Protein AF-0000000084941443 (afdb_homodimer)

Foldseek 3Di:
DDQPFDQDPVRDTFTKDKDADDCVLCVLPQVLLQQCLLVQDPQWPDWDQDPVGIMTMGTPVCVVVSVVSSVVLSCLSRPPPPPDDSPDKDFPDFLQVQAFQFQAACLVVCCVVVQWADPDFQDIDGDDPLVLLLQLVVVVLVVLCCVLPVQAAEDEDAQWDFPVLCVLLCVCQWAVQWKDFDKAFPPDPVLVVCCVVCPCPVNCSCVRIDDTGTIRAADFCSVVLLVCFPHAAEAVAKHKYKTKDKHATDSRNVRDRLLGGGIFIKIKIKIKYAPVNLVVVLVSSCVVVVVCCVLQVFRKTKIQDDDSTRSNCCVVRVVVCVVVSFKIFIWGDQNNVRDIGGFKMKGWCQQSSQVSRQYHHPVSHGITMIMIMGGSSVSSSRSCSRQPDPLVSGDPSVNVSSVVRGPD/DDQPFDQDPVRDTFTKDKDADDCVLCVLPQVLLQQQLLVQDPQWPDWDQDPVHIMTMGTPVCVVVSVVSSVVLSCLSRPPPPPDDSPDKDFPDFLQVQAFQFQAACLVVCCVVVQWADPDFQDIDGDDPLVLLLQLVVVVLVVLCCVLPVQAAEDEDAQWDFPVLCVLLCVCQWAVQWKDFDKAFPPDPVLVVCCVVCPCPVNCSCVRIDDTGTIRAADFCSVVLLVCFPHAAEAVAKHKYKTKDKHATDSRNVRDRLLGGGIFIKIKIKIKYAPVNLVVVLVSSCVVVVVCCVLQVFRKTKIQDDDSTRSNCCVVRVVVCVVVSFKIFIWGDQNNVRDIGGFKMKGWCQQSSCVSRQYAHPVSHGITMIMIMGGSSVSSSRSCSRQPDPLVSGDPSVNVSSVVRGPD

Structure (mmCIF, N/CA/C/O backbone):
data_AF-0000000084941443-model_v1
#
loop_
_entity.id
_entity.type
_entity.pdbx_description
1 polymer 'Aminoacyl-transfer RNA synthetases class-II family profile domain-containing protein'
#
loop_
_atom_site.group_PDB
_atom_site.id
_atom_site.type_symbol
_atom_site.label_atom_id
_atom_site.label_alt_id
_atom_site.label_comp_id
_atom_site.label_asym_id
_atom_site.label_entity_id
_atom_site.label_seq_id
_atom_site.pdbx_PDB_ins_code
_atom_site.Cartn_x
_atom_site.Cartn_y
_atom_site.Cartn_z
_atom_site.occupancy
_atom_site.B_iso_or_equiv
_atom_site.auth_seq_id
_atom_site.auth_comp_id
_atom_site.auth_asym_id
_atom_site.auth_atom_id
_atom_site.pdbx_PDB_model_num
ATOM 1 N N . MET A 1 1 ? -27.5 -18.141 -28.203 1 31.58 1 MET A N 1
ATOM 2 C CA . MET A 1 1 ? -26.688 -17.344 -27.266 1 31.58 1 MET A CA 1
ATOM 3 C C . MET A 1 1 ? -27.188 -15.898 -27.219 1 31.58 1 MET A C 1
ATOM 5 O O . MET A 1 1 ? -27.125 -15.188 -28.234 1 31.58 1 MET A O 1
ATOM 9 N N . MET A 1 2 ? -28.094 -15.609 -26.562 1 40.03 2 MET A N 1
ATOM 10 C CA . MET A 1 2 ? -28.953 -14.438 -26.609 1 40.03 2 MET A CA 1
ATOM 11 C C . MET A 1 2 ? -28.141 -13.156 -26.422 1 40.03 2 MET A C 1
ATOM 13 O O . MET A 1 2 ? -27.406 -13.031 -25.438 1 40.03 2 MET A O 1
ATOM 17 N N . GLU A 1 3 ? -27.75 -12.539 -27.469 1 46.91 3 GLU A N 1
ATOM 18 C CA . GLU A 1 3 ? -27.094 -11.266 -27.766 1 46.91 3 GLU A CA 1
ATOM 19 C C . GLU A 1 3 ? -27.672 -10.133 -26.938 1 46.91 3 GLU A C 1
ATOM 21 O O . GLU A 1 3 ? -28.844 -9.773 -27.109 1 46.91 3 GLU A O 1
ATOM 26 N N . LYS A 1 4 ? -27.5 -10.102 -25.641 1 53.34 4 LYS A N 1
ATOM 27 C CA . LYS A 1 4 ? -28.281 -9.031 -25.031 1 53.34 4 LYS A CA 1
ATOM 28 C C . LYS A 1 4 ? -27.734 -7.66 -25.406 1 53.34 4 LYS A C 1
ATOM 30 O O . LYS A 1 4 ? -26.562 -7.359 -25.125 1 53.34 4 LYS A O 1
ATOM 35 N N . ASP A 1 5 ? -28.188 -7.066 -26.438 1 63.81 5 ASP A N 1
ATOM 36 C CA . ASP A 1 5 ? -28 -5.66 -26.781 1 63.81 5 ASP A CA 1
ATOM 37 C C . ASP A 1 5 ? -28.188 -4.77 -25.547 1 63.81 5 ASP A C 1
ATOM 39 O O . ASP A 1 5 ? -28.938 -5.109 -24.641 1 63.81 5 ASP A O 1
ATOM 43 N N . TYR A 1 6 ? -27.062 -4.145 -25.234 1 63.69 6 TYR A N 1
ATOM 44 C CA . TYR A 1 6 ? -27.344 -3.199 -24.172 1 63.69 6 TYR A CA 1
ATOM 45 C C . TYR A 1 6 ? -27.281 -1.764 -24.672 1 63.69 6 TYR A C 1
ATOM 47 O O . TYR A 1 6 ? -26.688 -1.496 -25.719 1 63.69 6 TYR A O 1
ATOM 55 N N . THR A 1 7 ? -28.141 -0.872 -24.172 1 65 7 THR A N 1
ATOM 56 C CA . THR A 1 7 ? -28.109 0.561 -24.438 1 65 7 THR A CA 1
ATOM 57 C C . THR A 1 7 ? -27.109 1.261 -23.516 1 65 7 THR A C 1
ATOM 59 O O . THR A 1 7 ? -27.203 1.129 -22.297 1 65 7 THR A O 1
ATOM 62 N N . ASN A 1 8 ? -26.094 1.814 -24.188 1 62.81 8 ASN A N 1
ATOM 63 C CA . ASN A 1 8 ? -25.094 2.477 -23.375 1 62.81 8 ASN A CA 1
ATOM 64 C C . ASN A 1 8 ? -25.594 3.807 -22.828 1 62.81 8 ASN A C 1
ATOM 66 O O . ASN A 1 8 ? -26.734 4.195 -23.078 1 62.81 8 ASN A O 1
ATOM 70 N N . ASP A 1 9 ? -24.812 4.371 -21.969 1 63.03 9 ASP A N 1
ATOM 71 C CA . ASP A 1 9 ? -25.188 5.578 -21.25 1 63.03 9 ASP A CA 1
ATOM 72 C C . ASP A 1 9 ? -25.609 6.691 -22.203 1 63.03 9 ASP A C 1
ATOM 74 O O . ASP A 1 9 ? -26.328 7.609 -21.828 1 63.03 9 ASP A O 1
ATOM 78 N N . GLN A 1 10 ? -25.297 6.582 -23.453 1 67.44 10 GLN A N 1
ATOM 79 C CA . GLN A 1 10 ? -25.641 7.605 -24.438 1 67.44 10 GLN A CA 1
ATOM 80 C C . GLN A 1 10 ? -26.875 7.215 -25.234 1 67.44 10 GLN A C 1
ATOM 82 O O . GLN A 1 10 ? -27.203 7.859 -26.234 1 67.44 10 GLN A O 1
ATOM 87 N N . GLY A 1 11 ? -27.516 6.141 -24.859 1 69 11 GLY A N 1
ATOM 88 C CA . GLY A 1 11 ? -28.75 5.734 -25.5 1 69 11 GLY A CA 1
ATOM 89 C C . GLY A 1 11 ? -28.531 4.945 -26.781 1 69 11 GLY A C 1
ATOM 90 O O . GLY A 1 11 ? -29.484 4.688 -27.516 1 69 11 GLY A O 1
ATOM 91 N N . VAL A 1 12 ? -27.359 4.672 -27.078 1 72.12 12 VAL A N 1
ATOM 92 C CA . VAL A 1 12 ? -27.062 3.939 -28.297 1 72.12 12 VAL A CA 1
ATOM 93 C C . VAL A 1 12 ? -27.109 2.438 -28.031 1 72.12 12 VAL A C 1
ATOM 95 O O . VAL A 1 12 ? -26.531 1.955 -27.047 1 72.12 12 VAL A O 1
ATOM 98 N N . VAL A 1 13 ? -27.828 1.746 -28.828 1 76.81 13 VAL A N 1
ATOM 99 C CA . VAL A 1 13 ? -27.906 0.295 -28.703 1 76.81 13 VAL A CA 1
ATOM 100 C C . VAL A 1 13 ? -26.578 -0.338 -29.125 1 76.81 13 VAL A C 1
ATOM 102 O O . VAL A 1 13 ? -26.109 -0.101 -30.234 1 76.81 13 VAL A O 1
ATOM 105 N N . VAL A 1 14 ? -25.891 -0.917 -28.266 1 80.94 14 VAL A N 1
ATOM 106 C CA . VAL A 1 14 ? -24.641 -1.598 -28.531 1 80.94 14 VAL A CA 1
ATOM 107 C C . VAL A 1 14 ? -24.891 -3.086 -28.75 1 80.94 14 VAL A C 1
ATOM 109 O O . VAL A 1 14 ? -25.438 -3.77 -27.891 1 80.94 14 VAL A O 1
ATOM 112 N N . GLN A 1 15 ? -24.688 -3.574 -30.047 1 90.38 15 GLN A N 1
ATOM 113 C CA . GLN A 1 15 ? -24.828 -4.988 -30.375 1 90.38 15 GLN A CA 1
ATOM 114 C C . GLN A 1 15 ? -23.625 -5.789 -29.906 1 90.38 15 GLN A C 1
ATOM 116 O O . GLN A 1 15 ? -22.484 -5.441 -30.203 1 90.38 15 GLN A O 1
ATOM 121 N N . MET A 1 16 ? -23.844 -6.824 -29.094 1 93.19 16 MET A N 1
ATOM 122 C CA . MET A 1 16 ? -22.797 -7.699 -28.562 1 93.19 16 MET A CA 1
ATOM 123 C C . MET A 1 16 ? -22.719 -8.992 -29.375 1 93.19 16 MET A C 1
ATOM 125 O O . MET A 1 16 ? -23.703 -9.43 -29.953 1 93.19 16 MET A O 1
ATOM 129 N N . VAL A 1 17 ? -21.547 -9.508 -29.531 1 95 17 VAL A N 1
ATOM 130 C CA . VAL A 1 17 ? -21.328 -10.82 -30.141 1 95 17 VAL A CA 1
ATOM 131 C C . VAL A 1 17 ? -20.5 -11.695 -29.203 1 95 17 VAL A C 1
ATOM 133 O O . VAL A 1 17 ? -19.656 -11.195 -28.469 1 95 17 VAL A O 1
ATOM 136 N N . THR A 1 18 ? -20.844 -12.945 -29.156 1 95.31 18 THR A N 1
ATOM 137 C CA . THR A 1 18 ? -20.078 -13.953 -28.438 1 95.31 18 THR A CA 1
ATOM 138 C C . THR A 1 18 ? -19.609 -15.047 -29.391 1 95.31 18 THR A C 1
ATOM 140 O O . THR A 1 18 ? -20.375 -15.531 -30.219 1 95.31 18 THR A O 1
ATOM 143 N N . PHE A 1 19 ? -18.359 -15.445 -29.359 1 95.38 19 PHE A N 1
ATOM 144 C CA . PHE A 1 19 ? -17.828 -16.5 -30.203 1 95.38 19 PHE A CA 1
ATOM 145 C C . PHE A 1 19 ? -16.938 -17.438 -29.406 1 95.38 19 PHE A C 1
ATOM 147 O O . PHE A 1 19 ? -16.406 -17.062 -28.359 1 95.38 19 PHE A O 1
ATOM 154 N N . LEU A 1 20 ? -16.797 -18.641 -29.906 1 95.56 20 LEU A N 1
ATOM 155 C CA . LEU A 1 20 ? -15.969 -19.656 -29.266 1 95.56 20 LEU A CA 1
ATOM 156 C C . LEU A 1 20 ? -14.547 -19.625 -29.797 1 95.56 20 LEU A C 1
ATOM 158 O O . LEU A 1 20 ? -14.336 -19.438 -31 1 95.56 20 LEU A O 1
ATOM 162 N N . CYS A 1 21 ? -13.617 -19.75 -28.922 1 95.38 21 CYS A N 1
ATOM 163 C CA . CYS A 1 21 ? -12.227 -19.906 -29.328 1 95.38 21 CYS A CA 1
ATOM 164 C C . CYS A 1 21 ? -11.977 -21.297 -29.891 1 95.38 21 CYS A C 1
ATOM 166 O O . CYS A 1 21 ? -12.781 -22.203 -29.688 1 95.38 21 CYS A O 1
ATOM 168 N N . ASP A 1 22 ? -10.906 -21.438 -30.594 1 93.75 22 ASP A N 1
ATOM 169 C CA . ASP A 1 22 ? -10.539 -22.703 -31.219 1 93.75 22 ASP A CA 1
ATOM 170 C C . ASP A 1 22 ? -9.883 -23.641 -30.203 1 93.75 22 ASP A C 1
ATOM 172 O O . ASP A 1 22 ? -8.68 -23.547 -29.938 1 93.75 22 ASP A O 1
ATOM 176 N N . GLU A 1 23 ? -10.547 -24.625 -29.781 1 89.94 23 GLU A N 1
ATOM 177 C CA . GLU A 1 23 ? -10.094 -25.531 -28.719 1 89.94 23 GLU A CA 1
ATOM 178 C C . GLU A 1 23 ? -8.953 -26.422 -29.219 1 89.94 23 GLU A C 1
ATOM 180 O O . GLU A 1 23 ? -8.094 -26.828 -28.422 1 89.94 23 GLU A O 1
ATOM 185 N N . GLU A 1 24 ? -8.914 -26.781 -30.406 1 88.38 24 GLU A N 1
ATOM 186 C CA . GLU A 1 24 ? -7.879 -27.641 -30.969 1 88.38 24 GLU A CA 1
ATOM 187 C C . GLU A 1 24 ? -6.512 -26.969 -30.922 1 88.38 24 GLU A C 1
ATOM 189 O O . GLU A 1 24 ? -5.488 -27.641 -30.75 1 88.38 24 GLU A O 1
ATOM 194 N N . ARG A 1 25 ? -6.504 -25.719 -30.984 1 88.75 25 ARG A N 1
ATOM 195 C CA . ARG A 1 25 ? -5.258 -24.969 -31.047 1 88.75 25 ARG A CA 1
ATOM 196 C C . ARG A 1 25 ? -4.695 -24.719 -29.641 1 88.75 25 ARG A C 1
ATOM 198 O O . ARG A 1 25 ? -3.541 -24.312 -29.5 1 88.75 25 ARG A O 1
ATOM 205 N N . ILE A 1 26 ? -5.523 -24.938 -28.641 1 84.88 26 ILE A N 1
ATOM 206 C CA . ILE A 1 26 ? -5.07 -24.562 -27.297 1 84.88 26 ILE A CA 1
ATOM 207 C C . ILE A 1 26 ? -5.113 -25.781 -26.375 1 84.88 26 ILE A C 1
ATOM 209 O O . ILE A 1 26 ? -5.059 -25.641 -25.156 1 84.88 26 ILE A O 1
ATOM 213 N N . SER A 1 27 ? -5.258 -26.969 -26.797 1 76.81 27 SER A N 1
ATOM 214 C CA . SER A 1 27 ? -5.535 -28.172 -26.016 1 76.81 27 SER A CA 1
ATOM 215 C C . SER A 1 27 ? -4.492 -28.375 -24.922 1 76.81 27 SER A C 1
ATOM 217 O O . SER A 1 27 ? -4.836 -28.688 -23.781 1 76.81 27 SER A O 1
ATOM 219 N N . SER A 1 28 ? -3.234 -28.141 -25.188 1 74.31 28 SER A N 1
ATOM 220 C CA . SER A 1 28 ? -2.184 -28.391 -24.203 1 74.31 28 SER A CA 1
ATOM 221 C C . SER A 1 28 ? -2.053 -27.219 -23.234 1 74.31 28 SER A C 1
ATOM 223 O O . SER A 1 28 ? -1.558 -27.391 -22.109 1 74.31 28 SER A O 1
ATOM 225 N N . ASP A 1 29 ? -2.611 -26.016 -23.547 1 81.81 29 ASP A N 1
ATOM 226 C CA . ASP A 1 29 ? -2.416 -24.812 -22.75 1 81.81 29 ASP A CA 1
ATOM 227 C C . ASP A 1 29 ? -3.736 -24.078 -22.547 1 81.81 29 ASP A C 1
ATOM 229 O O . ASP A 1 29 ? -3.771 -22.844 -22.562 1 81.81 29 ASP A O 1
ATOM 233 N N . ARG A 1 30 ? -4.723 -24.844 -22.406 1 85.94 30 ARG A N 1
ATOM 234 C CA . ARG A 1 30 ? -6.074 -24.297 -22.359 1 85.94 30 ARG A CA 1
ATOM 235 C C . ARG A 1 30 ? -6.234 -23.328 -21.203 1 85.94 30 ARG A C 1
ATOM 237 O O . ARG A 1 30 ? -6.777 -22.234 -21.375 1 85.94 30 ARG A O 1
ATOM 244 N N . GLN A 1 31 ? -5.789 -23.75 -19.984 1 84.44 31 GLN A N 1
ATOM 245 C CA . GLN A 1 31 ? -5.941 -22.906 -18.812 1 84.44 31 GLN A CA 1
ATOM 246 C C . GLN A 1 31 ? -5.148 -21.609 -18.953 1 84.44 31 GLN A C 1
ATOM 248 O O . GLN A 1 31 ? -5.641 -20.531 -18.609 1 84.44 31 GLN A O 1
ATOM 253 N N . PHE A 1 32 ? -3.986 -21.766 -19.469 1 87.94 32 PHE A N 1
ATOM 254 C CA . PHE A 1 32 ? -3.15 -20.609 -19.719 1 87.94 32 PHE A CA 1
ATOM 255 C C . PHE A 1 32 ? -3.822 -19.656 -20.703 1 87.94 32 PHE A C 1
ATOM 257 O O . PHE A 1 32 ? -3.859 -18.438 -20.484 1 87.94 32 PHE A O 1
ATOM 264 N N . PHE A 1 33 ? -4.297 -20.219 -21.766 1 90.69 33 PHE A N 1
ATOM 265 C CA . PHE A 1 33 ? -4.961 -19.438 -22.797 1 90.69 33 PHE A CA 1
ATOM 266 C C . PHE A 1 33 ? -6.129 -18.656 -22.219 1 90.69 33 PHE A C 1
ATOM 268 O O . PHE A 1 33 ? -6.266 -17.453 -22.453 1 90.69 33 PHE A O 1
ATOM 275 N N . TYR A 1 34 ? -6.902 -19.328 -21.469 1 92.38 34 TYR A N 1
ATOM 276 C CA . TYR A 1 34 ? -8.062 -18.719 -20.828 1 92.38 34 TYR A CA 1
ATOM 277 C C . TYR A 1 34 ? -7.641 -17.547 -19.938 1 92.38 34 TYR A C 1
ATOM 279 O O . TYR A 1 34 ? -8.242 -16.469 -20 1 92.38 34 TYR A O 1
ATOM 287 N N . GLU A 1 35 ? -6.605 -17.703 -19.156 1 91.38 35 GLU A N 1
ATOM 288 C CA . GLU A 1 35 ? -6.152 -16.703 -18.188 1 91.38 35 GLU A CA 1
ATOM 289 C C . GLU A 1 35 ? -5.504 -15.508 -18.891 1 91.38 35 GLU A C 1
ATOM 291 O O . GLU A 1 35 ? -5.41 -14.43 -18.312 1 91.38 35 GLU A O 1
ATOM 296 N N . MET A 1 36 ? -5.07 -15.719 -20.109 1 93.88 36 MET A N 1
ATOM 297 C CA . MET A 1 36 ? -4.387 -14.656 -20.828 1 93.88 36 MET A CA 1
ATOM 298 C C . MET A 1 36 ? -5.383 -13.781 -21.594 1 93.88 36 MET A C 1
ATOM 300 O O . MET A 1 36 ? -5.059 -12.664 -21.984 1 93.88 36 MET A O 1
ATOM 304 N N . LEU A 1 37 ? -6.586 -14.25 -21.812 1 95.19 37 LEU A N 1
ATOM 305 C CA . LEU A 1 37 ? -7.551 -13.609 -22.703 1 95.19 37 LEU A CA 1
ATOM 306 C C . LEU A 1 37 ? -7.891 -12.203 -22.203 1 95.19 37 LEU A C 1
ATOM 308 O O . LEU A 1 37 ? -7.973 -11.266 -23 1 95.19 37 LEU A O 1
ATOM 312 N N . PRO A 1 38 ? -7.953 -12.016 -20.922 1 94.94 38 PRO A N 1
ATOM 313 C CA . PRO A 1 38 ? -8.297 -10.672 -20.453 1 94.94 38 PRO A CA 1
ATOM 314 C C . PRO A 1 38 ? -7.23 -9.633 -20.812 1 94.94 38 PRO A C 1
ATOM 316 O O . PRO A 1 38 ? -7.484 -8.43 -20.734 1 94.94 38 PRO A O 1
ATOM 319 N N . TYR A 1 39 ? -6.094 -10.078 -21.172 1 96.38 39 TYR A N 1
ATOM 320 C CA . TYR A 1 39 ? -4.992 -9.164 -21.453 1 96.38 39 TYR A CA 1
ATOM 321 C C . TYR A 1 39 ? -4.812 -8.969 -22.953 1 96.38 39 TYR A C 1
ATOM 323 O O . TYR A 1 39 ? -3.922 -8.234 -23.375 1 96.38 39 TYR A O 1
ATOM 331 N N . VAL A 1 40 ? -5.645 -9.578 -23.688 1 96.94 40 VAL A N 1
ATOM 332 C CA . VAL A 1 40 ? -5.438 -9.641 -25.141 1 96.94 40 VAL A CA 1
ATOM 333 C C . VAL A 1 40 ? -5.984 -8.367 -25.781 1 96.94 40 VAL A C 1
ATOM 335 O O . VAL A 1 40 ? -5.375 -7.824 -26.703 1 96.94 40 VAL A O 1
ATOM 338 N N . SER A 1 41 ? -7.18 -7.938 -25.297 1 96.94 41 SER A N 1
ATOM 339 C CA . SER A 1 41 ? -7.816 -6.762 -25.875 1 96.94 41 SER A CA 1
ATOM 340 C C . SER A 1 41 ? -8.688 -6.039 -24.859 1 96.94 41 SER A C 1
ATOM 342 O O . SER A 1 41 ? -9.477 -6.672 -24.156 1 96.94 41 SER A O 1
ATOM 344 N N . PRO A 1 42 ? -8.547 -4.711 -24.875 1 94.56 42 PRO A N 1
ATOM 345 C CA . PRO A 1 42 ? -9.453 -3.965 -23.984 1 94.56 42 PRO A CA 1
ATOM 346 C C . PRO A 1 42 ? -10.906 -4.031 -24.453 1 94.56 42 PRO A C 1
ATOM 348 O O . PRO A 1 42 ? -11.805 -3.605 -23.719 1 94.56 42 PRO A O 1
ATOM 351 N N . LYS A 1 43 ? -11.141 -4.609 -25.641 1 95.12 43 LYS A N 1
ATOM 352 C CA . LYS A 1 43 ? -12.477 -4.656 -26.219 1 95.12 43 LYS A CA 1
ATOM 353 C C . LYS A 1 43 ? -13.188 -5.957 -25.844 1 95.12 43 LYS A C 1
ATOM 355 O O . LYS A 1 43 ? -14.359 -6.145 -26.188 1 95.12 43 LYS A O 1
ATOM 360 N N . ILE A 1 44 ? -12.492 -6.805 -25.188 1 95.25 44 ILE A N 1
ATOM 361 C CA . ILE A 1 44 ? -13.141 -7.996 -24.656 1 95.25 44 ILE A CA 1
ATOM 362 C C . ILE A 1 44 ? -13.984 -7.629 -23.438 1 95.25 44 ILE A C 1
ATOM 364 O O . ILE A 1 44 ? -13.469 -7.055 -22.469 1 95.25 44 ILE A O 1
ATOM 368 N N . VAL A 1 45 ? -15.188 -7.969 -23.516 1 91.56 45 VAL A N 1
ATOM 369 C CA . VAL A 1 45 ? -16.109 -7.602 -22.453 1 91.56 45 VAL A CA 1
ATOM 370 C C . VAL A 1 45 ? -16.156 -8.703 -21.406 1 91.56 45 VAL A C 1
ATOM 372 O O . VAL A 1 45 ? -16.203 -8.422 -20.203 1 91.56 45 VAL A O 1
ATOM 375 N N . SER A 1 46 ? -16.156 -9.891 -21.906 1 92.25 46 SER A N 1
ATOM 376 C CA . SER A 1 46 ? -16.172 -11.016 -20.969 1 92.25 46 SER A CA 1
ATOM 377 C C . SER A 1 46 ? -15.586 -12.266 -21.625 1 92.25 46 SER A C 1
ATOM 379 O O . SER A 1 46 ? -15.523 -12.367 -22.844 1 92.25 46 SER A O 1
ATOM 381 N N . VAL A 1 47 ? -15.07 -13.094 -20.766 1 94.12 47 VAL A N 1
ATOM 382 C CA . VAL A 1 47 ? -14.586 -14.414 -21.141 1 94.12 47 VAL A CA 1
ATOM 383 C C . VAL A 1 47 ? -15.242 -15.477 -20.25 1 94.12 47 VAL A C 1
ATOM 385 O O . VAL A 1 47 ? -15.219 -15.367 -19.031 1 94.12 47 VAL A O 1
ATOM 388 N N . ASP A 1 48 ? -15.812 -16.422 -20.906 1 91.38 48 ASP A N 1
ATOM 389 C CA . ASP A 1 48 ? -16.469 -17.484 -20.156 1 91.38 48 ASP A CA 1
ATOM 390 C C . ASP A 1 48 ? -15.984 -18.859 -20.594 1 91.38 48 ASP A C 1
ATOM 392 O O . ASP A 1 48 ? -15.648 -19.062 -21.766 1 91.38 48 ASP A O 1
ATOM 396 N N . LYS A 1 49 ? -15.891 -19.703 -19.641 1 89.75 49 LYS A N 1
ATOM 397 C CA . LYS A 1 49 ? -15.477 -21.078 -19.891 1 89.75 49 LYS A CA 1
ATOM 398 C C . LYS A 1 49 ? -16.562 -22.062 -19.469 1 89.75 49 LYS A C 1
ATOM 400 O O . LYS A 1 49 ? -17.078 -21.984 -18.359 1 89.75 49 LYS A O 1
ATOM 405 N N . ASP A 1 50 ? -17.078 -22.906 -20.438 1 84.25 50 ASP A N 1
ATOM 406 C CA . ASP A 1 50 ? -18.016 -23.969 -20.141 1 84.25 50 ASP A CA 1
ATOM 407 C C . ASP A 1 50 ? -17.719 -25.219 -20.953 1 84.25 50 ASP A C 1
ATOM 409 O O . ASP A 1 50 ? -16.609 -25.375 -21.469 1 84.25 50 ASP A O 1
ATOM 413 N N . ASP A 1 51 ? -18.594 -26.188 -20.922 1 84.38 51 ASP A N 1
ATOM 414 C CA . ASP A 1 51 ? -18.391 -27.484 -21.578 1 84.38 51 ASP A CA 1
ATOM 415 C C . ASP A 1 51 ? -18.203 -27.312 -23.094 1 84.38 51 ASP A C 1
ATOM 417 O O . ASP A 1 51 ? -17.641 -28.188 -23.75 1 84.38 51 ASP A O 1
ATOM 421 N N . ARG A 1 52 ? -18.781 -26.25 -23.641 1 85.75 52 ARG A N 1
ATOM 422 C CA . ARG A 1 52 ? -18.656 -26 -25.062 1 85.75 52 ARG A CA 1
ATOM 423 C C . ARG A 1 52 ? -17.281 -25.453 -25.422 1 85.75 52 ARG A C 1
ATOM 425 O O . ARG A 1 52 ? -16.844 -25.547 -26.578 1 85.75 52 ARG A O 1
ATOM 432 N N . GLY A 1 53 ? -16.656 -24.875 -24.375 1 91.25 53 GLY A N 1
ATOM 433 C CA . GLY A 1 53 ? -15.352 -24.281 -24.594 1 91.25 53 GLY A CA 1
ATOM 434 C C . GLY A 1 53 ? -15.211 -22.906 -24 1 91.25 53 GLY A C 1
ATOM 435 O O . GLY A 1 53 ? -15.961 -22.531 -23.094 1 91.25 53 GLY A O 1
ATOM 436 N N . ILE A 1 54 ? -14.141 -22.188 -24.484 1 95.19 54 ILE A N 1
ATOM 437 C CA . ILE A 1 54 ? -13.891 -20.828 -24.031 1 95.19 54 ILE A CA 1
ATOM 438 C C . ILE A 1 54 ? -14.578 -19.844 -24.969 1 95.19 54 ILE A C 1
ATOM 440 O O . ILE A 1 54 ? -14.32 -19.828 -26.172 1 95.19 54 ILE A O 1
ATOM 444 N N . ALA A 1 55 ? -15.469 -19.047 -24.453 1 95.69 55 ALA A N 1
ATOM 445 C CA . ALA A 1 55 ? -16.219 -18.062 -25.219 1 95.69 55 ALA A CA 1
ATOM 446 C C . ALA A 1 55 ? -15.781 -16.641 -24.891 1 95.69 55 ALA A C 1
ATOM 448 O O . ALA A 1 55 ? -15.531 -16.328 -23.719 1 95.69 55 ALA A O 1
ATOM 449 N N . VAL A 1 56 ? -15.672 -15.836 -25.891 1 96.25 56 VAL A N 1
ATOM 450 C CA . VAL A 1 56 ? -15.289 -14.43 -25.734 1 96.25 56 VAL A CA 1
ATOM 451 C C . VAL A 1 56 ? -16.422 -13.531 -26.234 1 96.25 56 VAL A C 1
ATOM 453 O O . VAL A 1 56 ? -16.984 -13.773 -27.297 1 96.25 56 VAL A O 1
ATOM 456 N N . ALA A 1 57 ? -16.766 -12.547 -25.469 1 95.56 57 ALA A N 1
ATOM 457 C CA . ALA A 1 57 ? -17.797 -11.586 -25.844 1 95.56 57 ALA A CA 1
ATOM 458 C C . ALA A 1 57 ? -17.203 -10.203 -26.094 1 95.56 57 ALA A C 1
ATOM 460 O O . ALA A 1 57 ? -16.312 -9.766 -25.359 1 95.56 57 ALA A O 1
ATOM 461 N N . CYS A 1 58 ? -17.578 -9.57 -27.094 1 95.62 58 CYS A N 1
ATOM 462 C CA . CYS A 1 58 ? -17.203 -8.203 -27.406 1 95.62 58 CYS A CA 1
ATOM 463 C C . CYS A 1 58 ? -18.281 -7.52 -28.234 1 95.62 58 CYS A C 1
ATOM 465 O O . CYS A 1 58 ? -19.297 -8.141 -28.562 1 95.62 58 CYS A O 1
ATOM 467 N N . ARG A 1 59 ? -18.219 -6.27 -28.531 1 93.38 59 ARG A N 1
ATOM 468 C CA . ARG A 1 59 ? -19.141 -5.586 -29.422 1 93.38 59 ARG A CA 1
ATOM 469 C C . ARG A 1 59 ? -19 -6.102 -30.859 1 93.38 59 ARG A C 1
ATOM 471 O O . ARG A 1 59 ? -17.891 -6.383 -31.312 1 93.38 59 ARG A O 1
ATOM 478 N N . ALA A 1 60 ? -20.062 -6.109 -31.453 1 94.31 60 ALA A N 1
ATOM 479 C CA . ALA A 1 60 ? -20.078 -6.664 -32.812 1 94.31 60 ALA A CA 1
ATOM 480 C C . ALA A 1 60 ? -19.109 -5.91 -33.719 1 94.31 60 ALA A C 1
ATOM 482 O O . ALA A 1 60 ? -18.422 -6.516 -34.531 1 94.31 60 ALA A O 1
ATOM 483 N N . CYS A 1 61 ? -19.078 -4.625 -33.531 1 94.31 61 CYS A N 1
ATOM 484 C CA . CYS A 1 61 ? -18.25 -3.799 -34.375 1 94.31 61 CYS A CA 1
ATOM 485 C C . CYS A 1 61 ? -16.781 -4.008 -34.094 1 94.31 61 CYS A C 1
ATOM 487 O O . CYS A 1 61 ? -15.914 -3.619 -34.875 1 94.31 61 CYS A O 1
ATOM 489 N N . ASP A 1 62 ? -16.453 -4.637 -32.938 1 96.06 62 ASP A N 1
ATOM 490 C CA . ASP A 1 62 ? -15.07 -4.824 -32.531 1 96.06 62 ASP A CA 1
ATOM 491 C C . ASP A 1 62 ? -14.609 -6.262 -32.781 1 96.06 62 ASP A C 1
ATOM 493 O O . ASP A 1 62 ? -13.469 -6.617 -32.5 1 96.06 62 ASP A O 1
ATOM 497 N N . GLU A 1 63 ? -15.477 -7.098 -33.281 1 96.25 63 GLU A N 1
ATOM 498 C CA . GLU A 1 63 ? -15.211 -8.531 -33.375 1 96.25 63 GLU A CA 1
ATOM 499 C C . GLU A 1 63 ? -13.953 -8.805 -34.219 1 96.25 63 GLU A C 1
ATOM 501 O O . GLU A 1 63 ? -13.102 -9.594 -33.812 1 96.25 63 GLU A O 1
ATOM 506 N N . GLY A 1 64 ? -13.898 -8.219 -35.375 1 96.69 64 GLY A N 1
ATOM 507 C CA . GLY A 1 64 ? -12.75 -8.43 -36.219 1 96.69 64 GLY A CA 1
ATOM 508 C C . GLY A 1 64 ? -11.43 -8.141 -35.531 1 96.69 64 GLY A C 1
ATOM 509 O O . GLY A 1 64 ? -10.484 -8.938 -35.625 1 96.69 64 GLY A O 1
ATOM 510 N N . GLU A 1 65 ? -11.367 -7.055 -34.906 1 96.69 65 GLU A N 1
ATOM 511 C CA . GLU A 1 65 ? -10.148 -6.648 -34.188 1 96.69 65 GLU A CA 1
ATOM 512 C C . GLU A 1 65 ? -9.828 -7.609 -33.062 1 96.69 65 GLU A C 1
ATOM 514 O O . GLU A 1 65 ? -8.664 -7.992 -32.875 1 96.69 65 GLU A O 1
ATOM 519 N N . VAL A 1 66 ? -10.812 -7.988 -32.312 1 97.38 66 VAL A N 1
ATOM 520 C CA . VAL A 1 66 ? -10.625 -8.891 -31.172 1 97.38 66 VAL A CA 1
ATOM 521 C C . VAL A 1 66 ? -10.125 -10.242 -31.672 1 97.38 66 VAL A C 1
ATOM 523 O O . VAL A 1 66 ? -9.172 -10.805 -31.109 1 97.38 66 VAL A O 1
ATOM 526 N N . ARG A 1 67 ? -10.695 -10.742 -32.688 1 97.31 67 ARG A N 1
ATOM 527 C CA . ARG A 1 67 ? -10.273 -12.023 -33.25 1 97.31 67 ARG A CA 1
ATOM 528 C C . ARG A 1 67 ? -8.836 -11.961 -33.75 1 97.31 67 ARG A C 1
ATOM 530 O O . ARG A 1 67 ? -8.078 -12.922 -33.594 1 97.31 67 ARG A O 1
ATOM 537 N N . ALA A 1 68 ? -8.547 -10.875 -34.375 1 97.31 68 ALA A N 1
ATOM 538 C CA . ALA A 1 68 ? -7.18 -10.703 -34.844 1 97.31 68 ALA A CA 1
ATOM 539 C C . ALA A 1 68 ? -6.18 -10.75 -33.688 1 97.31 68 ALA A C 1
ATOM 541 O O . ALA A 1 68 ? -5.094 -11.312 -33.844 1 97.31 68 ALA A O 1
ATOM 542 N N . GLN A 1 69 ? -6.465 -10.172 -32.625 1 97 69 GLN A N 1
ATOM 543 C CA . GLN A 1 69 ? -5.582 -10.164 -31.453 1 97 69 GLN A CA 1
ATOM 544 C C . GLN A 1 69 ? -5.527 -11.539 -30.797 1 97 69 GLN A C 1
ATOM 546 O O . GLN A 1 69 ? -4.477 -11.953 -30.312 1 97 69 GLN A O 1
ATOM 551 N N . ILE A 1 70 ? -6.656 -12.172 -30.781 1 97.12 70 ILE A N 1
ATOM 552 C CA . ILE A 1 70 ? -6.676 -13.531 -30.25 1 97.12 70 ILE A CA 1
ATOM 553 C C . ILE A 1 70 ? -5.805 -14.43 -31.125 1 97.12 70 ILE A C 1
ATOM 555 O O . ILE A 1 70 ? -5.145 -15.344 -30.609 1 97.12 70 ILE A O 1
ATOM 559 N N . GLU A 1 71 ? -5.785 -14.125 -32.406 1 96.12 71 GLU A N 1
ATOM 560 C CA . GLU A 1 71 ? -4.914 -14.875 -33.312 1 96.12 71 GLU A CA 1
ATOM 561 C C . GLU A 1 71 ? -3.449 -14.75 -32.906 1 96.12 71 GLU A C 1
ATOM 563 O O . GLU A 1 71 ? -2.678 -15.703 -33.031 1 96.12 71 GLU A O 1
ATOM 568 N N . ILE A 1 72 ? -3.094 -13.625 -32.469 1 94.69 72 ILE A N 1
ATOM 569 C CA . ILE A 1 72 ? -1.734 -13.414 -31.984 1 94.69 72 ILE A CA 1
ATOM 570 C C . ILE A 1 72 ? -1.474 -14.32 -30.797 1 94.69 72 ILE A C 1
ATOM 572 O O . ILE A 1 72 ? -0.421 -14.961 -30.703 1 94.69 72 ILE A O 1
ATOM 576 N N . LEU A 1 73 ? -2.387 -14.375 -29.891 1 94.38 73 LEU A N 1
ATOM 577 C CA . LEU A 1 73 ? -2.248 -15.234 -28.734 1 94.38 73 LEU A CA 1
ATOM 578 C C . LEU A 1 73 ? -2.119 -16.703 -29.141 1 94.38 73 LEU A C 1
ATOM 580 O O . LEU A 1 73 ? -1.29 -17.438 -28.609 1 94.38 73 LEU A O 1
ATOM 584 N N . TYR A 1 74 ? -2.936 -17.094 -30.141 1 93.12 74 TYR A N 1
ATOM 585 C CA . TYR A 1 74 ? -2.793 -18.438 -30.688 1 93.12 74 TYR A CA 1
ATOM 586 C C . TYR A 1 74 ? -1.362 -18.703 -31.141 1 93.12 74 TYR A C 1
ATOM 588 O O . TYR A 1 74 ? -0.785 -19.75 -30.844 1 93.12 74 TYR A O 1
ATOM 596 N N . GLY A 1 75 ? -0.863 -17.781 -31.844 1 89.44 75 GLY A N 1
ATOM 597 C CA . GLY A 1 75 ? 0.498 -17.906 -32.344 1 89.44 75 GLY A CA 1
ATOM 598 C C . GLY A 1 75 ? 1.523 -18.062 -31.234 1 89.44 75 GLY A C 1
ATOM 599 O O . GLY A 1 75 ? 2.453 -18.859 -31.344 1 89.44 75 GLY A O 1
ATOM 600 N N . MET A 1 76 ? 1.326 -17.328 -30.203 1 86.94 76 MET A N 1
ATOM 601 C CA . MET A 1 76 ? 2.252 -17.391 -29.062 1 86.94 76 MET A CA 1
ATOM 602 C C . MET A 1 76 ? 2.162 -18.734 -28.359 1 86.94 76 MET A C 1
ATOM 604 O O . MET A 1 76 ? 3.176 -19.281 -27.922 1 86.94 76 MET A O 1
ATOM 608 N N . VAL A 1 77 ? 0.999 -19.188 -28.281 1 84.06 77 VAL A N 1
ATOM 609 C CA . VAL A 1 77 ? 0.766 -20.469 -27.609 1 84.06 77 VAL A CA 1
ATOM 610 C C . VAL A 1 77 ? 1.283 -21.609 -28.469 1 84.06 77 VAL A C 1
ATOM 612 O O . VAL A 1 77 ? 1.862 -22.578 -27.953 1 84.06 77 VAL A O 1
ATOM 615 N N . GLU A 1 78 ? 1.126 -21.422 -29.812 1 81.62 78 GLU A N 1
ATOM 616 C CA . GLU A 1 78 ? 1.546 -22.453 -30.75 1 81.62 78 GLU A CA 1
ATOM 617 C C . GLU A 1 78 ? 3.057 -22.438 -30.969 1 81.62 78 GLU A C 1
ATOM 619 O O . GLU A 1 78 ? 3.672 -23.469 -31.219 1 81.62 78 GLU A O 1
ATOM 624 N N . GLY A 1 79 ? 3.637 -21.281 -31.359 1 68.38 79 GLY A N 1
ATOM 625 C CA . GLY A 1 79 ? 5.016 -21.078 -31.781 1 68.38 79 GLY A CA 1
ATOM 626 C C . GLY A 1 79 ? 6.023 -21.562 -30.75 1 68.38 79 GLY A C 1
ATOM 627 O O . GLY A 1 79 ? 7.207 -21.719 -31.062 1 68.38 79 GLY A O 1
ATOM 628 N N . GLY A 1 80 ? 5.781 -21.391 -29.734 1 56.5 80 GLY A N 1
ATOM 629 C CA . GLY A 1 80 ? 6.918 -21.719 -28.891 1 56.5 80 GLY A CA 1
ATOM 630 C C . GLY A 1 80 ? 7.395 -23.156 -29.047 1 56.5 80 GLY A C 1
ATOM 631 O O . GLY A 1 80 ? 6.695 -24.094 -28.672 1 56.5 80 GLY A O 1
ATOM 632 N N . GLY A 1 81 ? 7.91 -23.391 -30.391 1 48.69 81 GLY A N 1
ATOM 633 C CA . GLY A 1 81 ? 8.531 -24.562 -30.969 1 48.69 81 GLY A CA 1
ATOM 634 C C . GLY A 1 81 ? 8.977 -25.578 -29.938 1 48.69 81 GLY A C 1
ATOM 635 O O . GLY A 1 81 ? 9.594 -26.594 -30.297 1 48.69 81 GLY A O 1
ATOM 636 N N . 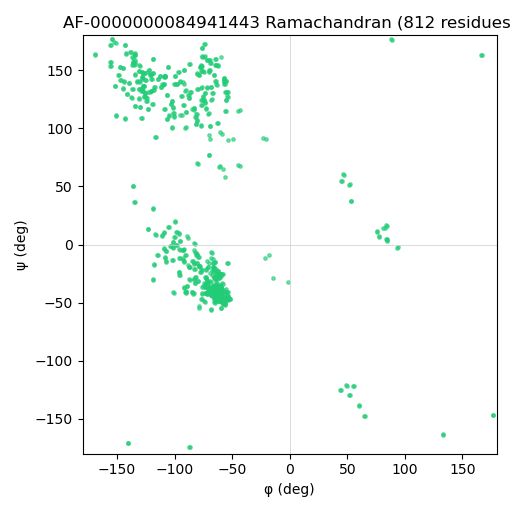LEU A 1 82 ? 9.289 -25.156 -28.797 1 49.06 82 LEU A N 1
ATOM 637 C CA . LEU A 1 82 ? 9.805 -26.312 -28.062 1 49.06 82 LEU A CA 1
ATOM 638 C C . LEU A 1 82 ? 8.734 -27.391 -27.953 1 49.06 82 LEU A C 1
ATOM 640 O O . LEU A 1 82 ? 7.746 -27.219 -27.234 1 49.06 82 LEU A O 1
ATOM 644 N N . LYS A 1 83 ? 8.398 -27.969 -29.109 1 47.28 83 LYS A N 1
ATOM 645 C CA . LYS A 1 83 ? 7.652 -29.219 -29.172 1 47.28 83 LYS A CA 1
ATOM 646 C C . LYS A 1 83 ? 7.715 -29.969 -27.844 1 47.28 83 LYS A C 1
ATOM 648 O O . LYS A 1 83 ? 7.445 -31.172 -27.781 1 47.28 83 LYS A O 1
ATOM 653 N N . GLY A 1 84 ? 8.5 -29.531 -27 1 46.31 84 GLY A N 1
ATOM 654 C CA . GLY A 1 84 ? 8.68 -30.391 -25.844 1 46.31 84 GLY A CA 1
ATOM 655 C C . GLY A 1 84 ? 7.398 -30.594 -25.047 1 46.31 84 GLY A C 1
ATOM 656 O O . GLY A 1 84 ? 6.453 -29.812 -25.172 1 46.31 84 GLY A O 1
ATOM 657 N N . ARG A 1 85 ? 7.395 -31.672 -24.406 1 47.88 85 ARG A N 1
ATOM 658 C CA . ARG A 1 85 ? 6.457 -32.406 -23.562 1 47.88 85 ARG A CA 1
ATOM 659 C C . ARG A 1 85 ? 5.852 -31.5 -22.5 1 47.88 85 ARG A C 1
ATOM 661 O O . ARG A 1 85 ? 6.574 -30.828 -21.766 1 47.88 85 ARG A O 1
ATOM 668 N N . GLU A 1 86 ? 4.773 -30.906 -22.797 1 54.72 86 GLU A N 1
ATOM 669 C CA . GLU A 1 86 ? 4.027 -30.375 -21.656 1 54.72 86 GLU A CA 1
ATOM 670 C C . GLU A 1 86 ? 4.422 -31.078 -20.359 1 54.72 86 GLU A C 1
ATOM 672 O O . GLU A 1 86 ? 4.383 -32.312 -20.281 1 54.72 86 GLU A O 1
ATOM 677 N N . VAL A 1 87 ? 5.391 -30.516 -19.703 1 61.88 87 VAL A N 1
ATOM 678 C CA . VAL A 1 87 ? 5.641 -31.156 -18.422 1 61.88 87 VAL A CA 1
ATOM 679 C C . VAL A 1 87 ? 4.398 -31.031 -17.531 1 61.88 87 VAL A C 1
ATOM 681 O O . VAL A 1 87 ? 3.977 -29.922 -17.203 1 61.88 87 VAL A O 1
ATOM 684 N N . PRO A 1 88 ? 3.727 -32.031 -17.406 1 71.44 88 PRO A N 1
ATOM 685 C CA . PRO A 1 88 ? 2.512 -32 -16.594 1 71.44 88 PRO A CA 1
ATOM 686 C C . PRO A 1 88 ? 2.768 -31.562 -15.164 1 71.44 88 PRO A C 1
ATOM 688 O O . PRO A 1 88 ? 3.867 -31.75 -14.633 1 71.44 88 PRO A O 1
ATOM 691 N N . VAL A 1 89 ? 1.871 -30.828 -14.641 1 79.25 89 VAL A N 1
ATOM 692 C CA . VAL A 1 89 ? 1.866 -30.531 -13.219 1 79.25 89 VAL A CA 1
ATOM 693 C C . VAL A 1 89 ? 1.898 -31.828 -12.422 1 79.25 89 VAL A C 1
ATOM 695 O O . VAL A 1 89 ? 1.154 -32.781 -12.719 1 79.25 89 VAL A O 1
ATOM 698 N N . LYS A 1 90 ? 2.846 -31.891 -11.516 1 88.25 90 LYS A N 1
ATOM 699 C CA . LYS A 1 90 ? 2.953 -33.062 -10.648 1 88.25 90 LYS A CA 1
ATOM 700 C C . LYS A 1 90 ? 2.498 -32.75 -9.227 1 88.25 90 LYS A C 1
ATOM 702 O O . LYS A 1 90 ? 2.902 -31.719 -8.656 1 88.25 90 LYS A O 1
ATOM 707 N N . THR A 1 91 ? 1.62 -33.562 -8.727 1 94.81 91 THR A N 1
ATOM 708 C CA . THR A 1 91 ? 1.245 -33.469 -7.316 1 94.81 91 THR A CA 1
ATOM 709 C C . THR A 1 91 ? 2.248 -34.219 -6.438 1 94.81 91 THR A C 1
ATOM 711 O O . THR A 1 91 ? 2.396 -35.438 -6.547 1 94.81 91 THR A O 1
ATOM 714 N N . LEU A 1 92 ? 2.869 -33.5 -5.609 1 95.56 92 LEU A N 1
ATOM 715 C CA . LEU A 1 92 ? 3.928 -34.062 -4.77 1 95.56 92 LEU A CA 1
ATOM 716 C C . LEU A 1 92 ? 3.359 -34.594 -3.459 1 95.56 92 LEU A C 1
ATOM 718 O O . LEU A 1 92 ? 3.873 -35.562 -2.906 1 95.56 92 LEU A O 1
ATOM 722 N N . GLU A 1 93 ? 2.471 -33.906 -2.902 1 97.56 93 GLU A N 1
ATOM 723 C CA . GLU A 1 93 ? 1.698 -34.312 -1.724 1 97.56 93 GLU A CA 1
ATOM 724 C C . GLU A 1 93 ? 0.202 -34.125 -1.962 1 97.56 93 GLU A C 1
ATOM 726 O O . GLU A 1 93 ? -0.223 -33.125 -2.531 1 97.56 93 GLU A O 1
ATOM 731 N N . ASP A 1 94 ? -0.556 -35.156 -1.583 1 98.19 94 ASP A N 1
ATOM 732 C CA . ASP A 1 94 ? -1.991 -35.156 -1.85 1 98.19 94 ASP A CA 1
ATOM 733 C C . ASP A 1 94 ? -2.787 -35.469 -0.585 1 98.19 94 ASP A C 1
ATOM 735 O O . ASP A 1 94 ? -2.803 -36.594 -0.125 1 98.19 94 ASP A O 1
ATOM 739 N N . TYR A 1 95 ? -3.422 -34.5 -0.094 1 98.44 95 TYR A N 1
ATOM 740 C CA . TYR A 1 95 ? -4.285 -34.688 1.071 1 98.44 95 TYR A CA 1
ATOM 741 C C . TYR A 1 95 ? -5.73 -34.344 0.733 1 98.44 95 TYR A C 1
ATOM 743 O O . TYR A 1 95 ? -6.453 -33.781 1.562 1 98.44 95 TYR A O 1
ATOM 751 N N . SER A 1 96 ? -6.109 -34.562 -0.476 1 97.44 96 SER A N 1
ATOM 752 C CA . SER A 1 96 ? -7.457 -34.25 -0.961 1 97.44 96 SER A CA 1
ATOM 753 C C . SER A 1 96 ? -8.484 -35.188 -0.31 1 97.44 96 SER A C 1
ATOM 755 O O . SER A 1 96 ? -9.695 -34.938 -0.403 1 97.44 96 SER A O 1
ATOM 757 N N . GLY A 1 97 ? -8.102 -36.188 0.338 1 97.19 97 GLY A N 1
ATOM 758 C CA . GLY A 1 97 ? -9 -37.094 1.013 1 97.19 97 GLY A CA 1
ATOM 759 C C . GLY A 1 97 ? -9.477 -36.594 2.361 1 97.19 97 GLY A C 1
ATOM 760 O O . GLY A 1 97 ? -10.43 -37.125 2.934 1 97.19 97 GLY A O 1
ATOM 761 N N . VAL A 1 98 ? -8.859 -35.625 2.934 1 97.62 98 VAL A N 1
ATOM 762 C CA . VAL A 1 98 ? -9.242 -35.062 4.223 1 97.62 98 VAL A CA 1
ATOM 763 C C . VAL A 1 98 ? -10.578 -34.344 4.09 1 97.62 98 VAL A C 1
ATOM 765 O O . VAL A 1 98 ? -10.727 -33.438 3.246 1 97.62 98 VAL A O 1
ATOM 768 N N . PRO A 1 99 ? -11.531 -34.688 4.887 1 97.12 99 PRO A N 1
ATOM 769 C CA . PRO A 1 99 ? -12.828 -34.031 4.789 1 97.12 99 PRO A CA 1
ATOM 770 C C . PRO A 1 99 ? -12.781 -32.594 5.266 1 97.12 99 PRO A C 1
ATOM 772 O O . PRO A 1 99 ? -11.992 -32.25 6.148 1 97.12 99 PRO A O 1
ATOM 775 N N . VAL A 1 100 ? -13.641 -31.781 4.684 1 97.69 100 VAL A N 1
ATOM 776 C CA . VAL A 1 100 ? -13.758 -30.391 5.09 1 97.69 100 VAL A CA 1
ATOM 777 C C . VAL A 1 100 ? -15.039 -30.188 5.898 1 97.69 100 VAL A C 1
ATOM 779 O O . VAL A 1 100 ? -16.016 -30.906 5.703 1 97.69 100 VAL A O 1
ATOM 782 N N . ALA A 1 101 ? -15.062 -29.266 6.73 1 97.69 101 ALA A N 1
ATOM 783 C CA . ALA A 1 101 ? -16.203 -29.016 7.613 1 97.69 101 ALA A CA 1
ATOM 784 C C . ALA A 1 101 ? -17.297 -28.234 6.891 1 97.69 101 ALA A C 1
ATOM 786 O O . ALA A 1 101 ? -18.469 -28.312 7.25 1 97.69 101 ALA A O 1
ATOM 787 N N . ASN A 1 102 ? -16.922 -27.453 5.934 1 98.25 102 ASN A N 1
ATOM 788 C CA . ASN A 1 102 ? -17.859 -26.609 5.203 1 98.25 102 ASN A CA 1
ATOM 789 C C . ASN A 1 102 ? -17.719 -26.797 3.695 1 98.25 102 ASN A C 1
ATOM 791 O O . ASN A 1 102 ? -16.609 -26.75 3.162 1 98.25 102 ASN A O 1
ATOM 795 N N . GLU A 1 103 ? -18.859 -26.938 3.025 1 96.88 103 GLU A N 1
ATOM 796 C CA . GLU A 1 103 ? -18.859 -27.125 1.577 1 96.88 103 GLU A CA 1
ATOM 797 C C . GLU A 1 103 ? -19.5 -25.938 0.866 1 96.88 103 GLU A C 1
ATOM 799 O O . GLU A 1 103 ? -19.359 -25.781 -0.349 1 96.88 103 GLU A O 1
ATOM 804 N N . GLU A 1 104 ? -20.109 -25.047 1.586 1 96.19 104 GLU A N 1
ATOM 805 C CA . GLU A 1 104 ? -20.844 -23.938 1.014 1 96.19 104 GLU A CA 1
ATOM 806 C C . GLU A 1 104 ? -19.938 -22.75 0.753 1 96.19 104 GLU A C 1
ATOM 808 O O . GLU A 1 104 ? -18.875 -22.625 1.378 1 96.19 104 GLU A O 1
ATOM 813 N N . SER A 1 105 ? -20.422 -21.953 -0.205 1 96.56 105 SER A N 1
ATOM 814 C CA . SER A 1 105 ? -19.672 -20.734 -0.458 1 96.56 105 SER A CA 1
ATOM 815 C C . SER A 1 105 ? -19.766 -19.766 0.72 1 96.56 105 SER A C 1
ATOM 817 O O . SER A 1 105 ? -20.844 -19.578 1.276 1 96.56 105 SER A O 1
ATOM 819 N N . ILE A 1 106 ? -18.656 -19.219 1.063 1 98.06 106 ILE A N 1
ATOM 820 C CA . ILE A 1 106 ? -18.688 -18.312 2.203 1 98.06 106 ILE A CA 1
ATOM 821 C C . ILE A 1 106 ? -18.516 -16.875 1.72 1 98.06 106 ILE A C 1
ATOM 823 O O . ILE A 1 106 ? -18.719 -15.93 2.488 1 98.06 106 ILE A O 1
ATOM 827 N N . PHE A 1 107 ? -18.141 -16.625 0.439 1 98.31 107 PHE A N 1
ATOM 828 C CA . PHE A 1 107 ? -17.781 -15.281 -0.035 1 98.31 107 PHE A CA 1
ATOM 829 C C . PHE A 1 107 ? -18.969 -14.336 0.104 1 98.31 107 PHE A C 1
ATOM 831 O O . PHE A 1 107 ? -18.844 -13.242 0.667 1 98.31 107 PHE A O 1
ATOM 838 N N . GLU A 1 108 ? -20.125 -14.758 -0.35 1 97.19 108 GLU A N 1
ATOM 839 C CA . GLU A 1 108 ? -21.312 -13.922 -0.249 1 97.19 108 GLU A CA 1
ATOM 840 C C . GLU A 1 108 ? -21.672 -13.648 1.209 1 97.19 108 GLU A C 1
ATOM 842 O O . GLU A 1 108 ? -22.156 -12.57 1.541 1 97.19 108 GLU A O 1
ATOM 847 N N . GLN A 1 109 ? -21.484 -14.641 2.021 1 97.75 109 GLN A N 1
ATOM 848 C CA . GLN A 1 109 ? -21.75 -14.469 3.445 1 97.75 109 GLN A CA 1
ATOM 849 C C . GLN A 1 109 ? -20.797 -13.445 4.059 1 97.75 109 GLN A C 1
ATOM 851 O O . GLN A 1 109 ? -21.203 -12.641 4.902 1 97.75 109 GLN A O 1
ATOM 856 N N . LEU A 1 110 ? -19.531 -13.516 3.68 1 98.56 110 LEU A N 1
ATOM 857 C CA . LEU A 1 110 ? -18.547 -12.555 4.156 1 98.56 110 LEU A CA 1
ATOM 858 C C . LEU A 1 110 ? -18.938 -11.133 3.752 1 98.56 110 LEU A C 1
ATOM 860 O O . LEU A 1 110 ? -18.781 -10.195 4.535 1 98.56 110 LEU A O 1
ATOM 864 N N . LEU A 1 111 ? -19.422 -10.992 2.521 1 97.62 111 LEU A N 1
ATOM 865 C CA . LEU A 1 111 ? -19.891 -9.695 2.049 1 97.62 111 LEU A CA 1
ATOM 866 C C . LEU A 1 111 ? -21.078 -9.219 2.873 1 97.62 111 LEU A C 1
ATOM 868 O O . LEU A 1 111 ? -21.109 -8.07 3.318 1 97.62 111 LEU A O 1
ATOM 872 N N . ALA A 1 112 ? -22.016 -10.102 3.104 1 96.81 112 ALA A N 1
ATOM 873 C CA . ALA A 1 112 ? -23.234 -9.766 3.818 1 96.81 112 ALA A CA 1
ATOM 874 C C . ALA A 1 112 ? -22.938 -9.352 5.258 1 96.81 112 ALA A C 1
ATOM 876 O O . ALA A 1 112 ? -23.594 -8.453 5.801 1 96.81 112 ALA A O 1
ATOM 877 N N . ARG A 1 113 ? -21.938 -9.992 5.855 1 95.81 113 ARG A N 1
ATOM 878 C CA . ARG A 1 113 ? -21.562 -9.734 7.238 1 95.81 113 ARG A CA 1
ATOM 879 C C . ARG A 1 113 ? -20.734 -8.453 7.355 1 95.81 113 ARG A C 1
ATOM 881 O O . ARG A 1 113 ? -20.562 -7.922 8.453 1 95.81 113 ARG A O 1
ATOM 888 N N . GLY A 1 114 ? -20.188 -8.008 6.258 1 96.12 114 GLY A N 1
ATOM 889 C CA . GLY A 1 114 ? -19.312 -6.848 6.285 1 96.12 114 GLY A CA 1
ATOM 890 C C . GLY A 1 114 ? -17.875 -7.191 6.641 1 96.12 114 GLY A C 1
ATOM 891 O O . GLY A 1 114 ? -17.031 -6.301 6.801 1 96.12 114 GLY A O 1
ATOM 892 N N . ASP A 1 115 ? -17.562 -8.484 6.797 1 98.31 115 ASP A N 1
ATOM 893 C CA . ASP A 1 115 ? -16.203 -8.922 7.074 1 98.31 115 ASP A CA 1
ATOM 894 C C . ASP A 1 115 ? -15.273 -8.633 5.891 1 98.31 115 ASP A C 1
ATOM 896 O O . ASP A 1 115 ? -14.062 -8.5 6.062 1 98.31 115 ASP A O 1
ATOM 900 N N . VAL A 1 116 ? -15.898 -8.625 4.691 1 98.44 116 VAL A N 1
ATOM 901 C CA . VAL A 1 116 ? -15.227 -8.273 3.443 1 98.44 116 VAL A CA 1
ATOM 902 C C . VAL A 1 116 ? -16.062 -7.254 2.674 1 98.44 116 VAL A C 1
ATOM 904 O O . VAL A 1 116 ? -17.281 -7.383 2.586 1 98.44 116 VAL A O 1
ATOM 907 N N . ARG A 1 117 ? -15.414 -6.25 2.205 1 97.31 117 ARG A N 1
ATOM 908 C CA . ARG A 1 117 ? -16.094 -5.238 1.399 1 97.31 117 ARG A CA 1
ATOM 909 C C . ARG A 1 117 ? -15.25 -4.84 0.195 1 97.31 117 ARG A C 1
ATOM 911 O O . ARG A 1 117 ? -14.078 -4.48 0.344 1 97.31 117 ARG A O 1
ATOM 918 N N . GLU A 1 118 ? -15.812 -4.918 -0.95 1 96.81 118 GLU A N 1
ATOM 919 C CA . GLU A 1 118 ? -15.094 -4.457 -2.133 1 96.81 118 GLU A CA 1
ATOM 920 C C . GLU A 1 118 ? -15.023 -2.936 -2.18 1 96.81 118 GLU A C 1
ATOM 922 O O . GLU A 1 118 ? -16.062 -2.262 -2.176 1 96.81 118 GLU A O 1
ATOM 927 N N . MET A 1 119 ? -13.875 -2.408 -2.219 1 96.06 119 MET A N 1
ATOM 928 C CA . MET A 1 119 ? -13.68 -0.961 -2.258 1 96.06 119 MET A CA 1
ATOM 929 C C . MET A 1 119 ? -13.375 -0.491 -3.676 1 96.06 119 MET A C 1
ATOM 931 O O . MET A 1 119 ? -13.828 0.578 -4.09 1 96.06 119 MET A O 1
ATOM 935 N N . ALA A 1 120 ? -12.578 -1.194 -4.379 1 96.31 120 ALA A N 1
ATOM 936 C CA . ALA A 1 120 ? -12.25 -1.068 -5.797 1 96.31 120 ALA A CA 1
ATOM 937 C C . ALA A 1 120 ? -12.18 -2.438 -6.469 1 96.31 120 ALA A C 1
ATOM 939 O O . ALA A 1 120 ? -12.188 -3.469 -5.793 1 96.31 120 ALA A O 1
ATOM 940 N N . HIS A 1 121 ? -12.188 -2.453 -7.762 1 94.94 121 HIS A N 1
ATOM 941 C CA . HIS A 1 121 ? -12.148 -3.732 -8.461 1 94.94 121 HIS A CA 1
ATOM 942 C C . HIS A 1 121 ? -10.953 -4.566 -8.031 1 94.94 121 HIS A C 1
ATOM 944 O O . HIS A 1 121 ? -9.805 -4.148 -8.203 1 94.94 121 HIS A O 1
ATOM 950 N N . GLY A 1 122 ? -11.242 -5.672 -7.418 1 97.56 122 GLY A N 1
ATOM 951 C CA . GLY A 1 122 ? -10.203 -6.586 -6.984 1 97.56 122 GLY A CA 1
ATOM 952 C C . GLY A 1 122 ? -9.469 -6.109 -5.742 1 97.56 122 GLY A C 1
ATOM 953 O O . GLY A 1 122 ? -8.383 -6.602 -5.43 1 97.56 122 GLY A O 1
ATOM 954 N N . SER A 1 123 ? -9.93 -5.094 -5.055 1 97.88 123 SER A N 1
ATOM 955 C CA . SER A 1 123 ? -9.375 -4.566 -3.811 1 97.88 123 SER A CA 1
ATOM 956 C C . SER A 1 123 ? -10.438 -4.504 -2.717 1 97.88 123 SER A C 1
ATOM 958 O O . SER A 1 123 ? -11.5 -3.92 -2.912 1 97.88 123 SER A O 1
ATOM 960 N N . TYR A 1 124 ? -10.086 -5.047 -1.525 1 98.19 124 TYR A N 1
ATOM 961 C CA . TYR A 1 124 ? -11.117 -5.27 -0.518 1 98.19 124 TYR A CA 1
ATOM 962 C C . TYR A 1 124 ? -10.688 -4.719 0.836 1 98.19 124 TYR A C 1
ATOM 964 O O . TYR A 1 124 ? -9.492 -4.648 1.133 1 98.19 124 TYR A O 1
ATOM 972 N N . ALA A 1 125 ? -11.656 -4.289 1.596 1 97.88 125 ALA A N 1
ATOM 973 C CA . ALA A 1 125 ? -11.492 -4.012 3.02 1 97.88 125 ALA A CA 1
ATOM 974 C C . ALA A 1 125 ? -11.844 -5.238 3.859 1 97.88 125 ALA A C 1
ATOM 976 O O . ALA A 1 125 ? -12.727 -6.016 3.492 1 97.88 125 ALA A O 1
ATOM 977 N N . TYR A 1 126 ? -11.203 -5.34 4.984 1 98.5 126 TYR A N 1
ATOM 978 C CA . TYR A 1 126 ? -11.422 -6.508 5.832 1 98.5 126 TYR A CA 1
ATOM 979 C C . TYR A 1 126 ? -11.758 -6.094 7.258 1 98.5 126 TYR A C 1
ATOM 981 O O . TYR A 1 126 ? -11.203 -5.125 7.777 1 98.5 126 TYR A O 1
ATOM 989 N N . SER A 1 127 ? -12.609 -6.812 7.883 1 98 127 SER A N 1
ATOM 990 C CA . SER A 1 127 ? -13.016 -6.656 9.273 1 98 127 SER A CA 1
ATOM 991 C C . SER A 1 127 ? -13.516 -7.973 9.859 1 98 127 SER A C 1
ATOM 993 O O . SER A 1 127 ? -13.461 -9.008 9.195 1 98 127 SER A O 1
ATOM 995 N N . GLY A 1 128 ? -13.852 -7.969 11.133 1 97.56 128 GLY A N 1
ATOM 996 C CA . GLY A 1 128 ? -14.477 -9.125 11.758 1 97.56 128 GLY A CA 1
ATOM 997 C C . GLY A 1 128 ? -13.617 -10.375 11.695 1 97.56 128 GLY A C 1
ATOM 998 O O . GLY A 1 128 ? -12.406 -10.312 11.914 1 97.56 128 GLY A O 1
ATOM 999 N N . LEU A 1 129 ? -14.289 -11.445 11.414 1 98.38 129 LEU A N 1
ATOM 1000 C CA . LEU A 1 129 ? -13.648 -12.758 11.477 1 98.38 129 LEU A CA 1
ATOM 1001 C C . LEU A 1 129 ? -12.57 -12.883 10.414 1 98.38 129 LEU A C 1
ATOM 1003 O O . LEU A 1 129 ? -11.523 -13.484 10.648 1 98.38 129 LEU A O 1
ATOM 1007 N N . PHE A 1 130 ? -12.836 -12.359 9.219 1 98.75 130 PHE A N 1
ATOM 1008 C CA . PHE A 1 130 ? -11.844 -12.477 8.156 1 98.75 130 PHE A CA 1
ATOM 1009 C C . PHE A 1 130 ? -10.555 -11.75 8.539 1 98.75 130 PHE A C 1
ATOM 1011 O O . PHE A 1 130 ? -9.461 -12.273 8.336 1 98.75 130 PHE A O 1
ATOM 1018 N N . LEU A 1 131 ? -10.711 -10.555 9.039 1 98.44 131 LEU A N 1
ATOM 1019 C CA . LEU A 1 131 ? -9.531 -9.812 9.477 1 98.44 131 LEU A CA 1
ATOM 1020 C C . LEU A 1 131 ? -8.789 -10.57 10.578 1 98.44 131 LEU A C 1
ATOM 1022 O O . LEU A 1 131 ? -7.559 -10.602 10.586 1 98.44 131 LEU A O 1
ATOM 1026 N N . LYS A 1 132 ? -9.484 -11.156 11.469 1 98.25 132 LYS A N 1
ATOM 1027 C CA . LYS A 1 132 ? -8.859 -11.945 12.523 1 98.25 132 LYS A CA 1
ATOM 1028 C C . LYS A 1 132 ? -8.07 -13.117 11.945 1 98.25 132 LYS A C 1
ATOM 1030 O O . LYS A 1 132 ? -6.969 -13.414 12.406 1 98.25 132 LYS A O 1
ATOM 1035 N N . ALA A 1 133 ? -8.672 -13.773 10.992 1 98.75 133 ALA A N 1
ATOM 1036 C CA . ALA A 1 133 ? -7.957 -14.859 10.32 1 98.75 133 ALA A CA 1
ATOM 1037 C C . ALA A 1 133 ? -6.688 -14.352 9.641 1 98.75 133 ALA A C 1
ATOM 1039 O O . ALA A 1 133 ? -5.637 -14.984 9.719 1 98.75 133 ALA A O 1
ATOM 1040 N N . LEU A 1 134 ? -6.801 -13.203 8.977 1 98.38 134 LEU A N 1
ATOM 1041 C CA . LEU A 1 134 ? -5.637 -12.578 8.352 1 98.38 134 LEU A CA 1
ATOM 1042 C C . LEU A 1 134 ? -4.551 -12.297 9.391 1 98.38 134 LEU A C 1
ATOM 1044 O O . LEU A 1 134 ? -3.379 -12.602 9.156 1 98.38 134 LEU A O 1
ATOM 1048 N N . GLN A 1 135 ? -4.965 -11.727 10.438 1 97.5 135 GLN A N 1
ATOM 1049 C CA . GLN A 1 135 ? -4.043 -11.359 11.5 1 97.5 135 GLN A CA 1
ATOM 1050 C C . GLN A 1 135 ? -3.359 -12.586 12.086 1 97.5 135 GLN A C 1
ATOM 1052 O O . GLN A 1 135 ? -2.18 -12.539 12.445 1 97.5 135 GLN A O 1
ATOM 1057 N N . TYR A 1 136 ? -4.07 -13.672 12.195 1 98.56 136 TYR A N 1
ATOM 1058 C CA . TYR A 1 136 ? -3.475 -14.922 12.664 1 98.56 136 TYR A CA 1
ATOM 1059 C C . TYR A 1 136 ? -2.342 -15.359 11.75 1 98.56 136 TYR A C 1
ATOM 1061 O O . TYR A 1 136 ? -1.228 -15.625 12.211 1 98.56 136 TYR A O 1
ATOM 1069 N N . PHE A 1 137 ? -2.662 -15.469 10.492 1 98.81 137 PHE A N 1
ATOM 1070 C CA . PHE A 1 137 ? -1.65 -15.969 9.57 1 98.81 137 PHE A CA 1
ATOM 1071 C C . PHE A 1 137 ? -0.439 -15.047 9.547 1 98.81 137 PHE A C 1
ATOM 1073 O O . PHE A 1 137 ? 0.702 -15.508 9.516 1 98.81 137 PHE A O 1
ATOM 1080 N N . ASP A 1 138 ? -0.721 -13.805 9.539 1 97.75 138 ASP A N 1
ATOM 1081 C CA . ASP A 1 138 ? 0.358 -12.82 9.555 1 97.75 138 ASP A CA 1
ATOM 1082 C C . ASP A 1 138 ? 1.283 -13.031 10.75 1 97.75 138 ASP A C 1
ATOM 1084 O O . ASP A 1 138 ? 2.498 -13.164 10.586 1 97.75 138 ASP A O 1
ATOM 1088 N N . ALA A 1 139 ? 0.744 -13.133 11.891 1 97.25 139 ALA A N 1
ATOM 1089 C CA . ALA A 1 139 ? 1.5 -13.273 13.133 1 97.25 139 ALA A CA 1
ATOM 1090 C C . ALA A 1 139 ? 2.211 -14.625 13.188 1 97.25 139 ALA A C 1
ATOM 1092 O O . ALA A 1 139 ? 3.361 -14.703 13.625 1 97.25 139 ALA A O 1
ATOM 1093 N N . LYS A 1 140 ? 1.521 -15.641 12.789 1 98.75 140 LYS A N 1
ATOM 1094 C CA . LYS A 1 140 ? 2.092 -16.984 12.836 1 98.75 140 LYS A CA 1
ATOM 1095 C C . LYS A 1 140 ? 3.312 -17.094 11.93 1 98.75 140 LYS A C 1
ATOM 1097 O O . LYS A 1 140 ? 4.305 -17.734 12.289 1 98.75 140 LYS A O 1
ATOM 1102 N N . ILE A 1 141 ? 3.242 -16.484 10.758 1 98.81 141 ILE A N 1
ATOM 1103 C CA . ILE A 1 141 ? 4.359 -16.5 9.82 1 98.81 141 ILE A CA 1
ATOM 1104 C C . ILE A 1 141 ? 5.574 -15.82 10.453 1 98.81 141 ILE A C 1
ATOM 1106 O O . ILE A 1 141 ? 6.695 -16.328 10.352 1 98.81 141 ILE A O 1
ATOM 1110 N N . GLU A 1 142 ? 5.359 -14.742 11.062 1 97.56 142 GLU A N 1
ATOM 1111 C CA . GLU A 1 142 ? 6.445 -14 11.703 1 97.56 142 GLU A CA 1
ATOM 1112 C C . GLU A 1 142 ? 7.051 -14.797 12.859 1 97.56 142 GLU A C 1
ATOM 1114 O O . GLU A 1 142 ? 8.273 -14.938 12.945 1 97.56 142 GLU A O 1
ATOM 1119 N N . ASP A 1 143 ? 6.18 -15.32 13.695 1 97.62 143 ASP A N 1
ATOM 1120 C CA . ASP A 1 143 ? 6.641 -16.094 14.844 1 97.62 143 ASP A CA 1
ATOM 1121 C C . ASP A 1 143 ? 7.457 -17.297 14.406 1 97.62 143 ASP A C 1
ATOM 1123 O O . ASP A 1 143 ? 8.523 -17.578 14.969 1 97.62 143 ASP A O 1
ATOM 1127 N N . TYR A 1 144 ? 6.934 -17.969 13.453 1 98.69 144 TYR A N 1
ATOM 1128 C CA . TYR A 1 144 ? 7.625 -19.156 12.961 1 98.69 144 TYR A CA 1
ATOM 1129 C C . TYR A 1 144 ? 8.984 -18.797 12.383 1 98.69 144 TYR A C 1
ATOM 1131 O O . TYR A 1 144 ? 9.984 -19.469 12.648 1 98.69 144 TYR A O 1
ATOM 1139 N N . GLY A 1 145 ? 9.023 -17.75 11.523 1 98.5 145 GLY A N 1
ATOM 1140 C CA . GLY A 1 145 ? 10.281 -17.312 10.945 1 98.5 145 GLY A CA 1
ATOM 1141 C C . GLY A 1 145 ? 11.328 -16.984 11.984 1 98.5 145 GLY A C 1
ATOM 1142 O O . GLY A 1 145 ? 12.469 -17.438 11.898 1 98.5 145 GLY A O 1
ATOM 1143 N N . ARG A 1 146 ? 10.945 -16.25 13.008 1 96.75 146 ARG A N 1
ATOM 1144 C CA . ARG A 1 146 ? 11.867 -15.844 14.062 1 96.75 146 ARG A CA 1
ATOM 1145 C C . ARG A 1 146 ? 12.383 -17.047 14.844 1 96.75 146 ARG A C 1
ATOM 1147 O O . ARG A 1 146 ? 13.555 -17.094 15.219 1 96.75 146 ARG A O 1
ATOM 1154 N N . ALA A 1 147 ? 11.531 -17.969 15.055 1 97.81 147 ALA A N 1
ATOM 1155 C CA . ALA A 1 147 ? 11.898 -19.156 15.836 1 97.81 147 ALA A CA 1
ATOM 1156 C C . ALA A 1 147 ? 12.781 -20.094 15.016 1 97.81 147 ALA A C 1
ATOM 1158 O O . ALA A 1 147 ? 13.68 -20.734 15.562 1 97.81 147 ALA A O 1
ATOM 1159 N N . THR A 1 148 ? 12.586 -20.172 13.758 1 98.38 148 THR A N 1
ATOM 1160 C CA . THR A 1 148 ? 13.203 -21.188 12.906 1 98.38 148 THR A CA 1
ATOM 1161 C C . THR A 1 148 ? 14.516 -20.672 12.328 1 98.38 148 THR A C 1
ATOM 1163 O O . THR A 1 148 ? 15.453 -21.453 12.125 1 98.38 148 THR A O 1
ATOM 1166 N N . PHE A 1 149 ? 14.523 -19.406 12.016 1 98.06 149 PHE A N 1
ATOM 1167 C CA . PHE A 1 149 ? 15.695 -18.797 11.414 1 98.06 149 PHE A CA 1
ATOM 1168 C C . PHE A 1 149 ? 16.281 -17.719 12.328 1 98.06 149 PHE A C 1
ATOM 1170 O O . PHE A 1 149 ? 15.961 -16.531 12.195 1 98.06 149 PHE A O 1
ATOM 1177 N N . PRO A 1 150 ? 17.203 -18.047 13.141 1 93.62 150 PRO A N 1
ATOM 1178 C CA . PRO A 1 150 ? 17.688 -17.141 14.188 1 93.62 150 PRO A CA 1
ATOM 1179 C C . PRO A 1 150 ? 18.328 -15.867 13.617 1 93.62 150 PRO A C 1
ATOM 1181 O O . PRO A 1 150 ? 18.344 -14.828 14.273 1 93.62 150 PRO A O 1
ATOM 1184 N N . SER A 1 151 ? 18.844 -15.969 12.414 1 95.44 151 SER A N 1
ATOM 1185 C CA . SER A 1 151 ? 19.531 -14.812 11.828 1 95.44 151 SER A CA 1
ATOM 1186 C C . SER A 1 151 ? 18.594 -14.016 10.922 1 95.44 151 SER A C 1
ATOM 1188 O O . SER A 1 151 ? 19.031 -13.102 10.227 1 95.44 151 SER A O 1
ATOM 1190 N N . ILE A 1 152 ? 17.359 -14.336 10.945 1 97.56 152 ILE A N 1
ATOM 1191 C CA . ILE A 1 152 ? 16.438 -13.719 9.977 1 97.56 152 ILE A CA 1
ATOM 1192 C C . ILE A 1 152 ? 16.312 -12.227 10.273 1 97.56 152 ILE A C 1
ATOM 1194 O O . ILE A 1 152 ? 16.172 -11.828 11.43 1 97.56 152 ILE A O 1
ATOM 1198 N N . CYS A 1 153 ? 16.469 -11.422 9.258 1 97 153 CYS A N 1
ATOM 1199 C CA . CYS A 1 153 ? 16.281 -9.977 9.359 1 97 153 CYS A CA 1
ATOM 1200 C C . CYS A 1 153 ? 14.938 -9.555 8.773 1 97 153 CYS A C 1
ATOM 1202 O O . CYS A 1 153 ? 14.656 -9.812 7.598 1 97 153 CYS A O 1
ATOM 1204 N N . GLU A 1 154 ? 14.164 -8.906 9.57 1 97.81 154 GLU A N 1
ATOM 1205 C CA . GLU A 1 154 ? 12.844 -8.469 9.133 1 97.81 154 GLU A CA 1
ATOM 1206 C C . GLU A 1 154 ? 12.914 -7.121 8.422 1 97.81 154 GLU A C 1
ATOM 1208 O O . GLU A 1 154 ? 13.609 -6.215 8.875 1 97.81 154 GLU A O 1
ATOM 1213 N N . HIS A 1 155 ? 12.289 -7.078 7.289 1 97.75 155 HIS A N 1
ATOM 1214 C CA . HIS A 1 155 ? 12.148 -5.836 6.535 1 97.75 155 HIS A CA 1
ATOM 1215 C C . HIS A 1 155 ? 10.688 -5.566 6.184 1 97.75 155 HIS A C 1
ATOM 1217 O O . HIS A 1 155 ? 9.945 -6.492 5.852 1 97.75 155 HIS A O 1
ATOM 1223 N N . ASP A 1 156 ? 10.234 -4.395 6.414 1 97.19 156 ASP A N 1
ATOM 1224 C CA . ASP A 1 156 ? 8.992 -3.877 5.855 1 97.19 156 ASP A CA 1
ATOM 1225 C C . ASP A 1 156 ? 9.266 -2.971 4.656 1 97.19 156 ASP A C 1
ATOM 1227 O O . ASP A 1 156 ? 9.789 -1.867 4.812 1 97.19 156 ASP A O 1
ATOM 1231 N N . PHE A 1 157 ? 8.914 -3.418 3.498 1 97.06 157 PHE A N 1
ATOM 1232 C CA . PHE A 1 157 ? 9.227 -2.699 2.27 1 97.06 157 PHE A CA 1
ATOM 1233 C C . PHE A 1 157 ? 8.047 -1.848 1.821 1 97.06 157 PHE A C 1
ATOM 1235 O O . PHE A 1 157 ? 6.891 -2.219 2.037 1 97.06 157 PHE A O 1
ATOM 1242 N N . PRO A 1 158 ? 8.297 -0.726 1.185 1 97.12 158 PRO A N 1
ATOM 1243 C CA . PRO A 1 158 ? 7.219 0.135 0.694 1 97.12 158 PRO A CA 1
ATOM 1244 C C . PRO A 1 158 ? 6.562 -0.405 -0.575 1 97.12 158 PRO A C 1
ATOM 1246 O O . PRO A 1 158 ? 7.059 -1.365 -1.17 1 97.12 158 PRO A O 1
ATOM 1249 N N . VAL A 1 159 ? 5.457 0.209 -0.931 1 98 159 VAL A N 1
ATOM 1250 C CA . VAL A 1 159 ? 4.695 -0.144 -2.125 1 98 159 VAL A CA 1
ATOM 1251 C C . VAL A 1 159 ? 5.395 0.409 -3.365 1 98 159 VAL A C 1
ATOM 1253 O O . VAL A 1 159 ? 5.594 -0.311 -4.344 1 98 159 VAL A O 1
ATOM 1256 N N . LEU A 1 160 ? 5.801 1.662 -3.311 1 98.31 160 LEU A N 1
ATOM 1257 C CA . LEU A 1 160 ? 6.363 2.34 -4.473 1 98.31 160 LEU A CA 1
ATOM 1258 C C . LEU A 1 160 ? 7.789 1.872 -4.738 1 98.31 160 LEU A C 1
ATOM 1260 O O . LEU A 1 160 ? 8.633 1.891 -3.836 1 98.31 160 LEU A O 1
ATOM 1264 N N . HIS A 1 161 ? 8.016 1.473 -5.926 1 97.06 161 HIS A N 1
ATOM 1265 C CA . HIS A 1 161 ? 9.336 1.054 -6.383 1 97.06 161 HIS A CA 1
ATOM 1266 C C . HIS A 1 161 ? 9.688 1.688 -7.723 1 97.06 161 HIS A C 1
ATOM 1268 O O . HIS A 1 161 ? 8.836 1.769 -8.617 1 97.06 161 HIS A O 1
ATOM 1274 N N . PRO A 1 162 ? 10.93 2.078 -7.863 1 96.38 162 PRO A N 1
ATOM 1275 C CA . PRO A 1 162 ? 11.289 2.756 -9.109 1 96.38 162 PRO A CA 1
ATOM 1276 C C . PRO A 1 162 ? 11.172 1.847 -10.336 1 96.38 162 PRO A C 1
ATOM 1278 O O . PRO A 1 162 ? 11.594 0.688 -10.289 1 96.38 162 PRO A O 1
ATOM 1281 N N . ILE A 1 163 ? 10.695 2.381 -11.398 1 96.94 163 ILE A N 1
ATOM 1282 C CA . ILE A 1 163 ? 10.523 1.67 -12.664 1 96.94 163 ILE A CA 1
ATOM 1283 C C . ILE A 1 163 ? 11.875 1.159 -13.148 1 96.94 163 ILE A C 1
ATOM 1285 O O . ILE A 1 163 ? 11.977 0.036 -13.648 1 96.94 163 ILE A O 1
ATOM 1289 N N . SER A 1 164 ? 12.922 1.957 -12.992 1 95.31 164 SER A N 1
ATOM 1290 C CA . SER A 1 164 ? 14.25 1.586 -13.469 1 95.31 164 SER A CA 1
ATOM 1291 C C . SER A 1 164 ? 14.742 0.308 -12.797 1 95.31 164 SER A C 1
ATOM 1293 O O . SER A 1 164 ? 15.391 -0.525 -13.438 1 95.31 164 SER A O 1
ATOM 1295 N N . ARG A 1 165 ? 14.422 0.136 -11.562 1 95.25 165 ARG A N 1
ATOM 1296 C CA . ARG A 1 165 ? 14.859 -1.051 -10.836 1 95.25 165 ARG A CA 1
ATOM 1297 C C . ARG A 1 165 ? 14.086 -2.285 -11.289 1 95.25 165 ARG A C 1
ATOM 1299 O O . ARG A 1 165 ? 14.641 -3.385 -11.344 1 95.25 165 ARG A O 1
ATOM 1306 N N . TYR A 1 166 ? 12.844 -2.119 -11.594 1 95.81 166 TYR A N 1
ATOM 1307 C CA . TYR A 1 166 ? 12.039 -3.213 -12.117 1 95.81 166 TYR A CA 1
ATOM 1308 C C . TYR A 1 166 ? 12.555 -3.668 -13.477 1 95.81 166 TYR A C 1
ATOM 1310 O O . TYR A 1 166 ? 12.562 -4.863 -13.781 1 95.81 166 TYR A O 1
ATOM 1318 N N . GLU A 1 167 ? 12.914 -2.684 -14.203 1 94.69 167 GLU A N 1
ATOM 1319 C CA . GLU A 1 167 ? 13.492 -3.012 -15.5 1 94.69 167 GLU A CA 1
ATOM 1320 C C . GLU A 1 167 ? 14.805 -3.781 -15.344 1 94.69 167 GLU A C 1
ATOM 1322 O O . GLU A 1 167 ? 15.031 -4.773 -16.031 1 94.69 167 GLU A O 1
ATOM 1327 N N . GLN A 1 168 ? 15.609 -3.34 -14.469 1 95.12 168 GLN A N 1
ATOM 1328 C CA . GLN A 1 168 ? 16.875 -4.008 -14.203 1 95.12 168 GLN A CA 1
ATOM 1329 C C . GLN A 1 168 ? 16.656 -5.449 -13.75 1 95.12 168 GLN A C 1
ATOM 1331 O O . GLN A 1 168 ? 17.406 -6.348 -14.133 1 95.12 168 GLN A O 1
ATOM 1336 N N . GLY A 1 169 ? 15.617 -5.656 -12.992 1 94.81 169 GLY A N 1
ATOM 1337 C CA . GLY A 1 169 ? 15.344 -6.98 -12.453 1 94.81 169 GLY A CA 1
ATOM 1338 C C . GLY A 1 169 ? 14.688 -7.906 -13.461 1 94.81 169 GLY A C 1
ATOM 1339 O O . GLY A 1 169 ? 14.492 -9.094 -13.188 1 94.81 169 GLY A O 1
ATOM 1340 N N . GLY A 1 170 ? 14.242 -7.387 -14.602 1 93.44 170 GLY A N 1
ATOM 1341 C CA . GLY A 1 170 ? 13.672 -8.211 -15.656 1 93.44 170 GLY A CA 1
ATOM 1342 C C . GLY A 1 170 ? 12.203 -8.516 -15.445 1 93.44 170 GLY A C 1
ATOM 1343 O O . GLY A 1 170 ? 11.656 -9.43 -16.062 1 93.44 170 GLY A O 1
ATOM 1344 N N . TYR A 1 171 ? 11.555 -7.812 -14.617 1 94.75 171 TYR A N 1
ATOM 1345 C CA . TYR A 1 171 ? 10.18 -8.117 -14.25 1 94.75 171 TYR A CA 1
ATOM 1346 C C . TYR A 1 171 ? 9.219 -7.781 -15.391 1 94.75 171 TYR A C 1
ATOM 1348 O O . TYR A 1 171 ? 8.18 -8.422 -15.547 1 94.75 171 TYR A O 1
ATOM 1356 N N . PHE A 1 172 ? 9.578 -6.781 -16.219 1 95.38 172 PHE A N 1
ATOM 1357 C CA . PHE A 1 172 ? 8.695 -6.375 -17.297 1 95.38 172 PHE A CA 1
ATOM 1358 C C . PHE A 1 172 ? 8.664 -7.434 -18.406 1 95.38 172 PHE A C 1
ATOM 1360 O O . PHE A 1 172 ? 7.641 -7.617 -19.062 1 95.38 172 PHE A O 1
ATOM 1367 N N . GLU A 1 173 ? 9.742 -8.109 -18.562 1 92.88 173 GLU A N 1
ATOM 1368 C CA . GLU A 1 173 ? 9.82 -9.172 -19.56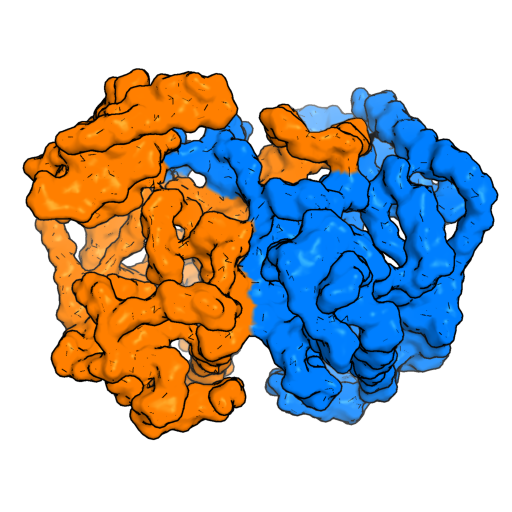2 1 92.88 173 GLU A CA 1
ATOM 1369 C C . GLU A 1 173 ? 8.891 -10.336 -19.203 1 92.88 173 GLU A C 1
ATOM 1371 O O . GLU A 1 173 ? 8.227 -10.898 -20.062 1 92.88 173 GLU A O 1
ATOM 1376 N N . ASN A 1 174 ? 8.859 -10.609 -17.953 1 91.06 174 ASN A N 1
ATOM 1377 C CA . ASN A 1 174 ? 8.148 -11.805 -17.5 1 91.06 174 ASN A CA 1
ATOM 1378 C C . ASN A 1 174 ? 6.68 -11.508 -17.219 1 91.06 174 ASN A C 1
ATOM 1380 O O . ASN A 1 174 ? 5.816 -12.367 -17.422 1 91.06 174 ASN A O 1
ATOM 1384 N N . PHE A 1 175 ? 6.41 -10.32 -16.703 1 95.25 175 PHE A N 1
ATOM 1385 C CA . PHE A 1 175 ? 5.078 -10.055 -16.172 1 95.25 175 PHE A CA 1
ATOM 1386 C C . PHE A 1 175 ? 4.59 -8.68 -16.625 1 95.25 175 PHE A C 1
ATOM 1388 O O . PHE A 1 175 ? 4.109 -7.891 -15.805 1 95.25 175 PHE A O 1
ATOM 1395 N N . PRO A 1 176 ? 4.648 -8.375 -17.891 1 96.19 176 PRO A N 1
ATOM 1396 C CA . PRO A 1 176 ? 4.199 -7.051 -18.344 1 96.19 176 PRO A CA 1
ATOM 1397 C C . PRO A 1 176 ? 2.721 -6.801 -18.047 1 96.19 176 PRO A C 1
ATOM 1399 O O . PRO A 1 176 ? 2.318 -5.664 -17.812 1 96.19 176 PRO A O 1
ATOM 1402 N N . HIS A 1 177 ? 1.922 -7.832 -18 1 96.06 177 HIS A N 1
ATOM 1403 C CA . HIS A 1 177 ? 0.472 -7.727 -17.891 1 96.06 177 HIS A CA 1
ATOM 1404 C C . HIS A 1 177 ? 0.058 -7.426 -16.453 1 96.06 177 HIS A C 1
ATOM 1406 O O . HIS A 1 177 ? -1.052 -6.945 -16.203 1 96.06 177 HIS A O 1
ATOM 1412 N N . TYR A 1 178 ? 0.936 -7.676 -15.484 1 97.12 178 TYR A N 1
ATOM 1413 C CA . TYR A 1 178 ? 0.594 -7.523 -14.078 1 97.12 178 TYR A CA 1
ATOM 1414 C C . TYR A 1 178 ? 0.941 -6.129 -13.578 1 97.12 178 TYR A C 1
ATOM 1416 O O . TYR A 1 178 ? 0.458 -5.699 -12.523 1 97.12 178 TYR A O 1
ATOM 1424 N N . MET A 1 179 ? 1.697 -5.398 -14.281 1 97.94 179 MET A N 1
ATOM 1425 C CA . MET A 1 179 ? 2.322 -4.188 -13.758 1 97.94 179 MET A CA 1
ATOM 1426 C C . MET A 1 179 ? 1.299 -3.07 -13.602 1 97.94 179 MET A C 1
ATOM 1428 O O . MET A 1 179 ? 0.503 -2.818 -14.508 1 97.94 179 MET A O 1
ATOM 1432 N N . MET A 1 180 ? 1.298 -2.48 -12.453 1 98.31 180 MET A N 1
ATOM 1433 C CA . MET A 1 180 ? 0.6 -1.228 -12.18 1 98.31 180 MET A CA 1
ATOM 1434 C C . MET A 1 180 ? 1.59 -0.102 -11.898 1 98.31 180 MET A C 1
ATOM 1436 O O . MET A 1 180 ? 2.643 -0.329 -11.297 1 98.31 180 MET A O 1
ATOM 1440 N N . PHE A 1 181 ? 1.254 1.071 -12.312 1 98.25 181 PHE A N 1
ATOM 1441 C CA . PHE A 1 181 ? 2.15 2.215 -12.18 1 98.25 181 PHE A CA 1
ATOM 1442 C C . PHE A 1 181 ? 1.493 3.33 -11.375 1 98.25 181 PHE A C 1
ATOM 1444 O O . PHE A 1 181 ? 0.266 3.436 -11.344 1 98.25 181 PHE A O 1
ATOM 1451 N N . GLN A 1 182 ? 2.312 4.082 -10.703 1 97.94 182 GLN A N 1
ATOM 1452 C CA . GLN A 1 182 ? 1.892 5.281 -9.984 1 97.94 182 GLN A CA 1
ATOM 1453 C C . GLN A 1 182 ? 2.217 6.543 -10.781 1 97.94 182 GLN A C 1
ATOM 1455 O O . GLN A 1 182 ? 3.297 6.656 -11.367 1 97.94 182 GLN A O 1
ATOM 1460 N N . THR A 1 183 ? 1.326 7.469 -10.812 1 96.81 183 THR A N 1
ATOM 1461 C CA . THR A 1 183 ? 1.552 8.789 -11.391 1 96.81 183 THR A CA 1
ATOM 1462 C C . THR A 1 183 ? 0.837 9.867 -10.578 1 96.81 183 THR A C 1
ATOM 1464 O O . THR A 1 183 ? 0.23 9.57 -9.547 1 96.81 183 THR A O 1
ATOM 1467 N N . SER A 1 184 ? 1.069 11.109 -10.867 1 96.69 184 SER A N 1
ATOM 1468 C CA . SER A 1 184 ? 0.386 12.281 -10.336 1 96.69 184 SER A CA 1
ATOM 1469 C C . SER A 1 184 ? 0.211 13.352 -11.414 1 96.69 184 SER A C 1
ATOM 1471 O O . SER A 1 184 ? 0.782 13.242 -12.5 1 96.69 184 SER A O 1
ATOM 1473 N N . LEU A 1 185 ? -0.654 14.312 -11.125 1 96.62 185 LEU A N 1
ATOM 1474 C CA . LEU A 1 185 ? -0.663 15.477 -12 1 96.62 185 LEU A CA 1
ATOM 1475 C C . LEU A 1 185 ? 0.655 16.234 -11.898 1 96.62 185 LEU A C 1
ATOM 1477 O O . LEU A 1 185 ? 1.367 16.125 -10.898 1 96.62 185 LEU A O 1
ATOM 1481 N N . LYS A 1 186 ? 0.958 16.938 -12.977 1 96.31 186 LYS A N 1
ATOM 1482 C CA . LYS A 1 186 ? 2.127 17.812 -12.938 1 96.31 186 LYS A CA 1
ATOM 1483 C C . LYS A 1 186 ? 2.021 18.828 -11.797 1 96.31 186 LYS A C 1
ATOM 1485 O O . LYS A 1 186 ? 0.946 19.359 -11.531 1 96.31 186 LYS A O 1
ATOM 1490 N N . ASN A 1 187 ? 3.164 19 -11.133 1 95.75 187 ASN A N 1
ATOM 1491 C CA . ASN A 1 187 ? 3.229 20.078 -10.156 1 95.75 187 ASN A CA 1
ATOM 1492 C C . ASN A 1 187 ? 3.227 21.453 -10.828 1 95.75 187 ASN A C 1
ATOM 1494 O O . ASN A 1 187 ? 4.27 22.109 -10.93 1 95.75 187 ASN A O 1
ATOM 1498 N N . ASP A 1 188 ? 2.154 21.812 -11.219 1 96.88 188 ASP A N 1
ATOM 1499 C CA . ASP A 1 188 ? 1.863 23.047 -11.922 1 96.88 188 ASP A CA 1
ATOM 1500 C C . ASP A 1 188 ? 0.622 23.734 -11.352 1 96.88 188 ASP A C 1
ATOM 1502 O O . ASP A 1 188 ? -0.469 23.156 -11.367 1 96.88 188 ASP A O 1
ATOM 1506 N N . ILE A 1 189 ? 0.857 24.906 -10.883 1 96.31 189 ILE A N 1
ATOM 1507 C CA . ILE A 1 189 ? -0.159 25.578 -10.086 1 96.31 189 ILE A CA 1
ATOM 1508 C C . ILE A 1 189 ? -1.437 25.734 -10.906 1 96.31 189 ILE A C 1
ATOM 1510 O O . ILE A 1 189 ? -2.543 25.672 -10.367 1 96.31 189 ILE A O 1
ATOM 1514 N N . GLN A 1 190 ? -1.329 25.922 -12.211 1 95.25 190 GLN A N 1
ATOM 1515 C CA . GLN A 1 190 ? -2.508 26.078 -13.062 1 95.25 190 GLN A CA 1
ATOM 1516 C C . GLN A 1 190 ? -3.234 24.75 -13.242 1 95.25 190 GLN A C 1
ATOM 1518 O O . GLN A 1 190 ? -4.469 24.703 -13.219 1 95.25 190 GLN A O 1
ATOM 1523 N N . VAL A 1 191 ? -2.479 23.734 -13.422 1 96.19 191 VAL A N 1
ATOM 1524 C CA . VAL A 1 191 ? -3.041 22.406 -13.562 1 96.19 191 VAL A CA 1
ATOM 1525 C C . VAL A 1 191 ? -3.766 22 -12.281 1 96.19 191 VAL A C 1
ATOM 1527 O O . VAL A 1 191 ? -4.906 21.547 -12.32 1 96.19 191 VAL A O 1
ATOM 1530 N N . LEU A 1 192 ? -3.137 22.234 -11.195 1 96.31 192 LEU A N 1
ATOM 1531 C CA . LEU A 1 192 ? -3.674 21.828 -9.898 1 96.31 192 LEU A CA 1
ATOM 1532 C C . LEU A 1 192 ? -4.895 22.672 -9.531 1 96.31 192 LEU A C 1
ATOM 1534 O O . LEU A 1 192 ? -5.863 22.156 -8.969 1 96.31 192 LEU A O 1
ATOM 1538 N N . ASP A 1 193 ? -4.801 23.906 -9.82 1 94.81 193 ASP A N 1
ATOM 1539 C CA . ASP A 1 193 ? -5.934 24.781 -9.555 1 94.81 193 ASP A CA 1
ATOM 1540 C C . ASP A 1 193 ? -7.16 24.359 -10.359 1 94.81 193 ASP A C 1
ATOM 1542 O O . ASP A 1 193 ? -8.273 24.344 -9.836 1 94.81 193 ASP A O 1
ATOM 1546 N N . ARG A 1 194 ? -6.949 24.109 -11.602 1 94.38 194 ARG A N 1
ATOM 1547 C CA . ARG A 1 194 ? -8.039 23.641 -12.445 1 94.38 194 ARG A CA 1
ATOM 1548 C C . ARG A 1 194 ? -8.609 22.328 -11.922 1 94.38 194 ARG A C 1
ATOM 1550 O O . ARG A 1 194 ? -9.828 22.125 -11.898 1 94.38 194 ARG A O 1
ATOM 1557 N N . PHE A 1 195 ? -7.773 21.422 -11.539 1 96.19 195 PHE A N 1
ATOM 1558 C CA . PHE A 1 195 ? -8.188 20.141 -10.992 1 96.19 195 PHE A CA 1
ATOM 1559 C C . PHE A 1 195 ? -9 20.328 -9.711 1 96.19 195 PHE A C 1
ATOM 1561 O O . PHE A 1 195 ? -10.008 19.656 -9.508 1 96.19 195 PHE A O 1
ATOM 1568 N N . ALA A 1 196 ? -8.562 21.219 -8.914 1 93.88 196 ALA A N 1
ATOM 1569 C CA . ALA A 1 196 ? -9.289 21.516 -7.68 1 93.88 196 ALA A CA 1
ATOM 1570 C C . ALA A 1 196 ? -10.695 22.016 -7.98 1 93.88 196 ALA A C 1
ATOM 1572 O O . ALA A 1 196 ? -11.656 21.656 -7.293 1 93.88 196 ALA A O 1
ATOM 1573 N N . ARG A 1 197 ? -10.82 22.75 -8.992 1 92.06 197 ARG A N 1
ATOM 1574 C CA . ARG A 1 197 ? -12.086 23.406 -9.32 1 92.06 197 ARG A CA 1
ATOM 1575 C C . ARG A 1 197 ? -13 22.469 -10.102 1 92.06 197 ARG A C 1
ATOM 1577 O O . ARG A 1 197 ? -14.203 22.438 -9.867 1 92.06 197 ARG A O 1
ATOM 1584 N N . GLU A 1 198 ? -12.391 21.734 -11.023 1 93.81 198 GLU A N 1
ATOM 1585 C CA . GLU A 1 198 ? -13.219 21.047 -12.016 1 93.81 198 GLU A CA 1
ATOM 1586 C C . GLU A 1 198 ? -13.25 19.531 -11.758 1 93.81 198 GLU A C 1
ATOM 1588 O O . GLU A 1 198 ? -14.109 18.828 -12.289 1 93.81 198 GLU A O 1
ATOM 1593 N N . GLY A 1 199 ? -12.367 19.109 -10.953 1 93.69 199 GLY A N 1
ATOM 1594 C CA . GLY A 1 199 ? -12.273 17.672 -10.75 1 93.69 199 GLY A CA 1
ATOM 1595 C C . GLY A 1 199 ? -11.852 16.922 -12 1 93.69 199 GLY A C 1
ATOM 1596 O O . GLY A 1 199 ? -11.023 17.406 -12.773 1 93.69 199 GLY A O 1
ATOM 1597 N N . VAL A 1 200 ? -12.312 15.758 -12.164 1 92.88 200 VAL A N 1
ATOM 1598 C CA . VAL A 1 200 ? -11.883 14.883 -13.258 1 92.88 200 VAL A CA 1
ATOM 1599 C C . VAL A 1 200 ? -12.602 15.273 -14.547 1 92.88 200 VAL A C 1
ATOM 1601 O O . VAL A 1 200 ? -12.031 15.164 -15.633 1 92.88 200 VAL A O 1
ATOM 1604 N N . GLY A 1 201 ? -13.797 15.758 -14.391 1 89.88 201 GLY A N 1
ATOM 1605 C CA . GLY A 1 201 ? -14.578 16.109 -15.562 1 89.88 201 GLY A CA 1
ATOM 1606 C C . GLY A 1 201 ? -14.609 15.023 -16.609 1 89.88 201 GLY A C 1
ATOM 1607 O O . GLY A 1 201 ? -14.945 13.875 -16.312 1 89.88 201 GLY A O 1
ATOM 1608 N N . ASP A 1 202 ? -14.141 15.328 -17.859 1 87.31 202 ASP A N 1
ATOM 1609 C CA . ASP A 1 202 ? -14.156 14.367 -18.953 1 87.31 202 ASP A CA 1
ATOM 1610 C C . ASP A 1 202 ? -12.875 13.547 -18.984 1 87.31 202 ASP A C 1
ATOM 1612 O O . ASP A 1 202 ? -12.617 12.82 -19.953 1 87.31 202 ASP A O 1
ATOM 1616 N N . GLY A 1 203 ? -12.133 13.734 -18.031 1 89.25 203 GLY A N 1
ATOM 1617 C CA . GLY A 1 203 ? -10.914 12.953 -17.938 1 89.25 203 GLY A CA 1
ATOM 1618 C C . GLY A 1 203 ? -9.711 13.633 -18.562 1 89.25 203 GLY A C 1
ATOM 1619 O O . GLY A 1 203 ? -8.586 13.141 -18.469 1 89.25 203 GLY A O 1
ATOM 1620 N N . SER A 1 204 ? -9.867 14.766 -19.156 1 90.56 204 SER A N 1
ATOM 1621 C CA . SER A 1 204 ? -8.805 15.461 -19.875 1 90.56 204 SER A CA 1
ATOM 1622 C C . SER A 1 204 ? -7.695 15.906 -18.922 1 90.56 204 SER A C 1
ATOM 1624 O O . SER A 1 204 ? -6.562 16.141 -19.344 1 90.56 204 SER A O 1
ATOM 1626 N N . VAL A 1 205 ? -8.086 16 -17.688 1 93.44 205 VAL A N 1
ATOM 1627 C CA . VAL A 1 205 ? -7.105 16.422 -16.688 1 93.44 205 VAL A CA 1
ATOM 1628 C C . VAL A 1 205 ? -5.945 15.43 -16.656 1 93.44 205 VAL A C 1
ATOM 1630 O O . VAL A 1 205 ? -4.805 15.812 -16.375 1 93.44 205 VAL A O 1
ATOM 1633 N N . PHE A 1 206 ? -6.156 14.219 -17.047 1 93.31 206 PHE A N 1
ATOM 1634 C CA . PHE A 1 206 ? -5.141 13.188 -16.938 1 93.31 206 PHE A CA 1
ATOM 1635 C C . PHE A 1 206 ? -4.152 13.273 -18.094 1 93.31 206 PHE A C 1
ATOM 1637 O O . PHE A 1 206 ? -3.129 12.586 -18.094 1 93.31 206 PHE A O 1
ATOM 1644 N N . GLU A 1 207 ? -4.422 14.109 -19.047 1 92.62 207 GLU A N 1
ATOM 1645 C CA . GLU A 1 207 ? -3.408 14.461 -20.031 1 92.62 207 GLU A CA 1
ATOM 1646 C C . GLU A 1 207 ? -2.266 15.25 -19.406 1 92.62 207 GLU A C 1
ATOM 1648 O O . GLU A 1 207 ? -1.196 15.391 -20 1 92.62 207 GLU A O 1
ATOM 1653 N N . GLN A 1 208 ? -2.508 15.766 -18.219 1 94.62 208 GLN A N 1
ATOM 1654 C CA . GLN A 1 208 ? -1.515 16.562 -17.516 1 94.62 208 GLN A CA 1
ATOM 1655 C C . GLN A 1 208 ? -0.794 15.742 -16.453 1 94.62 208 GLN A C 1
ATOM 1657 O O . GLN A 1 208 ? -0.229 16.297 -15.508 1 94.62 208 GLN A O 1
ATOM 1662 N N . THR A 1 209 ? -0.847 14.445 -16.578 1 94.31 209 THR A N 1
ATOM 1663 C CA . THR A 1 209 ? -0.145 13.594 -15.625 1 94.31 209 THR A CA 1
ATOM 1664 C C . THR A 1 209 ? 1.351 13.562 -15.922 1 94.31 209 THR A C 1
ATOM 1666 O O . THR A 1 209 ? 1.764 13.758 -17.078 1 94.31 209 THR A O 1
ATOM 1669 N N . ARG A 1 210 ? 2.094 13.328 -14.898 1 93.69 210 ARG A N 1
ATOM 1670 C CA . ARG A 1 210 ? 3.518 13.047 -15.039 1 93.69 210 ARG A CA 1
ATOM 1671 C C . ARG A 1 210 ? 3.746 11.633 -15.578 1 93.69 210 ARG A C 1
ATOM 1673 O O . ARG A 1 210 ? 2.932 10.742 -15.352 1 93.69 210 ARG A O 1
ATOM 1680 N N . THR A 1 211 ? 4.828 11.484 -16.328 1 92.81 211 THR A N 1
ATOM 1681 C CA . THR A 1 211 ? 5.273 10.133 -16.641 1 92.81 211 THR A CA 1
ATOM 1682 C C . THR A 1 211 ? 5.484 9.312 -15.375 1 92.81 211 THR A C 1
ATOM 1684 O O . THR A 1 211 ? 6.094 9.789 -14.422 1 92.81 211 THR A O 1
ATOM 1687 N N . PRO A 1 212 ? 4.898 8.094 -15.414 1 95.06 212 PRO A N 1
ATOM 1688 C CA . PRO A 1 212 ? 5.094 7.266 -14.227 1 95.06 212 PRO A CA 1
ATOM 1689 C C . PRO A 1 212 ? 6.566 7.066 -13.875 1 95.06 212 PRO A C 1
ATOM 1691 O O . PRO A 1 212 ? 7.398 6.906 -14.773 1 95.06 212 PRO A O 1
ATOM 1694 N N . GLU A 1 213 ? 6.82 7.098 -12.562 1 91.31 213 GLU A N 1
ATOM 1695 C CA . GLU A 1 213 ? 8.188 6.887 -12.117 1 91.31 213 GLU A CA 1
ATOM 1696 C C . GLU A 1 213 ? 8.297 5.641 -11.234 1 91.31 213 GLU A C 1
ATOM 1698 O O . GLU A 1 213 ? 9.398 5.133 -11 1 91.31 213 GLU A O 1
ATOM 1703 N N . ASN A 1 214 ? 7.168 5.203 -10.758 1 97.88 214 ASN A N 1
ATOM 1704 C CA . ASN A 1 214 ? 7.18 4.07 -9.836 1 97.88 214 ASN A CA 1
ATOM 1705 C C . ASN A 1 214 ? 6.211 2.979 -10.281 1 97.88 214 ASN A C 1
ATOM 1707 O O . ASN A 1 214 ? 5.223 3.26 -10.961 1 97.88 214 ASN A O 1
ATOM 1711 N N . VAL A 1 215 ? 6.598 1.796 -9.961 1 98.06 215 VAL A N 1
ATOM 1712 C CA . VAL A 1 215 ? 5.723 0.63 -10.039 1 98.06 215 VAL A CA 1
ATOM 1713 C C . VAL A 1 215 ? 5.137 0.328 -8.664 1 98.06 215 VAL A C 1
ATOM 1715 O O . VAL A 1 215 ? 5.809 0.497 -7.641 1 98.06 215 VAL A O 1
ATOM 1718 N N . LEU A 1 216 ? 3.824 -0.005 -8.617 1 98.5 216 LEU A N 1
ATOM 1719 C CA . LEU A 1 216 ? 3.316 -0.679 -7.426 1 98.5 216 LEU A CA 1
ATOM 1720 C C . LEU A 1 216 ? 3.803 -2.123 -7.371 1 98.5 216 LEU A C 1
ATOM 1722 O O . LEU A 1 216 ? 3.467 -2.93 -8.242 1 98.5 216 LEU A O 1
ATOM 1726 N N . ARG A 1 217 ? 4.531 -2.422 -6.418 1 97.44 217 ARG A N 1
ATOM 1727 C CA . ARG A 1 217 ? 5.266 -3.684 -6.379 1 97.44 217 ARG A CA 1
ATOM 1728 C C . ARG A 1 217 ? 4.316 -4.871 -6.516 1 97.44 217 ARG A C 1
ATOM 1730 O O . ARG A 1 217 ? 3.229 -4.875 -5.934 1 97.44 217 ARG A O 1
ATOM 1737 N N . HIS A 1 218 ? 4.703 -5.914 -7.266 1 97.38 218 HIS A N 1
ATOM 1738 C CA . HIS A 1 218 ? 3.822 -7.047 -7.527 1 97.38 218 HIS A CA 1
ATOM 1739 C C . HIS A 1 218 ? 4.191 -8.242 -6.652 1 97.38 218 HIS A C 1
ATOM 1741 O O . HIS A 1 218 ? 3.438 -9.219 -6.578 1 97.38 218 HIS A O 1
ATOM 1747 N N . ALA A 1 219 ? 5.379 -8.164 -6.023 1 96.94 219 ALA A N 1
ATOM 1748 C CA . ALA A 1 219 ? 5.832 -9.203 -5.102 1 96.94 219 ALA A CA 1
ATOM 1749 C C . ALA A 1 219 ? 6.625 -8.602 -3.943 1 96.94 219 ALA A C 1
ATOM 1751 O O . ALA A 1 219 ? 7.301 -7.59 -4.109 1 96.94 219 ALA A O 1
ATOM 1752 N N . ALA A 1 220 ? 6.582 -9.258 -2.844 1 97.12 220 ALA A N 1
ATOM 1753 C CA . ALA A 1 220 ? 7.145 -8.688 -1.623 1 97.12 220 ALA A CA 1
ATOM 1754 C C . ALA A 1 220 ? 8.664 -8.797 -1.618 1 97.12 220 ALA A C 1
ATOM 1756 O O . ALA A 1 220 ? 9.352 -7.988 -0.982 1 97.12 220 ALA A O 1
ATOM 1757 N N . CYS A 1 221 ? 9.266 -9.672 -2.318 1 97.12 221 CYS A N 1
ATOM 1758 C CA . CYS A 1 221 ? 10.695 -9.945 -2.207 1 97.12 221 CYS A CA 1
ATOM 1759 C C . CYS A 1 221 ? 11.492 -9.078 -3.174 1 97.12 221 CYS A C 1
ATOM 1761 O O . CYS A 1 221 ? 12.719 -8.992 -3.072 1 97.12 221 CYS A O 1
ATOM 1763 N N . VAL A 1 222 ? 10.867 -8.367 -4.082 1 95.31 222 VAL A N 1
ATOM 1764 C CA . VAL A 1 222 ? 11.516 -7.629 -5.164 1 95.31 222 VAL A CA 1
ATOM 1765 C C . VAL A 1 222 ? 12.578 -6.691 -4.59 1 95.31 222 VAL A C 1
ATOM 1767 O O . VAL A 1 222 ? 13.719 -6.684 -5.043 1 95.31 222 VAL A O 1
ATOM 1770 N N . PRO A 1 223 ? 12.289 -5.992 -3.531 1 96.06 223 PRO A N 1
ATOM 1771 C CA . PRO A 1 223 ? 13.258 -5.008 -3.051 1 96.06 223 PRO A CA 1
ATOM 1772 C C . PRO A 1 223 ? 14.492 -5.652 -2.426 1 96.06 223 PRO A C 1
ATOM 1774 O O . PRO A 1 223 ? 15.531 -4.996 -2.275 1 96.06 223 PRO A O 1
ATOM 1777 N N . VAL A 1 224 ? 14.406 -6.922 -2.016 1 97.69 224 VAL A N 1
ATOM 1778 C CA . VAL A 1 224 ? 15.523 -7.59 -1.351 1 97.69 224 VAL A CA 1
ATOM 1779 C C . VAL A 1 224 ? 16.734 -7.625 -2.277 1 97.69 224 VAL A C 1
ATOM 1781 O O . VAL A 1 224 ? 17.859 -7.312 -1.858 1 97.69 224 VAL A O 1
ATOM 1784 N N . TYR A 1 225 ? 16.5 -7.934 -3.492 1 97.75 225 TYR A N 1
ATOM 1785 C CA . TYR A 1 225 ? 17.609 -8.164 -4.418 1 97.75 225 TYR A CA 1
ATOM 1786 C C . TYR A 1 225 ? 18.281 -6.852 -4.793 1 97.75 225 TYR A C 1
ATOM 1788 O O . TYR A 1 225 ? 19.516 -6.781 -4.879 1 97.75 225 TYR A O 1
ATOM 1796 N N . GLU A 1 226 ? 17.516 -5.844 -5.027 1 95.38 226 GLU A N 1
ATOM 1797 C CA . GLU A 1 226 ? 18.109 -4.531 -5.293 1 95.38 226 GLU A CA 1
ATOM 1798 C C . GLU A 1 226 ? 18.906 -4.035 -4.094 1 95.38 226 GLU A C 1
ATOM 1800 O O . GLU A 1 226 ? 19.953 -3.408 -4.258 1 95.38 226 GLU A O 1
ATOM 1805 N N . MET A 1 227 ? 18.406 -4.277 -2.93 1 95.31 227 MET A N 1
ATOM 1806 C CA . MET A 1 227 ? 19.078 -3.865 -1.704 1 95.31 227 MET A CA 1
ATOM 1807 C C . MET A 1 227 ? 20.453 -4.527 -1.594 1 95.31 227 MET A C 1
ATOM 1809 O O . MET A 1 227 ? 21.375 -3.965 -0.991 1 95.31 227 MET A O 1
ATOM 1813 N N . LEU A 1 228 ? 20.641 -5.68 -2.223 1 97 228 LEU A N 1
ATOM 1814 C CA . LEU A 1 228 ? 21.875 -6.457 -2.117 1 97 228 LEU A CA 1
ATOM 1815 C C . LEU A 1 228 ? 22.781 -6.199 -3.316 1 97 228 LEU A C 1
ATOM 1817 O O . LEU A 1 228 ? 23.734 -6.938 -3.539 1 97 228 LEU A O 1
ATOM 1821 N N . GLU A 1 229 ? 22.438 -5.184 -4.109 1 97.19 229 GLU A N 1
ATOM 1822 C CA . GLU A 1 229 ? 23.234 -4.91 -5.301 1 97.19 229 GLU A CA 1
ATOM 1823 C C . GLU A 1 229 ? 24.703 -4.719 -4.945 1 97.19 229 GLU A C 1
ATOM 1825 O O . GLU A 1 229 ? 25.047 -3.877 -4.109 1 97.19 229 GLU A O 1
ATOM 1830 N N . GLY A 1 230 ? 25.516 -5.473 -5.555 1 97.31 230 GLY A N 1
ATOM 1831 C CA . GLY A 1 230 ? 26.953 -5.371 -5.395 1 97.31 230 GLY A CA 1
ATOM 1832 C C . GLY A 1 230 ? 27.453 -5.988 -4.102 1 97.31 230 GLY A C 1
ATOM 1833 O O . GLY A 1 230 ? 28.641 -5.918 -3.797 1 97.31 230 GLY A O 1
ATOM 1834 N N . ALA A 1 231 ? 26.578 -6.629 -3.387 1 96 231 ALA A N 1
ATOM 1835 C CA . ALA A 1 231 ? 26.953 -7.176 -2.084 1 96 231 ALA A CA 1
ATOM 1836 C C . ALA A 1 231 ? 27.781 -8.453 -2.24 1 96 231 ALA A C 1
ATOM 1838 O O . ALA A 1 231 ? 27.625 -9.18 -3.225 1 96 231 ALA A O 1
ATOM 1839 N N . THR A 1 232 ? 28.641 -8.641 -1.287 1 97.56 232 THR A N 1
ATOM 1840 C CA . THR A 1 232 ? 29.328 -9.922 -1.102 1 97.56 232 THR A CA 1
ATOM 1841 C C . THR A 1 232 ? 28.688 -10.711 0.04 1 97.56 232 THR A C 1
ATOM 1843 O O . THR A 1 232 ? 28.719 -10.273 1.191 1 97.56 232 THR A O 1
ATOM 1846 N N . VAL A 1 233 ? 28.156 -11.852 -0.252 1 97.56 233 VAL A N 1
ATOM 1847 C CA . VAL A 1 233 ? 27.469 -12.695 0.712 1 97.56 233 VAL A CA 1
ATOM 1848 C C . VAL A 1 233 ? 28.438 -13.727 1.289 1 97.56 233 VAL A C 1
ATOM 1850 O O . VAL A 1 233 ? 29.125 -14.414 0.542 1 97.56 233 VAL A O 1
ATOM 1853 N N . PRO A 1 234 ? 28.484 -13.773 2.574 1 95.44 234 PRO A N 1
ATOM 1854 C CA . PRO A 1 234 ? 29.359 -14.789 3.178 1 95.44 234 PRO A CA 1
ATOM 1855 C C . PRO A 1 234 ? 29.016 -16.203 2.723 1 95.44 234 PRO A C 1
ATOM 1857 O O . PRO A 1 234 ? 27.844 -16.547 2.586 1 95.44 234 PRO A O 1
ATOM 1860 N N . SER A 1 235 ? 30.031 -16.984 2.566 1 94.25 235 SER A N 1
ATOM 1861 C CA . SER A 1 235 ? 29.812 -18.344 2.047 1 94.25 235 SER A CA 1
ATOM 1862 C C . SER A 1 235 ? 29.391 -19.297 3.156 1 94.25 235 SER A C 1
ATOM 1864 O O . SER A 1 235 ? 28.812 -20.359 2.885 1 94.25 235 SER A O 1
ATOM 1866 N N . ASP A 1 236 ? 29.672 -18.953 4.332 1 92.81 236 ASP A N 1
ATOM 1867 C CA . ASP A 1 236 ? 29.453 -19.891 5.426 1 92.81 236 ASP A CA 1
ATOM 1868 C C . ASP A 1 236 ? 28.031 -19.812 5.953 1 92.81 236 ASP A C 1
ATOM 1870 O O . ASP A 1 236 ? 27.562 -20.719 6.641 1 92.81 236 ASP A O 1
ATOM 1874 N N . ALA A 1 237 ? 27.359 -18.766 5.691 1 93.38 237 ALA A N 1
ATOM 1875 C CA . ALA A 1 237 ? 25.953 -18.656 6.121 1 93.38 237 ALA A CA 1
ATOM 1876 C C . ALA A 1 237 ? 25.141 -17.844 5.121 1 93.38 237 ALA A C 1
ATOM 1878 O O . ALA A 1 237 ? 25.625 -16.844 4.582 1 93.38 237 ALA A O 1
ATOM 1879 N N . PRO A 1 238 ? 23.875 -18.266 4.879 1 97 238 PRO A N 1
ATOM 1880 C CA . PRO A 1 238 ? 23.031 -17.484 3.971 1 97 238 PRO A CA 1
ATOM 1881 C C . PRO A 1 238 ? 22.469 -16.219 4.617 1 97 238 PRO A C 1
ATOM 1883 O O . PRO A 1 238 ? 22.422 -16.125 5.848 1 97 238 PRO A O 1
ATOM 1886 N N . LEU A 1 239 ? 22.172 -15.281 3.805 1 98.31 239 LEU A N 1
ATOM 1887 C CA . LEU A 1 239 ? 21.328 -14.195 4.277 1 98.31 239 LEU A CA 1
ATOM 1888 C C . LEU A 1 239 ? 19.859 -14.625 4.34 1 98.31 239 LEU A C 1
ATOM 1890 O O . LEU A 1 239 ? 19.391 -15.352 3.457 1 98.31 239 LEU A O 1
ATOM 1894 N N . GLU A 1 240 ? 19.188 -14.305 5.402 1 98.62 240 GLU A N 1
ATOM 1895 C CA . GLU A 1 240 ? 17.797 -14.664 5.637 1 98.62 240 GLU A CA 1
ATOM 1896 C C . GLU A 1 240 ? 16.938 -13.43 5.918 1 98.62 240 GLU A C 1
ATOM 1898 O O . GLU A 1 240 ? 17.266 -12.633 6.801 1 98.62 240 GLU A O 1
ATOM 1903 N N . PHE A 1 241 ? 15.867 -13.289 5.156 1 98.69 241 PHE A N 1
ATOM 1904 C CA . PHE A 1 241 ? 15 -12.125 5.305 1 98.69 241 PHE A CA 1
ATOM 1905 C C . PHE A 1 241 ? 13.555 -12.555 5.516 1 98.69 241 PHE A C 1
ATOM 1907 O O . PHE A 1 241 ? 13.086 -13.516 4.898 1 98.69 241 PHE A O 1
ATOM 1914 N N . LEU A 1 242 ? 12.875 -11.945 6.426 1 98.69 242 LEU A N 1
ATOM 1915 C CA . LEU A 1 242 ? 11.414 -11.922 6.512 1 98.69 242 LEU A CA 1
ATOM 1916 C C . LEU A 1 242 ? 10.859 -10.609 5.973 1 98.69 242 LEU A C 1
ATOM 1918 O O . LEU A 1 242 ? 11.109 -9.547 6.547 1 98.69 242 LEU A O 1
ATOM 1922 N N . VAL A 1 243 ? 10.141 -10.703 4.859 1 98 243 VAL A N 1
ATOM 1923 C CA . VAL A 1 243 ? 9.688 -9.469 4.227 1 98 243 VAL A CA 1
ATOM 1924 C C . VAL A 1 243 ? 8.164 -9.453 4.16 1 98 243 VAL A C 1
ATOM 1926 O O . VAL A 1 243 ? 7.531 -10.5 3.998 1 98 243 VAL A O 1
ATOM 1929 N N . SER A 1 244 ? 7.625 -8.297 4.355 1 95.44 244 SER A N 1
ATOM 1930 C CA . SER A 1 244 ? 6.184 -8.055 4.297 1 95.44 244 SER A CA 1
ATOM 1931 C C . SER A 1 244 ? 5.855 -6.859 3.414 1 95.44 244 SER A C 1
ATOM 1933 O O . SER A 1 244 ? 6.695 -5.977 3.223 1 95.44 244 SER A O 1
ATOM 1935 N N . GLY A 1 245 ? 4.621 -6.914 2.891 1 93.25 245 GLY A N 1
ATOM 1936 C CA . GLY A 1 245 ? 4.137 -5.734 2.195 1 93.25 245 GLY A CA 1
ATOM 1937 C C . GLY A 1 245 ? 2.896 -6 1.364 1 93.25 245 GLY A C 1
ATOM 1938 O O . GLY A 1 245 ? 2.564 -7.152 1.083 1 93.25 245 GLY A O 1
ATOM 1939 N N . THR A 1 246 ? 2.244 -4.969 1.017 1 97 246 THR A N 1
ATOM 1940 C CA . THR A 1 246 ? 1.113 -5.023 0.097 1 97 246 THR A CA 1
ATOM 1941 C C . THR A 1 246 ? 1.596 -5.105 -1.349 1 97 246 THR A C 1
ATOM 1943 O O . THR A 1 246 ? 2.525 -4.398 -1.739 1 97 246 THR A O 1
ATOM 1946 N N . CYS A 1 247 ? 1.029 -5.98 -2.104 1 98.31 247 CYS A N 1
ATOM 1947 C CA . CYS A 1 247 ? 1.396 -6.195 -3.498 1 98.31 247 CYS A CA 1
ATOM 1948 C C . CYS A 1 247 ? 0.213 -5.926 -4.422 1 98.31 247 CYS A C 1
ATOM 1950 O O . CYS A 1 247 ? -0.939 -5.961 -3.986 1 98.31 247 CYS A O 1
ATOM 1952 N N . PHE A 1 248 ? 0.57 -5.684 -5.695 1 98.62 248 PHE A N 1
ATOM 1953 C CA . PHE A 1 248 ? -0.429 -5.297 -6.684 1 98.62 248 PHE A CA 1
ATOM 1954 C C . PHE A 1 248 ? -0.211 -6.043 -7.996 1 98.62 248 PHE A C 1
ATOM 1956 O O . PHE A 1 248 ? 0.921 -6.156 -8.469 1 98.62 248 PHE A O 1
ATOM 1963 N N . ARG A 1 249 ? -1.263 -6.547 -8.531 1 98.12 249 ARG A N 1
ATOM 1964 C CA . ARG A 1 249 ? -1.257 -7.16 -9.852 1 98.12 249 ARG A CA 1
ATOM 1965 C C . ARG A 1 249 ? -2.531 -6.82 -10.617 1 98.12 249 ARG A C 1
ATOM 1967 O O . ARG A 1 249 ? -3.635 -6.926 -10.078 1 98.12 249 ARG A O 1
ATOM 1974 N N . ASN A 1 250 ? -2.365 -6.352 -11.828 1 97.75 250 ASN A N 1
ATOM 1975 C CA . ASN A 1 250 ? -3.512 -6.219 -12.719 1 97.75 250 ASN A CA 1
ATOM 1976 C C . ASN A 1 250 ? -4.047 -7.582 -13.156 1 97.75 250 ASN A C 1
ATOM 1978 O O . ASN A 1 250 ? -3.543 -8.172 -14.117 1 97.75 250 ASN A O 1
ATOM 1982 N N . GLU A 1 251 ? -5.121 -7.98 -12.547 1 96.31 251 GLU A N 1
ATOM 1983 C CA . GLU A 1 251 ? -5.68 -9.297 -12.852 1 96.31 251 GLU A CA 1
ATOM 1984 C C . GLU A 1 251 ? -6.789 -9.195 -13.891 1 96.31 251 GLU A C 1
ATOM 1986 O O . GLU A 1 251 ? -7.309 -10.211 -14.352 1 96.31 251 GLU A O 1
ATOM 1991 N N . GLY A 1 252 ? -7.117 -8.047 -14.266 1 92.5 252 GLY A N 1
ATOM 1992 C CA . GLY A 1 252 ? -8.164 -7.855 -15.258 1 92.5 252 GLY A CA 1
ATOM 1993 C C . GLY A 1 252 ? -9.445 -8.586 -14.93 1 92.5 252 GLY A C 1
ATOM 1994 O O . GLY A 1 252 ? -9.961 -8.469 -13.812 1 92.5 252 GLY A O 1
ATOM 1995 N N . ALA A 1 253 ? -9.938 -9.32 -15.859 1 92.31 253 ALA A N 1
ATOM 1996 C CA . ALA A 1 253 ? -11.203 -10.023 -15.688 1 92.31 253 ALA A CA 1
ATOM 1997 C C . ALA A 1 253 ? -11.008 -11.344 -14.945 1 92.31 253 ALA A C 1
ATOM 1999 O O . ALA A 1 253 ? -11.969 -12.055 -14.664 1 92.31 253 ALA A O 1
ATOM 2000 N N . ASN A 1 254 ? -9.75 -11.602 -14.57 1 93.69 254 ASN A N 1
ATOM 2001 C CA . ASN A 1 254 ? -9.469 -12.844 -13.859 1 93.69 254 ASN A CA 1
ATOM 2002 C C . ASN A 1 254 ? -9.789 -12.719 -12.375 1 93.69 254 ASN A C 1
ATOM 2004 O O . ASN A 1 254 ? -9.766 -13.711 -11.641 1 93.69 254 ASN A O 1
ATOM 2008 N N . VAL A 1 255 ? -10.086 -11.5 -11.898 1 96 255 VAL A N 1
ATOM 2009 C CA . VAL A 1 255 ? -10.445 -11.32 -10.492 1 96 255 VAL A CA 1
ATOM 2010 C C . VAL A 1 255 ? -11.602 -12.242 -10.125 1 96 255 VAL A C 1
ATOM 2012 O O . VAL A 1 255 ? -12.586 -12.328 -10.859 1 96 255 VAL A O 1
ATOM 2015 N N . PHE A 1 256 ? -11.461 -12.969 -9.016 1 95.94 256 PHE A N 1
ATOM 2016 C CA . PHE A 1 256 ? -12.477 -13.93 -8.602 1 95.94 256 PHE A CA 1
ATOM 2017 C C . PHE A 1 256 ? -12.492 -14.086 -7.086 1 95.94 256 PHE A C 1
ATOM 2019 O O . PHE A 1 256 ? -11.617 -14.734 -6.516 1 95.94 256 PHE A O 1
ATOM 2026 N N . GLU A 1 257 ? -13.625 -13.578 -6.457 1 97.38 257 GLU A N 1
ATOM 2027 C CA . GLU A 1 257 ? -13.766 -13.586 -5.004 1 97.38 257 GLU A CA 1
ATOM 2028 C C . GLU A 1 257 ? -12.477 -13.141 -4.316 1 97.38 257 GLU A C 1
ATOM 2030 O O . GLU A 1 257 ? -11.953 -12.062 -4.602 1 97.38 257 GLU A O 1
ATOM 2035 N N . LEU A 1 258 ? -11.945 -13.93 -3.412 1 98.31 258 LEU A N 1
ATOM 2036 C CA . LEU A 1 258 ? -10.695 -13.609 -2.734 1 98.31 258 LEU A CA 1
ATOM 2037 C C . LEU A 1 258 ? -9.578 -14.531 -3.193 1 98.31 258 LEU A C 1
ATOM 2039 O O . LEU A 1 258 ? -8.469 -14.492 -2.648 1 98.31 258 LEU A O 1
ATOM 2043 N N . ALA A 1 259 ? -9.844 -15.312 -4.254 1 97.56 259 ALA A N 1
ATOM 2044 C CA . ALA A 1 259 ? -8.859 -16.25 -4.797 1 97.56 259 ALA A CA 1
ATOM 2045 C C . ALA A 1 259 ? -7.883 -15.531 -5.727 1 97.56 259 ALA A C 1
ATOM 2047 O O . ALA A 1 259 ? -6.734 -15.953 -5.867 1 97.56 259 ALA A O 1
ATOM 2048 N N . ARG A 1 260 ? -8.328 -14.539 -6.414 1 97 260 ARG A N 1
ATOM 2049 C CA . ARG A 1 260 ? -7.523 -13.734 -7.328 1 97 260 ARG A CA 1
ATOM 2050 C C . ARG A 1 260 ? -7.934 -12.266 -7.27 1 97 260 ARG A C 1
ATOM 2052 O O . ARG A 1 260 ? -9.039 -11.906 -7.688 1 97 260 ARG A O 1
ATOM 2059 N N . ILE A 1 261 ? -7.09 -11.461 -6.695 1 98.44 261 ILE A N 1
ATOM 2060 C CA . ILE A 1 261 ? -7.438 -10.062 -6.43 1 98.44 261 ILE A CA 1
ATOM 2061 C C . ILE A 1 261 ? -6.281 -9.156 -6.852 1 98.44 261 ILE A C 1
ATOM 2063 O O . ILE A 1 261 ? -5.16 -9.625 -7.055 1 98.44 261 ILE A O 1
ATOM 2067 N N . ASN A 1 262 ? -6.484 -7.883 -7.012 1 98.5 262 ASN A N 1
ATOM 2068 C CA . ASN A 1 262 ? -5.523 -6.926 -7.543 1 98.5 262 ASN A CA 1
ATOM 2069 C C . ASN A 1 262 ? -4.566 -6.434 -6.461 1 98.5 262 ASN A C 1
ATOM 2071 O O . ASN A 1 262 ? -3.453 -5.996 -6.762 1 98.5 262 ASN A O 1
ATOM 2075 N N . GLU A 1 263 ? -5.039 -6.41 -5.266 1 98.62 263 GLU A N 1
ATOM 2076 C CA . GLU A 1 263 ? -4.293 -5.906 -4.117 1 98.62 263 GLU A CA 1
ATOM 2077 C C . GLU A 1 263 ? -4.34 -6.891 -2.953 1 98.62 263 GLU A C 1
ATOM 2079 O O . GLU A 1 263 ? -5.422 -7.281 -2.506 1 98.62 263 GLU A O 1
ATOM 2084 N N . PHE A 1 264 ? -3.133 -7.27 -2.447 1 98.5 264 PHE A N 1
ATOM 2085 C CA . PHE A 1 264 ? -3.105 -8.289 -1.403 1 98.5 264 PHE A CA 1
ATOM 2086 C C . PHE A 1 264 ? -1.836 -8.172 -0.567 1 98.5 264 PHE A C 1
ATOM 2088 O O . PHE A 1 264 ? -0.834 -7.613 -1.024 1 98.5 264 PHE A O 1
ATOM 2095 N N . HIS A 1 265 ? -1.927 -8.68 0.613 1 97.19 265 HIS A N 1
ATOM 2096 C CA . HIS A 1 265 ? -0.786 -8.719 1.521 1 97.19 265 HIS A CA 1
ATOM 2097 C C . HIS A 1 265 ? 0.004 -10.016 1.356 1 97.19 265 HIS A C 1
ATOM 2099 O O . HIS A 1 265 ? -0.579 -11.102 1.294 1 97.19 265 HIS A O 1
ATOM 2105 N N . MET A 1 266 ? 1.297 -9.828 1.257 1 97.88 266 MET A N 1
ATOM 2106 C CA . MET A 1 266 ? 2.178 -10.984 1.1 1 97.88 266 MET A CA 1
ATOM 2107 C C . MET A 1 266 ? 3.322 -10.93 2.107 1 97.88 266 MET A C 1
ATOM 2109 O O . MET A 1 266 ? 3.85 -9.859 2.402 1 97.88 266 MET A O 1
ATOM 2113 N N . LYS A 1 267 ? 3.652 -12.078 2.65 1 98.44 267 LYS A N 1
ATOM 2114 C CA . LYS A 1 267 ? 4.883 -12.273 3.416 1 98.44 267 LYS A CA 1
ATOM 2115 C C . LYS A 1 267 ? 5.754 -13.352 2.793 1 98.44 267 LYS A C 1
ATOM 2117 O O . LYS A 1 267 ? 5.242 -14.312 2.211 1 98.44 267 LYS A O 1
ATOM 2122 N N . GLU A 1 268 ? 7.051 -13.133 2.939 1 98.81 268 GLU A N 1
ATOM 2123 C CA . GLU A 1 268 ? 7.977 -14.102 2.355 1 98.81 268 GLU A CA 1
ATOM 2124 C C . GLU A 1 268 ? 9.203 -14.289 3.242 1 98.81 268 GLU A C 1
ATOM 2126 O O . GLU A 1 268 ? 9.68 -13.344 3.869 1 98.81 268 GLU A O 1
ATOM 2131 N N . TYR A 1 269 ? 9.625 -15.508 3.322 1 98.88 269 TYR A N 1
ATOM 2132 C CA . TYR A 1 269 ? 11.016 -15.773 3.693 1 98.88 269 TYR A CA 1
ATOM 2133 C C . TYR A 1 269 ? 11.914 -15.781 2.463 1 98.88 269 TYR A C 1
ATOM 2135 O O . TYR A 1 269 ? 11.641 -16.484 1.49 1 98.88 269 TYR A O 1
ATOM 2143 N N . VAL A 1 270 ? 12.914 -15.023 2.49 1 98.88 270 VAL A N 1
ATOM 2144 C CA . VAL A 1 270 ? 13.844 -14.945 1.372 1 98.88 270 VAL A CA 1
ATOM 2145 C C . VAL A 1 270 ? 15.234 -15.398 1.825 1 98.88 270 VAL A C 1
ATOM 2147 O O . VAL A 1 270 ? 15.703 -15 2.893 1 98.88 270 VAL A O 1
ATOM 2150 N N . PHE A 1 271 ? 15.867 -16.203 1.001 1 98.75 271 PHE A N 1
ATOM 2151 C CA . PHE A 1 271 ? 17.188 -16.734 1.313 1 98.75 271 PHE A CA 1
ATOM 2152 C C . PHE A 1 271 ? 18.156 -16.469 0.168 1 98.75 271 PHE A C 1
ATOM 2154 O O . PHE A 1 271 ? 17.797 -16.609 -1.002 1 98.75 271 PHE A O 1
ATOM 2161 N N . VAL A 1 272 ? 19.359 -16.047 0.465 1 98.69 272 VAL A N 1
ATOM 2162 C CA . VAL A 1 272 ? 20.422 -15.797 -0.494 1 98.69 272 VAL A CA 1
ATOM 2163 C C . VAL A 1 272 ? 21.703 -16.484 -0.041 1 98.69 272 VAL A C 1
ATOM 2165 O O . VAL A 1 272 ? 22.203 -16.234 1.058 1 98.69 272 VAL A O 1
ATOM 2168 N N . GLY A 1 273 ? 22.172 -17.375 -0.802 1 98.38 273 GLY A N 1
ATOM 2169 C CA . GLY A 1 273 ? 23.375 -18.125 -0.469 1 98.38 273 GLY A CA 1
ATOM 2170 C C . GLY A 1 273 ? 23.703 -19.203 -1.494 1 98.38 273 GLY A C 1
ATOM 2171 O O . GLY A 1 273 ? 23.547 -18.984 -2.697 1 98.38 273 GLY A O 1
ATOM 2172 N N . SER A 1 274 ? 24.266 -20.312 -1.072 1 97.62 274 SER A N 1
ATOM 2173 C CA . SER A 1 274 ? 24.547 -21.438 -1.958 1 97.62 274 SER A CA 1
ATOM 2174 C C . SER A 1 274 ? 23.266 -22.219 -2.275 1 97.62 274 SER A C 1
ATOM 2176 O O . SER A 1 274 ? 22.266 -22.078 -1.585 1 97.62 274 SER A O 1
ATOM 2178 N N . PRO A 1 275 ? 23.328 -23.016 -3.35 1 96.06 275 PRO A N 1
ATOM 2179 C CA . PRO A 1 275 ? 22.172 -23.859 -3.65 1 96.06 275 PRO A CA 1
ATOM 2180 C C . PRO A 1 275 ? 21.75 -24.734 -2.467 1 96.06 275 PRO A C 1
ATOM 2182 O O . PRO A 1 275 ? 20.562 -24.875 -2.188 1 96.06 275 PRO A O 1
ATOM 2185 N N . GLU A 1 276 ? 22.703 -25.297 -1.749 1 97.31 276 GLU A N 1
ATOM 2186 C CA . GLU A 1 276 ? 22.422 -26.172 -0.615 1 97.31 276 GLU A CA 1
ATOM 2187 C C . GLU A 1 276 ? 21.812 -25.391 0.544 1 97.31 276 GLU A C 1
ATOM 2189 O O . GLU A 1 276 ? 20.859 -25.875 1.178 1 97.31 276 GLU A O 1
ATOM 2194 N N . GLN A 1 277 ? 22.359 -24.25 0.811 1 97.56 277 GLN A N 1
ATOM 2195 C CA . GLN A 1 277 ? 21.844 -23.406 1.884 1 97.56 277 GLN A CA 1
ATOM 2196 C C . GLN A 1 277 ? 20.391 -23.016 1.621 1 97.56 277 GLN A C 1
ATOM 2198 O O . GLN A 1 277 ? 19.547 -23.094 2.518 1 97.56 277 GLN A O 1
ATOM 2203 N N . CYS A 1 278 ? 20.094 -22.609 0.421 1 97.5 278 CYS A N 1
ATOM 2204 C CA . CYS A 1 278 ? 18.734 -22.234 0.04 1 97.5 278 CYS A CA 1
ATOM 2205 C C . CYS A 1 278 ? 17.781 -23.406 0.17 1 97.5 278 CYS A C 1
ATOM 2207 O O . CYS A 1 278 ? 16.703 -23.281 0.73 1 97.5 278 CYS A O 1
ATOM 2209 N N . SER A 1 279 ? 18.188 -24.531 -0.32 1 96.94 279 SER A N 1
ATOM 2210 C CA . SER A 1 279 ? 17.359 -25.734 -0.274 1 96.94 279 SER A CA 1
ATOM 2211 C C . SER A 1 279 ? 17.047 -26.141 1.163 1 96.94 279 SER A C 1
ATOM 2213 O O . SER A 1 279 ? 15.906 -26.469 1.483 1 96.94 279 SER A O 1
ATOM 2215 N N . GLU A 1 280 ? 18.031 -26.109 1.983 1 97.81 280 GLU A N 1
ATOM 2216 C CA . GLU A 1 280 ? 17.859 -26.469 3.387 1 97.81 280 GLU A CA 1
ATOM 2217 C C . GLU A 1 280 ? 16.859 -25.547 4.074 1 97.81 280 GLU A C 1
ATOM 2219 O O . GLU A 1 280 ? 16.016 -26 4.852 1 97.81 280 GLU A O 1
ATOM 2224 N N . ARG A 1 281 ? 16.984 -24.266 3.844 1 98.12 281 ARG A N 1
ATOM 2225 C CA . ARG A 1 281 ? 16.062 -23.297 4.457 1 98.12 281 ARG A CA 1
ATOM 2226 C C . ARG A 1 281 ? 14.648 -23.484 3.936 1 98.12 281 ARG A C 1
ATOM 2228 O O . ARG A 1 281 ? 13.68 -23.266 4.668 1 98.12 281 ARG A O 1
ATOM 2235 N N . MET A 1 282 ? 14.531 -23.844 2.688 1 97.75 282 MET A N 1
ATOM 2236 C CA . MET A 1 282 ? 13.219 -24.062 2.096 1 97.75 282 MET A CA 1
ATOM 2237 C C . MET A 1 282 ? 12.523 -25.25 2.752 1 97.75 282 MET A C 1
ATOM 2239 O O . MET A 1 282 ? 11.305 -25.219 2.977 1 97.75 282 MET A O 1
ATOM 2243 N N . VAL A 1 283 ? 13.266 -26.234 3.025 1 98 283 VAL A N 1
ATOM 2244 C CA . VAL A 1 283 ? 12.719 -27.422 3.691 1 98 283 VAL A CA 1
ATOM 2245 C C . VAL A 1 283 ? 12.195 -27.031 5.074 1 98 283 VAL A C 1
ATOM 2247 O O . VAL A 1 283 ? 11.109 -27.453 5.473 1 98 283 VAL A O 1
ATOM 2250 N N . LYS A 1 284 ? 12.969 -26.234 5.754 1 98.69 284 LYS A N 1
ATOM 2251 C CA . LYS A 1 284 ? 12.547 -25.766 7.074 1 98.69 284 LYS A CA 1
ATOM 2252 C C . LYS A 1 284 ? 11.305 -24.891 6.988 1 98.69 284 LYS A C 1
ATOM 2254 O O . LYS A 1 284 ? 10.406 -24.984 7.824 1 98.69 284 LYS A O 1
ATOM 2259 N N . ALA A 1 285 ? 11.266 -24.016 6.02 1 98.81 285 ALA A N 1
ATOM 2260 C CA . ALA A 1 285 ? 10.109 -23.141 5.836 1 98.81 285 ALA A CA 1
ATOM 2261 C C . ALA A 1 285 ? 8.844 -23.953 5.562 1 98.81 285 ALA A C 1
ATOM 2263 O O . ALA A 1 285 ? 7.77 -23.625 6.066 1 98.81 285 ALA A O 1
ATOM 2264 N N . LYS A 1 286 ? 8.977 -25.016 4.785 1 98.62 286 LYS A N 1
ATOM 2265 C CA . LYS A 1 286 ? 7.852 -25.844 4.367 1 98.62 286 LYS A CA 1
ATOM 2266 C C . LYS A 1 286 ? 7.172 -26.5 5.57 1 98.62 286 LYS A C 1
ATOM 2268 O O . LYS A 1 286 ? 5.984 -26.812 5.52 1 98.62 286 LYS A O 1
ATOM 2273 N N . LEU A 1 287 ? 7.879 -26.625 6.637 1 98.81 287 LEU A N 1
ATOM 2274 C CA . LEU A 1 287 ? 7.324 -27.25 7.828 1 98.81 287 LEU A CA 1
ATOM 2275 C C . LEU A 1 287 ? 6.156 -26.438 8.383 1 98.81 287 LEU A C 1
ATOM 2277 O O . LEU A 1 287 ? 5.27 -26.984 9.039 1 98.81 287 LEU A O 1
ATOM 2281 N N . LEU A 1 288 ? 6.09 -25.172 8.133 1 98.88 288 LEU A N 1
ATOM 2282 C CA . LEU A 1 288 ? 4.941 -24.375 8.547 1 98.88 288 LEU A CA 1
ATOM 2283 C C . LEU A 1 288 ? 3.689 -24.781 7.777 1 98.88 288 LEU A C 1
ATOM 2285 O O . LEU A 1 288 ? 2.594 -24.812 8.344 1 98.88 288 LEU A O 1
ATOM 2289 N N . TRP A 1 289 ? 3.85 -25.094 6.449 1 98.81 289 TRP A N 1
ATOM 2290 C CA . TRP A 1 289 ? 2.732 -25.609 5.672 1 98.81 289 TRP A CA 1
ATOM 2291 C C . TRP A 1 289 ? 2.221 -26.922 6.258 1 98.81 289 TRP A C 1
ATOM 2293 O O . TRP A 1 289 ? 1.011 -27.125 6.383 1 98.81 289 TRP A O 1
ATOM 2303 N N . ASP A 1 290 ? 3.184 -27.766 6.621 1 98.75 290 ASP A N 1
ATOM 2304 C CA . ASP A 1 290 ? 2.816 -29.031 7.234 1 98.75 290 ASP A CA 1
ATOM 2305 C C . ASP A 1 290 ? 2.08 -28.812 8.555 1 98.75 290 ASP A C 1
ATOM 2307 O O . ASP A 1 290 ? 1.103 -29.5 8.852 1 98.75 290 ASP A O 1
ATOM 2311 N N . PHE A 1 291 ? 2.58 -27.891 9.289 1 98.88 291 PHE A N 1
ATOM 2312 C CA . PHE A 1 291 ? 1.949 -27.562 10.562 1 98.88 291 PHE A CA 1
ATOM 2313 C C . PHE A 1 291 ? 0.494 -27.156 10.352 1 98.88 291 PHE A C 1
ATOM 2315 O O . PHE A 1 291 ? -0.397 -27.656 11.047 1 98.88 291 PHE A O 1
ATOM 2322 N N . TRP A 1 292 ? 0.224 -26.266 9.453 1 98.88 292 TRP A N 1
ATOM 2323 C CA . TRP A 1 292 ? -1.136 -25.797 9.203 1 98.88 292 TRP A CA 1
ATOM 2324 C C . TRP A 1 292 ? -2.018 -26.922 8.695 1 98.88 292 TRP A C 1
ATOM 2326 O O . TRP A 1 292 ? -3.162 -27.078 9.125 1 98.88 292 TRP A O 1
ATOM 2336 N N . ARG A 1 293 ? -1.478 -27.688 7.711 1 98.69 293 ARG A N 1
ATOM 2337 C CA . ARG A 1 293 ? -2.229 -28.812 7.18 1 98.69 293 ARG A CA 1
ATOM 2338 C C . ARG A 1 293 ? -2.697 -29.734 8.297 1 98.69 293 ARG A C 1
ATOM 2340 O O . ARG A 1 293 ? -3.869 -30.109 8.352 1 98.69 293 ARG A O 1
ATOM 2347 N N . GLU A 1 294 ? -1.808 -30.047 9.203 1 98.56 294 GLU A N 1
ATOM 2348 C CA . GLU A 1 294 ? -2.096 -30.984 10.281 1 98.56 294 GLU A CA 1
ATOM 2349 C C . GLU A 1 294 ? -3 -30.344 11.336 1 98.56 294 GLU A C 1
ATOM 2351 O O . GLU A 1 294 ? -4.004 -30.938 11.742 1 98.56 294 GLU A O 1
ATOM 2356 N N . THR A 1 295 ? -2.662 -29.156 11.773 1 98.75 295 THR A N 1
ATOM 2357 C CA . THR A 1 295 ? -3.375 -28.484 12.852 1 98.75 295 THR A CA 1
ATOM 2358 C C . THR A 1 295 ? -4.82 -28.203 12.461 1 98.75 295 THR A C 1
ATOM 2360 O O . THR A 1 295 ? -5.734 -28.359 13.273 1 98.75 295 THR A O 1
ATOM 2363 N N . PHE A 1 296 ? -5.027 -27.844 11.203 1 98.81 296 PHE A N 1
ATOM 2364 C CA . PHE A 1 296 ? -6.359 -27.453 10.766 1 98.81 296 PHE A CA 1
ATOM 2365 C C . PHE A 1 296 ? -7.062 -28.609 10.07 1 98.81 296 PHE A C 1
ATOM 2367 O O . PHE A 1 296 ? -8.203 -28.469 9.617 1 98.81 296 PHE A O 1
ATOM 2374 N N . SER A 1 297 ? -6.387 -29.734 9.969 1 98.38 297 SER A N 1
ATOM 2375 C CA . SER A 1 297 ? -6.934 -30.828 9.156 1 98.38 297 SER A CA 1
ATOM 2376 C C . SER A 1 297 ? -7.426 -30.312 7.809 1 98.38 297 SER A C 1
ATOM 2378 O O . SER A 1 297 ? -8.578 -30.531 7.438 1 98.38 297 SER A O 1
ATOM 2380 N N . ALA A 1 298 ? -6.527 -29.781 7.109 1 98.69 298 ALA A N 1
ATOM 2381 C CA . ALA A 1 298 ? -6.895 -29.047 5.895 1 98.69 298 ALA A CA 1
ATOM 2382 C C . ALA A 1 298 ? -6.781 -29.953 4.668 1 98.69 298 ALA A C 1
ATOM 2384 O O . ALA A 1 298 ? -5.867 -30.766 4.57 1 98.69 298 ALA A O 1
ATOM 2385 N N . ASN A 1 299 ? -7.715 -29.781 3.807 1 98.81 299 ASN A N 1
ATOM 2386 C CA . ASN A 1 299 ? -7.648 -30.359 2.473 1 98.81 299 ASN A CA 1
ATOM 2387 C C . ASN A 1 299 ? -6.715 -29.578 1.559 1 98.81 299 ASN A C 1
ATOM 2389 O O . ASN A 1 299 ? -7.074 -28.5 1.079 1 98.81 299 ASN A O 1
ATOM 2393 N N . THR A 1 300 ? -5.488 -30.156 1.364 1 98.75 300 THR A N 1
ATOM 2394 C CA . THR A 1 300 ? -4.441 -29.406 0.663 1 98.75 300 THR A CA 1
ATOM 2395 C C . THR A 1 300 ? -3.719 -30.312 -0.333 1 98.75 300 THR A C 1
ATOM 2397 O O . THR A 1 300 ? -3.861 -31.547 -0.286 1 98.75 300 THR A O 1
ATOM 2400 N N . LYS A 1 301 ? -3.053 -29.672 -1.266 1 98.44 301 LYS A N 1
ATOM 2401 C CA . LYS A 1 301 ? -2.109 -30.312 -2.184 1 98.44 301 LYS A CA 1
ATOM 2402 C C . LYS A 1 301 ? -0.824 -29.5 -2.299 1 98.44 301 LYS A C 1
ATOM 2404 O O . LYS A 1 301 ? -0.829 -28.281 -2.07 1 98.44 301 LYS A O 1
ATOM 2409 N N . LEU A 1 302 ? 0.231 -30.203 -2.484 1 97.81 302 LEU A N 1
ATOM 2410 C CA . LEU A 1 302 ? 1.476 -29.578 -2.924 1 97.81 302 LEU A CA 1
ATOM 2411 C C . LEU A 1 302 ? 1.791 -29.953 -4.367 1 97.81 302 LEU A C 1
ATOM 2413 O O . LEU A 1 302 ? 2.006 -31.141 -4.676 1 97.81 302 LEU A O 1
ATOM 2417 N N . ASP A 1 303 ? 1.807 -28.969 -5.23 1 95.31 303 ASP A N 1
ATOM 2418 C CA . ASP A 1 303 ? 1.994 -29.219 -6.656 1 95.31 303 ASP A CA 1
ATOM 2419 C C . ASP A 1 303 ? 3.227 -28.484 -7.188 1 95.31 303 ASP A C 1
ATOM 2421 O O . ASP A 1 303 ? 3.584 -27.422 -6.691 1 95.31 303 ASP A O 1
ATOM 2425 N N . THR A 1 304 ? 3.865 -29.156 -8.164 1 91.62 304 THR A N 1
ATOM 2426 C CA . THR A 1 304 ? 4.762 -28.344 -8.984 1 91.62 304 THR A CA 1
ATOM 2427 C C . THR A 1 304 ? 3.98 -27.281 -9.758 1 91.62 304 THR A C 1
ATOM 2429 O O . THR A 1 304 ? 2.77 -27.406 -9.945 1 91.62 304 THR A O 1
ATOM 2432 N N . ALA A 1 305 ? 4.66 -26.234 -10.07 1 87.19 305 ALA A N 1
ATOM 2433 C CA . ALA A 1 305 ? 3.934 -25.141 -10.703 1 87.19 305 ALA A CA 1
ATOM 2434 C C . ALA A 1 305 ? 4.871 -24.266 -11.539 1 87.19 305 ALA A C 1
ATOM 2436 O O . ALA A 1 305 ? 6.07 -24.547 -11.633 1 87.19 305 ALA A O 1
ATOM 2437 N N . ASN A 1 306 ? 4.234 -23.391 -12.25 1 78.31 306 ASN A N 1
ATOM 2438 C CA . ASN A 1 306 ? 4.93 -22.344 -12.984 1 78.31 306 ASN A CA 1
ATOM 2439 C C . ASN A 1 306 ? 4.254 -20.984 -12.781 1 78.31 306 ASN A C 1
ATOM 2441 O O . ASN A 1 306 ? 3.061 -20.922 -12.492 1 78.31 306 ASN A O 1
ATOM 2445 N N . ASP A 1 307 ? 5.027 -19.938 -12.953 1 77.56 307 ASP A N 1
ATOM 2446 C CA . ASP A 1 307 ? 4.488 -18.594 -12.836 1 77.56 307 ASP A CA 1
ATOM 2447 C C . ASP A 1 307 ? 3.59 -18.25 -14.023 1 77.56 307 ASP A C 1
ATOM 2449 O O . ASP A 1 307 ? 3.65 -18.906 -15.062 1 77.56 307 ASP A O 1
ATOM 2453 N N . SER A 1 308 ? 2.768 -17.266 -13.742 1 77.12 308 SER A N 1
ATOM 2454 C CA . SER A 1 308 ? 1.898 -16.766 -14.805 1 77.12 308 SER A CA 1
ATOM 2455 C C . SER A 1 308 ? 2.645 -15.805 -15.719 1 77.12 308 SER A C 1
ATOM 2457 O O . SER A 1 308 ? 2.295 -14.625 -15.805 1 77.12 308 SER A O 1
ATOM 2459 N N . PHE A 1 309 ? 3.568 -16.375 -16.484 1 82.44 309 PHE A N 1
ATOM 2460 C CA . PHE A 1 309 ? 4.359 -15.57 -17.406 1 82.44 309 PHE A CA 1
ATOM 2461 C C . PHE A 1 309 ? 3.494 -15.047 -18.547 1 82.44 309 PHE A C 1
ATOM 2463 O O . PHE A 1 309 ? 2.475 -15.656 -18.891 1 82.44 309 PHE A O 1
ATOM 2470 N N . PHE A 1 310 ? 3.965 -13.977 -19.094 1 85.5 310 PHE A N 1
ATOM 2471 C CA . PHE A 1 310 ? 3.293 -13.445 -20.281 1 85.5 310 PHE A CA 1
ATOM 2472 C C . PHE A 1 310 ? 3.5 -14.359 -21.469 1 85.5 310 PHE A C 1
ATOM 2474 O O . PHE A 1 310 ? 4.48 -15.109 -21.531 1 85.5 310 PHE A O 1
ATOM 2481 N N . ALA A 1 311 ? 2.658 -14.234 -22.391 1 78.69 311 ALA A N 1
ATOM 2482 C CA . ALA A 1 311 ? 2.469 -15.203 -23.469 1 78.69 311 ALA A CA 1
ATOM 2483 C C . ALA A 1 311 ? 3.73 -15.336 -24.312 1 78.69 311 ALA A C 1
ATOM 2485 O O . ALA A 1 311 ? 4.129 -16.438 -24.688 1 78.69 311 ALA A O 1
ATOM 2486 N N . SER A 1 312 ? 4.379 -14.273 -24.562 1 75.5 312 SER A N 1
ATOM 2487 C CA . SER A 1 312 ? 5.48 -14.32 -25.531 1 75.5 312 SER A CA 1
ATOM 2488 C C . SER A 1 312 ? 6.656 -15.125 -24.984 1 75.5 312 SER A C 1
ATOM 2490 O O . SER A 1 312 ? 7.406 -15.734 -25.75 1 75.5 312 SER A O 1
ATOM 2492 N N . ASN A 1 313 ? 6.73 -15.188 -23.7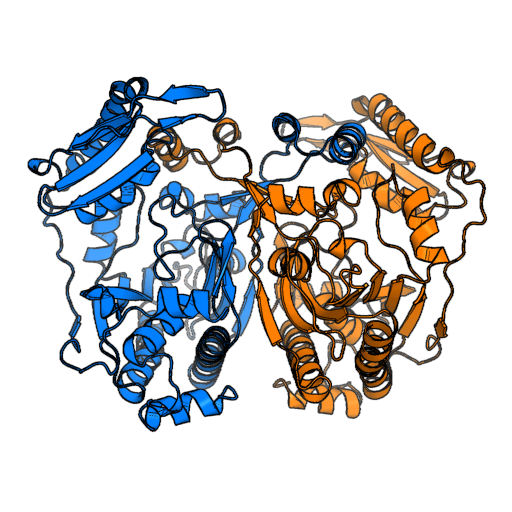03 1 77.94 313 ASN A N 1
ATOM 2493 C CA . ASN A 1 313 ? 7.855 -15.883 -23.094 1 77.94 313 ASN A CA 1
ATOM 2494 C C . ASN A 1 313 ? 7.391 -17.109 -22.297 1 77.94 313 ASN A C 1
ATOM 2496 O O . ASN A 1 313 ? 8.203 -17.797 -21.672 1 77.94 313 ASN A O 1
ATOM 2500 N N . TYR A 1 314 ? 6.227 -17.359 -22.438 1 74.69 314 TYR A N 1
ATOM 2501 C CA . TYR A 1 314 ? 5.598 -18.344 -21.562 1 74.69 314 TYR A CA 1
ATOM 2502 C C . TYR A 1 314 ? 6.219 -19.719 -21.766 1 74.69 314 TYR A C 1
ATOM 2504 O O . TYR A 1 314 ? 6.656 -20.344 -20.797 1 74.69 314 TYR A O 1
ATOM 2512 N N . LYS A 1 315 ? 6.355 -20.156 -22.891 1 70.62 315 LYS A N 1
ATOM 2513 C CA . LYS A 1 315 ? 6.801 -21.516 -23.141 1 70.62 315 LYS A CA 1
ATOM 2514 C C . LYS A 1 315 ? 8.258 -21.703 -22.734 1 70.62 315 LYS A C 1
ATOM 2516 O O . LYS A 1 315 ? 8.602 -22.688 -22.062 1 70.62 315 LYS A O 1
ATOM 2521 N N . LYS A 1 316 ? 9.031 -20.766 -23.078 1 71.56 316 LYS A N 1
ATOM 2522 C CA . LYS A 1 316 ? 10.445 -20.844 -22.719 1 71.56 316 LYS A CA 1
ATOM 2523 C C . LYS A 1 316 ? 10.633 -20.812 -21.203 1 71.56 316 LYS A C 1
ATOM 2525 O O . LYS A 1 316 ? 11.336 -21.656 -20.641 1 71.56 316 LYS A O 1
ATOM 2530 N N . LEU A 1 317 ? 9.992 -20.016 -20.641 1 72.69 317 LEU A N 1
ATOM 2531 C CA . LEU A 1 317 ? 10.188 -19.812 -19.203 1 72.69 317 LEU A CA 1
ATOM 2532 C C . LEU A 1 317 ? 9.539 -20.953 -18.406 1 72.69 317 LEU A C 1
ATOM 2534 O O . LEU A 1 317 ? 10.086 -21.391 -17.406 1 72.69 317 LEU A O 1
ATOM 2538 N N . LYS A 1 318 ? 8.469 -21.359 -18.922 1 70 318 LYS A N 1
ATOM 2539 C CA . LYS A 1 318 ? 7.82 -22.516 -18.297 1 70 318 LYS A CA 1
ATOM 2540 C C . LYS A 1 318 ? 8.703 -23.75 -18.375 1 70 318 LYS A C 1
ATOM 2542 O O . LYS A 1 318 ? 8.844 -24.484 -17.406 1 70 318 LYS A O 1
ATOM 2547 N N . PHE A 1 319 ? 9.297 -23.859 -19.422 1 67.44 319 PHE A N 1
ATOM 2548 C CA . PHE A 1 319 ? 10.172 -25.016 -19.641 1 67.44 319 PHE A CA 1
ATOM 2549 C C . PHE A 1 319 ? 11.328 -25 -18.641 1 67.44 319 PHE A C 1
ATOM 2551 O O . PHE A 1 319 ? 11.578 -26 -17.969 1 67.44 319 PHE A O 1
ATOM 2558 N N . PHE A 1 320 ? 11.867 -23.891 -18.469 1 69.12 320 PHE A N 1
ATOM 2559 C CA . PHE A 1 320 ? 13.016 -23.797 -17.562 1 69.12 320 PHE A CA 1
ATOM 2560 C C . PHE A 1 320 ? 12.578 -23.938 -16.109 1 69.12 320 PHE A C 1
ATOM 2562 O O . PHE A 1 320 ? 13.289 -24.547 -15.312 1 69.12 320 PHE A O 1
ATOM 2569 N N . GLN A 1 321 ? 11.453 -23.453 -15.875 1 72.06 321 GLN A N 1
ATOM 2570 C CA . GLN A 1 321 ? 10.984 -23.516 -14.492 1 72.06 321 GLN A CA 1
ATOM 2571 C C . GLN A 1 321 ? 10.57 -24.938 -14.117 1 72.06 321 GLN A C 1
ATOM 2573 O O . GLN A 1 321 ? 10.828 -25.391 -12.992 1 72.06 321 GLN A O 1
ATOM 2578 N N . VAL A 1 322 ? 10.023 -25.641 -14.961 1 66.19 322 VAL A N 1
ATOM 2579 C CA . VAL A 1 322 ? 9.562 -27 -14.688 1 66.19 322 VAL A CA 1
ATOM 2580 C C . VAL A 1 322 ? 10.758 -27.953 -14.664 1 66.19 322 VAL A C 1
ATOM 2582 O O . VAL A 1 322 ? 10.875 -28.766 -13.75 1 66.19 322 VAL A O 1
ATOM 2585 N N . LEU A 1 323 ? 11.633 -27.781 -15.57 1 65.69 323 LEU A N 1
ATOM 2586 C CA . LEU A 1 323 ? 12.82 -28.625 -15.609 1 65.69 323 LEU A CA 1
ATOM 2587 C C . LEU A 1 323 ? 13.68 -28.422 -14.367 1 65.69 323 LEU A C 1
ATOM 2589 O O . LEU A 1 323 ? 14.281 -29.375 -13.867 1 65.69 323 LEU A O 1
ATOM 2593 N N . GLY A 1 324 ? 13.562 -27.344 -13.938 1 71.75 324 GLY A N 1
ATOM 2594 C CA . GLY A 1 324 ? 14.414 -27.016 -12.797 1 71.75 324 GLY A CA 1
ATOM 2595 C C . GLY A 1 324 ? 13.719 -27.219 -11.469 1 71.75 324 GLY A C 1
ATOM 2596 O O . GLY A 1 324 ? 14.32 -27 -10.414 1 71.75 324 GLY A O 1
ATOM 2597 N N . ASP A 1 325 ? 12.492 -27.719 -11.523 1 75.44 325 ASP A N 1
ATOM 2598 C CA . ASP A 1 325 ? 11.719 -27.844 -10.297 1 75.44 325 ASP A CA 1
ATOM 2599 C C . ASP A 1 325 ? 11.828 -26.578 -9.445 1 75.44 325 ASP A C 1
ATOM 2601 O O . ASP A 1 325 ? 12.164 -26.641 -8.266 1 75.44 325 ASP A O 1
ATOM 2605 N N . SER A 1 326 ? 11.492 -25.516 -10.109 1 87.56 326 SER A N 1
ATOM 2606 C CA . SER A 1 326 ? 11.859 -24.234 -9.531 1 87.56 326 SER A CA 1
ATOM 2607 C C . SER A 1 326 ? 10.703 -23.641 -8.734 1 87.56 326 SER A C 1
ATOM 2609 O O . SER A 1 326 ? 10.891 -22.688 -7.977 1 87.56 326 SER A O 1
ATOM 2611 N N . LYS A 1 327 ? 9.531 -24.25 -8.906 1 92.19 327 LYS A N 1
ATOM 2612 C CA . LYS A 1 327 ? 8.398 -23.688 -8.18 1 92.19 327 LYS A CA 1
ATOM 2613 C C . LYS A 1 327 ? 7.438 -24.781 -7.727 1 92.19 327 LYS A C 1
ATOM 2615 O O . LYS A 1 327 ? 7.125 -25.703 -8.492 1 92.19 327 LYS A O 1
ATOM 2620 N N . ARG A 1 328 ? 7.039 -24.688 -6.512 1 95.75 328 ARG A N 1
ATOM 2621 C CA . ARG A 1 328 ? 5.965 -25.484 -5.938 1 95.75 328 ARG A CA 1
ATOM 2622 C C . ARG A 1 328 ? 4.906 -24.609 -5.285 1 95.75 328 ARG A C 1
ATOM 2624 O O . ARG A 1 328 ? 5.215 -23.516 -4.801 1 95.75 328 ARG A O 1
ATOM 2631 N N . GLU A 1 329 ? 3.723 -25.062 -5.344 1 97.12 329 GLU A N 1
ATOM 2632 C CA . GLU A 1 329 ? 2.629 -24.281 -4.758 1 97.12 329 GLU A CA 1
ATOM 2633 C C . GLU A 1 329 ? 1.883 -25.109 -3.707 1 97.12 329 GLU A C 1
ATOM 2635 O O . GLU A 1 329 ? 1.625 -26.297 -3.906 1 97.12 329 GLU A O 1
ATOM 2640 N N . PHE A 1 330 ? 1.682 -24.516 -2.566 1 98.62 330 PHE A N 1
ATOM 2641 C CA . PHE A 1 330 ? 0.798 -25.031 -1.528 1 98.62 330 PHE A CA 1
ATOM 2642 C C . PHE A 1 330 ? -0.653 -24.672 -1.822 1 98.62 330 PHE A C 1
ATOM 2644 O O . PHE A 1 330 ? -1.052 -23.516 -1.668 1 98.62 330 PHE A O 1
ATOM 2651 N N . LYS A 1 331 ? -1.462 -25.625 -2.176 1 98.62 331 LYS A N 1
ATOM 2652 C CA . LYS A 1 331 ? -2.824 -25.359 -2.637 1 98.62 331 LYS A CA 1
ATOM 2653 C C . LYS A 1 331 ? -3.85 -25.844 -1.611 1 98.62 331 LYS A C 1
ATOM 2655 O O . LYS A 1 331 ? -3.674 -26.891 -0.987 1 98.62 331 LYS A O 1
ATOM 2660 N N . TRP A 1 332 ? -4.84 -25.062 -1.398 1 98.81 332 TRP A N 1
ATOM 2661 C CA . TRP A 1 332 ? -5.965 -25.391 -0.526 1 98.81 332 TRP A CA 1
ATOM 2662 C C . TRP A 1 332 ? -7.258 -25.516 -1.325 1 98.81 332 TRP A C 1
ATOM 2664 O O . TRP A 1 332 ? -7.512 -24.703 -2.229 1 98.81 332 TRP A O 1
ATOM 2674 N N . LYS A 1 333 ? -8.047 -26.422 -0.944 1 98.62 333 LYS A N 1
ATOM 2675 C CA . LYS A 1 333 ? -9.344 -26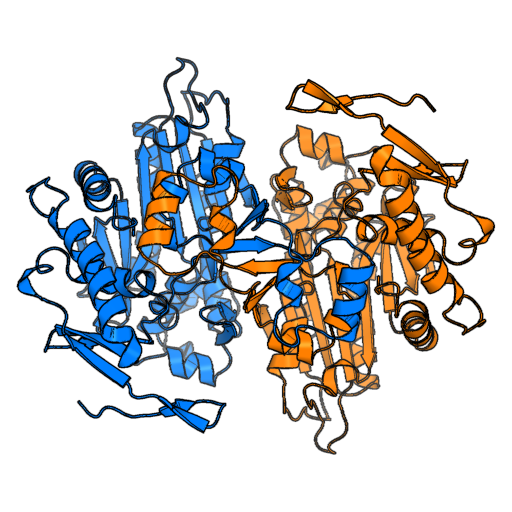.609 -1.598 1 98.62 333 LYS A CA 1
ATOM 2676 C C . LYS A 1 333 ? -10.305 -25.484 -1.229 1 98.62 333 LYS A C 1
ATOM 2678 O O . LYS A 1 333 ? -10.375 -25.078 -0.068 1 98.62 333 LYS A O 1
ATOM 2683 N N . ILE A 1 334 ? -10.969 -24.984 -2.195 1 98.56 334 ILE A N 1
ATOM 2684 C CA . ILE A 1 334 ? -12.188 -24.203 -2.014 1 98.56 334 ILE A CA 1
ATOM 2685 C C . ILE A 1 334 ? -13.406 -25.062 -2.332 1 98.56 334 ILE A C 1
ATOM 2687 O O . ILE A 1 334 ? -13.797 -25.188 -3.496 1 98.56 334 ILE A O 1
ATOM 2691 N N . PRO A 1 335 ? -14.031 -25.531 -1.389 1 98.06 335 PRO A N 1
ATOM 2692 C CA . PRO A 1 335 ? -15.039 -26.578 -1.582 1 98.06 335 PRO A CA 1
ATOM 2693 C C . PRO A 1 335 ? -16.188 -26.141 -2.475 1 98.06 335 PRO A C 1
ATOM 2695 O O . PRO A 1 335 ? -16.625 -26.891 -3.35 1 98.06 335 PRO A O 1
ATOM 2698 N N . ALA A 1 336 ? -16.641 -24.969 -2.258 1 96.62 336 ALA A N 1
ATOM 2699 C CA . ALA A 1 336 ? -17.812 -24.484 -2.99 1 96.62 336 ALA A CA 1
ATOM 2700 C C . ALA A 1 336 ? -17.562 -24.516 -4.496 1 96.62 336 ALA A C 1
ATOM 2702 O O . ALA A 1 336 ? -18.516 -24.641 -5.281 1 96.62 336 ALA A O 1
ATOM 2703 N N . HIS A 1 337 ? -16.344 -24.453 -4.918 1 94.81 337 HIS A N 1
ATOM 2704 C CA . HIS A 1 337 ? -16 -24.391 -6.336 1 94.81 337 HIS A CA 1
ATOM 2705 C C . HIS A 1 337 ? -15.359 -25.703 -6.797 1 94.81 337 HIS A C 1
ATOM 2707 O O . HIS A 1 337 ? -14.977 -25.828 -7.961 1 94.81 337 HIS A O 1
ATOM 2713 N N . SER A 1 338 ? -15.156 -26.578 -5.934 1 94.62 338 SER A N 1
ATOM 2714 C CA . SER A 1 338 ? -14.477 -27.844 -6.219 1 94.62 338 SER A CA 1
ATOM 2715 C C . SER A 1 338 ? -13.133 -27.609 -6.895 1 94.62 338 SER A C 1
ATOM 2717 O O . SER A 1 338 ? -12.797 -28.281 -7.871 1 94.62 338 SER A O 1
ATOM 2719 N N . SER A 1 339 ? -12.492 -26.609 -6.473 1 95.12 339 SER A N 1
ATOM 2720 C CA . SER A 1 339 ? -11.195 -26.234 -7.031 1 95.12 339 SER A CA 1
ATOM 2721 C C . SER A 1 339 ? -10.195 -25.891 -5.93 1 95.12 339 SER A C 1
ATOM 2723 O O . SER A 1 339 ? -10.562 -25.812 -4.754 1 95.12 339 SER A O 1
ATOM 2725 N N . TYR A 1 340 ? -8.914 -25.859 -6.316 1 97.31 340 TYR A N 1
ATOM 2726 C CA . TYR A 1 340 ? -7.848 -25.484 -5.398 1 97.31 340 TYR A CA 1
ATOM 2727 C C . TYR A 1 340 ? -7.281 -24.109 -5.75 1 97.31 340 TYR A C 1
ATOM 2729 O O . TYR A 1 340 ? -7.258 -23.719 -6.922 1 97.31 340 TYR A O 1
ATOM 2737 N N . ILE A 1 341 ? -6.902 -23.359 -4.766 1 97.81 341 ILE A N 1
ATOM 2738 C CA . ILE A 1 341 ? -6.195 -22.109 -5 1 97.81 341 ILE A CA 1
ATOM 2739 C C . ILE A 1 341 ? -4.816 -22.156 -4.352 1 97.81 341 ILE A C 1
ATOM 2741 O O . ILE A 1 341 ? -4.625 -22.844 -3.34 1 97.81 341 ILE A O 1
ATOM 2745 N N . SER A 1 342 ? -3.834 -21.484 -4.957 1 97.94 342 SER A N 1
ATOM 2746 C CA . SER A 1 342 ? -2.486 -21.406 -4.398 1 97.94 342 SER A CA 1
ATOM 2747 C C . SER A 1 342 ? -2.424 -20.422 -3.236 1 97.94 342 SER A C 1
ATOM 2749 O O . SER A 1 342 ? -2.689 -19.234 -3.408 1 97.94 342 SER A O 1
ATOM 2751 N N . CYS A 1 343 ? -2.061 -20.875 -2.07 1 98.62 343 CYS A N 1
ATOM 2752 C CA . CYS A 1 343 ? -1.995 -20.047 -0.875 1 98.62 343 CYS A CA 1
ATOM 2753 C C . CYS A 1 343 ? -0.549 -19.766 -0.486 1 98.62 343 CYS A C 1
ATOM 2755 O O . CYS A 1 343 ? -0.29 -19 0.446 1 98.62 343 CYS A O 1
ATOM 2757 N N . GLY A 1 344 ? 0.337 -20.344 -1.151 1 98.31 344 GLY A N 1
ATOM 2758 C CA . GLY A 1 344 ? 1.768 -20.188 -0.941 1 98.31 344 GLY A CA 1
ATOM 2759 C C . GLY A 1 344 ? 2.605 -20.797 -2.051 1 98.31 344 GLY A C 1
ATOM 2760 O O . GLY A 1 344 ? 2.105 -21.594 -2.846 1 98.31 344 GLY A O 1
ATOM 2761 N N . SER A 1 345 ? 3.85 -20.375 -2.076 1 97.69 345 SER A N 1
ATOM 2762 C CA . SER A 1 345 ? 4.723 -20.938 -3.1 1 97.69 345 SER A CA 1
ATOM 2763 C C . SER A 1 345 ? 6.168 -21.016 -2.613 1 97.69 345 SER A C 1
ATOM 2765 O O . SER A 1 345 ? 6.582 -20.219 -1.759 1 97.69 345 SER A O 1
ATOM 2767 N N . MET A 1 346 ? 6.848 -22.031 -3.053 1 96.94 346 MET A N 1
ATOM 2768 C CA . MET A 1 346 ? 8.297 -22.203 -2.943 1 96.94 346 MET A CA 1
ATOM 2769 C C . MET A 1 346 ? 8.977 -21.906 -4.273 1 96.94 346 MET A C 1
ATOM 2771 O O . MET A 1 346 ? 8.688 -22.547 -5.281 1 96.94 346 MET A O 1
ATOM 2775 N N . ASN A 1 347 ? 9.859 -20.953 -4.266 1 96.44 347 ASN A N 1
ATOM 2776 C CA . ASN A 1 347 ? 10.5 -20.547 -5.508 1 96.44 347 ASN A CA 1
ATOM 2777 C C . ASN A 1 347 ? 12.023 -20.625 -5.41 1 96.44 347 ASN A C 1
ATOM 2779 O O . ASN A 1 347 ? 12.625 -20.047 -4.512 1 96.44 347 ASN A O 1
ATOM 2783 N N . PHE A 1 348 ? 12.578 -21.359 -6.289 1 95.25 348 PHE A N 1
ATOM 2784 C CA . PHE A 1 348 ? 14.023 -21.391 -6.469 1 95.25 348 PHE A CA 1
ATOM 2785 C C . PHE A 1 348 ? 14.438 -20.625 -7.711 1 95.25 348 PHE A C 1
ATOM 2787 O O . PHE A 1 348 ? 14.219 -21.078 -8.836 1 95.25 348 PHE A O 1
ATOM 2794 N N . HIS A 1 349 ? 15.117 -19.5 -7.473 1 94.25 349 HIS A N 1
ATOM 2795 C CA . HIS A 1 349 ? 15.398 -18.578 -8.57 1 94.25 349 HIS A CA 1
ATOM 2796 C C . HIS A 1 349 ? 16.75 -18.875 -9.203 1 94.25 349 HIS A C 1
ATOM 2798 O O . HIS A 1 349 ? 17.094 -18.297 -10.234 1 94.25 349 HIS A O 1
ATOM 2804 N N . ARG A 1 350 ? 17.547 -19.688 -8.508 1 94.94 350 ARG A N 1
ATOM 2805 C CA . ARG A 1 350 ? 18.938 -19.875 -8.898 1 94.94 350 ARG A CA 1
ATOM 2806 C C . ARG A 1 350 ? 19.672 -18.547 -8.961 1 94.94 350 ARG A C 1
ATOM 2808 O O . ARG A 1 350 ? 19.688 -17.797 -7.977 1 94.94 350 ARG A O 1
ATOM 2815 N N . THR A 1 351 ? 20.219 -18.25 -10.125 1 95.88 351 THR A N 1
ATOM 2816 C CA . THR A 1 351 ? 21.016 -17.016 -10.188 1 95.88 351 THR A CA 1
ATOM 2817 C C . THR A 1 351 ? 20.25 -15.922 -10.922 1 95.88 351 THR A C 1
ATOM 2819 O O . THR A 1 351 ? 20.828 -14.906 -11.305 1 95.88 351 THR A O 1
ATOM 2822 N N . HIS A 1 352 ? 18.969 -16.062 -11.125 1 93.5 352 HIS A N 1
ATOM 2823 C CA . HIS A 1 352 ? 18.156 -15.141 -11.922 1 93.5 352 HIS A CA 1
ATOM 2824 C C . HIS A 1 352 ? 18.234 -13.727 -11.359 1 93.5 352 HIS A C 1
ATOM 2826 O O . HIS A 1 352 ? 18.328 -12.758 -12.117 1 93.5 352 HIS A O 1
ATOM 2832 N N . PHE A 1 353 ? 18.172 -13.57 -10.062 1 96.25 353 PHE A N 1
ATOM 2833 C CA . PHE A 1 353 ? 18.141 -12.242 -9.469 1 96.25 353 PHE A CA 1
ATOM 2834 C C . PHE A 1 353 ? 19.531 -11.797 -9.039 1 96.25 353 PHE A C 1
ATOM 2836 O O . PHE A 1 353 ? 19.797 -10.602 -8.891 1 96.25 353 PHE A O 1
ATOM 2843 N N . SER A 1 354 ? 20.391 -12.703 -8.812 1 97.81 354 SER A N 1
ATOM 2844 C CA . SER A 1 354 ? 21.734 -12.32 -8.391 1 97.81 354 SER A CA 1
ATOM 2845 C C . SER A 1 354 ? 22.547 -11.742 -9.555 1 97.81 354 SER A C 1
ATOM 2847 O O . SER A 1 354 ? 23.375 -10.852 -9.359 1 97.81 354 SER A O 1
ATOM 2849 N N . LYS A 1 355 ? 22.266 -12.117 -10.695 1 97.38 355 LYS A N 1
ATOM 2850 C CA . LYS A 1 355 ? 23.016 -11.68 -11.867 1 97.38 355 LYS A CA 1
ATOM 2851 C C . LYS A 1 355 ? 22.797 -10.195 -12.141 1 97.38 355 LYS A C 1
ATOM 2853 O O . LYS A 1 355 ? 23.75 -9.406 -12.133 1 97.38 355 LYS A O 1
ATOM 2858 N N . PRO A 1 356 ? 21.547 -9.82 -12.297 1 97 356 PRO A N 1
ATOM 2859 C CA . PRO A 1 356 ? 21.359 -8.406 -12.625 1 97 356 PRO A CA 1
ATOM 2860 C C . PRO A 1 356 ? 21.812 -7.473 -11.508 1 97 356 PRO A C 1
ATOM 2862 O O . PRO A 1 356 ? 22.141 -6.312 -11.766 1 97 356 PRO A O 1
ATOM 2865 N N . PHE A 1 357 ? 21.906 -7.938 -10.305 1 97.62 357 PHE A N 1
ATOM 2866 C CA . PHE A 1 357 ? 22.25 -7.07 -9.188 1 97.62 357 PHE A CA 1
ATOM 2867 C C . PHE A 1 357 ? 23.641 -7.402 -8.648 1 97.62 357 PHE A C 1
ATOM 2869 O O . PHE A 1 357 ? 24.047 -6.871 -7.613 1 97.62 357 PHE A O 1
ATOM 2876 N N . SER A 1 358 ? 24.328 -8.242 -9.297 1 98.12 358 SER A N 1
ATOM 2877 C CA . SER A 1 358 ? 25.703 -8.602 -8.969 1 98.12 358 SER A CA 1
ATOM 2878 C C . SER A 1 358 ? 25.828 -9.016 -7.508 1 98.12 358 SER A C 1
ATOM 2880 O O . SER A 1 358 ? 26.672 -8.492 -6.781 1 98.12 358 SER A O 1
ATOM 2882 N N . ILE A 1 359 ? 25 -9.922 -7.102 1 98.5 359 ILE A N 1
ATOM 2883 C CA . ILE A 1 359 ? 25.078 -10.508 -5.766 1 98.5 359 ILE A CA 1
ATOM 2884 C C . ILE A 1 359 ? 25.969 -11.742 -5.793 1 98.5 359 ILE A C 1
ATOM 2886 O O . ILE A 1 359 ? 25.625 -12.758 -6.395 1 98.5 359 ILE A O 1
ATOM 2890 N N . ARG A 1 360 ? 27.094 -11.648 -5.105 1 98.44 360 ARG A N 1
ATOM 2891 C CA . ARG A 1 360 ? 28.109 -12.68 -5.242 1 98.44 360 ARG A CA 1
ATOM 2892 C C . ARG A 1 360 ? 28.641 -13.102 -3.877 1 98.44 360 ARG A C 1
ATOM 2894 O O . ARG A 1 360 ? 28.469 -12.391 -2.889 1 98.44 360 ARG A O 1
ATOM 2901 N N . ASN A 1 361 ? 29.203 -14.305 -3.885 1 97.88 361 ASN A N 1
ATOM 2902 C CA . ASN A 1 361 ? 29.922 -14.727 -2.688 1 97.88 361 ASN A CA 1
ATOM 2903 C C . ASN A 1 361 ? 31.375 -14.281 -2.715 1 97.88 361 ASN A C 1
ATOM 2905 O O . ASN A 1 361 ? 31.766 -13.508 -3.59 1 97.88 361 ASN A O 1
ATOM 2909 N N . GLU A 1 362 ? 32.125 -14.727 -1.71 1 97.06 362 GLU A N 1
ATOM 2910 C CA . GLU A 1 362 ? 33.531 -14.297 -1.574 1 97.06 362 GLU A CA 1
ATOM 2911 C C . GLU A 1 362 ? 34.375 -14.797 -2.74 1 97.06 362 GLU A C 1
ATOM 2913 O O . GLU A 1 362 ? 35.344 -14.164 -3.111 1 97.06 362 GLU A O 1
ATOM 2918 N N . ALA A 1 363 ? 34.031 -15.859 -3.311 1 97.06 363 ALA A N 1
ATOM 2919 C CA . ALA A 1 363 ? 34.719 -16.422 -4.457 1 97.06 363 ALA A CA 1
ATOM 2920 C C . ALA A 1 363 ? 34.281 -15.766 -5.758 1 97.06 363 ALA A C 1
ATOM 2922 O O . ALA A 1 363 ? 34.719 -16.172 -6.844 1 97.06 363 ALA A O 1
ATOM 2923 N N . ARG A 1 364 ? 33.281 -14.914 -5.68 1 96.69 364 ARG A N 1
ATOM 2924 C CA . ARG A 1 364 ? 32.781 -14.102 -6.781 1 96.69 364 ARG A CA 1
ATOM 2925 C C . ARG A 1 364 ? 31.812 -14.883 -7.652 1 96.69 364 ARG A C 1
ATOM 2927 O O . ARG A 1 364 ? 31.531 -14.484 -8.781 1 96.69 364 ARG A O 1
ATOM 2934 N N . ASP A 1 365 ? 31.406 -15.969 -7.109 1 97.56 365 ASP A N 1
ATOM 2935 C CA . ASP A 1 365 ? 30.312 -16.656 -7.777 1 97.56 365 ASP A CA 1
ATOM 2936 C C . ASP A 1 365 ? 28.969 -15.992 -7.457 1 97.56 365 ASP A C 1
ATOM 2938 O O . ASP A 1 365 ? 28.781 -15.469 -6.359 1 97.56 365 ASP A O 1
ATOM 2942 N N . TYR A 1 366 ? 28.109 -16.031 -8.445 1 98.19 366 TYR A N 1
ATOM 2943 C CA . TYR A 1 366 ? 26.766 -15.523 -8.172 1 98.19 366 TYR A CA 1
ATOM 2944 C C . TYR A 1 366 ? 26.062 -16.375 -7.121 1 98.19 366 TYR A C 1
ATOM 2946 O O . TYR A 1 366 ? 26.141 -17.609 -7.16 1 98.19 366 TYR A O 1
ATOM 2954 N N . CYS A 1 367 ? 25.391 -15.742 -6.223 1 98.38 367 CYS A N 1
ATOM 2955 C CA . CYS A 1 367 ? 24.641 -16.453 -5.195 1 98.38 367 CYS A CA 1
ATOM 2956 C C . CYS A 1 367 ? 23.328 -16.984 -5.758 1 98.38 367 CYS A C 1
ATOM 2958 O O . CYS A 1 367 ? 22.797 -16.453 -6.734 1 98.38 367 CYS A O 1
ATOM 2960 N N . TYR A 1 368 ? 22.844 -18.062 -5.156 1 97.69 368 TYR A N 1
ATOM 2961 C CA . TYR A 1 368 ? 21.469 -18.484 -5.375 1 97.69 368 TYR A CA 1
ATOM 2962 C C . TYR A 1 368 ? 20.5 -17.672 -4.512 1 97.69 368 TYR A C 1
ATOM 2964 O O . TYR A 1 368 ? 20.875 -17.203 -3.436 1 97.69 368 TYR A O 1
ATOM 2972 N N . THR A 1 369 ? 19.328 -17.469 -5.039 1 98 369 THR A N 1
ATOM 2973 C CA . THR A 1 369 ? 18.25 -16.859 -4.258 1 98 369 THR A CA 1
ATOM 2974 C C . THR A 1 369 ? 17.016 -17.75 -4.277 1 98 369 THR A C 1
ATOM 2976 O O . THR A 1 369 ? 16.812 -18.516 -5.219 1 98 369 THR A O 1
ATOM 2979 N N . SER A 1 370 ? 16.266 -17.75 -3.25 1 98 370 SER A N 1
ATOM 2980 C CA . SER A 1 370 ? 14.977 -18.438 -3.127 1 98 370 SER A CA 1
ATOM 2981 C C . SER A 1 370 ? 14.016 -17.672 -2.232 1 98 370 SER A C 1
ATOM 2983 O O . SER A 1 370 ? 14.445 -16.828 -1.433 1 98 370 SER A O 1
ATOM 2985 N N . CYS A 1 371 ? 12.766 -17.844 -2.455 1 98.25 371 CYS A N 1
ATOM 2986 C CA . CYS A 1 371 ? 11.781 -17.203 -1.58 1 98.25 371 CYS A CA 1
ATOM 2987 C C . CYS A 1 371 ? 10.617 -18.156 -1.304 1 98.25 371 CYS A C 1
ATOM 2989 O O . CYS A 1 371 ? 10.25 -18.969 -2.16 1 98.25 371 CYS A O 1
ATOM 2991 N N . PHE A 1 372 ? 10.164 -18.188 -0.107 1 98.69 372 PHE A N 1
ATOM 2992 C CA . PHE A 1 372 ? 8.992 -18.891 0.396 1 98.69 372 PHE A CA 1
ATOM 2993 C C . PHE A 1 372 ? 7.863 -17.922 0.695 1 98.69 372 PHE A C 1
ATOM 2995 O O . PHE A 1 372 ? 7.902 -17.188 1.693 1 98.69 372 PHE A O 1
ATOM 3002 N N . ALA A 1 373 ? 6.812 -17.938 -0.157 1 98.56 373 ALA A N 1
ATOM 3003 C CA . ALA A 1 373 ? 5.828 -16.859 -0.149 1 98.56 373 ALA A CA 1
ATOM 3004 C C . ALA A 1 373 ? 4.504 -17.328 0.445 1 98.56 373 ALA A C 1
ATOM 3006 O O . ALA A 1 373 ? 4.094 -18.484 0.241 1 98.56 373 ALA A O 1
ATOM 3007 N N . PHE A 1 374 ? 3.869 -16.438 1.128 1 98.81 374 PHE A N 1
ATOM 3008 C CA . PHE A 1 374 ? 2.557 -16.656 1.725 1 98.81 374 PHE A CA 1
ATOM 3009 C C . PHE A 1 374 ? 1.561 -15.609 1.234 1 98.81 374 PHE A C 1
ATOM 3011 O O . PHE A 1 374 ? 1.75 -14.406 1.451 1 98.81 374 PHE A O 1
ATOM 3018 N N . GLY A 1 375 ? 0.533 -16.062 0.53 1 98.5 375 GLY A N 1
ATOM 3019 C CA . GLY A 1 375 ? -0.604 -15.195 0.275 1 98.5 375 GLY A CA 1
ATOM 3020 C C . GLY A 1 375 ? -1.581 -15.133 1.434 1 98.5 375 GLY A C 1
ATOM 3021 O O . GLY A 1 375 ? -2.457 -15.992 1.56 1 98.5 375 GLY A O 1
ATOM 3022 N N . VAL A 1 376 ? -1.579 -14.141 2.145 1 98.75 376 VAL A N 1
ATOM 3023 C CA . VAL A 1 376 ? -2.234 -14.117 3.447 1 98.75 376 VAL A CA 1
ATOM 3024 C C . VAL A 1 376 ? -3.75 -14.109 3.266 1 98.75 376 VAL A C 1
ATOM 3026 O O . VAL A 1 376 ? -4.469 -14.828 3.969 1 98.75 376 VAL A O 1
ATOM 3029 N N . GLU A 1 377 ? -4.301 -13.352 2.346 1 98.69 377 GLU A N 1
ATOM 3030 C CA . GLU A 1 377 ? -5.738 -13.344 2.092 1 98.69 377 GLU A CA 1
ATOM 3031 C C . GLU A 1 377 ? -6.234 -14.719 1.648 1 98.69 377 GLU A C 1
ATOM 3033 O O . GLU A 1 377 ? -7.289 -15.172 2.09 1 98.69 377 GLU A O 1
ATOM 3038 N N . ARG A 1 378 ? -5.43 -15.336 0.789 1 98.81 378 ARG A N 1
ATOM 3039 C CA . ARG A 1 378 ? -5.855 -16.641 0.286 1 98.81 378 ARG A CA 1
ATOM 3040 C C . ARG A 1 378 ? -5.816 -17.688 1.391 1 98.81 378 ARG A C 1
ATOM 3042 O O . ARG A 1 378 ? -6.664 -18.594 1.432 1 98.81 378 ARG A O 1
ATOM 3049 N N . LEU A 1 379 ? -4.809 -17.594 2.266 1 98.88 379 LEU A N 1
ATOM 3050 C CA . LEU A 1 379 ? -4.77 -18.5 3.41 1 98.88 379 LEU A CA 1
ATOM 3051 C C . LEU A 1 379 ? -6.012 -18.328 4.277 1 98.88 379 LEU A C 1
ATOM 3053 O O . LEU A 1 379 ? -6.652 -19.312 4.641 1 98.88 379 LEU A O 1
ATOM 3057 N N . ALA A 1 380 ? -6.391 -17.125 4.574 1 98.94 380 ALA A N 1
ATOM 3058 C CA . ALA A 1 380 ? -7.57 -16.844 5.391 1 98.94 380 ALA A CA 1
ATOM 3059 C C . ALA A 1 380 ? -8.844 -17.328 4.699 1 98.94 380 ALA A C 1
ATOM 3061 O O . ALA A 1 380 ? -9.688 -17.984 5.32 1 98.94 380 ALA A O 1
ATOM 3062 N N . PHE A 1 381 ? -8.969 -17.047 3.414 1 98.88 381 PHE A N 1
ATOM 3063 C CA . PHE A 1 381 ? -10.141 -17.422 2.635 1 98.88 381 PHE A CA 1
ATOM 3064 C C . PHE A 1 381 ? -10.281 -18.938 2.58 1 98.88 381 PHE A C 1
ATOM 3066 O O . PHE A 1 381 ? -11.375 -19.469 2.775 1 98.88 381 PHE A O 1
ATOM 3073 N N . ALA A 1 382 ? -9.133 -19.562 2.322 1 98.88 382 ALA A N 1
ATOM 3074 C CA . ALA A 1 382 ? -9.148 -21.016 2.205 1 98.88 382 ALA A CA 1
ATOM 3075 C C . ALA A 1 382 ? -9.508 -21.672 3.535 1 98.88 382 ALA A C 1
ATOM 3077 O O . ALA A 1 382 ? -10.336 -22.594 3.578 1 98.88 382 ALA A O 1
ATOM 3078 N N . LEU A 1 383 ? -8.906 -21.234 4.613 1 98.94 383 LEU A N 1
ATOM 3079 C CA . LEU A 1 383 ? -9.219 -21.781 5.926 1 98.94 383 LEU A CA 1
ATOM 3080 C C . LEU A 1 383 ? -10.711 -21.656 6.234 1 98.94 383 LEU A C 1
ATOM 3082 O O . LEU A 1 383 ? -11.367 -22.625 6.59 1 98.94 383 LEU A O 1
ATOM 3086 N N . LEU A 1 384 ? -11.211 -20.453 6.078 1 98.88 384 LEU A N 1
ATOM 3087 C CA . LEU A 1 384 ? -12.609 -20.203 6.426 1 98.88 384 LEU A CA 1
ATOM 3088 C C . LEU A 1 384 ? -13.547 -20.922 5.465 1 98.88 384 LEU A C 1
ATOM 3090 O O . LEU A 1 384 ? -14.641 -21.344 5.855 1 98.88 384 LEU A O 1
ATOM 3094 N N . SER A 1 385 ? -13.117 -21.062 4.188 1 98.88 385 SER A N 1
ATOM 3095 C CA . SER A 1 385 ? -13.922 -21.828 3.236 1 98.88 385 SER A CA 1
ATOM 3096 C C . SER A 1 385 ? -14.094 -23.281 3.684 1 98.88 385 SER A C 1
ATOM 3098 O O . SER A 1 385 ? -15.133 -23.891 3.438 1 98.88 385 SER A O 1
ATOM 3100 N N . GLN A 1 386 ? -13.086 -23.812 4.289 1 98.75 386 GLN A N 1
ATOM 3101 C CA . GLN A 1 386 ? -13.133 -25.219 4.688 1 98.75 386 GLN A CA 1
ATOM 3102 C C . GLN A 1 386 ? -13.766 -25.375 6.066 1 98.75 386 GLN A C 1
ATOM 3104 O O . GLN A 1 386 ? -14.414 -26.375 6.344 1 98.75 386 GLN A O 1
ATOM 3109 N N . LYS A 1 387 ? -13.633 -24.359 6.953 1 98.69 387 LYS A N 1
ATOM 3110 C CA . LYS A 1 387 ? -14.078 -24.469 8.336 1 98.69 387 LYS A CA 1
ATOM 3111 C C . LYS A 1 387 ? -15.477 -23.875 8.516 1 98.69 387 LYS A C 1
ATOM 3113 O O . LYS A 1 387 ? -16.203 -24.266 9.43 1 98.69 387 LYS A O 1
ATOM 3118 N N . GLY A 1 388 ? -15.812 -22.953 7.664 1 98.56 388 GLY A N 1
ATOM 3119 C CA . GLY A 1 388 ? -17.047 -22.188 7.852 1 98.56 388 GLY A CA 1
ATOM 3120 C C . GLY A 1 388 ? -16.844 -20.953 8.719 1 98.56 388 GLY A C 1
ATOM 3121 O O . GLY A 1 388 ? -15.766 -20.734 9.266 1 98.56 388 GLY A O 1
ATOM 3122 N N . LEU A 1 389 ? -17.953 -20.203 8.844 1 98.38 389 LEU A N 1
ATOM 3123 C CA . LEU A 1 389 ? -17.844 -18.906 9.508 1 98.38 389 LEU A CA 1
ATOM 3124 C C . LEU A 1 389 ? -18.359 -18.984 10.945 1 98.38 389 LEU A C 1
ATOM 3126 O O . LEU A 1 389 ? -18.312 -18 11.688 1 98.38 389 LEU A O 1
ATOM 3130 N N . ASP A 1 390 ? -18.859 -20.141 11.367 1 97.94 390 ASP A N 1
ATOM 3131 C CA . ASP A 1 390 ? -19.297 -20.344 12.75 1 97.94 390 ASP A CA 1
ATOM 3132 C C . ASP A 1 390 ? -18.156 -20.875 13.602 1 97.94 390 ASP A C 1
ATOM 3134 O O . ASP A 1 390 ? -17.938 -22.094 13.664 1 97.94 390 ASP A O 1
ATOM 3138 N N . VAL A 1 391 ? -17.578 -20.047 14.312 1 98.06 391 VAL A N 1
ATOM 3139 C CA . VAL A 1 391 ? -16.391 -20.359 15.102 1 98.06 391 VAL A CA 1
ATOM 3140 C C . VAL A 1 391 ? -16.703 -21.453 16.109 1 98.06 391 VAL A C 1
ATOM 3142 O O . VAL A 1 391 ? -15.859 -22.297 16.406 1 98.06 391 VAL A O 1
ATOM 3145 N N . ASP A 1 392 ? -17.844 -21.469 16.656 1 96.94 392 ASP A N 1
ATOM 3146 C CA . ASP A 1 392 ? -18.234 -22.453 17.656 1 96.94 392 ASP A CA 1
ATOM 3147 C C . ASP A 1 392 ? -18.297 -23.844 17.062 1 96.94 392 ASP A C 1
ATOM 3149 O O . ASP A 1 392 ? -18.25 -24.844 17.797 1 96.94 392 ASP A O 1
ATOM 3153 N N . ALA A 1 393 ? -18.391 -23.922 15.781 1 97.62 393 ALA A N 1
ATOM 3154 C CA . ALA A 1 393 ? -18.484 -25.219 15.102 1 97.62 393 ALA A CA 1
ATOM 3155 C C . ALA A 1 393 ? -17.109 -25.719 14.695 1 97.62 393 ALA A C 1
ATOM 3157 O O . ALA A 1 393 ? -16.969 -26.859 14.234 1 97.62 393 ALA A O 1
ATOM 3158 N N . TRP A 1 394 ? -16.078 -24.969 14.891 1 98.31 394 TRP A N 1
ATOM 3159 C CA . TRP A 1 394 ? -14.727 -25.375 14.516 1 98.31 394 TRP A CA 1
ATOM 3160 C C . TRP A 1 394 ? -14.234 -26.5 15.422 1 98.31 394 TRP A C 1
ATOM 3162 O O . TRP A 1 394 ? -14.664 -26.625 16.562 1 98.31 394 TRP A O 1
ATOM 3172 N N . ASP A 1 395 ? -13.398 -27.375 14.867 1 98.12 395 ASP A N 1
ATOM 3173 C CA . ASP A 1 395 ? -12.727 -28.359 15.703 1 98.12 395 ASP A CA 1
ATOM 3174 C C . ASP A 1 395 ? -11.789 -27.703 16.703 1 98.12 395 ASP A C 1
ATOM 3176 O O . ASP A 1 395 ? -11.336 -26.578 16.484 1 98.12 395 ASP A O 1
ATOM 3180 N N . ASP A 1 396 ? -11.406 -28.297 17.75 1 97.94 396 ASP A N 1
ATOM 3181 C CA . ASP A 1 396 ? -10.664 -27.75 18.875 1 97.94 396 ASP A CA 1
ATOM 3182 C C . ASP A 1 396 ? -9.273 -27.281 18.438 1 97.94 396 ASP A C 1
ATOM 3184 O O . ASP A 1 396 ? -8.836 -26.188 18.797 1 97.94 396 ASP A O 1
ATOM 3188 N N . PRO A 1 397 ? -8.547 -28.047 17.688 1 98.44 397 PRO A N 1
ATOM 3189 C CA . PRO A 1 397 ? -7.207 -27.594 17.297 1 98.44 397 PRO A CA 1
ATOM 3190 C C . PRO A 1 397 ? -7.227 -26.281 16.516 1 98.44 397 PRO A C 1
ATOM 3192 O O . PRO A 1 397 ? -6.379 -25.422 16.75 1 98.44 397 PRO A O 1
ATOM 3195 N N . THR A 1 398 ? -8.227 -26.141 15.641 1 98.62 398 THR A N 1
ATOM 3196 C CA . THR A 1 398 ? -8.336 -24.906 14.859 1 98.62 398 THR A CA 1
ATOM 3197 C C . THR A 1 398 ? -8.633 -23.719 15.773 1 98.62 398 THR A C 1
ATOM 3199 O O . THR A 1 398 ? -7.953 -22.688 15.695 1 98.62 398 THR A O 1
ATOM 3202 N N . ARG A 1 399 ? -9.586 -23.891 16.594 1 98.19 399 ARG A N 1
ATOM 3203 C CA . ARG A 1 399 ? -9.992 -22.828 17.5 1 98.19 399 ARG A CA 1
ATOM 3204 C C . ARG A 1 399 ? -8.852 -22.438 18.438 1 98.19 399 ARG A C 1
ATOM 3206 O O . ARG A 1 399 ? -8.594 -21.25 18.656 1 98.19 399 ARG A O 1
ATOM 3213 N N . ALA A 1 400 ? -8.172 -23.406 19 1 98.38 400 ALA A N 1
ATOM 3214 C CA . ALA A 1 400 ? -7.086 -23.172 19.953 1 98.38 400 ALA A CA 1
ATOM 3215 C C . ALA A 1 400 ? -5.922 -22.453 19.281 1 98.38 400 ALA A C 1
ATOM 3217 O O . ALA A 1 400 ? -5.32 -21.547 19.875 1 98.38 400 ALA A O 1
ATOM 3218 N N . GLU A 1 401 ? -5.629 -22.875 18.078 1 98.69 401 GLU A N 1
ATOM 3219 C CA . GLU A 1 401 ? -4.504 -22.281 17.375 1 98.69 401 GLU A CA 1
ATOM 3220 C C . GLU A 1 401 ? -4.758 -20.797 17.078 1 98.69 401 GLU A C 1
ATOM 3222 O O . GLU A 1 401 ? -3.9 -19.953 17.344 1 98.69 401 GLU A O 1
ATOM 3227 N N . LEU A 1 402 ? -5.914 -20.484 16.547 1 98.62 402 LEU A N 1
ATOM 3228 C CA . LEU A 1 402 ? -6.219 -19.094 16.234 1 98.62 402 LEU A CA 1
ATOM 3229 C C . LEU A 1 402 ? -6.34 -18.266 17.5 1 98.62 402 LEU A C 1
ATOM 3231 O O . LEU A 1 402 ? -5.887 -17.125 17.547 1 98.62 402 LEU A O 1
ATOM 3235 N N . ALA A 1 403 ? -6.859 -18.812 18.531 1 97.88 403 ALA A N 1
ATOM 3236 C CA . ALA A 1 403 ? -7.109 -18.109 19.781 1 97.88 403 ALA A CA 1
ATOM 3237 C C . ALA A 1 403 ? -5.805 -17.703 20.469 1 97.88 403 ALA A C 1
ATOM 3239 O O . ALA A 1 403 ? -5.789 -16.828 21.328 1 97.88 403 ALA A O 1
ATOM 3240 N N . ARG A 1 404 ? -4.762 -18.312 20.125 1 97.38 404 ARG A N 1
ATOM 3241 C CA . ARG A 1 404 ? -3.451 -17.953 20.641 1 97.38 404 ARG A CA 1
ATOM 3242 C C . ARG A 1 404 ? -3.031 -16.562 20.156 1 97.38 404 ARG A C 1
ATOM 3244 O O . ARG A 1 404 ? -2.203 -15.906 20.781 1 97.38 404 ARG A O 1
ATOM 3251 N N . TYR A 1 405 ? -3.621 -16.172 19.047 1 96.75 405 TYR A N 1
ATOM 3252 C CA . TYR A 1 405 ? -3.117 -14.977 18.391 1 96.75 405 TYR A CA 1
ATOM 3253 C C . TYR A 1 405 ? -4.188 -13.891 18.328 1 96.75 405 TYR A C 1
ATOM 3255 O O . TYR A 1 405 ? -3.875 -12.703 18.281 1 96.75 405 TYR A O 1
ATOM 3263 N N . VAL A 1 406 ? -5.449 -14.305 18.266 1 96.12 406 VAL A N 1
ATOM 3264 C CA . VAL A 1 406 ? -6.523 -13.328 18.094 1 96.12 406 VAL A CA 1
ATOM 3265 C C . VAL A 1 406 ? -7.684 -13.664 19.016 1 96.12 406 VAL A C 1
ATOM 3267 O O . VAL A 1 406 ? -7.867 -14.828 19.406 1 96.12 406 VAL A O 1
ATOM 3270 N N . GLU A 1 407 ? -8.453 -12.641 19.359 1 92.25 407 GLU A N 1
ATOM 3271 C CA . GLU A 1 407 ? -9.656 -12.852 20.141 1 92.25 407 GLU A CA 1
ATOM 3272 C C . GLU A 1 407 ? -10.82 -13.312 19.266 1 92.25 407 GLU A C 1
ATOM 3274 O O . GLU A 1 407 ? -11.344 -12.531 18.469 1 92.25 407 GLU A O 1
ATOM 3279 N N . LEU A 1 408 ? -11.211 -14.531 19.484 1 93.69 408 LEU A N 1
ATOM 3280 C CA . LEU A 1 408 ? -12.281 -15.102 18.672 1 93.69 408 LEU A CA 1
ATOM 3281 C C . LEU A 1 408 ? -13.641 -14.859 19.312 1 93.69 408 LEU A C 1
ATOM 3283 O O . LEU A 1 408 ? -13.766 -14.867 20.547 1 93.69 408 LEU A O 1
ATOM 3287 N N . MET B 1 1 ? 25.766 34.594 -5.902 1 31.72 1 MET B N 1
ATOM 3288 C CA . MET B 1 1 ? 25.109 33.281 -5.828 1 31.72 1 MET B CA 1
ATOM 3289 C C . MET B 1 1 ? 25.578 32.375 -6.969 1 31.72 1 MET B C 1
ATOM 3291 O O . MET B 1 1 ? 25.406 32.719 -8.141 1 31.72 1 MET B O 1
ATOM 3295 N N . MET B 1 2 ? 26.516 31.734 -6.852 1 40.41 2 MET B N 1
ATOM 3296 C CA . MET B 1 2 ? 27.328 31.078 -7.867 1 40.41 2 MET B CA 1
ATOM 3297 C C . MET B 1 2 ? 26.5 30.062 -8.656 1 40.41 2 MET B C 1
ATOM 3299 O O . MET B 1 2 ? 25.859 29.188 -8.078 1 40.41 2 MET B O 1
ATOM 3303 N N . GLU B 1 3 ? 26.016 30.453 -9.789 1 46.91 3 GLU B N 1
ATOM 3304 C CA . GLU B 1 3 ? 25.297 29.828 -10.898 1 46.91 3 GLU B CA 1
ATOM 3305 C C . GLU B 1 3 ? 25.922 28.5 -11.289 1 46.91 3 GLU B C 1
ATOM 3307 O O . GLU B 1 3 ? 27.062 28.453 -11.773 1 46.91 3 GLU B O 1
ATOM 3312 N N . LYS B 1 4 ? 25.859 27.469 -10.477 1 52.06 4 LYS B N 1
ATOM 3313 C CA . LYS B 1 4 ? 26.656 26.359 -10.992 1 52.06 4 LYS B CA 1
ATOM 3314 C C . LYS B 1 4 ? 26 25.75 -12.227 1 52.06 4 LYS B C 1
ATOM 3316 O O . LYS B 1 4 ? 24.859 25.297 -12.172 1 52.06 4 LYS B O 1
ATOM 3321 N N . ASP B 1 5 ? 26.359 26.156 -13.344 1 63.03 5 ASP B N 1
ATOM 3322 C CA . ASP B 1 5 ? 26.078 25.516 -14.633 1 63.03 5 ASP B CA 1
ATOM 3323 C C . ASP B 1 5 ? 26.312 24.016 -14.562 1 63.03 5 ASP B C 1
ATOM 3325 O O . ASP B 1 5 ? 27.172 23.547 -13.805 1 63.03 5 ASP B O 1
ATOM 3329 N N . TYR B 1 6 ? 25.188 23.328 -14.734 1 63.28 6 TYR B N 1
ATOM 3330 C CA . TYR B 1 6 ? 25.516 21.906 -14.82 1 63.28 6 TYR B CA 1
ATOM 3331 C C . TYR B 1 6 ? 25.344 21.391 -16.25 1 63.28 6 TYR B C 1
ATOM 3333 O O . TYR B 1 6 ? 24.641 22 -17.062 1 63.28 6 TYR B O 1
ATOM 3341 N N . THR B 1 7 ? 26.203 20.469 -16.688 1 64.5 7 THR B N 1
ATOM 3342 C CA . THR B 1 7 ? 26.094 19.781 -17.969 1 64.5 7 THR B CA 1
ATOM 3343 C C . THR B 1 7 ? 25.156 18.578 -17.844 1 64.5 7 THR B C 1
ATOM 3345 O O . THR B 1 7 ? 25.359 17.719 -17 1 64.5 7 THR B O 1
ATOM 3348 N N . ASN B 1 8 ? 24.047 18.719 -18.625 1 62.56 8 ASN B N 1
ATOM 3349 C CA . ASN B 1 8 ? 23.094 17.625 -18.531 1 62.56 8 ASN B CA 1
ATOM 3350 C C . ASN B 1 8 ? 23.594 16.391 -19.266 1 62.56 8 ASN B C 1
ATOM 3352 O O . ASN B 1 8 ? 24.688 16.391 -19.828 1 62.56 8 ASN B O 1
ATOM 3356 N N . ASP B 1 9 ? 22.859 15.336 -19.094 1 62.97 9 ASP B N 1
ATOM 3357 C CA . ASP B 1 9 ? 23.25 14.031 -19.609 1 62.97 9 ASP B CA 1
ATOM 3358 C C . ASP B 1 9 ? 23.531 14.102 -21.109 1 62.97 9 ASP B C 1
ATOM 3360 O O . ASP B 1 9 ? 24.25 13.25 -21.656 1 62.97 9 ASP B O 1
ATOM 3364 N N . GLN B 1 10 ? 23.125 15.117 -21.781 1 67.19 10 GLN B N 1
ATOM 3365 C CA . GLN B 1 10 ? 23.328 15.25 -23.219 1 67.19 10 GLN B CA 1
ATOM 3366 C C . GLN B 1 10 ? 24.5 16.172 -23.531 1 67.19 10 GLN B C 1
ATOM 3368 O O . GLN B 1 10 ? 24.703 16.562 -24.688 1 67.19 10 GLN B O 1
ATOM 3373 N N . GLY B 1 11 ? 25.219 16.594 -22.516 1 68.62 11 GLY B N 1
ATOM 3374 C CA . GLY B 1 11 ? 26.406 17.391 -22.719 1 68.62 11 GLY B CA 1
ATOM 3375 C C . GLY B 1 11 ? 26.109 18.875 -22.875 1 68.62 11 GLY B C 1
ATOM 3376 O O . GLY B 1 11 ? 27 19.656 -23.219 1 68.62 11 GLY B O 1
ATOM 3377 N N . VAL B 1 12 ? 24.922 19.234 -22.75 1 71.94 12 VAL B N 1
ATOM 3378 C CA . VAL B 1 12 ? 24.547 20.641 -22.906 1 71.94 12 VAL B CA 1
ATOM 3379 C C . VAL B 1 12 ? 24.688 21.375 -21.578 1 71.94 12 VAL B C 1
ATOM 3381 O O . VAL B 1 12 ? 24.219 20.891 -20.547 1 71.94 12 VAL B O 1
ATOM 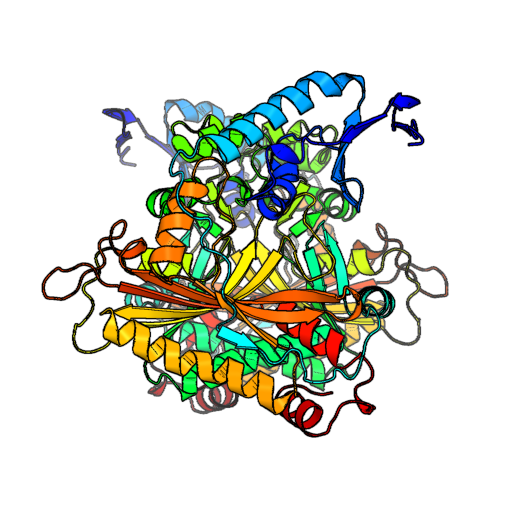3384 N N . VAL B 1 13 ? 25.359 22.453 -21.594 1 76.62 13 VAL B N 1
ATOM 3385 C CA . VAL B 1 13 ? 25.516 23.266 -20.391 1 76.62 13 VAL B CA 1
ATOM 3386 C C . VAL B 1 13 ? 24.188 23.938 -20.047 1 76.62 13 VAL B C 1
ATOM 3388 O O . VAL B 1 13 ? 23.594 24.641 -20.891 1 76.62 13 VAL B O 1
ATOM 3391 N N . VAL B 1 14 ? 23.594 23.594 -19.016 1 80.94 14 VAL B N 1
ATOM 3392 C CA . VAL B 1 14 ? 22.344 24.172 -18.531 1 80.94 14 VAL B CA 1
ATOM 3393 C C . VAL B 1 14 ? 22.641 25.297 -17.547 1 80.94 14 VAL B C 1
ATOM 3395 O O . VAL B 1 14 ? 23.281 25.062 -16.516 1 80.94 14 VAL B O 1
ATOM 3398 N N . GLN B 1 15 ? 22.344 26.594 -17.922 1 90.38 15 GLN B N 1
ATOM 3399 C CA . GLN B 1 15 ? 22.516 27.734 -17.031 1 90.38 15 GLN B CA 1
ATOM 3400 C C . GLN B 1 15 ? 21.391 27.812 -16 1 90.38 15 GLN B C 1
ATOM 3402 O O . GLN B 1 15 ? 20.203 27.781 -16.359 1 90.38 15 GLN B O 1
ATOM 3407 N N . MET B 1 16 ? 21.734 27.828 -14.703 1 93.19 16 MET B N 1
ATOM 3408 C CA . MET B 1 16 ? 20.781 27.906 -13.602 1 93.19 16 MET B CA 1
ATOM 3409 C C . MET B 1 16 ? 20.688 29.328 -13.078 1 93.19 16 MET B C 1
ATOM 3411 O O . MET B 1 16 ? 21.641 30.109 -13.172 1 93.19 16 MET B O 1
ATOM 3415 N N . VAL B 1 17 ? 19.531 29.719 -12.672 1 95.06 17 VAL B N 1
ATOM 3416 C CA . VAL B 1 17 ? 19.312 31 -12 1 95.06 17 VAL B CA 1
ATOM 3417 C C . VAL B 1 17 ? 18.625 30.781 -10.656 1 95.06 17 VAL B C 1
ATOM 3419 O O . VAL B 1 17 ? 17.812 29.859 -10.523 1 95.06 17 VAL B O 1
ATOM 3422 N N . THR B 1 18 ? 19 31.516 -9.68 1 95.38 18 THR B N 1
ATOM 3423 C CA . THR B 1 18 ? 18.344 31.547 -8.383 1 95.38 18 THR B CA 1
ATOM 3424 C C . THR B 1 18 ? 17.844 32.938 -8.062 1 95.38 18 THR B C 1
ATOM 3426 O O . THR B 1 18 ? 18.562 33.938 -8.258 1 95.38 18 THR B O 1
ATOM 3429 N N . PHE B 1 19 ? 16.625 33.125 -7.621 1 95.44 19 PHE B N 1
ATOM 3430 C CA . PHE B 1 19 ? 16.062 34.406 -7.266 1 95.44 19 PHE B CA 1
ATOM 3431 C C . PHE B 1 19 ? 15.281 34.312 -5.961 1 95.44 19 PHE B C 1
ATOM 3433 O O . PHE B 1 19 ? 14.836 33.25 -5.57 1 95.44 19 PHE B O 1
ATOM 3440 N N . LEU B 1 20 ? 15.148 35.469 -5.312 1 95.56 20 LEU B N 1
ATOM 3441 C CA . LEU B 1 20 ? 14.43 35.531 -4.047 1 95.56 20 LEU B CA 1
ATOM 3442 C C . LEU B 1 20 ? 12.961 35.875 -4.281 1 95.56 20 LEU B C 1
ATOM 3444 O O . LEU B 1 20 ? 12.641 36.688 -5.141 1 95.56 20 LEU B O 1
ATOM 3448 N N . CYS B 1 21 ? 12.125 35.25 -3.557 1 95.38 21 CYS B N 1
ATOM 3449 C CA . CYS B 1 21 ? 10.711 35.594 -3.555 1 95.38 21 CYS B CA 1
ATOM 3450 C C . CYS B 1 21 ? 10.469 36.875 -2.785 1 95.38 21 CYS B C 1
ATOM 3452 O O . CYS B 1 21 ? 11.328 37.312 -2.018 1 95.38 21 CYS B O 1
ATOM 3454 N N . ASP B 1 22 ? 9.352 37.469 -3.012 1 93.75 22 ASP B N 1
ATOM 3455 C CA . ASP B 1 22 ? 8.992 38.719 -2.359 1 93.75 22 ASP B CA 1
ATOM 3456 C C . ASP B 1 22 ? 8.469 38.469 -0.944 1 93.75 22 ASP B C 1
ATOM 3458 O O . ASP B 1 22 ? 7.293 38.156 -0.756 1 93.75 22 ASP B O 1
ATOM 3462 N N . GLU B 1 23 ? 9.219 38.781 0.029 1 89.88 23 GLU B N 1
ATOM 3463 C CA . GLU B 1 23 ? 8.898 38.5 1.425 1 89.88 23 GLU B CA 1
ATOM 3464 C C . GLU B 1 23 ? 7.754 39.375 1.923 1 89.88 23 GLU B C 1
ATOM 3466 O O . GLU B 1 23 ? 6.992 38.969 2.801 1 89.88 23 GLU B O 1
ATOM 3471 N N . GLU B 1 24 ? 7.629 40.531 1.463 1 88.44 24 GLU B N 1
ATOM 3472 C CA . GLU B 1 24 ? 6.586 41.469 1.895 1 88.44 24 GLU B CA 1
ATOM 3473 C C . GLU B 1 24 ? 5.199 40.938 1.517 1 88.44 24 GLU B C 1
ATOM 3475 O O . GLU B 1 24 ? 4.23 41.188 2.242 1 88.44 24 GLU B O 1
ATOM 3480 N N . ARG B 1 25 ? 5.125 40.219 0.495 1 88.81 25 ARG B N 1
ATOM 3481 C CA . ARG B 1 25 ? 3.846 39.75 -0.026 1 88.81 25 ARG B CA 1
ATOM 3482 C C . ARG B 1 25 ? 3.398 38.5 0.687 1 88.81 25 ARG B C 1
ATOM 3484 O O . ARG B 1 25 ? 2.244 38.062 0.563 1 88.81 25 ARG B O 1
ATOM 3491 N N . ILE B 1 26 ? 4.332 37.875 1.42 1 84.88 26 ILE B N 1
ATOM 3492 C CA . ILE B 1 26 ? 3.984 36.562 1.982 1 84.88 26 ILE B CA 1
ATOM 3493 C C . ILE B 1 26 ? 4.164 36.594 3.498 1 84.88 26 ILE B C 1
ATOM 3495 O O . ILE B 1 26 ? 4.227 35.562 4.141 1 84.88 26 ILE B O 1
ATOM 3499 N N . SER B 1 27 ? 4.32 37.688 4.16 1 77.06 27 SER B N 1
ATOM 3500 C CA . SER B 1 27 ? 4.711 37.844 5.559 1 77.06 27 SER B CA 1
ATOM 3501 C C . SER B 1 27 ? 3.775 37.062 6.48 1 77.06 27 SER B C 1
ATOM 3503 O O . SER B 1 27 ? 4.227 36.375 7.402 1 77.06 27 SER B O 1
ATOM 3505 N N . SER B 1 28 ? 2.488 37.062 6.234 1 74.31 28 SER B N 1
ATOM 3506 C CA . SER B 1 28 ? 1.535 36.406 7.121 1 74.31 28 SER B CA 1
ATOM 3507 C C . SER B 1 28 ? 1.437 34.906 6.812 1 74.31 28 SER B C 1
ATOM 3509 O O . SER B 1 28 ? 1.039 34.125 7.672 1 74.31 28 SER B O 1
ATOM 3511 N N . ASP B 1 29 ? 1.912 34.438 5.621 1 81.88 29 ASP B N 1
ATOM 3512 C CA . ASP B 1 29 ? 1.736 33.031 5.184 1 81.88 29 ASP B CA 1
ATOM 3513 C C . ASP B 1 29 ? 3.037 32.469 4.617 1 81.88 29 ASP B C 1
ATOM 3515 O O . ASP B 1 29 ? 3.02 31.734 3.637 1 81.88 29 ASP B O 1
ATOM 3519 N N . ARG B 1 30 ? 4.066 32.875 5.223 1 86 30 ARG B N 1
ATOM 3520 C CA . ARG B 1 30 ? 5.391 32.562 4.699 1 86 30 ARG B CA 1
ATOM 3521 C C . ARG B 1 30 ? 5.609 31.062 4.633 1 86 30 ARG B C 1
ATOM 3523 O O . ARG B 1 30 ? 6.086 30.547 3.623 1 86 30 ARG B O 1
ATOM 3530 N N . GLN B 1 31 ? 5.293 30.359 5.746 1 84.5 31 GLN B N 1
ATOM 3531 C CA . GLN B 1 31 ? 5.512 28.906 5.793 1 84.5 31 GLN B CA 1
ATOM 3532 C C . GLN B 1 31 ? 4.656 28.188 4.758 1 84.5 31 GLN B C 1
ATOM 3534 O O . GLN B 1 31 ? 5.125 27.281 4.078 1 84.5 31 GLN B O 1
ATOM 3539 N N . PHE B 1 32 ? 3.461 28.656 4.68 1 88 32 PHE B N 1
ATOM 3540 C CA . PHE B 1 32 ? 2.557 28.078 3.686 1 88 32 PHE B CA 1
ATOM 3541 C C . PHE B 1 32 ? 3.094 28.297 2.275 1 88 32 PHE B C 1
ATOM 3543 O O . PHE B 1 32 ? 3.102 27.375 1.458 1 88 32 PHE B O 1
ATOM 3550 N N . PHE B 1 33 ? 3.49 29.516 2.027 1 90.69 33 PHE B N 1
ATOM 3551 C CA . PHE B 1 33 ? 4.023 29.859 0.716 1 90.69 33 PHE B CA 1
ATOM 3552 C C . PHE B 1 33 ? 5.207 28.969 0.357 1 90.69 33 PHE B C 1
ATOM 3554 O O . PHE B 1 33 ? 5.27 28.438 -0.748 1 90.69 33 PHE B O 1
ATOM 3561 N N . TYR B 1 34 ? 6.074 28.828 1.274 1 92.44 34 TYR B N 1
ATOM 3562 C CA . TYR B 1 34 ? 7.258 28 1.08 1 92.44 34 TYR B CA 1
ATOM 3563 C C . TYR B 1 34 ? 6.871 26.562 0.744 1 92.44 34 TYR B C 1
ATOM 3565 O O . TYR B 1 34 ? 7.418 25.969 -0.186 1 92.44 34 TYR B O 1
ATOM 3573 N N . GLU B 1 35 ? 5.918 26 1.431 1 91.44 35 GLU B N 1
ATOM 3574 C CA . GLU B 1 35 ? 5.508 24.609 1.285 1 91.44 35 GLU B CA 1
ATOM 3575 C C . GLU B 1 35 ? 4.75 24.391 -0.022 1 91.44 35 GLU B C 1
ATOM 3577 O O . GLU B 1 35 ? 4.656 23.266 -0.509 1 91.44 35 GLU B O 1
ATOM 3582 N N . MET B 1 36 ? 4.211 25.453 -0.564 1 93.94 36 MET B N 1
ATOM 3583 C CA . MET B 1 36 ? 3.42 25.344 -1.785 1 93.94 36 MET B CA 1
ATOM 3584 C C . MET B 1 36 ? 4.305 25.438 -3.021 1 93.94 36 MET B C 1
ATOM 3586 O O . MET B 1 36 ? 3.9 25.047 -4.113 1 93.94 36 MET B O 1
ATOM 3590 N N . LEU B 1 37 ? 5.508 25.969 -2.906 1 95.25 37 LEU B N 1
ATOM 3591 C CA . LEU B 1 37 ? 6.367 26.297 -4.035 1 95.25 37 LEU B CA 1
ATOM 3592 C C . LEU B 1 37 ? 6.684 25.062 -4.863 1 95.25 37 LEU B C 1
ATOM 3594 O O . LEU B 1 37 ? 6.66 25.109 -6.094 1 95.25 37 LEU B O 1
ATOM 3598 N N . PRO B 1 38 ? 6.859 23.938 -4.23 1 95 38 PRO B N 1
ATOM 3599 C CA . PRO B 1 38 ? 7.18 22.75 -5.031 1 95 38 PRO B CA 1
ATOM 3600 C C . PRO B 1 38 ? 6.047 22.344 -5.965 1 95 38 PRO B C 1
ATOM 3602 O O . PRO B 1 38 ? 6.254 21.547 -6.887 1 95 38 PRO B O 1
ATOM 3605 N N . TYR B 1 39 ? 4.898 22.859 -5.742 1 96.38 39 TYR B N 1
ATOM 3606 C CA . TYR B 1 39 ? 3.742 22.453 -6.539 1 96.38 39 TYR B CA 1
ATOM 3607 C C . TYR B 1 39 ? 3.426 23.5 -7.598 1 96.38 39 TYR B C 1
ATOM 3609 O O . TYR B 1 39 ? 2.471 23.359 -8.359 1 96.38 39 TYR B O 1
ATOM 3617 N N . VAL B 1 40 ? 4.211 24.5 -7.641 1 96.94 40 VAL B N 1
ATOM 3618 C CA . VAL B 1 40 ? 3.883 25.656 -8.461 1 96.94 40 VAL B CA 1
ATOM 3619 C C . VAL B 1 40 ? 4.312 25.406 -9.906 1 96.94 40 VAL B C 1
ATOM 3621 O O . VAL B 1 40 ? 3.602 25.766 -10.844 1 96.94 40 VAL B O 1
ATOM 3624 N N . SER B 1 41 ? 5.52 24.812 -10.055 1 96.94 41 SER B N 1
ATOM 3625 C CA . SER B 1 41 ? 6.047 24.562 -11.391 1 96.94 41 SER B CA 1
ATOM 3626 C C . SER B 1 41 ? 6.977 23.359 -11.406 1 96.94 41 SER B C 1
ATOM 3628 O O . SER B 1 41 ? 7.848 23.219 -10.547 1 96.94 41 SER B O 1
ATOM 3630 N N . PRO B 1 42 ? 6.781 22.531 -12.445 1 94.62 42 PRO B N 1
ATOM 3631 C CA . PRO B 1 42 ? 7.73 21.422 -12.578 1 94.62 42 PRO B CA 1
ATOM 3632 C C . PRO B 1 42 ? 9.141 21.891 -12.938 1 94.62 42 PRO B C 1
ATOM 3634 O O . PRO B 1 42 ? 10.078 21.094 -12.898 1 94.62 42 PRO B O 1
ATOM 3637 N N . LYS B 1 43 ? 9.297 23.203 -13.234 1 95.25 43 LYS B N 1
ATOM 3638 C CA . LYS B 1 43 ? 10.578 23.734 -13.664 1 95.25 43 LYS B CA 1
ATOM 3639 C C . LYS B 1 43 ? 11.375 24.266 -12.477 1 95.25 43 LYS B C 1
ATOM 3641 O O . LYS B 1 43 ? 12.523 24.703 -12.633 1 95.25 43 LYS B O 1
ATOM 3646 N N . ILE B 1 44 ? 10.781 24.25 -11.344 1 95.31 44 ILE B N 1
ATOM 3647 C CA . ILE B 1 44 ? 11.516 24.594 -10.133 1 95.31 44 ILE B CA 1
ATOM 3648 C C . ILE B 1 44 ? 12.445 23.453 -9.75 1 95.31 44 ILE B C 1
ATOM 3650 O O . ILE B 1 44 ? 12 22.312 -9.562 1 95.31 44 ILE B O 1
ATOM 3654 N N . VAL B 1 45 ? 13.648 23.781 -9.641 1 91.69 45 VAL B N 1
ATOM 3655 C CA . VAL B 1 45 ? 14.656 22.75 -9.352 1 91.69 45 VAL B CA 1
ATOM 3656 C C . VAL B 1 45 ? 14.836 22.609 -7.844 1 91.69 45 VAL B C 1
ATOM 3658 O O . VAL B 1 45 ? 14.969 21.5 -7.336 1 91.69 45 VAL B O 1
ATOM 3661 N N . SER B 1 46 ? 14.852 23.734 -7.227 1 92.38 46 SER B N 1
ATOM 3662 C CA . SER B 1 46 ? 14.984 23.703 -5.777 1 92.38 46 SER B CA 1
ATOM 3663 C C . SER B 1 46 ? 14.406 24.969 -5.141 1 92.38 46 SER B C 1
ATOM 3665 O O . SER B 1 46 ? 14.242 25.984 -5.809 1 92.38 46 SER B O 1
ATOM 3667 N N . VAL B 1 47 ? 14 24.781 -3.92 1 94.31 47 VAL B N 1
ATOM 3668 C CA . VAL B 1 47 ? 13.547 25.875 -3.066 1 94.31 47 VAL B CA 1
ATOM 3669 C C . VAL B 1 47 ? 14.32 25.859 -1.751 1 94.31 47 VAL B C 1
ATOM 3671 O O . VAL B 1 47 ? 14.398 24.828 -1.081 1 94.31 47 VAL B O 1
ATOM 3674 N N . ASP B 1 48 ? 14.867 26.984 -1.451 1 91.44 48 ASP B N 1
ATOM 3675 C CA . ASP B 1 48 ? 15.648 27.078 -0.219 1 91.44 48 ASP B CA 1
ATOM 3676 C C . ASP B 1 48 ? 15.18 28.266 0.634 1 91.44 48 ASP B C 1
ATOM 3678 O O . ASP B 1 48 ? 14.75 29.281 0.104 1 91.44 48 ASP B O 1
ATOM 3682 N N . LYS B 1 49 ? 15.195 28.016 1.884 1 89.81 49 LYS B N 1
ATOM 3683 C CA . LYS B 1 49 ? 14.828 29.047 2.846 1 89.81 49 LYS B CA 1
ATOM 3684 C C . LYS B 1 49 ? 15.984 29.375 3.781 1 89.81 49 LYS B C 1
ATOM 3686 O O . LYS B 1 49 ? 16.609 28.469 4.34 1 89.81 49 LYS B O 1
ATOM 3691 N N . ASP B 1 50 ? 16.453 30.672 3.803 1 84.25 50 ASP B N 1
ATOM 3692 C CA . ASP B 1 50 ? 17.469 31.125 4.738 1 84.25 50 ASP B CA 1
ATOM 3693 C C . ASP B 1 50 ? 17.156 32.531 5.25 1 84.25 50 ASP B C 1
ATOM 3695 O O . ASP B 1 50 ? 16.016 33 5.16 1 84.25 50 ASP B O 1
ATOM 3699 N N . ASP B 1 51 ? 18.062 33.156 5.953 1 84.31 51 ASP B N 1
ATOM 3700 C CA . ASP B 1 51 ? 17.875 34.469 6.582 1 84.31 51 ASP B CA 1
ATOM 3701 C C . ASP B 1 51 ? 17.547 35.531 5.539 1 84.31 51 ASP B C 1
ATOM 3703 O O . ASP B 1 51 ? 16.969 36.562 5.863 1 84.31 51 ASP B O 1
ATOM 3707 N N . ARG B 1 52 ? 18.016 35.312 4.305 1 85.62 52 ARG B N 1
ATOM 3708 C CA . ARG B 1 52 ? 17.766 36.281 3.242 1 85.62 52 ARG B CA 1
ATOM 3709 C C . ARG B 1 52 ? 16.344 36.156 2.715 1 85.62 52 ARG B C 1
ATOM 3711 O O . ARG B 1 52 ? 15.805 37.094 2.135 1 85.62 52 ARG B O 1
ATOM 3718 N N . GLY B 1 53 ? 15.781 34.938 2.98 1 91.25 53 GLY B N 1
ATOM 3719 C CA . GLY B 1 53 ? 14.43 34.719 2.506 1 91.25 53 GLY B CA 1
ATOM 3720 C C . GLY B 1 53 ? 14.281 33.375 1.789 1 91.25 53 GLY B C 1
ATOM 3721 O O . GLY B 1 53 ? 15.094 32.469 1.983 1 91.25 53 GLY B O 1
ATOM 3722 N N . ILE B 1 54 ? 13.148 33.281 1.022 1 95.12 54 ILE B N 1
ATOM 3723 C CA . ILE B 1 54 ? 12.875 32.062 0.249 1 95.12 54 ILE B CA 1
ATOM 3724 C C . ILE B 1 54 ? 13.43 32.219 -1.163 1 95.12 54 ILE B C 1
ATOM 3726 O O . ILE B 1 54 ? 13.07 33.156 -1.885 1 95.12 54 ILE B O 1
ATOM 3730 N N . ALA B 1 55 ? 14.336 31.359 -1.544 1 95.69 55 ALA B N 1
ATOM 3731 C CA . ALA B 1 55 ? 14.977 31.391 -2.857 1 95.69 55 ALA B CA 1
ATOM 3732 C C . ALA B 1 55 ? 14.5 30.219 -3.727 1 95.69 55 ALA B C 1
ATOM 3734 O O . ALA B 1 55 ? 14.336 29.109 -3.24 1 95.69 55 ALA B O 1
ATOM 3735 N N . VAL B 1 56 ? 14.266 30.516 -4.961 1 96.31 56 VAL B N 1
ATOM 3736 C CA . VAL B 1 56 ? 13.844 29.5 -5.934 1 96.31 56 VAL B CA 1
ATOM 3737 C C . VAL B 1 56 ? 14.883 29.391 -7.043 1 96.31 56 VAL B C 1
ATOM 3739 O O . VAL B 1 56 ? 15.367 30.406 -7.559 1 96.31 56 VAL B O 1
ATOM 3742 N N . ALA B 1 57 ? 15.266 28.203 -7.383 1 95.62 57 ALA B N 1
ATOM 3743 C CA . ALA B 1 57 ? 16.219 27.953 -8.461 1 95.62 57 ALA B CA 1
ATOM 3744 C C . ALA B 1 57 ? 15.539 27.266 -9.641 1 95.62 57 ALA B C 1
ATOM 3746 O O . ALA B 1 57 ? 14.688 26.391 -9.453 1 95.62 57 ALA B O 1
ATOM 3747 N N . CYS B 1 58 ? 15.781 27.672 -10.773 1 95.75 58 CYS B N 1
ATOM 3748 C CA . CYS B 1 58 ? 15.328 27.062 -12.023 1 95.75 58 CYS B CA 1
ATOM 3749 C C . CYS B 1 58 ? 16.297 27.328 -13.156 1 95.75 58 CYS B C 1
ATOM 3751 O O . CYS B 1 58 ? 17.312 28.016 -12.961 1 95.75 58 CYS B O 1
ATOM 3753 N N . ARG B 1 59 ? 16.156 26.781 -14.305 1 93.5 59 ARG B N 1
ATOM 3754 C CA . ARG B 1 59 ? 16.969 27.109 -15.477 1 93.5 59 ARG B CA 1
ATOM 3755 C C . ARG B 1 59 ? 16.719 28.547 -15.93 1 93.5 59 ARG B C 1
ATOM 3757 O O . ARG B 1 59 ? 15.586 29.031 -15.891 1 93.5 59 ARG B O 1
ATOM 3764 N N . ALA B 1 60 ? 17.719 29.047 -16.375 1 94.31 60 ALA B N 1
ATOM 3765 C CA . ALA B 1 60 ? 17.641 30.453 -16.766 1 94.31 60 ALA B CA 1
ATOM 3766 C C . ALA B 1 60 ? 16.578 30.672 -17.844 1 94.31 60 ALA B C 1
ATOM 3768 O O . ALA B 1 60 ? 15.844 31.656 -17.812 1 94.31 60 ALA B O 1
ATOM 3769 N N . CYS B 1 61 ? 16.516 29.719 -18.734 1 94.31 61 CYS B N 1
ATOM 3770 C CA . CYS B 1 61 ? 15.57 29.859 -19.844 1 94.31 61 CYS B CA 1
ATOM 3771 C C . CYS B 1 61 ? 14.133 29.688 -19.359 1 94.31 61 CYS B C 1
ATOM 3773 O O . CYS B 1 61 ? 13.195 30.031 -20.078 1 94.31 61 CYS B O 1
ATOM 3775 N N . ASP B 1 62 ? 13.953 29.172 -18.141 1 96.06 62 ASP B N 1
ATOM 3776 C CA . ASP B 1 62 ? 12.617 28.906 -17.625 1 96.06 62 ASP B CA 1
ATOM 3777 C C . ASP B 1 62 ? 12.195 29.969 -16.609 1 96.06 62 ASP B C 1
ATOM 3779 O O . ASP B 1 62 ? 11.102 29.906 -16.047 1 96.06 62 ASP B O 1
ATOM 3783 N N . GLU B 1 63 ? 13.047 30.906 -16.344 1 96.25 63 GLU B N 1
ATOM 3784 C CA . GLU B 1 63 ? 12.836 31.859 -15.25 1 96.25 63 GLU B CA 1
ATOM 3785 C C . GLU B 1 63 ? 11.523 32.625 -15.43 1 96.25 63 GLU B C 1
ATOM 3787 O O . GLU B 1 63 ? 10.75 32.75 -14.484 1 96.25 63 GLU B O 1
ATOM 3792 N N . GLY B 1 64 ? 11.344 33.188 -16.594 1 96.69 64 GLY B N 1
ATOM 3793 C CA . GLY B 1 64 ? 10.133 33.938 -16.859 1 96.69 64 GLY B CA 1
ATOM 3794 C C . GLY B 1 64 ? 8.867 33.156 -16.547 1 96.69 64 GLY B C 1
ATOM 3795 O O . GLY B 1 64 ? 7.957 33.688 -15.891 1 96.69 64 GLY B O 1
ATOM 3796 N N . GLU B 1 65 ? 8.82 31.984 -16.984 1 96.75 65 GLU B N 1
ATOM 3797 C CA . GLU B 1 65 ? 7.656 31.125 -16.781 1 96.75 65 GLU B CA 1
ATOM 3798 C C . GLU B 1 65 ? 7.469 30.812 -15.297 1 96.75 65 GLU B C 1
ATOM 3800 O O . GLU B 1 65 ? 6.348 30.844 -14.781 1 96.75 65 GLU B O 1
ATOM 3805 N N . VAL B 1 66 ? 8.531 30.484 -14.625 1 97.38 66 VAL B N 1
ATOM 3806 C CA . VAL B 1 66 ? 8.484 30.141 -13.203 1 97.38 66 VAL B CA 1
ATOM 3807 C C . VAL B 1 66 ? 8 31.344 -12.398 1 97.38 66 VAL B C 1
ATOM 3809 O O . VAL B 1 66 ? 7.133 31.219 -11.539 1 97.38 66 VAL B O 1
ATOM 3812 N N . ARG B 1 67 ? 8.508 32.5 -12.695 1 97.31 67 ARG B N 1
ATOM 3813 C CA . ARG B 1 67 ? 8.094 33.719 -12 1 97.31 67 ARG B CA 1
ATOM 3814 C C . ARG B 1 67 ? 6.617 34 -12.227 1 97.31 67 ARG B C 1
ATOM 3816 O O . ARG B 1 67 ? 5.918 34.469 -11.312 1 97.31 67 ARG B O 1
ATOM 3823 N N . ALA B 1 68 ? 6.227 33.812 -13.422 1 97.31 68 ALA B N 1
ATOM 3824 C CA . ALA B 1 68 ? 4.816 34.031 -13.734 1 97.31 68 ALA B CA 1
ATOM 3825 C C . ALA B 1 68 ? 3.922 33.094 -12.906 1 97.31 68 ALA B C 1
ATOM 3827 O O . ALA B 1 68 ? 2.85 33.5 -12.453 1 97.31 68 ALA B O 1
ATOM 3828 N N . GLN B 1 69 ? 4.281 31.906 -12.727 1 97.06 69 GLN B N 1
ATOM 3829 C CA . GLN 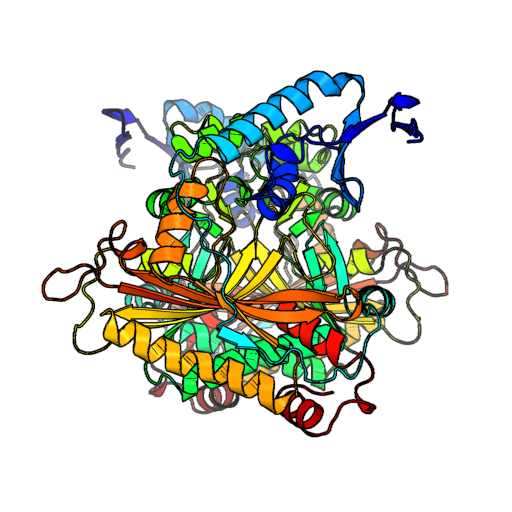B 1 69 ? 3.502 30.953 -11.938 1 97.06 69 GLN B CA 1
ATOM 3830 C C . GLN B 1 69 ? 3.564 31.297 -10.453 1 97.06 69 GLN B C 1
ATOM 3832 O O . GLN B 1 69 ? 2.58 31.125 -9.727 1 97.06 69 GLN B O 1
ATOM 3837 N N . ILE B 1 70 ? 4.715 31.719 -10.039 1 97.12 70 ILE B N 1
ATOM 3838 C CA . ILE B 1 70 ? 4.84 32.125 -8.648 1 97.12 70 ILE B CA 1
ATOM 3839 C C . ILE B 1 70 ? 3.938 33.344 -8.398 1 97.12 70 ILE B C 1
ATOM 3841 O O . ILE B 1 70 ? 3.363 33.469 -7.312 1 97.12 70 ILE B O 1
ATOM 3845 N N . GLU B 1 71 ? 3.793 34.156 -9.43 1 96.19 71 GLU B N 1
ATOM 3846 C CA . GLU B 1 71 ? 2.877 35.312 -9.32 1 96.19 71 GLU B CA 1
ATOM 3847 C C . GLU B 1 71 ? 1.453 34.844 -9.031 1 96.19 71 GLU B C 1
ATOM 3849 O O . GLU B 1 71 ? 0.714 35.5 -8.297 1 96.19 71 GLU B O 1
ATOM 3854 N N . ILE B 1 72 ? 1.08 33.781 -9.633 1 94.75 72 ILE B N 1
ATOM 3855 C CA . ILE B 1 72 ? -0.238 33.219 -9.375 1 94.75 72 ILE B CA 1
ATOM 3856 C C . ILE B 1 72 ? -0.357 32.844 -7.906 1 94.75 72 ILE B C 1
ATOM 3858 O O . ILE B 1 72 ? -1.37 33.125 -7.262 1 94.75 72 ILE B O 1
ATOM 3862 N N . LEU B 1 73 ? 0.638 32.188 -7.395 1 94.38 73 LEU B N 1
ATOM 3863 C CA . LEU B 1 73 ? 0.637 31.797 -5.988 1 94.38 73 LEU B CA 1
ATOM 3864 C C . LEU B 1 73 ? 0.534 33.031 -5.09 1 94.38 73 LEU B C 1
ATOM 3866 O O . LEU B 1 73 ? -0.213 33.031 -4.105 1 94.38 73 LEU B O 1
ATOM 3870 N N . TYR B 1 74 ? 1.278 34.094 -5.461 1 93.12 74 TYR B N 1
ATOM 3871 C CA . TYR B 1 74 ? 1.148 35.344 -4.719 1 93.12 74 TYR B CA 1
ATOM 3872 C C . TYR B 1 74 ? -0.303 35.812 -4.676 1 93.12 74 TYR B C 1
ATOM 3874 O O . TYR B 1 74 ? -0.808 36.188 -3.617 1 93.12 74 TYR B O 1
ATOM 3882 N N . GLY B 1 75 ? -0.901 35.75 -5.777 1 89.5 75 GLY B N 1
ATOM 3883 C CA . GLY B 1 75 ? -2.293 36.156 -5.863 1 89.5 75 GLY B CA 1
ATOM 3884 C C . GLY B 1 75 ? -3.213 35.344 -4.977 1 89.5 75 GLY B C 1
ATOM 3885 O O . GLY B 1 75 ? -4.113 35.906 -4.34 1 89.5 75 GLY B O 1
ATOM 3886 N N . MET B 1 76 ? -2.957 34.094 -4.938 1 87 76 MET B N 1
ATOM 3887 C CA . MET B 1 76 ? -3.777 33.219 -4.121 1 87 76 MET B CA 1
ATOM 3888 C C . MET B 1 76 ? -3.57 33.5 -2.635 1 87 76 MET B C 1
ATOM 3890 O O . MET B 1 76 ? -4.52 33.438 -1.85 1 87 76 MET B O 1
ATOM 3894 N N . VAL B 1 77 ? -2.383 33.75 -2.326 1 84.06 77 VAL B N 1
ATOM 3895 C CA . VAL B 1 77 ? -2.037 34 -0.932 1 84.06 77 VAL B CA 1
ATOM 3896 C C . VAL B 1 77 ? -2.576 35.375 -0.511 1 84.06 77 VAL B C 1
ATOM 3898 O O . VAL B 1 77 ? -3.061 35.531 0.611 1 84.06 77 VAL B O 1
ATOM 3901 N N . GLU B 1 78 ? -2.551 36.312 -1.495 1 81.69 78 GLU B N 1
ATOM 3902 C CA . GLU B 1 78 ? -3.004 37.688 -1.224 1 81.69 78 GLU B CA 1
ATOM 3903 C C . GLU B 1 78 ? -4.527 37.781 -1.241 1 81.69 78 GLU B C 1
ATOM 3905 O O . GLU B 1 78 ? -5.113 38.594 -0.533 1 81.69 78 GLU B O 1
ATOM 3910 N N . GLY B 1 79 ? -5.195 37.312 -2.326 1 68.44 79 GLY B N 1
ATOM 3911 C CA . GLY B 1 79 ? -6.613 37.469 -2.629 1 68.44 79 GLY B CA 1
ATOM 3912 C C . GLY B 1 79 ? -7.516 36.938 -1.54 1 68.44 79 GLY B C 1
ATOM 3913 O O . GLY B 1 79 ? -8.711 37.219 -1.519 1 68.44 79 GLY B O 1
ATOM 3914 N N . GLY B 1 80 ? -7.188 36.031 -1.074 1 56.62 80 GLY B N 1
ATOM 3915 C CA . GLY B 1 80 ? -8.25 35.5 -0.246 1 56.62 80 GLY B CA 1
ATOM 3916 C C . GLY B 1 80 ? -8.758 36.469 0.8 1 56.62 80 GLY B C 1
ATOM 3917 O O . GLY B 1 80 ? -8.047 36.781 1.755 1 56.62 80 GLY B O 1
ATOM 3918 N N . GLY B 1 81 ? -9.266 37.719 0.232 1 49.16 81 GLY B N 1
ATOM 3919 C CA . GLY B 1 81 ? -9.938 38.875 0.824 1 49.16 81 GLY B CA 1
ATOM 3920 C C . GLY B 1 81 ? -10.18 38.719 2.314 1 49.16 81 GLY B C 1
ATOM 3921 O O . GLY B 1 81 ? -10.781 39.594 2.945 1 49.16 81 GLY B O 1
ATOM 3922 N N . LEU B 1 82 ? -10.398 37.531 2.764 1 49.06 82 LEU B N 1
ATOM 3923 C CA . LEU B 1 82 ? -10.766 37.656 4.172 1 49.06 82 LEU B CA 1
ATOM 3924 C C . LEU B 1 82 ? -9.641 38.281 4.977 1 49.06 82 LEU B C 1
ATOM 3926 O O . LEU B 1 82 ? -8.594 37.656 5.188 1 49.06 82 LEU B O 1
ATOM 3930 N N . LYS B 1 83 ? -9.391 39.562 4.66 1 47.12 83 LYS B N 1
ATOM 3931 C CA . LYS B 1 83 ? -8.562 40.406 5.508 1 47.12 83 LYS B CA 1
ATOM 3932 C C . LYS B 1 83 ? -8.484 39.875 6.926 1 47.12 83 LYS B C 1
ATOM 3934 O O . LYS B 1 83 ? -8.109 40.594 7.855 1 47.12 83 LYS B O 1
ATOM 3939 N N . GLY B 1 84 ? -9.281 38.969 7.234 1 46.22 84 GLY B N 1
ATOM 3940 C CA . GLY B 1 84 ? -9.336 38.625 8.648 1 46.22 84 GLY B CA 1
ATOM 3941 C C . GLY B 1 84 ? -8.008 38.156 9.203 1 46.22 84 GLY B C 1
ATOM 3942 O O . GLY B 1 84 ? -7.109 37.781 8.453 1 46.22 84 GLY B O 1
ATOM 3943 N N . ARG B 1 85 ? -7.957 38.219 10.484 1 47.81 85 ARG B N 1
ATOM 3944 C CA . ARG B 1 85 ? -6.953 38.031 11.523 1 47.81 85 ARG B CA 1
ATOM 3945 C C . ARG B 1 85 ? -6.273 36.656 11.391 1 47.81 85 ARG B C 1
ATOM 3947 O O . ARG B 1 85 ? -6.949 35.625 11.359 1 47.81 85 ARG B O 1
ATOM 3954 N N . GLU B 1 86 ? -5.238 36.625 10.664 1 54.59 86 GLU B N 1
ATOM 3955 C CA . GLU B 1 86 ? -4.398 35.438 10.859 1 54.59 86 GLU B CA 1
ATOM 3956 C C . GLU B 1 86 ? -4.637 34.812 12.234 1 54.59 86 GLU B C 1
ATOM 3958 O O . GLU B 1 86 ? -4.551 35.5 13.258 1 54.59 86 GLU B O 1
ATOM 3963 N N . VAL B 1 87 ? -5.535 33.906 12.258 1 61.88 87 VAL B N 1
ATOM 3964 C CA . VAL B 1 87 ? -5.633 33.25 13.562 1 61.88 87 VAL B CA 1
ATOM 3965 C C . VAL B 1 87 ? -4.328 32.531 13.875 1 61.88 87 VAL B C 1
ATOM 3967 O O . VAL B 1 87 ? -3.934 31.609 13.148 1 61.88 87 VAL B O 1
ATOM 3970 N N . PRO B 1 88 ? -3.594 33.062 14.688 1 71.31 88 PRO B N 1
ATOM 3971 C CA . PRO B 1 88 ? -2.312 32.469 15.055 1 71.31 88 PRO B CA 1
ATOM 3972 C C . PRO B 1 88 ? -2.463 31.031 15.602 1 71.31 88 PRO B C 1
ATOM 3974 O O . PRO B 1 88 ? -3.506 30.688 16.156 1 71.31 88 PRO B O 1
ATOM 3977 N N . VAL B 1 89 ? -1.554 30.203 15.25 1 79.25 89 VAL B N 1
ATOM 3978 C CA . VAL B 1 89 ? -1.437 28.906 15.891 1 79.25 89 VAL B CA 1
ATOM 3979 C C . VAL B 1 89 ? -1.344 29.078 17.406 1 79.25 89 VAL B C 1
ATOM 3981 O O . VAL B 1 89 ? -0.589 29.922 17.891 1 79.25 89 VAL B O 1
ATOM 3984 N N . LYS B 1 90 ? -2.201 28.375 18.094 1 88.25 90 LYS B N 1
ATOM 3985 C CA . LYS B 1 90 ? -2.184 28.406 19.547 1 88.25 90 LYS B CA 1
ATOM 3986 C C . LYS B 1 90 ? -1.623 27.109 20.125 1 88.25 90 LYS B C 1
ATOM 3988 O O . LYS B 1 90 ? -2.02 26.031 19.719 1 88.25 90 LYS B O 1
ATOM 3993 N N . THR B 1 91 ? -0.665 27.266 21 1 94.81 91 THR B N 1
ATOM 3994 C CA . THR B 1 91 ? -0.174 26.109 21.75 1 94.81 91 THR B CA 1
ATOM 3995 C C . THR B 1 91 ? -1.066 25.828 22.969 1 94.81 91 THR B C 1
ATOM 3997 O O . THR B 1 91 ? -1.174 26.672 23.859 1 94.81 91 THR B O 1
ATOM 4000 N N . LEU B 1 92 ? -1.638 24.734 22.969 1 95.5 92 LEU B N 1
ATOM 4001 C CA . LEU B 1 92 ? -2.596 24.375 24.016 1 95.5 92 LEU B CA 1
ATOM 4002 C C . LEU B 1 92 ? -1.895 23.688 25.188 1 95.5 92 LEU B C 1
ATOM 4004 O O . LEU B 1 92 ? -2.318 23.844 26.328 1 95.5 92 LEU B O 1
ATOM 4008 N N . GLU B 1 93 ? -0.993 22.875 24.922 1 97.56 93 GLU B N 1
ATOM 4009 C CA . GLU B 1 93 ? -0.104 22.219 25.875 1 97.56 93 GLU B CA 1
ATOM 4010 C C . GLU B 1 93 ? 1.356 22.359 25.469 1 97.56 93 GLU B C 1
ATOM 4012 O O . GLU B 1 93 ? 1.687 22.203 24.281 1 97.56 93 GLU B O 1
ATOM 4017 N N . ASP B 1 94 ? 2.184 22.75 26.438 1 98.19 94 ASP B N 1
ATOM 4018 C CA . ASP B 1 94 ? 3.586 23.016 26.141 1 98.19 94 ASP B CA 1
ATOM 4019 C C . ASP B 1 94 ? 4.508 22.25 27.094 1 98.19 94 ASP B C 1
ATOM 4021 O O . ASP B 1 94 ? 4.609 22.594 28.266 1 98.19 94 ASP B O 1
ATOM 4025 N N . TYR B 1 95 ? 5.145 21.297 26.594 1 98.5 95 TYR B N 1
ATOM 4026 C CA . TYR B 1 95 ? 6.113 20.516 27.359 1 98.5 95 TYR B CA 1
ATOM 4027 C C . TYR B 1 95 ? 7.508 20.625 26.75 1 98.5 95 TYR B C 1
ATOM 4029 O O . TYR B 1 95 ? 8.273 19.672 26.766 1 98.5 95 TYR B O 1
ATOM 4037 N N . SER B 1 96 ? 7.781 21.734 26.141 1 97.44 96 SER B N 1
ATOM 4038 C CA . SER B 1 96 ? 9.062 22 25.5 1 97.44 96 SER B CA 1
ATOM 4039 C C . SER B 1 96 ? 10.188 22.094 26.531 1 97.44 96 SER B C 1
ATOM 4041 O O . SER B 1 96 ? 11.367 22.062 26.172 1 97.44 96 SER B O 1
ATOM 4043 N N . GLY B 1 97 ? 9.898 22.188 27.75 1 97.25 97 GLY B N 1
ATOM 4044 C CA . GLY B 1 97 ? 10.891 22.266 28.812 1 97.25 97 GLY B CA 1
ATOM 4045 C C . GLY B 1 97 ? 11.461 20.906 29.203 1 97.25 97 GLY B C 1
ATOM 4046 O O . GLY B 1 97 ? 12.484 20.828 29.891 1 97.25 97 GLY B O 1
ATOM 4047 N N . VAL B 1 98 ? 10.859 19.828 28.844 1 97.75 98 VAL B N 1
ATOM 4048 C CA . VAL B 1 98 ? 11.336 18.484 29.156 1 97.75 98 VAL B CA 1
ATOM 4049 C C . VAL B 1 98 ? 12.625 18.188 28.375 1 97.75 98 VAL B C 1
ATOM 4051 O O . VAL B 1 98 ? 12.656 18.312 27.156 1 97.75 98 VAL B O 1
ATOM 4054 N N . PRO B 1 99 ? 13.656 17.828 29.078 1 97.19 99 PRO B N 1
ATOM 4055 C CA . PRO B 1 99 ? 14.906 17.547 28.391 1 97.19 99 PRO B CA 1
ATOM 4056 C C . PRO B 1 99 ? 14.844 16.281 27.547 1 97.19 99 PRO B C 1
ATOM 4058 O O . PRO B 1 99 ? 14.125 15.344 27.891 1 97.19 99 PRO B O 1
ATOM 4061 N N . VAL B 1 100 ? 15.609 16.281 26.484 1 97.62 100 VAL B N 1
ATOM 4062 C CA . VAL B 1 100 ? 15.703 15.109 25.625 1 97.62 100 VAL B CA 1
ATOM 4063 C C . VAL B 1 100 ? 17.047 14.414 25.844 1 97.62 100 VAL B C 1
ATOM 4065 O O . VAL B 1 100 ? 18.031 15.055 26.219 1 97.62 100 VAL B O 1
ATOM 4068 N N . ALA B 1 101 ? 17.125 13.195 25.625 1 97.81 101 ALA B N 1
ATOM 4069 C CA . ALA B 1 101 ? 18.328 12.406 25.875 1 97.81 101 ALA B CA 1
ATOM 4070 C C . ALA B 1 101 ? 19.312 12.531 24.703 1 97.81 101 ALA B C 1
ATOM 4072 O O . ALA B 1 101 ? 20.516 12.344 24.891 1 97.81 101 ALA B O 1
ATOM 4073 N N . ASN B 1 102 ? 18.812 12.773 23.547 1 98.25 102 ASN B N 1
ATOM 4074 C CA . ASN B 1 102 ? 19.641 12.875 22.359 1 98.25 102 ASN B CA 1
ATOM 4075 C C . ASN B 1 102 ? 19.375 14.164 21.578 1 98.25 102 ASN B C 1
ATOM 4077 O O . ASN B 1 102 ? 18.219 14.516 21.328 1 98.25 102 ASN B O 1
ATOM 4081 N N . GLU B 1 103 ? 20.469 14.82 21.172 1 96.94 103 GLU B N 1
ATOM 4082 C CA . GLU B 1 103 ? 20.344 16.078 20.438 1 96.94 103 GLU B CA 1
ATOM 4083 C C . GLU B 1 103 ? 20.875 15.922 19.016 1 96.94 103 GLU B C 1
ATOM 4085 O O . GLU B 1 103 ? 20.609 16.781 18.156 1 96.94 103 GLU B O 1
ATOM 4090 N N . GLU B 1 104 ? 21.5 14.844 18.703 1 96.12 104 GLU B N 1
ATOM 4091 C CA . GLU B 1 104 ? 22.125 14.633 17.406 1 96.12 104 GLU B CA 1
ATOM 4092 C C . GLU B 1 104 ? 21.141 14.062 16.391 1 96.12 104 GLU B C 1
ATOM 4094 O O . GLU B 1 104 ? 20.141 13.445 16.766 1 96.12 104 GLU B O 1
ATOM 4099 N N . SER B 1 105 ? 21.5 14.352 15.148 1 96.5 105 SER B N 1
ATOM 4100 C CA . SER B 1 105 ? 20.672 13.766 14.102 1 96.5 105 SER B CA 1
ATOM 4101 C C . SER B 1 105 ? 20.844 12.25 14.055 1 96.5 105 SER B C 1
ATOM 4103 O O . SER B 1 105 ? 21.953 11.742 14.133 1 96.5 105 SER B O 1
ATOM 4105 N N . ILE B 1 106 ? 19.734 11.602 13.938 1 98.06 106 ILE B N 1
ATOM 4106 C CA . ILE B 1 106 ? 19.828 10.141 13.922 1 98.06 106 ILE B CA 1
ATOM 4107 C C . ILE B 1 106 ? 19.547 9.625 12.508 1 98.06 106 ILE B C 1
ATOM 4109 O O . ILE B 1 106 ? 19.766 8.445 12.227 1 98.06 106 ILE B O 1
ATOM 4113 N N . PHE B 1 107 ? 19.047 10.445 11.57 1 98.25 107 PHE B N 1
ATOM 4114 C CA . PHE B 1 107 ? 18.609 9.977 10.266 1 98.25 107 PHE B CA 1
ATOM 4115 C C . PHE B 1 107 ? 19.75 9.328 9.5 1 98.25 107 PHE B C 1
ATOM 4117 O O . PHE B 1 107 ? 19.625 8.203 9 1 98.25 107 PHE B O 1
ATOM 4124 N N . GLU B 1 108 ? 20.875 10 9.453 1 97.12 108 GLU B N 1
ATOM 4125 C CA . GLU B 1 108 ? 22.031 9.453 8.75 1 97.12 108 GLU B CA 1
ATOM 4126 C C . GLU B 1 108 ? 22.516 8.156 9.406 1 97.12 108 GLU B C 1
ATOM 4128 O O . GLU B 1 108 ? 22.969 7.25 8.719 1 97.12 108 GLU B O 1
ATOM 4133 N N . GLN B 1 109 ? 22.438 8.125 10.695 1 97.75 109 GLN B N 1
ATOM 4134 C CA . GLN B 1 109 ? 22.828 6.914 11.414 1 97.75 109 GLN B CA 1
ATOM 4135 C C . GLN B 1 109 ? 21.891 5.754 11.062 1 97.75 109 GLN B C 1
ATOM 4137 O O . GLN B 1 109 ? 22.328 4.617 10.914 1 97.75 109 GLN B O 1
ATOM 4142 N N . LEU B 1 110 ? 20.594 6.043 10.992 1 98.56 110 LEU B N 1
ATOM 4143 C CA . LEU B 1 110 ? 19.625 5.027 10.617 1 98.56 110 LEU B CA 1
ATOM 4144 C C . LEU B 1 110 ? 19.906 4.488 9.219 1 98.56 110 LEU B C 1
ATOM 4146 O O . LEU B 1 110 ? 19.781 3.285 8.977 1 98.56 110 LEU B O 1
ATOM 4150 N N . LEU B 1 111 ? 20.281 5.391 8.32 1 97.56 111 LEU B N 1
ATOM 4151 C CA . LEU B 1 111 ? 20.656 4.98 6.969 1 97.56 111 LEU B CA 1
ATOM 4152 C C . LEU B 1 111 ? 21.891 4.09 6.992 1 97.56 111 LEU B C 1
ATOM 4154 O O . LEU B 1 111 ? 21.922 3.031 6.359 1 97.56 111 LEU B O 1
ATOM 4158 N N . ALA B 1 112 ? 22.875 4.5 7.746 1 96.81 112 ALA B N 1
ATOM 4159 C CA . ALA B 1 112 ? 24.141 3.783 7.812 1 96.81 112 ALA B CA 1
ATOM 4160 C C . ALA B 1 112 ? 23.953 2.387 8.398 1 96.81 112 ALA B C 1
ATOM 4162 O O . ALA B 1 112 ? 24.609 1.435 7.973 1 96.81 112 ALA B O 1
ATOM 4163 N N . ARG B 1 113 ? 23.031 2.26 9.352 1 95.81 113 ARG B N 1
ATOM 4164 C CA . ARG B 1 113 ? 22.766 0.998 10.031 1 95.81 113 ARG B CA 1
ATOM 4165 C C . ARG B 1 113 ? 21.906 0.083 9.172 1 95.81 113 ARG B C 1
ATOM 4167 O O . ARG B 1 113 ? 21.797 -1.116 9.438 1 95.81 113 ARG B O 1
ATOM 4174 N N . GLY B 1 114 ? 21.234 0.646 8.195 1 96.12 114 GLY B N 1
ATOM 4175 C CA . GLY B 1 114 ? 20.312 -0.126 7.379 1 96.12 114 GLY B CA 1
ATOM 4176 C C . GLY B 1 114 ? 18.938 -0.252 7.992 1 96.12 114 GLY B C 1
ATOM 4177 O O . GLY B 1 114 ? 18.078 -0.969 7.469 1 96.12 114 GLY B O 1
ATOM 4178 N N . ASP B 1 115 ? 18.703 0.417 9.133 1 98.31 115 ASP B N 1
ATOM 4179 C CA . ASP B 1 115 ? 17.391 0.41 9.766 1 98.31 115 ASP B CA 1
ATOM 4180 C C . ASP B 1 115 ? 16.344 1.117 8.891 1 98.31 115 ASP B C 1
ATOM 4182 O O . ASP B 1 115 ? 15.156 0.848 9 1 98.31 115 ASP B O 1
ATOM 4186 N N . VAL B 1 116 ? 16.859 2.078 8.102 1 98.44 116 VAL B N 1
ATOM 4187 C CA . VAL B 1 116 ? 16.078 2.814 7.121 1 98.44 116 VAL B CA 1
ATOM 4188 C C . VAL B 1 116 ? 16.797 2.824 5.773 1 98.44 116 VAL B C 1
ATOM 4190 O O . VAL B 1 116 ? 18 3.029 5.715 1 98.44 116 VAL B O 1
ATOM 4193 N N . ARG B 1 117 ? 16.062 2.545 4.758 1 97.31 117 ARG B N 1
ATOM 4194 C CA . ARG B 1 117 ? 16.625 2.582 3.41 1 97.31 117 ARG B CA 1
ATOM 4195 C C . ARG B 1 117 ? 15.648 3.238 2.432 1 97.31 117 ARG B C 1
ATOM 4197 O O . ARG B 1 117 ? 14.484 2.846 2.344 1 97.31 117 ARG B O 1
ATOM 4204 N N . GLU B 1 118 ? 16.109 4.207 1.734 1 96.81 118 GLU B N 1
ATOM 4205 C CA . GLU B 1 118 ? 15.266 4.816 0.712 1 96.81 118 GLU B CA 1
ATOM 4206 C C . GLU B 1 118 ? 15.125 3.908 -0.505 1 96.81 118 GLU B C 1
ATOM 4208 O O . GLU B 1 118 ? 16.125 3.523 -1.117 1 96.81 118 GLU B O 1
ATOM 4213 N N . MET B 1 119 ? 13.961 3.572 -0.846 1 96.06 119 MET B N 1
ATOM 4214 C CA . MET B 1 119 ? 13.703 2.697 -1.988 1 96.06 119 MET B CA 1
ATOM 4215 C C . MET B 1 119 ? 13.25 3.506 -3.201 1 96.06 119 MET B C 1
ATOM 4217 O O . MET B 1 119 ? 13.609 3.182 -4.336 1 96.06 119 MET B O 1
ATOM 4221 N N . ALA B 1 120 ? 12.438 4.457 -3.004 1 96.38 120 ALA B N 1
ATOM 4222 C CA . ALA B 1 120 ? 11.977 5.477 -3.943 1 96.38 120 ALA B CA 1
ATOM 4223 C C . ALA B 1 120 ? 11.914 6.848 -3.275 1 96.38 120 ALA B C 1
ATOM 4225 O O . ALA B 1 120 ? 12.023 6.957 -2.051 1 96.38 120 ALA B O 1
ATOM 4226 N N . HIS B 1 121 ? 11.797 7.883 -4.055 1 94.94 121 HIS B N 1
ATOM 4227 C CA . HIS B 1 121 ? 11.758 9.219 -3.477 1 94.94 121 HIS B CA 1
ATOM 4228 C C . HIS B 1 121 ? 10.641 9.344 -2.447 1 94.94 121 HIS B C 1
ATOM 4230 O O . HIS B 1 121 ? 9.461 9.18 -2.779 1 94.94 121 HIS B O 1
ATOM 4236 N N . GLY B 1 122 ? 11.023 9.555 -1.231 1 97.56 122 GLY B N 1
ATOM 4237 C CA . GLY B 1 122 ? 10.07 9.734 -0.154 1 97.56 122 GLY B CA 1
ATOM 4238 C C . GLY B 1 122 ? 9.422 8.438 0.297 1 97.56 122 GLY B C 1
ATOM 4239 O O . GLY B 1 122 ? 8.391 8.445 0.971 1 97.56 122 GLY B O 1
ATOM 4240 N N . SER B 1 123 ? 9.906 7.281 -0.12 1 97.88 123 SER B N 1
ATOM 4241 C CA . SER B 1 123 ? 9.445 5.957 0.277 1 97.88 123 SER B CA 1
ATOM 4242 C C . SER B 1 123 ? 10.594 5.102 0.805 1 97.88 123 SER B C 1
ATOM 4244 O O . SER B 1 123 ? 11.609 4.945 0.133 1 97.88 123 SER B O 1
ATOM 4246 N N . TYR B 1 124 ? 10.375 4.484 1.989 1 98.19 124 TYR B N 1
ATOM 4247 C CA . TYR B 1 124 ? 11.508 3.875 2.689 1 98.19 124 TYR B CA 1
ATOM 4248 C C . TYR B 1 124 ? 11.172 2.453 3.125 1 98.19 124 TYR B C 1
ATOM 4250 O O . TYR B 1 124 ? 10.008 2.127 3.361 1 98.19 124 TYR B O 1
ATOM 4258 N N . ALA B 1 125 ? 12.188 1.629 3.17 1 9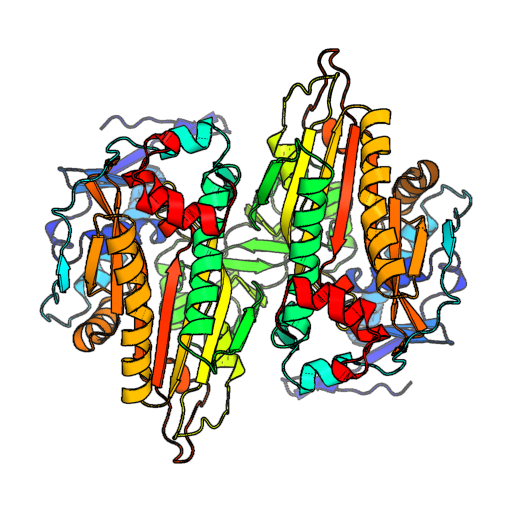7.88 125 ALA B N 1
ATOM 4259 C CA . ALA B 1 125 ? 12.141 0.334 3.844 1 97.88 125 ALA B CA 1
ATOM 4260 C C . ALA B 1 125 ? 12.617 0.45 5.289 1 97.88 125 ALA B C 1
ATOM 4262 O O . ALA B 1 125 ? 13.5 1.256 5.594 1 97.88 125 ALA B O 1
ATOM 4263 N N . TYR B 1 126 ? 12.086 -0.39 6.113 1 98.5 126 TYR B N 1
ATOM 4264 C CA . TYR B 1 126 ? 12.422 -0.322 7.531 1 98.5 126 TYR B CA 1
ATOM 4265 C C . TYR B 1 126 ? 12.867 -1.683 8.055 1 98.5 126 TYR B C 1
ATOM 4267 O O . TYR B 1 126 ? 12.32 -2.715 7.656 1 98.5 126 TYR B O 1
ATOM 4275 N N . SER B 1 127 ? 13.797 -1.688 8.93 1 98 127 SER B N 1
ATOM 4276 C CA . SER B 1 127 ? 14.32 -2.859 9.625 1 98 127 SER B CA 1
ATOM 4277 C C . SER B 1 127 ? 14.922 -2.48 10.969 1 98 127 SER B C 1
ATOM 4279 O O . SER B 1 127 ? 14.852 -1.32 11.383 1 98 127 SER B O 1
ATOM 4281 N N . GLY B 1 128 ? 15.375 -3.471 11.719 1 97.5 128 GLY B N 1
ATOM 4282 C CA . GLY B 1 128 ? 16.109 -3.221 12.953 1 97.5 128 GLY B CA 1
ATOM 4283 C C . GLY B 1 128 ? 15.305 -2.439 13.977 1 97.5 128 GLY B C 1
ATOM 4284 O O . GLY B 1 128 ? 14.117 -2.707 14.18 1 97.5 128 GLY B O 1
ATOM 4285 N N . LEU B 1 129 ? 15.984 -1.528 14.594 1 98.38 129 LEU B N 1
ATOM 4286 C CA . LEU B 1 129 ? 15.406 -0.796 15.719 1 98.38 129 LEU B CA 1
ATOM 4287 C C . LEU B 1 129 ? 14.242 0.076 15.25 1 98.38 129 LEU B C 1
ATOM 4289 O O . LEU B 1 129 ? 13.25 0.216 15.969 1 98.38 129 LEU B O 1
ATOM 4293 N N . PHE B 1 130 ? 14.383 0.692 14.078 1 98.75 130 PHE B N 1
ATOM 4294 C CA . PHE B 1 130 ? 13.305 1.555 13.602 1 98.75 130 PHE B CA 1
ATOM 4295 C C . PHE B 1 130 ? 12.031 0.753 13.383 1 98.75 130 PHE B C 1
ATOM 4297 O O . PHE B 1 130 ? 10.945 1.189 13.766 1 98.75 130 PHE B O 1
ATOM 4304 N N . LEU B 1 131 ? 12.18 -0.373 12.742 1 98.44 131 LEU B N 1
ATOM 4305 C CA . LEU B 1 131 ? 11.016 -1.228 12.531 1 98.44 131 LEU B CA 1
ATOM 4306 C C . LEU B 1 131 ? 10.406 -1.653 13.867 1 98.44 131 LEU B C 1
ATOM 4308 O O . LEU B 1 131 ? 9.18 -1.696 14.008 1 98.44 131 LEU B O 1
ATOM 4312 N N . LYS B 1 132 ? 11.195 -1.953 14.805 1 98.25 132 LYS B N 1
ATOM 4313 C CA . LYS B 1 132 ? 10.703 -2.326 16.125 1 98.25 132 LYS B CA 1
ATOM 4314 C C . LYS B 1 132 ? 9.914 -1.183 16.766 1 98.25 132 LYS B C 1
ATOM 4316 O O . LYS B 1 132 ? 8.867 -1.406 17.375 1 98.25 132 LYS B O 1
ATOM 4321 N N . ALA B 1 133 ? 10.453 0.003 16.641 1 98.75 133 ALA B N 1
ATOM 4322 C CA . ALA B 1 133 ? 9.734 1.167 17.141 1 98.75 133 ALA B CA 1
ATOM 4323 C C . ALA B 1 133 ? 8.391 1.33 16.438 1 98.75 133 ALA B C 1
ATOM 4325 O O . ALA B 1 133 ? 7.375 1.618 17.078 1 98.75 133 ALA B O 1
ATOM 4326 N N . LEU B 1 134 ? 8.391 1.146 15.117 1 98.38 134 LEU B N 1
ATOM 4327 C CA . LEU B 1 134 ? 7.148 1.198 14.352 1 98.38 134 LEU B CA 1
ATOM 4328 C C . LEU B 1 134 ? 6.148 0.167 14.867 1 98.38 134 LEU B C 1
ATOM 4330 O O . LEU B 1 134 ? 4.977 0.483 15.07 1 98.38 134 LEU B O 1
ATOM 4334 N N . GLN B 1 135 ? 6.637 -0.994 15.023 1 97.5 135 GLN B N 1
ATOM 4335 C CA . GLN B 1 135 ? 5.797 -2.098 15.477 1 97.5 135 GLN B CA 1
ATOM 4336 C C . GLN B 1 135 ? 5.223 -1.823 16.859 1 97.5 135 GLN B C 1
ATOM 4338 O O . GLN B 1 135 ? 4.078 -2.18 17.141 1 97.5 135 GLN B O 1
ATOM 4343 N N . TYR B 1 136 ? 5.984 -1.211 17.719 1 98.56 136 TYR B N 1
ATOM 4344 C CA . TYR B 1 136 ? 5.488 -0.832 19.031 1 98.56 136 TYR B CA 1
ATOM 4345 C C . TYR B 1 136 ? 4.297 0.113 18.922 1 98.56 136 TYR B C 1
ATOM 4347 O O . TYR B 1 136 ? 3.24 -0.134 19.5 1 98.56 136 TYR B O 1
ATOM 4355 N N . PHE B 1 137 ? 4.508 1.175 18.203 1 98.81 137 PHE B N 1
ATOM 4356 C CA . PHE B 1 137 ? 3.441 2.166 18.125 1 98.81 137 PHE B CA 1
ATOM 4357 C C . PHE B 1 137 ? 2.191 1.566 17.484 1 98.81 137 PHE B C 1
ATOM 4359 O O . PHE B 1 137 ? 1.074 1.828 17.938 1 98.81 137 PHE B O 1
ATOM 4366 N N . ASP B 1 138 ? 2.418 0.815 16.484 1 97.75 138 ASP B N 1
ATOM 4367 C CA . ASP B 1 138 ? 1.303 0.151 15.812 1 97.75 138 ASP B CA 1
ATOM 4368 C C . ASP B 1 138 ? 0.496 -0.692 16.797 1 97.75 138 ASP B C 1
ATOM 4370 O O . ASP B 1 138 ? -0.722 -0.535 16.906 1 97.75 138 ASP B O 1
ATOM 4374 N N . ALA B 1 139 ? 1.14 -1.505 17.531 1 97.31 139 ALA B N 1
ATOM 4375 C CA . ALA B 1 139 ? 0.501 -2.424 18.469 1 97.31 139 ALA B CA 1
ATOM 4376 C C . ALA B 1 139 ? -0.141 -1.668 19.625 1 97.31 139 ALA B C 1
ATOM 4378 O O . ALA B 1 139 ? -1.243 -2.008 20.062 1 97.31 139 ALA B O 1
ATOM 4379 N N . LYS B 1 140 ? 0.557 -0.698 20.109 1 98.75 140 LYS B N 1
ATOM 4380 C CA . LYS B 1 140 ? 0.05 0.073 21.25 1 98.75 140 LYS B CA 1
ATOM 4381 C C . LYS B 1 140 ? -1.239 0.804 20.875 1 98.75 140 LYS B C 1
ATOM 4383 O O . LYS B 1 140 ? -2.168 0.875 21.688 1 98.75 140 LYS B O 1
ATOM 4388 N N . ILE B 1 141 ? -1.304 1.35 19.688 1 98.81 141 ILE B N 1
ATOM 4389 C CA . ILE B 1 141 ? -2.496 2.047 19.219 1 98.81 141 ILE B CA 1
ATOM 4390 C C . ILE B 1 141 ? -3.678 1.079 19.188 1 98.81 141 ILE B C 1
ATOM 4392 O O . ILE B 1 141 ? -4.781 1.418 19.625 1 98.81 141 ILE B O 1
ATOM 4396 N N . GLU B 1 142 ? -3.463 -0.065 18.688 1 97.56 142 GLU B N 1
ATOM 4397 C CA . GLU B 1 142 ? -4.516 -1.071 18.594 1 97.56 142 GLU B CA 1
ATOM 4398 C C . GLU B 1 142 ? -4.984 -1.508 19.984 1 97.56 142 GLU B C 1
ATOM 4400 O O . GLU B 1 142 ? -6.188 -1.549 20.25 1 97.56 142 GLU B O 1
ATOM 4405 N N . ASP B 1 143 ? -4.016 -1.805 20.828 1 97.62 143 ASP B N 1
ATOM 4406 C CA . ASP B 1 143 ? -4.336 -2.254 22.188 1 97.62 143 ASP B CA 1
ATOM 4407 C C . ASP B 1 143 ? -5.141 -1.194 22.938 1 97.62 143 ASP B C 1
ATOM 4409 O O . ASP B 1 143 ? -6.133 -1.511 23.594 1 97.62 143 ASP B O 1
ATOM 4413 N N . TYR B 1 144 ? -4.672 -0.012 22.844 1 98.75 144 TYR B N 1
ATOM 4414 C CA . TYR B 1 144 ? -5.352 1.081 23.531 1 98.75 144 TYR B CA 1
ATOM 4415 C C . TYR B 1 144 ? -6.773 1.25 23 1 98.75 144 TYR B C 1
ATOM 4417 O O . TYR B 1 144 ? -7.711 1.421 23.781 1 98.75 144 TYR B O 1
ATOM 4425 N N . GLY B 1 145 ? -6.93 1.285 21.672 1 98.5 145 GLY B N 1
ATOM 4426 C CA . GLY B 1 145 ? -8.25 1.411 21.078 1 98.5 145 GLY B CA 1
ATOM 4427 C C . GLY B 1 145 ? -9.219 0.344 21.547 1 98.5 145 GLY B C 1
ATOM 4428 O O . GLY B 1 145 ? -10.344 0.652 21.953 1 98.5 145 GLY B O 1
ATOM 4429 N N . ARG B 1 146 ? -8.781 -0.89 21.578 1 96.81 146 ARG B N 1
ATOM 4430 C CA . ARG B 1 146 ? -9.617 -2.012 21.984 1 96.81 146 ARG B CA 1
ATOM 4431 C C . ARG B 1 146 ? -10.016 -1.895 23.453 1 96.81 146 ARG B C 1
ATOM 4433 O O . ARG B 1 146 ? -11.148 -2.209 23.812 1 96.81 146 ARG B O 1
ATOM 4440 N N . ALA B 1 147 ? -9.102 -1.463 24.234 1 97.81 147 ALA B N 1
ATOM 4441 C CA . ALA B 1 147 ? -9.344 -1.356 25.672 1 97.81 147 ALA B CA 1
ATOM 4442 C C . ALA B 1 147 ? -10.258 -0.171 25.984 1 97.81 147 ALA B C 1
ATOM 4444 O O . ALA B 1 147 ? -11.078 -0.24 26.891 1 97.81 147 ALA B O 1
ATOM 4445 N N . THR B 1 148 ? -10.172 0.869 25.266 1 98.44 148 THR B N 1
ATOM 4446 C CA . THR B 1 148 ? -10.812 2.137 25.578 1 98.44 148 THR B CA 1
ATOM 4447 C C . THR B 1 148 ? -12.195 2.221 24.938 1 98.44 148 THR B C 1
ATOM 4449 O O . THR B 1 148 ? -13.117 2.814 25.516 1 98.44 148 THR B O 1
ATOM 4452 N N . PHE B 1 149 ? -12.281 1.681 23.766 1 98.06 149 PHE B N 1
ATOM 4453 C CA . PHE B 1 149 ? -13.531 1.725 23 1 98.06 149 PHE B CA 1
ATOM 4454 C C . PHE B 1 149 ? -14.078 0.32 22.781 1 98.06 149 PHE B C 1
ATOM 4456 O O . PHE B 1 149 ? -13.82 -0.29 21.734 1 98.06 149 PHE B O 1
ATOM 4463 N N . PRO B 1 150 ? -14.906 -0.157 23.609 1 93.69 150 PRO B N 1
ATOM 4464 C CA . PRO B 1 150 ? -15.352 -1.555 23.578 1 93.69 150 PRO B CA 1
ATOM 4465 C C . PRO B 1 150 ? -16.094 -1.914 22.281 1 93.69 150 PRO B C 1
ATOM 4467 O O . PRO B 1 150 ? -16.094 -3.078 21.875 1 93.69 150 PRO B O 1
ATOM 4470 N N . SER B 1 151 ? -16.703 -0.938 21.672 1 95.44 151 SER B N 1
ATOM 4471 C CA . SER B 1 151 ? -17.484 -1.218 20.484 1 95.44 151 SER B CA 1
ATOM 4472 C C . SER B 1 151 ? -16.688 -0.958 19.219 1 95.44 151 SER B C 1
ATOM 4474 O O . SER B 1 151 ? -17.219 -0.996 18.109 1 95.44 151 SER B O 1
ATOM 4476 N N . ILE B 1 152 ? -15.43 -0.73 19.359 1 97.56 152 ILE B N 1
ATOM 4477 C CA . ILE B 1 152 ? -14.633 -0.312 18.203 1 97.56 152 ILE B CA 1
ATOM 4478 C C . ILE B 1 152 ? -14.539 -1.458 17.203 1 97.56 152 ILE B C 1
ATOM 4480 O O . ILE B 1 152 ? -14.32 -2.609 17.578 1 97.56 152 ILE B O 1
ATOM 4484 N N . CYS B 1 153 ? -14.812 -1.174 15.961 1 97.06 153 CYS B N 1
ATOM 4485 C CA . CYS B 1 153 ? -14.68 -2.131 14.867 1 97.06 153 CYS B CA 1
ATOM 4486 C C . CYS B 1 153 ? -13.414 -1.872 14.062 1 97.06 153 CYS B C 1
ATOM 4488 O O . CYS B 1 153 ? -13.227 -0.779 13.523 1 97.06 153 CYS B O 1
ATOM 4490 N N . GLU B 1 154 ? -12.609 -2.869 13.969 1 97.81 154 GLU B N 1
ATOM 4491 C CA . GLU B 1 154 ? -11.352 -2.734 13.242 1 97.81 154 GLU B CA 1
ATOM 4492 C C . GLU B 1 154 ? -11.539 -3.012 11.75 1 97.81 154 GLU B C 1
ATOM 4494 O O . GLU B 1 154 ? -12.234 -3.959 11.375 1 97.81 154 GLU B O 1
ATOM 4499 N N . HIS B 1 155 ? -11.023 -2.125 10.969 1 97.75 155 HIS B N 1
ATOM 4500 C CA . HIS B 1 155 ? -11.008 -2.295 9.523 1 97.75 155 HIS B CA 1
ATOM 4501 C C . HIS B 1 155 ? -9.594 -2.121 8.961 1 97.75 155 HIS B C 1
ATOM 4503 O O . HIS B 1 155 ? -8.844 -1.254 9.422 1 97.75 155 HIS B O 1
ATOM 4509 N N . ASP B 1 156 ? -9.18 -3.016 8.148 1 97.25 156 ASP B N 1
ATOM 4510 C CA . ASP B 1 156 ? -8.008 -2.846 7.285 1 97.25 156 ASP B CA 1
ATOM 4511 C C . ASP B 1 156 ? -8.422 -2.479 5.863 1 97.25 156 ASP B C 1
ATOM 4513 O O . ASP B 1 156 ? -8.977 -3.307 5.137 1 97.25 156 ASP B O 1
ATOM 4517 N N . PHE B 1 157 ? -8.164 -1.266 5.477 1 97.06 157 PHE B N 1
ATOM 4518 C CA . PHE B 1 157 ? -8.625 -0.758 4.188 1 97.06 157 PHE B CA 1
ATOM 4519 C C . PHE B 1 157 ? -7.523 -0.878 3.139 1 97.06 157 PHE B C 1
ATOM 4521 O O . PHE B 1 157 ? -6.336 -0.758 3.459 1 97.06 157 PHE B O 1
ATOM 4528 N N . PRO B 1 158 ? -7.871 -1.091 1.891 1 97.12 158 PRO B N 1
ATOM 4529 C CA . PRO B 1 158 ? -6.879 -1.191 0.818 1 97.12 158 PRO B CA 1
ATOM 4530 C C . PRO B 1 158 ? -6.316 0.167 0.406 1 97.12 158 PRO B C 1
ATOM 4532 O O . PRO B 1 158 ? -6.824 1.206 0.836 1 97.12 158 PRO B O 1
ATOM 4535 N N . VAL B 1 159 ? -5.27 0.117 -0.385 1 98.06 159 VAL B N 1
ATOM 4536 C CA . VAL B 1 159 ? -4.605 1.305 -0.907 1 98.06 159 VAL B CA 1
ATOM 4537 C C . VAL B 1 159 ? -5.434 1.907 -2.039 1 98.06 159 VAL B C 1
ATOM 4539 O O . VAL B 1 159 ? -5.691 3.113 -2.055 1 98.06 159 VAL B O 1
ATOM 4542 N N . LEU B 1 160 ? -5.883 1.074 -2.959 1 98.31 160 LEU B N 1
ATOM 4543 C CA . LEU B 1 160 ? -6.574 1.545 -4.152 1 98.31 160 LEU B CA 1
ATOM 4544 C C . LEU B 1 160 ? -8 1.98 -3.82 1 98.31 160 LEU B C 1
ATOM 4546 O O . LEU B 1 160 ? -8.758 1.226 -3.205 1 98.31 160 LEU B O 1
ATOM 4550 N N . HIS B 1 161 ? -8.305 3.141 -4.199 1 97.06 161 HIS B N 1
ATOM 4551 C CA . HIS B 1 161 ? -9.641 3.711 -4.023 1 97.06 161 HIS B CA 1
ATOM 4552 C C . HIS B 1 161 ? -10.141 4.359 -5.309 1 97.06 161 HIS B C 1
ATOM 4554 O O . HIS B 1 161 ? -9.383 5.051 -5.992 1 97.06 161 HIS B O 1
ATOM 4560 N N . PRO B 1 162 ? -11.398 4.164 -5.594 1 96.38 162 PRO B N 1
ATOM 4561 C CA . PRO B 1 162 ? -11.906 4.707 -6.859 1 96.38 162 PRO B CA 1
ATOM 4562 C C . PRO B 1 162 ? -11.859 6.23 -6.91 1 96.38 162 PRO B C 1
ATOM 4564 O O . PRO B 1 162 ? -12.227 6.895 -5.934 1 96.38 162 PRO B O 1
ATOM 4567 N N . ILE B 1 163 ? -11.508 6.754 -8.031 1 96.94 163 ILE B N 1
ATOM 4568 C CA . ILE B 1 163 ? -11.422 8.195 -8.266 1 96.94 163 ILE B CA 1
ATOM 4569 C C . ILE B 1 163 ? -12.789 8.836 -8.047 1 96.94 163 ILE B C 1
ATOM 4571 O O . ILE B 1 163 ? -12.891 9.914 -7.461 1 96.94 163 ILE B O 1
ATOM 4575 N N . SER B 1 164 ? -13.844 8.18 -8.492 1 95.31 164 SER B N 1
ATOM 4576 C CA . SER B 1 164 ? -15.195 8.727 -8.375 1 95.31 164 SER B CA 1
ATOM 4577 C C . SER B 1 164 ? -15.57 8.961 -6.918 1 95.31 164 SER B C 1
ATOM 4579 O O . SER B 1 164 ? -16.234 9.953 -6.598 1 95.31 164 SER B O 1
ATOM 4581 N N . ARG B 1 165 ? -15.133 8.117 -6.051 1 95.31 165 ARG B N 1
ATOM 4582 C CA . ARG B 1 165 ? -15.453 8.258 -4.633 1 95.31 165 ARG B CA 1
ATOM 4583 C C . ARG B 1 165 ? -14.672 9.406 -4.008 1 95.31 165 ARG B C 1
ATOM 4585 O O . ARG B 1 165 ? -15.18 10.109 -3.135 1 95.31 165 ARG B O 1
ATOM 4592 N N . TYR B 1 166 ? -13.469 9.586 -4.434 1 95.81 166 TYR B N 1
ATOM 4593 C CA . TYR B 1 166 ? -12.664 10.711 -3.967 1 95.81 166 TYR B CA 1
ATOM 4594 C C . TYR B 1 166 ? -13.281 12.039 -4.391 1 95.81 166 TYR B C 1
ATOM 4596 O O . TYR B 1 166 ? -13.258 13.008 -3.635 1 95.81 166 TYR B O 1
ATOM 4604 N N . GLU B 1 167 ? -13.742 11.992 -5.57 1 94.69 167 GLU B N 1
ATOM 4605 C CA . GLU B 1 167 ? -14.414 13.188 -6.059 1 94.69 167 GLU B CA 1
ATOM 4606 C C . GLU B 1 167 ? -15.672 13.492 -5.238 1 94.69 167 GLU B C 1
ATOM 4608 O O . GLU B 1 167 ? -15.914 14.641 -4.867 1 94.69 167 GLU B O 1
ATOM 4613 N N . GLN B 1 168 ? -16.406 12.5 -4.984 1 95.06 168 GLN B N 1
ATOM 4614 C CA . GLN B 1 168 ? -17.609 12.656 -4.184 1 95.06 168 GLN B CA 1
ATOM 4615 C C . GLN B 1 168 ? -17.297 13.195 -2.795 1 95.06 168 GLN B C 1
ATOM 4617 O O . GLN B 1 168 ? -18.031 14.016 -2.254 1 95.06 168 GLN B O 1
ATOM 4622 N N . GLY B 1 169 ? -16.188 12.766 -2.258 1 94.69 169 GLY B N 1
ATOM 4623 C CA . GLY B 1 169 ? -15.812 13.172 -0.916 1 94.69 169 GLY B CA 1
ATOM 4624 C C . GLY B 1 169 ? -15.211 14.562 -0.865 1 94.69 169 GLY B C 1
ATOM 4625 O O . GLY B 1 169 ? -14.945 15.094 0.217 1 94.69 169 GLY B O 1
ATOM 4626 N N . GLY B 1 170 ? -14.891 15.164 -2.01 1 93.31 170 GLY B N 1
ATOM 4627 C CA . GLY B 1 170 ? -14.383 16.531 -2.064 1 93.31 170 GLY B CA 1
ATOM 4628 C C . GLY B 1 170 ? -12.891 16.625 -1.833 1 93.31 170 GLY B C 1
ATOM 4629 O O . GLY B 1 170 ? -12.359 17.703 -1.549 1 93.31 170 GLY B O 1
ATOM 4630 N N . TYR B 1 171 ? -12.195 15.562 -1.934 1 94.75 171 TYR B N 1
ATOM 4631 C CA . TYR B 1 171 ? -10.781 15.523 -1.59 1 94.75 171 TYR B CA 1
ATOM 4632 C C . TYR B 1 171 ? -9.945 16.25 -2.641 1 94.75 171 TYR B C 1
ATOM 4634 O O . TYR B 1 171 ? -8.898 16.812 -2.324 1 94.75 171 TYR B O 1
ATOM 4642 N N . PHE B 1 172 ? -10.422 16.266 -3.895 1 95.38 172 PHE B N 1
ATOM 4643 C CA . PHE B 1 172 ? -9.656 16.891 -4.961 1 95.38 172 PHE B CA 1
ATOM 4644 C C . PHE B 1 172 ? -9.672 18.406 -4.812 1 95.38 172 PHE B C 1
ATOM 4646 O O . PHE B 1 172 ? -8.711 19.094 -5.164 1 95.38 172 PHE B O 1
ATOM 4653 N N . GLU B 1 173 ? -10.727 18.922 -4.281 1 92.81 173 GLU B N 1
ATOM 4654 C CA . GLU B 1 173 ? -10.836 20.359 -4.055 1 92.81 173 GLU B CA 1
ATOM 4655 C C . GLU B 1 173 ? -9.836 20.828 -3.004 1 92.81 173 GLU B C 1
ATOM 4657 O O . GLU B 1 173 ? -9.234 21.891 -3.152 1 92.81 173 GLU B O 1
ATOM 4662 N N . ASN B 1 174 ? -9.68 20.016 -2.029 1 91.06 174 ASN B N 1
ATOM 4663 C CA . ASN B 1 174 ? -8.883 20.422 -0.876 1 91.06 174 ASN B CA 1
ATOM 4664 C C . ASN B 1 174 ? -7.406 20.078 -1.063 1 91.06 174 ASN B C 1
ATOM 4666 O O . ASN B 1 174 ? -6.531 20.812 -0.595 1 91.06 174 ASN B O 1
ATOM 4670 N N . PHE B 1 175 ? -7.156 18.969 -1.699 1 95.25 175 PHE B N 1
ATOM 4671 C CA . PHE B 1 175 ? -5.793 18.438 -1.711 1 95.25 175 PHE B CA 1
ATOM 4672 C C . PHE B 1 175 ? -5.41 17.969 -3.104 1 95.25 175 PHE B C 1
ATOM 4674 O O . PHE B 1 175 ? -4.895 16.859 -3.264 1 95.25 175 PHE B O 1
ATOM 4681 N N . PRO B 1 176 ? -5.59 18.766 -4.117 1 96.19 176 PRO B N 1
ATOM 4682 C CA . PRO B 1 176 ? -5.234 18.328 -5.465 1 96.19 176 PRO B CA 1
ATOM 4683 C C . PRO B 1 176 ? -3.748 18 -5.613 1 96.19 176 PRO B C 1
ATOM 4685 O O . PRO B 1 176 ? -3.375 17.125 -6.387 1 96.19 176 PRO B O 1
ATOM 4688 N N . HIS B 1 177 ? -2.906 18.641 -4.848 1 96 177 HIS B N 1
ATOM 4689 C CA . HIS B 1 177 ? -1.456 18.547 -4.984 1 96 177 HIS B CA 1
ATOM 4690 C C . HIS B 1 177 ? -0.932 17.25 -4.375 1 96 177 HIS B C 1
ATOM 4692 O O . HIS B 1 177 ? 0.172 16.797 -4.703 1 96 177 HIS B O 1
ATOM 4698 N N . TYR B 1 178 ? -1.708 16.609 -3.514 1 97.12 178 TYR B N 1
ATOM 4699 C CA . TYR B 1 178 ? -1.252 15.422 -2.799 1 97.12 178 TYR B CA 1
ATOM 4700 C C . TYR B 1 178 ? -1.614 14.156 -3.562 1 97.12 178 TYR B C 1
ATOM 4702 O O . TYR B 1 178 ? -1.062 13.086 -3.299 1 97.12 178 TYR B O 1
ATOM 4710 N N . MET B 1 179 ? -2.463 14.227 -4.504 1 97.94 179 MET B N 1
ATOM 4711 C CA . MET B 1 179 ? -3.092 13.039 -5.074 1 97.94 179 MET B CA 1
ATOM 4712 C C . MET B 1 179 ? -2.107 12.266 -5.945 1 97.94 179 MET B C 1
ATOM 4714 O O . MET B 1 179 ? -1.405 12.852 -6.77 1 97.94 179 MET B O 1
ATOM 4718 N N . MET B 1 180 ? -2.025 11.008 -5.711 1 98.31 180 MET B N 1
ATOM 4719 C CA . MET B 1 180 ? -1.36 10.039 -6.582 1 98.31 180 MET B CA 1
ATOM 4720 C C . MET B 1 180 ? -2.369 9.086 -7.207 1 98.31 180 MET B C 1
ATOM 4722 O O . MET B 1 180 ? -3.354 8.711 -6.566 1 98.31 180 MET B O 1
ATOM 4726 N N . PHE B 1 181 ? -2.123 8.695 -8.414 1 98.19 181 PHE B N 1
ATOM 4727 C CA . PHE B 1 181 ? -3.057 7.852 -9.148 1 98.19 181 PHE B CA 1
ATOM 4728 C C . PHE B 1 181 ? -2.383 6.559 -9.594 1 98.19 181 PHE B C 1
ATOM 4730 O O . PHE B 1 181 ? -1.163 6.516 -9.773 1 98.19 181 PHE B O 1
ATOM 4737 N N . GLN B 1 182 ? -3.174 5.527 -9.695 1 97.94 182 GLN B N 1
ATOM 4738 C CA . GLN B 1 182 ? -2.744 4.242 -10.242 1 97.94 182 GLN B CA 1
ATOM 4739 C C . GLN B 1 182 ? -3.188 4.078 -11.688 1 97.94 182 GLN B C 1
ATOM 4741 O O . GLN B 1 182 ? -4.316 4.426 -12.039 1 97.94 182 GLN B O 1
ATOM 4746 N N . THR B 1 183 ? -2.34 3.564 -12.516 1 96.81 183 THR B N 1
ATOM 4747 C CA . THR B 1 183 ? -2.67 3.193 -13.891 1 96.81 183 THR B CA 1
ATOM 4748 C C . THR B 1 183 ? -1.935 1.921 -14.297 1 96.81 183 THR B C 1
ATOM 4750 O O . THR B 1 183 ? -1.228 1.318 -13.484 1 96.81 183 THR B O 1
ATOM 4753 N N . SER B 1 184 ? -2.246 1.368 -15.43 1 96.75 184 SER B N 1
ATOM 4754 C CA . SER B 1 184 ? -1.571 0.255 -16.094 1 96.75 184 SER B CA 1
ATOM 4755 C C . SER B 1 184 ? -1.542 0.444 -17.609 1 96.75 184 SER B C 1
ATOM 4757 O O . SER B 1 184 ? -2.205 1.337 -18.141 1 96.75 184 SER B O 1
ATOM 4759 N N . LEU B 1 185 ? -0.688 -0.325 -18.25 1 96.75 185 LEU B N 1
ATOM 4760 C CA . LEU B 1 185 ? -0.807 -0.366 -19.703 1 96.75 185 LEU B CA 1
ATOM 4761 C C . LEU B 1 185 ? -2.143 -0.972 -20.125 1 96.75 185 LEU B C 1
ATOM 4763 O O . LEU B 1 185 ? -2.758 -1.719 -19.359 1 96.75 185 LEU B O 1
ATOM 4767 N N . LYS B 1 186 ? -2.57 -0.578 -21.312 1 96.44 186 LYS B N 1
ATOM 4768 C CA . LYS B 1 186 ? -3.766 -1.201 -21.875 1 96.44 186 LYS B CA 1
ATOM 4769 C C . LYS B 1 186 ? -3.604 -2.715 -21.969 1 96.44 186 LYS B C 1
ATOM 4771 O O . LYS B 1 186 ? -2.531 -3.207 -22.328 1 96.44 186 LYS B O 1
ATOM 4776 N N . ASN B 1 187 ? -4.684 -3.4 -21.609 1 95.75 187 ASN B N 1
ATOM 4777 C CA . ASN B 1 187 ? -4.707 -4.836 -21.859 1 95.75 187 ASN B CA 1
ATOM 4778 C C . ASN B 1 187 ? -4.824 -5.152 -23.344 1 95.75 187 ASN B C 1
ATOM 4780 O O . ASN B 1 187 ? -5.902 -5.512 -23.828 1 95.75 187 ASN B O 1
ATOM 4784 N N . ASP B 1 188 ? -3.805 -5.02 -23.953 1 96.94 188 ASP B N 1
ATOM 4785 C CA . ASP B 1 188 ? -3.633 -5.223 -25.391 1 96.94 188 ASP B CA 1
ATOM 4786 C C . ASP B 1 188 ? -2.375 -6.035 -25.672 1 96.94 188 ASP B C 1
ATOM 4788 O O . ASP B 1 188 ? -1.266 -5.621 -25.344 1 96.94 188 ASP B O 1
ATOM 4792 N N . ILE B 1 189 ? -2.623 -7.145 -26.281 1 96.38 189 ILE B N 1
ATOM 4793 C CA . ILE B 1 189 ? -1.568 -8.141 -26.422 1 96.38 189 ILE B CA 1
ATOM 4794 C C . ILE B 1 189 ? -0.379 -7.539 -27.156 1 96.38 189 ILE B C 1
ATOM 4796 O O . ILE B 1 189 ? 0.773 -7.875 -26.875 1 96.38 189 ILE B O 1
ATOM 4800 N N . GLN B 1 190 ? -0.609 -6.637 -28.094 1 95.25 190 GLN B N 1
ATOM 4801 C CA . GLN B 1 190 ? 0.481 -6.016 -28.844 1 95.25 190 GLN B CA 1
ATOM 4802 C C . GLN B 1 190 ? 1.248 -5.023 -27.984 1 95.25 190 GLN B C 1
ATOM 4804 O O . GLN B 1 190 ? 2.477 -4.957 -28.031 1 95.25 190 GLN B O 1
ATOM 4809 N N . VAL B 1 191 ? 0.526 -4.285 -27.234 1 96.25 191 VAL B N 1
ATOM 4810 C CA . VAL B 1 191 ? 1.132 -3.322 -26.312 1 96.25 191 VAL B CA 1
ATOM 4811 C C . VAL B 1 191 ? 1.983 -4.055 -25.281 1 96.25 191 VAL B C 1
ATOM 4813 O O . VAL B 1 191 ? 3.137 -3.691 -25.047 1 96.25 191 VAL B O 1
ATOM 4816 N N . LEU B 1 192 ? 1.442 -5.074 -24.75 1 96.38 192 LEU B N 1
ATOM 4817 C CA . LEU B 1 192 ? 2.107 -5.816 -23.688 1 96.38 192 LEU B CA 1
ATOM 4818 C C . LEU B 1 192 ? 3.322 -6.57 -24.219 1 96.38 192 LEU B C 1
ATOM 4820 O O . LEU B 1 192 ? 4.355 -6.645 -23.547 1 96.38 192 LEU B O 1
ATOM 4824 N N . ASP B 1 193 ? 3.15 -7.109 -25.359 1 94.94 193 ASP B N 1
ATOM 4825 C CA . ASP B 1 193 ? 4.27 -7.816 -25.984 1 94.94 193 ASP B CA 1
ATOM 4826 C C . ASP B 1 193 ? 5.434 -6.867 -26.25 1 94.94 193 ASP B C 1
ATOM 4828 O O . ASP B 1 193 ? 6.59 -7.211 -26.016 1 94.94 193 ASP B O 1
ATOM 4832 N N . ARG B 1 194 ? 5.121 -5.75 -26.797 1 94.44 194 ARG B N 1
ATOM 4833 C CA . ARG B 1 194 ? 6.152 -4.742 -27.047 1 94.44 194 ARG B CA 1
ATOM 4834 C C . ARG B 1 194 ? 6.82 -4.32 -25.734 1 94.44 194 ARG B C 1
ATOM 4836 O O . ARG B 1 194 ? 8.039 -4.168 -25.688 1 94.44 194 ARG B O 1
ATOM 4843 N N . PHE B 1 195 ? 6.059 -4.105 -24.734 1 96.25 195 PHE B N 1
ATOM 4844 C CA . PHE B 1 195 ? 6.574 -3.719 -23.422 1 96.25 195 PHE B CA 1
ATOM 4845 C C . PHE B 1 195 ? 7.484 -4.801 -22.859 1 96.25 195 PHE B C 1
ATOM 4847 O O . PHE B 1 195 ? 8.539 -4.5 -22.297 1 96.25 195 PHE B O 1
ATOM 4854 N N . ALA B 1 196 ? 7.082 -6.004 -23.031 1 94.06 196 ALA B N 1
ATOM 4855 C CA . ALA B 1 196 ? 7.898 -7.125 -22.562 1 94.06 196 ALA B CA 1
ATOM 4856 C C . ALA B 1 196 ? 9.258 -7.137 -23.266 1 94.06 196 ALA B C 1
ATOM 4858 O O . ALA B 1 196 ? 10.281 -7.402 -22.641 1 94.06 196 ALA B O 1
ATOM 4859 N N . ARG B 1 197 ? 9.266 -6.793 -24.469 1 92.19 197 ARG B N 1
ATOM 4860 C CA . ARG B 1 197 ? 10.461 -6.887 -25.297 1 92.19 197 ARG B CA 1
ATOM 4861 C C . ARG B 1 197 ? 11.344 -5.652 -25.125 1 92.19 197 ARG B C 1
ATOM 4863 O O . ARG B 1 197 ? 12.57 -5.762 -25.062 1 92.19 197 ARG B O 1
ATOM 4870 N N . GLU B 1 198 ? 10.695 -4.492 -25.062 1 93.94 198 GLU B N 1
ATOM 4871 C CA . GLU B 1 198 ? 11.453 -3.254 -25.203 1 93.94 198 GLU B CA 1
ATOM 4872 C C . GLU B 1 198 ? 11.578 -2.527 -23.875 1 93.94 198 GLU B C 1
ATOM 4874 O O . GLU B 1 198 ? 12.406 -1.632 -23.719 1 93.94 198 GLU B O 1
ATOM 4879 N N . GLY B 1 199 ? 10.781 -2.93 -22.969 1 93.88 199 GLY B N 1
ATOM 4880 C CA . GLY B 1 199 ? 10.766 -2.199 -21.703 1 93.88 199 GLY B CA 1
ATOM 4881 C C . GLY B 1 199 ? 10.266 -0.776 -21.844 1 93.88 199 GLY B C 1
ATOM 4882 O O . GLY B 1 199 ? 9.344 -0.512 -22.641 1 93.88 199 GLY B O 1
ATOM 4883 N N . VAL B 1 200 ? 10.758 0.096 -21.062 1 93.06 200 VAL B N 1
ATOM 4884 C CA . VAL B 1 200 ? 10.266 1.469 -21.016 1 93.06 200 VAL B CA 1
ATOM 4885 C C . VAL B 1 200 ? 10.844 2.271 -22.172 1 93.06 200 VAL B C 1
ATOM 4887 O O . VAL B 1 200 ? 10.188 3.17 -22.703 1 93.06 200 VAL B O 1
ATOM 4890 N N . GLY B 1 201 ? 12.031 1.902 -22.547 1 90.12 201 GLY B N 1
ATOM 4891 C CA . GLY B 1 201 ? 12.688 2.635 -23.625 1 90.12 201 GLY B CA 1
ATOM 4892 C C . GLY B 1 201 ? 12.664 4.137 -23.422 1 90.12 201 GLY B C 1
ATOM 4893 O O . GLY B 1 201 ? 13.086 4.629 -22.359 1 90.12 201 GLY B O 1
ATOM 4894 N N . ASP B 1 202 ? 12.086 4.902 -24.391 1 87.56 202 ASP B N 1
ATOM 4895 C CA . ASP B 1 202 ? 12.047 6.359 -24.312 1 87.56 202 ASP B CA 1
ATOM 4896 C C . ASP B 1 202 ? 10.805 6.844 -23.562 1 87.56 202 ASP B C 1
ATOM 4898 O O . ASP B 1 202 ? 10.5 8.039 -23.562 1 87.56 202 ASP B O 1
ATOM 4902 N N . GLY B 1 203 ? 10.141 5.938 -23.078 1 89.5 203 GLY B N 1
ATOM 4903 C CA . GLY B 1 203 ? 8.969 6.289 -22.297 1 89.5 203 GLY B CA 1
ATOM 4904 C C . GLY B 1 203 ? 7.691 6.309 -23.094 1 89.5 203 GLY B C 1
ATOM 4905 O O . GLY B 1 203 ? 6.602 6.492 -22.547 1 89.5 203 GLY B O 1
ATOM 4906 N N . SER B 1 204 ? 7.742 6.074 -24.359 1 90.75 204 SER B N 1
ATOM 4907 C CA . SER B 1 204 ? 6.586 6.164 -25.25 1 90.75 204 SER B CA 1
ATOM 4908 C C . SER B 1 204 ? 5.551 5.098 -24.906 1 90.75 204 SER B C 1
ATOM 4910 O O . SER B 1 204 ? 4.375 5.238 -25.25 1 90.75 204 SER B O 1
ATOM 4912 N N . VAL B 1 205 ? 6.035 4.09 -24.266 1 93.5 205 VAL B N 1
ATOM 4913 C CA . VAL B 1 205 ? 5.133 3.008 -23.891 1 93.5 205 VAL B CA 1
ATOM 4914 C C . VAL B 1 205 ? 4.023 3.543 -22.984 1 93.5 205 VAL B C 1
ATOM 4916 O O . VAL B 1 205 ? 2.896 3.043 -23.016 1 93.5 205 VAL B O 1
ATOM 4919 N N . PHE B 1 206 ? 4.262 4.605 -22.297 1 93.38 206 PHE B N 1
ATOM 4920 C CA . PHE B 1 206 ? 3.309 5.125 -21.328 1 93.38 206 PHE B CA 1
ATOM 4921 C C . PHE B 1 206 ? 2.215 5.934 -22.016 1 93.38 206 PHE B C 1
ATOM 4923 O O . PHE B 1 206 ? 1.229 6.32 -21.391 1 93.38 206 PHE B O 1
ATOM 4930 N N . GLU B 1 207 ? 2.371 6.18 -23.297 1 92.75 207 GLU B N 1
ATOM 4931 C CA . GLU B 1 207 ? 1.259 6.695 -24.078 1 92.75 207 GLU B CA 1
ATOM 4932 C C . GLU B 1 207 ? 0.145 5.66 -24.203 1 92.75 207 GLU B C 1
ATOM 4934 O O . GLU B 1 207 ? -0.98 5.996 -24.594 1 92.75 207 GLU B O 1
ATOM 4939 N N . GLN B 1 208 ? 0.466 4.418 -23.906 1 94.75 208 GLN B N 1
ATOM 4940 C CA . GLN B 1 208 ? -0.494 3.324 -24.016 1 94.75 208 GLN B CA 1
ATOM 4941 C C . GLN B 1 208 ? -1.079 2.969 -22.656 1 94.75 208 GLN B C 1
ATOM 4943 O O . GLN B 1 208 ? -1.578 1.859 -22.453 1 94.75 208 GLN B O 1
ATOM 4948 N N . THR B 1 209 ? -0.992 3.865 -21.719 1 94.44 209 THR B N 1
ATOM 4949 C CA . THR B 1 209 ? -1.567 3.615 -20.406 1 94.44 209 THR B CA 1
ATOM 4950 C C . THR B 1 209 ? -3.082 3.803 -20.438 1 94.44 209 THR B C 1
ATOM 4952 O O . THR B 1 209 ? -3.605 4.551 -21.266 1 94.44 209 THR B O 1
ATOM 4955 N N . ARG B 1 210 ? -3.721 3.117 -19.547 1 93.75 210 ARG B N 1
ATOM 4956 C CA . ARG B 1 210 ? -5.141 3.342 -19.281 1 93.75 210 ARG B CA 1
ATOM 4957 C C . ARG B 1 210 ? -5.355 4.621 -18.484 1 93.75 210 ARG B C 1
ATOM 4959 O O . ARG B 1 210 ? -4.488 5.035 -17.719 1 93.75 210 ARG B O 1
ATOM 4966 N N . THR B 1 211 ? -6.496 5.246 -18.719 1 92.75 211 THR B N 1
ATOM 4967 C CA . THR B 1 211 ? -6.91 6.32 -17.828 1 92.75 211 THR B CA 1
ATOM 4968 C C . THR B 1 211 ? -6.977 5.824 -16.375 1 92.75 211 THR B C 1
ATOM 4970 O O . THR B 1 211 ? -7.523 4.75 -16.109 1 92.75 211 THR B O 1
ATOM 4973 N N . PRO B 1 212 ? -6.348 6.625 -15.5 1 95.06 212 PRO B N 1
ATOM 4974 C CA . PRO B 1 212 ? -6.402 6.195 -14.102 1 95.06 212 PRO B CA 1
ATOM 4975 C C . PRO B 1 212 ? -7.828 5.98 -13.602 1 95.06 212 PRO B C 1
ATOM 4977 O O . PRO B 1 212 ? -8.727 6.754 -13.953 1 95.06 212 PRO B O 1
ATOM 4980 N N . GLU B 1 213 ? -7.965 4.926 -12.812 1 91.62 213 GLU B N 1
ATOM 4981 C CA . GLU B 1 213 ? -9.281 4.645 -12.242 1 91.62 213 GLU B CA 1
ATOM 4982 C C . GLU B 1 213 ? -9.25 4.723 -10.719 1 91.62 213 GLU B C 1
ATOM 4984 O O . GLU B 1 213 ? -10.305 4.805 -10.078 1 91.62 213 GLU B O 1
ATOM 4989 N N . ASN B 1 214 ? -8.07 4.664 -10.18 1 97.88 214 ASN B N 1
ATOM 4990 C CA . ASN B 1 214 ? -7.945 4.637 -8.727 1 97.88 214 ASN B CA 1
ATOM 4991 C C . ASN B 1 214 ? -6.969 5.699 -8.227 1 97.88 214 ASN B C 1
ATOM 4993 O O . ASN B 1 214 ? -6.055 6.098 -8.953 1 97.88 214 ASN B O 1
ATOM 4997 N N . VAL B 1 215 ? -7.273 6.168 -7.066 1 98 215 VAL B N 1
ATOM 4998 C CA . VAL B 1 215 ? -6.359 6.988 -6.281 1 98 215 VAL B CA 1
ATOM 4999 C C . VAL B 1 215 ? -5.641 6.121 -5.25 1 98 215 VAL B C 1
ATOM 5001 O O . VAL B 1 215 ? -6.227 5.184 -4.703 1 98 215 VAL B O 1
ATOM 5004 N N . LEU B 1 216 ? -4.32 6.344 -5.078 1 98.44 216 LEU B N 1
ATOM 5005 C CA . LEU B 1 216 ? -3.684 5.852 -3.861 1 98.44 216 LEU B CA 1
ATOM 5006 C C . LEU B 1 216 ? -4.102 6.68 -2.652 1 98.44 216 LEU B C 1
ATOM 5008 O O . LEU B 1 216 ? -3.809 7.879 -2.584 1 98.44 216 LEU B O 1
ATOM 5012 N N . ARG B 1 217 ? -4.719 6.098 -1.768 1 97.44 217 ARG B N 1
ATOM 5013 C CA . ARG B 1 217 ? -5.387 6.816 -0.688 1 97.44 217 ARG B CA 1
ATOM 5014 C C . ARG B 1 217 ? -4.402 7.691 0.079 1 97.44 217 ARG B C 1
ATOM 5016 O O . ARG B 1 217 ? -3.273 7.277 0.345 1 97.44 217 ARG B O 1
ATOM 5023 N N . HIS B 1 218 ? -4.809 8.914 0.473 1 97.44 218 HIS B N 1
ATOM 5024 C CA . HIS B 1 218 ? -3.906 9.852 1.129 1 97.44 218 HIS B CA 1
ATOM 5025 C C . HIS B 1 218 ? -4.141 9.883 2.635 1 97.44 218 HIS B C 1
ATOM 5027 O O . HIS B 1 218 ? -3.342 10.445 3.381 1 97.44 218 HIS B O 1
ATOM 5033 N N . ALA B 1 219 ? -5.266 9.289 3.064 1 96.94 219 ALA B N 1
ATOM 5034 C CA . ALA B 1 219 ? -5.59 9.188 4.484 1 96.94 219 ALA B CA 1
ATOM 5035 C C . ALA B 1 219 ? -6.301 7.871 4.793 1 96.94 219 ALA B C 1
ATOM 5037 O O . ALA B 1 219 ? -7.039 7.348 3.955 1 96.94 219 ALA B O 1
ATOM 5038 N N . ALA B 1 220 ? -6.141 7.414 5.969 1 97.19 220 ALA B N 1
ATOM 5039 C CA . ALA B 1 220 ? -6.617 6.074 6.316 1 97.19 220 ALA B CA 1
ATOM 5040 C C . ALA B 1 220 ? -8.125 6.07 6.539 1 97.19 220 ALA B C 1
ATOM 5042 O O . ALA B 1 220 ? -8.781 5.043 6.352 1 97.19 220 ALA B O 1
ATOM 5043 N N . CYS B 1 221 ? -8.742 7.137 6.859 1 97.12 221 CYS B N 1
ATOM 5044 C CA . CYS B 1 221 ? -10.148 7.152 7.27 1 97.12 221 CYS B CA 1
ATOM 5045 C C . CYS B 1 221 ? -11.062 7.344 6.066 1 97.12 221 CYS B C 1
ATOM 5047 O O . CYS B 1 221 ? -12.273 7.156 6.176 1 97.12 221 CYS B O 1
ATOM 5049 N N . VAL B 1 222 ? -10.555 7.648 4.891 1 95.44 222 VAL B N 1
ATOM 5050 C CA . VAL B 1 222 ? -11.328 8.016 3.711 1 95.44 222 VAL B CA 1
ATOM 5051 C C . VAL B 1 222 ? -12.375 6.945 3.42 1 95.44 222 VAL B C 1
ATOM 5053 O O . VAL B 1 222 ? -13.562 7.25 3.248 1 95.44 222 VAL B O 1
ATOM 5056 N N . PRO B 1 223 ? -12.023 5.695 3.492 1 96.19 223 PRO B N 1
ATOM 5057 C CA . PRO B 1 223 ? -12.992 4.668 3.098 1 96.19 223 PRO B CA 1
ATOM 5058 C C . PRO B 1 223 ? -14.141 4.523 4.098 1 96.19 223 PRO B C 1
ATOM 5060 O O . PRO B 1 223 ? -15.18 3.955 3.77 1 96.19 223 PRO B O 1
ATOM 5063 N N . VAL B 1 224 ? -13.969 4.992 5.34 1 97.69 224 VAL B N 1
ATOM 5064 C CA . VAL B 1 224 ? -14.984 4.832 6.375 1 97.69 224 VAL B CA 1
ATOM 5065 C C . VAL B 1 224 ? -16.281 5.523 5.945 1 97.69 224 VAL B C 1
ATOM 5067 O O . VAL B 1 224 ? -17.359 4.953 6.059 1 97.69 224 VAL B O 1
ATOM 5070 N N . TYR B 1 225 ? -16.156 6.688 5.418 1 97.75 225 TYR B N 1
ATOM 5071 C CA . TYR B 1 225 ? -17.328 7.504 5.133 1 97.75 225 TYR B CA 1
ATOM 5072 C C . TYR B 1 225 ? -18.094 6.957 3.93 1 97.75 225 TYR B C 1
ATOM 5074 O O . TYR B 1 225 ? -19.328 6.934 3.93 1 97.75 225 TYR B O 1
ATOM 5082 N N . GLU B 1 226 ? -17.391 6.551 2.93 1 95.5 226 GLU B N 1
ATOM 5083 C CA . GLU B 1 226 ? -18.047 5.918 1.79 1 95.5 226 GLU B CA 1
ATOM 5084 C C . GLU B 1 226 ? -18.75 4.633 2.207 1 95.5 226 GLU B C 1
ATOM 5086 O O . GLU B 1 226 ? -19.844 4.328 1.709 1 95.5 226 GLU B O 1
ATOM 5091 N N . MET B 1 227 ? -18.141 3.891 3.064 1 95.44 227 MET B N 1
ATOM 5092 C CA . MET B 1 227 ? -18.734 2.645 3.553 1 95.44 227 MET B CA 1
ATOM 5093 C C . MET B 1 227 ? -20.047 2.908 4.262 1 95.44 227 MET B C 1
ATOM 5095 O O . MET B 1 227 ? -20.938 2.049 4.273 1 95.44 227 MET B O 1
ATOM 5099 N N . LEU B 1 228 ? -20.234 4.105 4.805 1 97.06 228 LEU B N 1
ATOM 5100 C CA . LEU B 1 228 ? -21.422 4.449 5.586 1 97.06 228 LEU B CA 1
ATOM 5101 C C . LEU B 1 228 ? -22.438 5.191 4.73 1 97.06 228 LEU B C 1
ATOM 5103 O O . LEU B 1 228 ? -23.391 5.781 5.258 1 97.06 228 LEU B O 1
ATOM 5107 N N . GLU B 1 229 ? -22.219 5.207 3.41 1 97.25 229 GLU B N 1
ATOM 5108 C CA . GLU B 1 229 ? -23.125 5.941 2.537 1 97.25 229 GLU B CA 1
ATOM 5109 C C . GLU B 1 229 ? -24.562 5.477 2.732 1 97.25 229 GLU B C 1
ATOM 5111 O O . GLU B 1 229 ? -24.859 4.289 2.615 1 97.25 229 GLU B O 1
ATOM 5116 N N . GLY B 1 230 ? -25.391 6.383 3.021 1 97.38 230 GLY B N 1
ATOM 5117 C CA . GLY B 1 230 ? -26.812 6.133 3.166 1 97.38 230 GLY B CA 1
ATOM 5118 C C . GLY B 1 230 ? -27.172 5.48 4.488 1 97.38 230 GLY B C 1
ATOM 5119 O O . GLY B 1 230 ? -28.328 5.145 4.727 1 97.38 230 GLY B O 1
ATOM 5120 N N . ALA B 1 231 ? -26.219 5.359 5.359 1 96.06 231 ALA B N 1
ATOM 5121 C CA . ALA B 1 231 ? -26.453 4.656 6.617 1 96.06 231 ALA B CA 1
ATOM 5122 C C . ALA B 1 231 ? -27.234 5.531 7.598 1 96.06 231 ALA B C 1
ATOM 5124 O O . ALA B 1 231 ? -27.141 6.762 7.551 1 96.06 231 ALA B O 1
ATOM 5125 N N . THR B 1 232 ? -28 4.871 8.414 1 97.56 232 THR B N 1
ATOM 5126 C CA . THR B 1 232 ? -28.609 5.484 9.586 1 97.56 232 THR B CA 1
ATOM 5127 C C . THR B 1 232 ? -27.844 5.105 10.852 1 97.56 232 THR B C 1
ATOM 5129 O O . THR B 1 232 ? -27.781 3.93 11.211 1 97.56 232 THR B O 1
ATOM 5132 N N . VAL B 1 233 ? -27.281 6.059 11.523 1 97.62 233 VAL B N 1
ATOM 5133 C CA . VAL B 1 233 ? -26.469 5.855 12.719 1 97.62 233 VAL B CA 1
ATOM 5134 C C . VAL B 1 233 ? -27.328 5.996 13.969 1 97.62 233 VAL B C 1
ATOM 5136 O O . VAL B 1 233 ? -28.062 6.98 14.117 1 97.62 233 VAL B O 1
ATOM 5139 N N . PRO B 1 234 ? -27.266 5.023 14.805 1 95.5 234 PRO B N 1
ATOM 5140 C CA . PRO B 1 234 ? -28.031 5.137 16.047 1 95.5 234 PRO B CA 1
ATOM 5141 C C . PRO B 1 234 ? -27.672 6.383 16.859 1 95.5 234 PRO B C 1
ATOM 5143 O O . PRO B 1 234 ? -26.5 6.754 16.938 1 95.5 234 PRO B O 1
ATOM 5146 N N . SER B 1 235 ? -28.656 6.941 17.469 1 94.19 235 SER B N 1
ATOM 5147 C CA . SER B 1 235 ? -28.438 8.188 18.188 1 94.19 235 SER B CA 1
ATOM 5148 C C . SER B 1 235 ? -27.875 7.93 19.578 1 94.19 235 SER B C 1
ATOM 5150 O O . SER B 1 235 ? -27.281 8.82 20.188 1 94.19 235 SER B O 1
ATOM 5152 N N . ASP B 1 236 ? -28.047 6.789 20.062 1 92.81 236 ASP B N 1
ATOM 5153 C CA . ASP B 1 236 ? -27.703 6.527 21.453 1 92.81 236 ASP B CA 1
ATOM 5154 C C . ASP B 1 236 ? -26.234 6.129 21.594 1 92.81 236 ASP B C 1
ATOM 5156 O O . ASP B 1 236 ? -25.672 6.18 22.688 1 92.81 236 ASP B O 1
ATOM 5160 N N . ALA B 1 237 ? -25.625 5.715 20.547 1 93.5 237 ALA B N 1
ATOM 5161 C CA . ALA B 1 237 ? -24.203 5.379 20.594 1 93.5 237 ALA B CA 1
ATOM 5162 C C . ALA B 1 237 ? -23.516 5.691 19.266 1 93.5 237 ALA B C 1
ATOM 5164 O O . ALA B 1 237 ? -24.094 5.484 18.203 1 93.5 237 ALA B O 1
ATOM 5165 N N . PRO B 1 238 ? -22.266 6.191 19.328 1 97.06 238 PRO B N 1
ATOM 5166 C CA . PRO B 1 238 ? -21.531 6.461 18.094 1 97.06 238 PRO B CA 1
ATOM 5167 C C . PRO B 1 238 ? -20.984 5.195 17.438 1 97.06 238 PRO B C 1
ATOM 5169 O O . PRO B 1 238 ? -20.828 4.172 18.109 1 97.06 238 PRO B O 1
ATOM 5172 N N . LEU B 1 239 ? -20.812 5.258 16.172 1 98.31 239 LEU B N 1
ATOM 5173 C CA . LEU B 1 239 ? -19.969 4.25 15.531 1 98.31 239 LEU B CA 1
ATOM 5174 C C . LEU B 1 239 ? -18.484 4.531 15.781 1 98.31 239 LEU B C 1
ATOM 5176 O O . LEU B 1 239 ? -18.062 5.688 15.766 1 98.31 239 LEU B O 1
ATOM 5180 N N . GLU B 1 240 ? -17.734 3.521 16.109 1 98.62 240 GLU B N 1
ATOM 5181 C CA . GLU B 1 240 ? -16.312 3.617 16.406 1 98.62 240 GLU B CA 1
ATOM 5182 C C . GLU B 1 240 ? -15.5 2.67 15.539 1 98.62 240 GLU B C 1
ATOM 5184 O O . GLU B 1 240 ? -15.781 1.472 15.484 1 98.62 240 GLU B O 1
ATOM 5189 N N . PHE B 1 241 ? -14.5 3.227 14.867 1 98.69 241 PHE B N 1
ATOM 5190 C CA . PHE B 1 241 ? -13.68 2.43 13.969 1 98.69 241 PHE B CA 1
ATOM 5191 C C . PHE B 1 241 ? -12.195 2.59 14.305 1 98.69 241 PHE B C 1
ATOM 5193 O O . PHE B 1 241 ? -11.75 3.689 14.633 1 98.69 241 PHE B O 1
ATOM 5200 N N . LEU B 1 242 ? -11.469 1.525 14.32 1 98.75 242 LEU B N 1
ATOM 5201 C CA . LEU B 1 242 ? -10.008 1.509 14.227 1 98.75 242 LEU B CA 1
ATOM 5202 C C . LEU B 1 242 ? -9.562 1.142 12.812 1 98.75 242 LEU B C 1
ATOM 5204 O O . LEU B 1 242 ? -9.797 0.021 12.352 1 98.75 242 LEU B O 1
ATOM 5208 N N . VAL B 1 243 ? -8.945 2.111 12.148 1 98 243 VAL B N 1
ATOM 5209 C CA . VAL B 1 243 ? -8.609 1.863 10.75 1 98 243 VAL B CA 1
ATOM 5210 C C . VAL B 1 243 ? -7.094 1.965 10.562 1 98 243 VAL B C 1
ATOM 5212 O O . VAL B 1 243 ? -6.43 2.768 11.227 1 98 243 VAL B O 1
ATOM 5215 N N . SER B 1 244 ? -6.59 1.11 9.727 1 95.5 244 SER B N 1
ATOM 5216 C CA . SER B 1 244 ? -5.172 1.073 9.375 1 95.5 244 SER B CA 1
ATOM 5217 C C . SER B 1 244 ? -4.977 1.041 7.867 1 95.5 244 SER B C 1
ATOM 5219 O O . SER B 1 244 ? -5.863 0.604 7.129 1 95.5 244 SER B O 1
ATOM 5221 N N . GLY B 1 245 ? -3.795 1.551 7.477 1 93.38 245 GLY B N 1
ATOM 5222 C CA . GLY B 1 245 ? -3.43 1.395 6.078 1 93.38 245 GLY B CA 1
ATOM 5223 C C . GLY B 1 245 ? -2.25 2.258 5.668 1 93.38 245 GLY B C 1
ATOM 5224 O O . GLY B 1 245 ? -1.887 3.197 6.379 1 93.38 245 GLY B O 1
ATOM 5225 N N . THR B 1 246 ? -1.684 1.921 4.582 1 97 246 THR B N 1
ATOM 5226 C CA . THR B 1 246 ? -0.636 2.725 3.961 1 97 246 THR B CA 1
ATOM 5227 C C . THR B 1 246 ? -1.237 3.891 3.182 1 97 246 THR B C 1
ATOM 5229 O O . THR B 1 246 ? -2.23 3.721 2.471 1 97 246 THR B O 1
ATOM 5232 N N . CYS B 1 247 ? -0.697 5.043 3.365 1 98.31 247 CYS B N 1
ATOM 5233 C CA . CYS B 1 247 ? -1.177 6.258 2.713 1 98.31 247 CYS B CA 1
ATOM 5234 C C . CYS B 1 247 ? -0.093 6.863 1.83 1 98.31 247 CYS B C 1
ATOM 5236 O O . CYS B 1 247 ? 1.094 6.598 2.023 1 98.31 247 CYS B O 1
ATOM 5238 N N . PHE B 1 248 ? -0.571 7.707 0.892 1 98.62 248 PHE B N 1
ATOM 5239 C CA . PHE B 1 248 ? 0.319 8.289 -0.107 1 98.62 248 PHE B CA 1
ATOM 5240 C C . PHE B 1 248 ? 0.02 9.766 -0.304 1 98.62 248 PHE B C 1
ATOM 5242 O O . PHE B 1 248 ? -1.145 10.164 -0.392 1 98.62 248 PHE B O 1
ATOM 5249 N N . ARG B 1 249 ? 1.034 10.547 -0.333 1 98.12 249 ARG B N 1
ATOM 5250 C CA . ARG B 1 249 ? 0.937 11.969 -0.664 1 98.12 249 ARG B CA 1
ATOM 5251 C C . ARG B 1 249 ? 2.121 12.414 -1.515 1 98.12 249 ARG B C 1
ATOM 5253 O O . ARG B 1 249 ? 3.271 12.102 -1.196 1 98.12 249 ARG B O 1
ATOM 5260 N N . ASN B 1 250 ? 1.834 13.062 -2.607 1 97.75 250 ASN B N 1
ATOM 5261 C CA . ASN B 1 250 ? 2.889 13.734 -3.361 1 97.75 250 ASN B CA 1
ATOM 5262 C C . ASN B 1 250 ? 3.438 14.938 -2.605 1 97.75 250 ASN B C 1
ATOM 5264 O O . ASN B 1 250 ? 2.875 16.031 -2.678 1 97.75 250 ASN B O 1
ATOM 5268 N N . GLU B 1 251 ? 4.582 14.742 -2.012 1 96.38 251 GLU B N 1
ATOM 5269 C CA . GLU B 1 251 ? 5.168 15.82 -1.218 1 96.38 251 GLU B CA 1
ATOM 5270 C C . GLU B 1 251 ? 6.176 16.625 -2.033 1 96.38 251 GLU B C 1
ATOM 5272 O O . GLU B 1 251 ? 6.691 17.641 -1.566 1 96.38 251 GLU B O 1
ATOM 5277 N N . GLY B 1 252 ? 6.434 16.219 -3.197 1 92.56 252 GLY B N 1
ATOM 5278 C CA . GLY B 1 252 ? 7.375 16.922 -4.047 1 92.56 252 GLY B CA 1
ATOM 5279 C C . GLY B 1 252 ? 8.719 17.172 -3.379 1 92.56 252 GLY B C 1
ATOM 5280 O O . GLY B 1 252 ? 9.32 16.25 -2.834 1 92.56 252 GLY B O 1
ATOM 5281 N N . ALA B 1 253 ? 9.156 18.375 -3.418 1 92.44 253 ALA B N 1
ATOM 5282 C CA . ALA B 1 253 ? 10.461 18.734 -2.873 1 92.44 253 ALA B CA 1
ATOM 5283 C C . ALA B 1 253 ? 10.383 18.953 -1.364 1 92.44 253 ALA B C 1
ATOM 5285 O O . ALA B 1 253 ? 11.398 19.219 -0.716 1 92.44 253 ALA B O 1
ATOM 5286 N N . ASN B 1 254 ? 9.18 18.781 -0.814 1 93.75 254 ASN B N 1
ATOM 5287 C CA . ASN B 1 254 ? 9.016 18.969 0.623 1 93.75 254 ASN B CA 1
ATOM 5288 C C . ASN B 1 254 ? 9.453 17.75 1.408 1 93.75 254 ASN B C 1
ATOM 5290 O O . ASN B 1 254 ? 9.531 17.781 2.637 1 93.75 254 ASN B O 1
ATOM 5294 N N . VAL B 1 255 ? 9.734 16.625 0.706 1 96.06 255 VAL B N 1
ATOM 5295 C CA . VAL B 1 255 ? 10.211 15.43 1.389 1 96.06 255 VAL B CA 1
ATOM 5296 C C . VAL B 1 255 ? 11.43 15.766 2.238 1 96.06 255 VAL B C 1
ATOM 5298 O O . VAL B 1 255 ? 12.352 16.438 1.769 1 96.06 255 VAL B O 1
ATOM 5301 N N . PHE B 1 256 ? 11.422 15.328 3.508 1 95.94 256 PHE B N 1
ATOM 5302 C CA . PHE B 1 256 ? 12.516 15.648 4.422 1 95.94 256 PHE B CA 1
ATOM 5303 C C . PHE B 1 256 ? 12.672 14.555 5.473 1 95.94 256 PHE B C 1
ATOM 5305 O O . PHE B 1 256 ? 11.875 14.469 6.41 1 95.94 256 PHE B O 1
ATOM 5312 N N . GLU B 1 257 ? 13.828 13.789 5.355 1 97.38 257 GLU B N 1
ATOM 5313 C CA . GLU B 1 257 ? 14.102 12.656 6.238 1 97.38 257 GLU B CA 1
ATOM 5314 C C . GLU B 1 257 ? 12.859 11.789 6.426 1 97.38 257 GLU B C 1
ATOM 5316 O O . GLU B 1 257 ? 12.273 11.32 5.449 1 97.38 257 GLU B O 1
ATOM 5321 N N . LEU B 1 258 ? 12.453 11.547 7.656 1 98.31 258 LEU B N 1
ATOM 5322 C CA . LEU B 1 258 ? 11.25 10.758 7.926 1 98.31 258 LEU B CA 1
ATOM 5323 C C . LEU B 1 258 ? 10.133 11.641 8.469 1 98.31 258 LEU B C 1
ATOM 5325 O O . LEU B 1 258 ? 9.078 11.141 8.875 1 98.31 258 LEU B O 1
ATOM 5329 N N . ALA B 1 259 ? 10.336 12.969 8.406 1 97.5 259 ALA B N 1
ATOM 5330 C CA . ALA B 1 259 ? 9.352 13.93 8.891 1 97.5 259 ALA B CA 1
ATOM 5331 C C . ALA B 1 259 ? 8.266 14.172 7.848 1 97.5 259 ALA B C 1
ATOM 5333 O O . ALA B 1 259 ? 7.121 14.492 8.195 1 97.5 259 ALA B O 1
ATOM 5334 N N . ARG B 1 260 ? 8.602 14.117 6.609 1 97 260 ARG B N 1
ATOM 5335 C CA . ARG B 1 260 ? 7.688 14.305 5.484 1 97 260 ARG B CA 1
ATOM 5336 C C . ARG B 1 260 ? 8.039 13.375 4.332 1 97 260 ARG B C 1
ATOM 5338 O O . ARG B 1 260 ? 9.078 13.539 3.689 1 97 260 ARG B O 1
ATOM 5345 N N . ILE B 1 261 ? 7.215 12.383 4.125 1 98.44 261 ILE B N 1
ATOM 5346 C CA . ILE B 1 261 ? 7.523 11.336 3.164 1 98.44 261 ILE B CA 1
ATOM 5347 C C . ILE B 1 261 ? 6.297 11.055 2.299 1 98.44 261 ILE B C 1
ATOM 5349 O O . ILE B 1 261 ? 5.18 11.453 2.641 1 98.44 261 ILE B O 1
ATOM 5353 N N . ASN B 1 262 ? 6.434 10.406 1.17 1 98.5 262 ASN B N 1
ATOM 5354 C CA . ASN B 1 262 ? 5.387 10.188 0.177 1 98.5 262 ASN B CA 1
ATOM 5355 C C . ASN B 1 262 ? 4.508 8.992 0.54 1 98.5 262 ASN B C 1
ATOM 5357 O O . ASN B 1 262 ? 3.355 8.914 0.111 1 98.5 262 ASN B O 1
ATOM 5361 N N . GLU B 1 263 ? 5.078 8.055 1.218 1 98.62 263 GLU B N 1
ATOM 5362 C CA . GLU B 1 263 ? 4.418 6.812 1.593 1 98.62 263 GLU B CA 1
ATOM 5363 C C . GLU B 1 263 ? 4.613 6.508 3.076 1 98.62 263 GLU B C 1
ATOM 5365 O O . GLU B 1 263 ? 5.746 6.445 3.559 1 98.62 263 GLU B O 1
ATOM 5370 N N . PHE B 1 264 ? 3.477 6.297 3.793 1 98.5 264 PHE B N 1
ATOM 5371 C CA . PHE B 1 264 ? 3.584 6.102 5.234 1 98.5 264 PHE B CA 1
ATOM 5372 C C . PHE B 1 264 ? 2.391 5.316 5.766 1 98.5 264 PHE B C 1
ATOM 5374 O O . PHE B 1 264 ? 1.329 5.289 5.137 1 98.5 264 PHE B O 1
ATOM 5381 N N . HIS B 1 265 ? 2.609 4.707 6.879 1 97.19 265 HIS B N 1
ATOM 5382 C CA . HIS B 1 265 ? 1.553 3.975 7.566 1 97.19 265 HIS B CA 1
ATOM 5383 C C . HIS B 1 265 ? 0.808 4.871 8.547 1 97.19 265 HIS B C 1
ATOM 5385 O O . HIS B 1 265 ? 1.428 5.637 9.289 1 97.19 265 HIS B O 1
ATOM 5391 N N . MET B 1 266 ? -0.495 4.77 8.469 1 97.88 266 MET B N 1
ATOM 5392 C CA . MET B 1 266 ? -1.335 5.566 9.359 1 97.88 266 MET B CA 1
ATOM 5393 C C . MET B 1 266 ? -2.391 4.699 10.039 1 97.88 266 MET B C 1
ATOM 5395 O O . MET B 1 266 ? -2.936 3.781 9.422 1 97.88 266 MET B O 1
ATOM 5399 N N . LYS B 1 267 ? -2.629 4.969 11.297 1 98.5 267 LYS B N 1
ATOM 5400 C CA . LYS B 1 267 ? -3.777 4.434 12.023 1 98.5 267 LYS B CA 1
ATOM 5401 C C . LYS B 1 267 ? -4.652 5.555 12.57 1 98.5 267 LYS B C 1
ATOM 5403 O O . LYS B 1 267 ? -4.148 6.625 12.922 1 98.5 267 LYS B O 1
ATOM 5408 N N . GLU B 1 268 ? -5.941 5.254 12.602 1 98.81 268 GLU B N 1
ATOM 5409 C CA . GLU B 1 268 ? -6.871 6.27 13.086 1 98.81 268 GLU B CA 1
ATOM 5410 C C . GLU B 1 268 ? -8.008 5.641 13.883 1 98.81 268 GLU B C 1
ATOM 5412 O O . GLU B 1 268 ? -8.469 4.547 13.562 1 98.81 268 GLU B O 1
ATOM 5417 N N . TYR B 1 269 ? -8.359 6.305 14.93 1 98.88 269 TYR B N 1
ATOM 5418 C CA . TYR B 1 269 ? -9.695 6.117 15.492 1 98.88 269 TYR B CA 1
ATOM 5419 C C . TYR B 1 269 ? -10.695 7.051 14.82 1 98.88 269 TYR B C 1
ATOM 5421 O O . TYR B 1 269 ? -10.484 8.266 14.766 1 98.88 269 TYR B O 1
ATOM 5429 N N . VAL B 1 270 ? -11.719 6.516 14.32 1 98.88 270 VAL B N 1
ATOM 5430 C CA . VAL B 1 270 ? -12.75 7.305 13.656 1 98.88 270 VAL B CA 1
ATOM 5431 C C . VAL B 1 270 ? -14.07 7.172 14.414 1 98.88 270 VAL B C 1
ATOM 5433 O O . VAL B 1 270 ? -14.469 6.066 14.789 1 98.88 270 VAL B O 1
ATOM 5436 N N . PHE B 1 271 ? -14.742 8.297 14.617 1 98.75 271 PHE B N 1
ATOM 5437 C CA . PHE B 1 271 ? -16.016 8.312 15.344 1 98.75 271 PHE B CA 1
ATOM 5438 C C . PHE B 1 271 ? -17.094 9.016 14.523 1 98.75 271 PHE B C 1
ATOM 5440 O O . PHE B 1 271 ? -16.828 10.031 13.883 1 98.75 271 PHE B O 1
ATOM 5447 N N . VAL B 1 272 ? -18.266 8.469 14.477 1 98.75 272 VAL B N 1
ATOM 5448 C CA . VAL B 1 272 ? -19.422 9.023 13.781 1 98.75 272 VAL B CA 1
ATOM 5449 C C . VAL B 1 272 ? -20.625 9.039 14.719 1 98.75 272 VAL B C 1
ATOM 5451 O O . VAL B 1 272 ? -21.031 8 15.242 1 98.75 272 VAL B O 1
ATOM 5454 N N . GLY B 1 273 ? -21.125 10.164 14.984 1 98.38 273 GLY B N 1
ATOM 5455 C CA . GLY B 1 273 ? -22.25 10.328 15.891 1 98.38 273 GLY B CA 1
ATOM 5456 C C . GLY B 1 273 ? -22.625 11.781 16.125 1 98.38 273 GLY B C 1
ATOM 5457 O O . GLY B 1 273 ? -22.594 12.594 15.203 1 98.38 273 GLY B O 1
ATOM 5458 N N . SER B 1 274 ? -23.094 12.109 17.312 1 97.62 274 SER B N 1
ATOM 5459 C CA . SER B 1 274 ? -23.406 13.484 17.688 1 97.62 274 SER B CA 1
ATOM 5460 C C . SER B 1 274 ? -22.141 14.273 17.984 1 97.62 274 SER B C 1
ATOM 5462 O O . SER B 1 274 ? -21.078 13.688 18.203 1 97.62 274 SER B O 1
ATOM 5464 N N . PRO B 1 275 ? -22.266 15.609 17.953 1 96 275 PRO B N 1
ATOM 5465 C CA . PRO B 1 275 ? -21.094 16.422 18.328 1 96 275 PRO B CA 1
ATOM 5466 C C . PRO B 1 275 ? -20.531 16.047 19.688 1 96 275 PRO B C 1
ATOM 5468 O O . PRO B 1 275 ? -19.312 15.961 19.859 1 96 275 PRO B O 1
ATOM 5471 N N . GLU B 1 276 ? -21.391 15.789 20.672 1 97.25 276 GLU B N 1
ATOM 5472 C CA . GLU B 1 276 ? -20.969 15.453 22.031 1 97.25 276 GLU B CA 1
ATOM 5473 C C . GLU B 1 276 ? -20.281 14.094 22.062 1 97.25 276 GLU B C 1
ATOM 5475 O O . GLU B 1 276 ? -19.266 13.93 22.75 1 97.25 276 GLU B O 1
ATOM 5480 N N . GLN B 1 277 ? -20.875 13.148 21.375 1 97.56 277 GLN B N 1
ATOM 5481 C CA . GLN B 1 277 ? -20.297 11.805 21.328 1 97.56 277 GLN B CA 1
ATOM 5482 C C . GLN B 1 277 ? -18.891 11.828 20.734 1 97.56 277 GLN B C 1
ATOM 5484 O O . GLN B 1 277 ? -17.969 11.211 21.266 1 97.56 277 GLN B O 1
ATOM 5489 N N . CYS B 1 278 ? -18.719 12.531 19.656 1 97.5 278 CYS B N 1
ATOM 5490 C CA . CYS B 1 278 ? -17.422 12.656 19 1 97.5 278 CYS B CA 1
ATOM 5491 C C . CYS B 1 278 ? -16.406 13.32 19.922 1 97.5 278 CYS B C 1
ATOM 5493 O O . CYS B 1 278 ? -15.273 12.844 20.047 1 97.5 278 CYS B O 1
ATOM 5495 N N . SER B 1 279 ? -16.812 14.391 20.531 1 96.94 279 SER B N 1
ATOM 5496 C CA . SER B 1 279 ? -15.922 15.125 21.422 1 96.94 279 SER B CA 1
ATOM 5497 C C . SER B 1 279 ? -15.461 14.258 22.594 1 96.94 279 SER B C 1
ATOM 5499 O O . SER B 1 279 ? -14.281 14.266 22.953 1 96.94 279 SER B O 1
ATOM 5501 N N . GLU B 1 280 ? -16.375 13.555 23.172 1 97.81 280 GLU B N 1
ATOM 5502 C CA . GLU B 1 280 ? -16.062 12.688 24.297 1 97.81 280 GLU B CA 1
ATOM 5503 C C . GLU B 1 280 ? -15.039 11.617 23.906 1 97.81 280 GLU B C 1
ATOM 5505 O O . GLU B 1 280 ? -14.117 11.32 24.672 1 97.81 280 GLU B O 1
ATOM 5510 N N . ARG B 1 281 ? -15.25 11 22.766 1 98.06 281 ARG B N 1
ATOM 5511 C CA . ARG B 1 281 ? -14.336 9.961 22.297 1 98.06 281 ARG B CA 1
ATOM 5512 C C . ARG B 1 281 ? -12.953 10.539 22 1 98.06 281 ARG B C 1
ATOM 5514 O O . ARG B 1 281 ? -11.938 9.867 22.188 1 98.06 281 ARG B O 1
ATOM 5521 N N . MET B 1 282 ? -12.93 11.75 21.5 1 97.75 282 MET B N 1
ATOM 5522 C CA . MET B 1 282 ? -11.664 12.406 21.203 1 97.75 282 MET B CA 1
ATOM 5523 C C . MET B 1 282 ? -10.859 12.656 22.469 1 97.75 282 MET B C 1
ATOM 5525 O O . MET B 1 282 ? -9.633 12.508 22.484 1 97.75 282 MET B O 1
ATOM 5529 N N . VAL B 1 283 ? -11.531 13.023 23.484 1 98 283 VAL B N 1
ATOM 5530 C CA . VAL B 1 283 ? -10.875 13.25 24.766 1 98 283 VAL B CA 1
ATOM 5531 C C . VAL B 1 283 ? -10.25 11.945 25.266 1 98 283 VAL B C 1
ATOM 5533 O O . VAL B 1 283 ? -9.117 11.945 25.75 1 98 283 VAL B O 1
ATOM 5536 N N . LYS B 1 284 ? -11 10.883 25.125 1 98.62 284 LYS B N 1
ATOM 5537 C CA . LYS B 1 284 ? -10.484 9.578 25.531 1 98.62 284 LYS B CA 1
ATOM 5538 C C . LYS B 1 284 ? -9.297 9.156 24.688 1 98.62 284 LYS B C 1
ATOM 5540 O O . LYS B 1 284 ? -8.328 8.594 25.203 1 98.62 284 LYS B O 1
ATOM 5545 N N . ALA B 1 285 ? -9.383 9.367 23.406 1 98.81 285 ALA B N 1
ATOM 5546 C CA . ALA B 1 285 ? -8.281 9.016 22.5 1 98.81 285 ALA B CA 1
ATOM 5547 C C . ALA B 1 285 ? -7.02 9.789 22.859 1 98.81 285 ALA B C 1
ATOM 5549 O O . ALA B 1 285 ? -5.914 9.242 22.828 1 98.81 285 ALA B O 1
ATOM 5550 N N . LYS B 1 286 ? -7.172 11.055 23.234 1 98.62 286 LYS B N 1
ATOM 5551 C CA . LYS B 1 286 ? -6.051 11.945 23.531 1 98.62 286 LYS B CA 1
ATOM 5552 C C . LYS B 1 286 ? -5.242 11.43 24.719 1 98.62 286 LYS B C 1
ATOM 5554 O O . LYS B 1 286 ? -4.051 11.719 24.844 1 98.62 286 LYS B O 1
ATOM 5559 N N . LEU B 1 287 ? -5.848 10.648 25.531 1 98.81 287 LEU B N 1
ATOM 5560 C CA . LEU B 1 287 ? -5.164 10.125 26.703 1 98.81 287 LEU B CA 1
ATOM 5561 C C . LEU B 1 287 ? -3.986 9.242 26.312 1 98.81 287 LEU B C 1
ATOM 5563 O O . LEU B 1 287 ? -3.021 9.102 27.062 1 98.81 287 LEU B O 1
ATOM 5567 N N . LEU B 1 288 ? -3.994 8.648 25.141 1 98.88 288 LEU B N 1
ATOM 5568 C CA . LEU B 1 288 ? -2.848 7.875 24.672 1 98.88 288 LEU B CA 1
ATOM 5569 C C . LEU B 1 288 ? -1.653 8.789 24.406 1 98.88 288 LEU B C 1
ATOM 5571 O O . LEU B 1 288 ? -0.51 8.414 24.688 1 98.88 288 LEU B O 1
ATOM 5575 N N . TRP B 1 289 ? -1.924 10.016 23.859 1 98.81 289 TRP B N 1
ATOM 5576 C CA . TRP B 1 289 ? -0.859 11 23.688 1 98.81 289 TRP B CA 1
ATOM 5577 C C . TRP B 1 289 ? -0.243 11.375 25.031 1 98.81 289 TRP B C 1
ATOM 5579 O O . TRP B 1 289 ? 0.981 11.453 25.156 1 98.81 289 TRP B O 1
ATOM 5589 N N . ASP B 1 290 ? -1.129 11.57 26 1 98.75 290 ASP B N 1
ATOM 5590 C CA . ASP B 1 290 ? -0.657 11.891 27.344 1 98.75 290 ASP B CA 1
ATOM 5591 C C . ASP B 1 290 ? 0.182 10.75 27.906 1 98.75 290 ASP B C 1
ATOM 5593 O O . ASP B 1 290 ? 1.21 10.992 28.547 1 98.75 290 ASP B O 1
ATOM 5597 N N . PHE B 1 291 ? -0.278 9.578 27.688 1 98.88 291 PHE B N 1
ATOM 5598 C CA . PHE B 1 291 ? 0.448 8.398 28.141 1 98.88 291 PHE B CA 1
ATOM 5599 C C . PHE B 1 291 ? 1.86 8.375 27.578 1 98.88 291 PHE B C 1
ATOM 5601 O O . PHE B 1 291 ? 2.83 8.172 28.297 1 98.88 291 PHE B O 1
ATOM 5608 N N . TRP B 1 292 ? 2.002 8.547 26.297 1 98.88 292 TRP B N 1
ATOM 5609 C CA . TRP B 1 292 ? 3.312 8.516 25.656 1 98.88 292 TRP B CA 1
ATOM 5610 C C . TRP B 1 292 ? 4.191 9.656 26.156 1 98.88 292 TRP B C 1
ATOM 5612 O O . TRP B 1 292 ? 5.375 9.453 26.438 1 98.88 292 TRP B O 1
ATOM 5622 N N . ARG B 1 293 ? 3.602 10.867 26.188 1 98.69 293 ARG B N 1
ATOM 5623 C CA . ARG B 1 293 ? 4.352 12.016 26.688 1 98.69 293 ARG B CA 1
ATOM 5624 C C . ARG B 1 293 ? 4.957 11.727 28.047 1 98.69 293 ARG B C 1
ATOM 5626 O O . ARG B 1 293 ? 6.145 11.969 28.281 1 98.69 293 ARG B O 1
ATOM 5633 N N . GLU B 1 294 ? 4.164 11.172 28.922 1 98.56 294 GLU B N 1
ATOM 5634 C CA . GLU B 1 294 ? 4.586 10.914 30.297 1 98.56 294 GLU B CA 1
ATOM 5635 C C . GLU B 1 294 ? 5.555 9.734 30.359 1 98.56 294 GLU B C 1
ATOM 5637 O O . GLU B 1 294 ? 6.613 9.828 30.984 1 98.56 294 GLU B O 1
ATOM 5642 N N . THR B 1 295 ? 5.207 8.641 29.734 1 98.75 295 THR B N 1
ATOM 5643 C CA . THR B 1 295 ? 5.984 7.402 29.797 1 98.75 295 THR B CA 1
ATOM 5644 C C . THR B 1 295 ? 7.375 7.605 29.219 1 98.75 295 THR B C 1
ATOM 5646 O O . THR B 1 295 ? 8.359 7.102 29.75 1 98.75 295 THR B O 1
ATOM 5649 N N . PHE B 1 296 ? 7.457 8.367 28.141 1 98.81 296 PHE B N 1
ATOM 5650 C CA . PHE B 1 296 ? 8.727 8.531 27.453 1 98.81 296 PHE B CA 1
ATOM 5651 C C . PHE B 1 296 ? 9.414 9.82 27.875 1 98.81 296 PHE B C 1
ATOM 5653 O O . PHE B 1 296 ? 10.508 10.133 27.391 1 98.81 296 PHE B O 1
ATOM 5660 N N . SER B 1 297 ? 8.789 10.57 28.75 1 98.38 297 SER B N 1
ATOM 5661 C CA . SER B 1 297 ? 9.312 11.891 29.062 1 98.38 297 SER B CA 1
ATOM 5662 C C . SER B 1 297 ? 9.656 12.656 27.781 1 98.38 297 SER B C 1
ATOM 5664 O O . SER B 1 297 ? 10.781 13.133 27.625 1 98.38 297 SER B O 1
ATOM 5666 N N . ALA B 1 298 ? 8.672 12.836 27.016 1 98.75 298 ALA B N 1
ATOM 5667 C CA . ALA B 1 298 ? 8.891 13.359 25.672 1 98.75 298 ALA B CA 1
ATOM 5668 C C . ALA B 1 298 ? 8.711 14.875 25.625 1 98.75 298 ALA B C 1
ATOM 5670 O O . ALA B 1 298 ? 7.836 15.414 26.297 1 98.75 298 ALA B O 1
ATOM 5671 N N . ASN B 1 299 ? 9.562 15.484 24.891 1 98.81 299 ASN B N 1
ATOM 5672 C CA . ASN B 1 299 ? 9.406 16.891 24.531 1 98.81 299 ASN B CA 1
ATOM 5673 C C . ASN B 1 299 ? 8.367 17.078 23.438 1 98.81 299 ASN B C 1
ATOM 5675 O O . ASN B 1 299 ? 8.633 16.812 22.266 1 98.81 299 ASN B O 1
ATOM 5679 N N . THR B 1 300 ? 7.145 17.531 23.875 1 98.75 300 THR B N 1
ATOM 5680 C CA . THR B 1 300 ? 6.012 17.594 22.969 1 98.75 300 THR B CA 1
ATOM 5681 C C . THR B 1 300 ? 5.242 18.891 23.125 1 98.75 300 THR B C 1
ATOM 5683 O O . THR B 1 300 ? 5.441 19.625 24.109 1 98.75 300 THR B O 1
ATOM 5686 N N . LYS B 1 301 ? 4.469 19.203 22.109 1 98.44 301 LYS B N 1
ATOM 5687 C CA . LYS B 1 301 ? 3.473 20.281 22.125 1 98.44 301 LYS B CA 1
ATOM 5688 C C . LYS B 1 301 ? 2.148 19.812 21.531 1 98.44 301 LYS B C 1
ATOM 5690 O O . LYS B 1 301 ? 2.121 18.875 20.719 1 98.44 301 LYS B O 1
ATOM 5695 N N . LEU B 1 302 ? 1.117 20.344 22.078 1 97.75 302 LEU B N 1
ATOM 5696 C CA . LEU B 1 302 ? -0.188 20.25 21.422 1 97.75 302 LEU B CA 1
ATOM 5697 C C . LEU B 1 302 ? -0.613 21.609 20.859 1 97.75 302 LEU B C 1
ATOM 5699 O O . LEU B 1 302 ? -0.803 22.562 21.625 1 97.75 302 LEU B O 1
ATOM 5703 N N . ASP B 1 303 ? -0.746 21.672 19.547 1 95.31 303 ASP B N 1
ATOM 5704 C CA . ASP B 1 303 ? -1.046 22.938 18.891 1 95.31 303 ASP B CA 1
ATOM 5705 C C . ASP B 1 303 ? -2.352 22.859 18.109 1 95.31 303 ASP B C 1
ATOM 5707 O O . ASP B 1 303 ? -2.713 21.797 17.609 1 95.31 303 ASP B O 1
ATOM 5711 N N . THR B 1 304 ? -3.043 24 18.094 1 91.56 304 THR B N 1
ATOM 5712 C CA . THR B 1 304 ? -4.039 24.125 17.031 1 91.56 304 THR B CA 1
ATOM 5713 C C . THR B 1 304 ? -3.377 24.094 15.656 1 91.56 304 THR B C 1
ATOM 5715 O O . THR B 1 304 ? -2.184 24.375 15.539 1 91.56 304 THR B O 1
ATOM 5718 N N . ALA B 1 305 ? -4.125 23.672 14.703 1 87.06 305 ALA B N 1
ATOM 5719 C CA . ALA B 1 305 ? -3.506 23.516 13.391 1 87.06 305 ALA B CA 1
ATOM 5720 C C . ALA B 1 305 ? -4.547 23.594 12.273 1 87.06 305 ALA B C 1
ATOM 5722 O O . ALA B 1 305 ? -5.734 23.781 12.539 1 87.06 305 ALA B O 1
ATOM 5723 N N . ASN B 1 306 ? -4.012 23.625 11.094 1 78.19 306 ASN B N 1
ATOM 5724 C CA . ASN B 1 306 ? -4.812 23.531 9.875 1 78.19 306 ASN B CA 1
ATOM 5725 C C . ASN B 1 306 ? -4.18 22.562 8.875 1 78.19 306 ASN B C 1
ATOM 5727 O O . ASN B 1 306 ? -2.969 22.344 8.898 1 78.19 306 ASN B O 1
ATOM 5731 N N . ASP B 1 307 ? -5.02 22.016 8.023 1 77.56 307 ASP B N 1
ATOM 5732 C CA . ASP B 1 307 ? -4.527 21.109 6.992 1 77.56 307 ASP B CA 1
ATOM 5733 C C . ASP B 1 307 ? -3.754 21.875 5.918 1 77.56 307 ASP B C 1
ATOM 5735 O O . ASP B 1 307 ? -3.881 23.094 5.801 1 77.56 307 ASP B O 1
ATOM 5739 N N . SER B 1 308 ? -2.945 21.094 5.246 1 77.25 308 SER B N 1
ATOM 5740 C CA . SER B 1 308 ? -2.197 21.656 4.125 1 77.25 308 SER B CA 1
ATOM 5741 C C . SER B 1 308 ? -3.064 21.75 2.873 1 77.25 308 SER B C 1
ATOM 5743 O O . SER B 1 308 ? -2.771 21.094 1.863 1 77.25 308 SER B O 1
ATOM 5745 N N . PHE B 1 309 ? -4.031 22.656 2.938 1 82.56 309 PHE B N 1
ATOM 5746 C CA . PHE B 1 309 ? -4.938 22.844 1.81 1 82.56 309 PHE B CA 1
ATOM 5747 C C . PHE B 1 309 ? -4.199 23.453 0.624 1 82.56 309 PHE B C 1
ATOM 5749 O O . PHE B 1 309 ? -3.191 24.141 0.799 1 82.56 309 PHE B O 1
ATOM 5756 N N . PHE B 1 310 ? -4.773 23.203 -0.505 1 85.81 310 PHE B N 1
ATOM 5757 C CA . PHE B 1 310 ? -4.234 23.828 -1.706 1 85.81 310 PHE B CA 1
ATOM 5758 C C . PHE B 1 310 ? -4.504 25.328 -1.702 1 85.81 310 PHE B C 1
ATOM 5760 O O . PHE B 1 310 ? -5.449 25.797 -1.062 1 85.81 310 PHE B O 1
ATOM 5767 N N . ALA B 1 311 ? -3.756 26.016 -2.449 1 78.75 311 ALA B N 1
ATOM 5768 C CA . ALA B 1 311 ? -3.617 27.469 -2.367 1 78.75 311 ALA B CA 1
ATOM 5769 C C . ALA B 1 311 ? -4.941 28.156 -2.676 1 78.75 311 ALA B C 1
ATOM 5771 O O . ALA B 1 311 ? -5.316 29.125 -2 1 78.75 311 ALA B O 1
ATOM 5772 N N . SER B 1 312 ? -5.648 27.672 -3.605 1 75.56 312 SER B N 1
ATOM 5773 C CA . SER B 1 312 ? -6.828 28.391 -4.062 1 75.56 312 SER B CA 1
ATOM 5774 C C . SER B 1 312 ? -7.91 28.422 -2.99 1 75.56 312 SER B C 1
ATOM 5776 O O . SER B 1 312 ? -8.703 29.375 -2.924 1 75.56 312 SER B O 1
ATOM 5778 N N . ASN B 1 313 ? -7.875 27.453 -2.146 1 78 313 ASN B N 1
ATOM 5779 C CA . ASN B 1 313 ? -8.906 27.375 -1.12 1 78 313 ASN B CA 1
ATOM 5780 C C . ASN B 1 313 ? -8.32 27.516 0.281 1 78 313 ASN B C 1
ATOM 5782 O O . ASN B 1 313 ? -9.047 27.406 1.274 1 78 313 ASN B O 1
ATOM 5786 N N . TYR B 1 314 ? -7.16 27.828 0.29 1 74.88 314 TYR B N 1
ATOM 5787 C CA . TYR B 1 314 ? -6.41 27.766 1.541 1 74.88 314 TYR B CA 1
ATOM 5788 C C . TYR B 1 314 ? -6.98 28.75 2.562 1 74.88 314 TYR B C 1
ATOM 5790 O O . TYR B 1 314 ? -7.309 28.359 3.686 1 74.88 314 TYR B O 1
ATOM 5798 N N . LYS B 1 315 ? -7.195 29.906 2.225 1 70.81 315 LYS B N 1
ATOM 5799 C CA . LYS B 1 315 ? -7.598 30.938 3.18 1 70.81 315 LYS B CA 1
ATOM 5800 C C . LYS B 1 315 ? -9 30.672 3.711 1 70.81 315 LYS B C 1
ATOM 5802 O O . LYS B 1 315 ? -9.242 30.734 4.918 1 70.81 315 LYS B O 1
ATOM 5807 N N . LYS B 1 316 ? -9.844 30.328 2.832 1 71.56 316 LYS B N 1
ATOM 5808 C CA . LYS B 1 316 ? -11.219 30.031 3.227 1 71.56 316 LYS B CA 1
ATOM 5809 C C . LYS B 1 316 ? -11.281 28.812 4.148 1 71.56 316 LYS B C 1
ATOM 5811 O O . LYS B 1 316 ? -11.891 28.859 5.219 1 71.56 316 LYS B O 1
ATOM 5816 N N . LEU B 1 317 ? -10.633 27.891 3.807 1 72.75 317 LEU B N 1
ATOM 5817 C CA . LEU B 1 317 ? -10.711 26.641 4.547 1 72.75 317 LEU B CA 1
ATOM 5818 C C . LEU B 1 317 ? -9.953 26.734 5.867 1 72.75 317 LEU B C 1
ATOM 5820 O O . LEU B 1 317 ? -10.391 26.203 6.883 1 72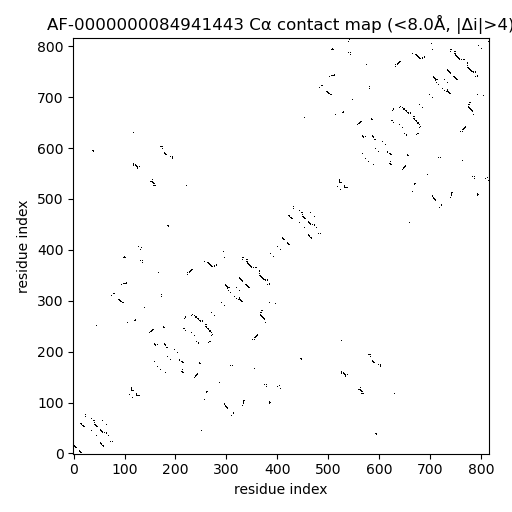.75 317 LEU B O 1
ATOM 5824 N N . LYS B 1 318 ? -8.914 27.438 5.781 1 70.06 318 LYS B N 1
ATOM 5825 C CA . LYS B 1 318 ? -8.156 27.688 7.012 1 70.06 318 LYS B CA 1
ATOM 5826 C C . LYS B 1 318 ? -8.992 28.484 8.016 1 70.06 318 LYS B C 1
ATOM 5828 O O . LYS B 1 318 ? -9.016 28.156 9.203 1 70.06 318 LYS B O 1
ATOM 5833 N N . PHE B 1 319 ? -9.664 29.344 7.52 1 67.56 319 PHE B N 1
ATOM 5834 C CA . PHE B 1 319 ? -10.508 30.188 8.367 1 67.56 319 PHE B CA 1
ATOM 5835 C C . PHE B 1 319 ? -11.57 29.344 9.07 1 67.56 319 PHE B C 1
ATOM 5837 O O . PHE B 1 319 ? -11.719 29.422 10.289 1 67.56 319 PHE B O 1
ATOM 5844 N N . PHE B 1 320 ? -12.141 28.516 8.359 1 69.38 320 PHE B N 1
ATOM 5845 C CA . PHE B 1 320 ? -13.219 27.688 8.922 1 69.38 320 PHE B CA 1
ATOM 5846 C C . PHE B 1 320 ? -12.656 26.656 9.891 1 69.38 320 PHE B C 1
ATOM 5848 O O . PHE B 1 320 ? -13.266 26.359 10.914 1 69.38 320 PHE B O 1
ATOM 5855 N N . GLN B 1 321 ? -11.531 26.219 9.555 1 72.19 321 GLN B N 1
ATOM 5856 C CA . GLN B 1 321 ? -10.938 25.188 10.406 1 72.19 321 GLN B CA 1
ATOM 5857 C C . GLN B 1 321 ? -10.438 25.781 11.719 1 72.19 321 GLN B C 1
ATOM 5859 O O . GLN B 1 321 ? -10.57 25.172 12.781 1 72.19 321 GLN B O 1
ATOM 5864 N N . VAL B 1 322 ? -9.93 26.922 11.703 1 66.19 322 VAL B N 1
ATOM 5865 C CA . VAL B 1 322 ? -9.391 27.562 12.898 1 66.19 322 VAL B CA 1
ATOM 5866 C C . VAL B 1 322 ? -10.531 28.078 13.766 1 66.19 322 VAL B C 1
ATOM 5868 O O . VAL B 1 322 ? -10.547 27.859 14.984 1 66.19 322 VAL B O 1
ATOM 5871 N N . LEU B 1 323 ? -11.492 28.641 13.148 1 65.62 323 LEU B N 1
ATOM 5872 C CA . LEU B 1 323 ? -12.641 29.141 13.898 1 65.62 323 LEU B CA 1
ATOM 5873 C C . LEU B 1 323 ? -13.398 28 14.57 1 65.62 323 LEU B C 1
ATOM 5875 O O . LEU B 1 323 ? -13.914 28.172 15.68 1 65.62 323 LEU B O 1
ATOM 5879 N N . GLY B 1 324 ? -13.297 27 13.992 1 72 324 GLY B N 1
ATOM 5880 C CA . GLY B 1 324 ? -14.047 25.875 14.5 1 72 324 GLY B CA 1
ATOM 5881 C C . GLY B 1 324 ? -13.234 24.969 15.422 1 72 324 GLY B C 1
ATOM 5882 O O . GLY B 1 324 ? -13.758 24 15.961 1 72 324 GLY B O 1
ATOM 5883 N N . ASP B 1 325 ? -11.992 25.391 15.664 1 75.38 325 ASP B N 1
ATOM 5884 C CA . ASP B 1 325 ? -11.109 24.531 16.453 1 75.38 325 ASP B CA 1
ATOM 5885 C C . ASP B 1 325 ? -11.195 23.078 15.984 1 75.38 325 ASP B C 1
ATOM 5887 O O . ASP B 1 325 ? -11.43 22.172 16.797 1 75.38 325 ASP B O 1
ATOM 5891 N N . SER B 1 326 ? -10.969 22.969 14.727 1 87.5 326 SER B N 1
ATOM 5892 C CA . SER B 1 326 ? -11.344 21.703 14.102 1 87.5 326 SER B CA 1
ATOM 5893 C C . SER B 1 326 ? -10.148 20.75 14.016 1 87.5 326 SER B C 1
ATOM 5895 O O . SER B 1 326 ? -10.312 19.562 13.758 1 87.5 326 SER B O 1
ATOM 5897 N N . LYS B 1 327 ? -8.969 21.312 14.281 1 92.12 327 LYS B N 1
ATOM 5898 C CA . LYS B 1 327 ? -7.805 20.438 14.188 1 92.12 327 LYS B CA 1
ATOM 5899 C C . LYS B 1 327 ? -6.758 20.812 15.234 1 92.12 327 LYS B C 1
ATOM 5901 O O . LYS B 1 327 ? -6.477 21.984 15.461 1 92.12 327 LYS B O 1
ATOM 5906 N N . ARG B 1 328 ? -6.254 19.812 15.867 1 95.75 328 ARG B N 1
ATOM 5907 C CA . ARG B 1 328 ? -5.102 19.906 16.766 1 95.75 328 ARG B CA 1
ATOM 5908 C C . ARG B 1 328 ? -4.027 18.891 16.375 1 95.75 328 ARG B C 1
ATOM 5910 O O . ARG B 1 328 ? -4.336 17.828 15.836 1 95.75 328 ARG B O 1
ATOM 5917 N N . GLU B 1 329 ? -2.838 19.266 16.578 1 97.12 329 GLU B N 1
ATOM 5918 C CA . GLU B 1 329 ? -1.731 18.375 16.25 1 97.12 329 GLU B CA 1
ATOM 5919 C C . GLU B 1 329 ? -0.86 18.078 17.469 1 97.12 329 GLU B C 1
ATOM 5921 O O . GLU B 1 329 ? -0.571 18.984 18.25 1 97.12 329 GLU B O 1
ATOM 5926 N N . PHE B 1 330 ? -0.584 16.828 17.672 1 98.62 330 PHE B N 1
ATOM 5927 C CA . PHE B 1 330 ? 0.409 16.375 18.641 1 98.62 330 PHE B CA 1
ATOM 5928 C C . PHE B 1 330 ? 1.812 16.438 18.047 1 98.62 330 PHE B C 1
ATOM 5930 O O . PHE B 1 330 ? 2.172 15.625 17.203 1 98.62 330 PHE B O 1
ATOM 5937 N N . LYS B 1 331 ? 2.623 17.344 18.516 1 98.62 331 LYS B N 1
ATOM 5938 C CA . LYS B 1 331 ? 3.924 17.609 17.906 1 98.62 331 LYS B CA 1
ATOM 5939 C C . LYS B 1 331 ? 5.059 17.141 18.812 1 98.62 331 LYS B C 1
ATOM 5941 O O . LYS B 1 331 ? 4.984 17.297 20.031 1 98.62 331 LYS B O 1
ATOM 5946 N N . TRP B 1 332 ? 6.035 16.531 18.25 1 98.81 332 TRP B N 1
ATOM 5947 C CA . TRP B 1 332 ? 7.242 16.094 18.953 1 98.81 332 TRP B CA 1
ATOM 5948 C C . TRP B 1 332 ? 8.461 16.859 18.438 1 98.81 332 TRP B C 1
ATOM 5950 O O . TRP B 1 332 ? 8.602 17.078 17.234 1 98.81 332 TRP B O 1
ATOM 5960 N N . LYS B 1 333 ? 9.328 17.172 19.312 1 98.62 333 LYS B N 1
ATOM 5961 C CA . LYS B 1 333 ? 10.562 17.859 18.938 1 98.62 333 LYS B CA 1
ATOM 5962 C C . LYS B 1 333 ? 11.508 16.906 18.203 1 98.62 333 LYS B C 1
ATOM 5964 O O . LYS B 1 333 ? 11.664 15.75 18.594 1 98.62 333 LYS B O 1
ATOM 5969 N N . ILE B 1 334 ? 12.062 17.375 17.172 1 98.56 334 ILE B N 1
ATOM 5970 C CA . ILE B 1 334 ? 13.258 16.797 16.547 1 98.56 334 ILE B CA 1
ATOM 5971 C C . ILE B 1 334 ? 14.484 17.625 16.922 1 98.56 334 ILE B C 1
ATOM 5973 O O . ILE B 1 334 ? 14.773 18.641 16.281 1 98.56 334 ILE B O 1
ATOM 5977 N N . PRO B 1 335 ? 15.203 17.219 17.812 1 98.06 335 PRO B N 1
ATOM 5978 C CA . PRO B 1 335 ? 16.234 18.062 18.438 1 98.06 335 PRO B CA 1
ATOM 5979 C C . PRO B 1 335 ? 17.281 18.531 17.438 1 98.06 335 PRO B C 1
ATOM 5981 O O . PRO B 1 335 ? 17.672 19.703 17.453 1 98.06 335 PRO B O 1
ATOM 5984 N N . ALA B 1 336 ? 17.688 17.656 16.594 1 96.56 336 ALA B N 1
ATOM 5985 C CA . ALA B 1 336 ? 18.766 17.984 15.664 1 96.56 336 ALA B CA 1
ATOM 5986 C C . ALA B 1 336 ? 18.391 19.172 14.797 1 96.56 336 ALA B C 1
ATOM 5988 O O . ALA B 1 336 ? 19.266 19.906 14.32 1 96.56 336 ALA B O 1
ATOM 5989 N N . HIS B 1 337 ? 17.125 19.406 14.594 1 94.81 337 HIS B N 1
ATOM 5990 C CA . HIS B 1 337 ? 16.672 20.484 13.719 1 94.81 337 HIS B CA 1
ATOM 5991 C C . HIS B 1 337 ? 16.047 21.625 14.516 1 94.81 337 HIS B C 1
ATOM 5993 O O . HIS B 1 337 ? 15.57 22.594 13.938 1 94.81 337 HIS B O 1
ATOM 5999 N N . SER B 1 338 ? 15.945 21.469 15.758 1 94.62 338 SER B N 1
ATOM 6000 C CA . SER B 1 338 ? 15.297 22.438 16.641 1 94.62 338 SER B CA 1
ATOM 6001 C C . SER B 1 338 ? 13.891 22.766 16.156 1 94.62 338 SER B C 1
ATOM 6003 O O . SER B 1 338 ? 13.5 23.938 16.109 1 94.62 338 SER B O 1
ATOM 6005 N N . SER B 1 339 ? 13.258 21.797 15.672 1 95.12 339 SER B N 1
ATOM 6006 C CA . SER B 1 339 ? 11.898 21.953 15.156 1 95.12 339 SER B CA 1
ATOM 6007 C C . SER B 1 339 ? 10.992 20.828 15.648 1 95.12 339 SER B C 1
ATOM 6009 O O . SER B 1 339 ? 11.453 19.875 16.266 1 95.12 339 SER B O 1
ATOM 6011 N N . TYR B 1 340 ? 9.688 21.062 15.492 1 97.31 340 TYR B N 1
ATOM 6012 C CA . TYR B 1 340 ? 8.688 20.062 15.859 1 97.31 340 TYR B CA 1
ATOM 6013 C C . TYR B 1 340 ? 8.031 19.469 14.617 1 97.31 340 TYR B C 1
ATOM 6015 O O . TYR B 1 340 ? 7.883 20.156 13.602 1 97.31 340 TYR B O 1
ATOM 6023 N N . ILE B 1 341 ? 7.711 18.219 14.664 1 97.81 341 ILE B N 1
ATOM 6024 C CA . ILE B 1 341 ? 6.938 17.594 13.594 1 97.81 341 ILE B CA 1
ATOM 6025 C C . ILE B 1 341 ? 5.621 17.062 14.156 1 97.81 341 ILE B C 1
ATOM 6027 O O . ILE B 1 341 ? 5.551 16.672 15.328 1 97.81 341 ILE B O 1
ATOM 6031 N N . SER B 1 342 ? 4.57 17.078 13.352 1 97.94 342 SER B N 1
ATOM 6032 C CA . SER B 1 342 ? 3.275 16.547 13.75 1 97.94 342 SER B CA 1
ATOM 6033 C C . SER B 1 342 ? 3.271 15.016 13.695 1 97.94 342 SER B C 1
ATOM 6035 O O . SER B 1 342 ? 3.475 14.422 12.633 1 97.94 342 SER B O 1
ATOM 6037 N N . CYS B 1 343 ? 3.027 14.367 14.789 1 98.62 343 CYS B N 1
ATOM 6038 C CA . CYS B 1 343 ? 3.031 12.914 14.875 1 98.62 343 CYS B CA 1
ATOM 6039 C C . CYS B 1 343 ? 1.614 12.367 15.023 1 98.62 343 CYS B C 1
ATOM 6041 O O . CYS B 1 343 ? 1.407 11.156 15.023 1 98.62 343 CYS B O 1
ATOM 6043 N N . GLY B 1 344 ? 0.703 13.211 15.148 1 98.31 344 GLY B N 1
ATOM 6044 C CA . GLY B 1 344 ? -0.709 12.883 15.281 1 98.31 344 GLY B CA 1
ATOM 6045 C C . GLY B 1 344 ? -1.614 14.094 15.148 1 98.31 344 GLY B C 1
ATOM 6046 O O . GLY B 1 344 ? -1.15 15.234 15.234 1 98.31 344 GLY B O 1
ATOM 6047 N N . SER B 1 345 ? -2.875 13.805 14.922 1 97.69 345 SER B N 1
ATOM 6048 C CA . SER B 1 345 ? -3.812 14.922 14.812 1 97.69 345 SER B CA 1
ATOM 6049 C C . SER B 1 345 ? -5.203 14.523 15.297 1 97.69 345 SER B C 1
ATOM 6051 O O . SER B 1 345 ? -5.57 13.344 15.242 1 97.69 345 SER B O 1
ATOM 6053 N N . MET B 1 346 ? -5.867 15.469 15.883 1 96.94 346 MET B N 1
ATOM 6054 C CA . MET B 1 346 ? -7.293 15.422 16.219 1 96.94 346 MET B CA 1
ATOM 6055 C C . MET B 1 346 ? -8.102 16.25 15.227 1 96.94 346 MET B C 1
ATOM 6057 O O . MET B 1 346 ? -7.875 17.453 15.086 1 96.94 346 MET B O 1
ATOM 6061 N N . ASN B 1 347 ? -9.023 15.617 14.57 1 96.44 347 ASN B N 1
ATOM 6062 C CA . ASN B 1 347 ? -9.789 16.312 13.539 1 96.44 347 ASN B CA 1
ATOM 6063 C C . ASN B 1 347 ? -11.289 16.219 13.805 1 96.44 347 ASN B C 1
ATOM 6065 O O . ASN B 1 347 ? -11.836 15.133 13.945 1 96.44 347 ASN B O 1
ATOM 6069 N N . PHE B 1 348 ? -11.891 17.344 13.883 1 95.31 348 PHE B N 1
ATOM 6070 C CA . PHE B 1 348 ? -13.344 17.453 13.938 1 95.31 348 PHE B CA 1
ATOM 6071 C C . PHE B 1 348 ? -13.906 17.922 12.602 1 95.31 348 PHE B C 1
ATOM 6073 O O . PHE B 1 348 ? -13.766 19.094 12.25 1 95.31 348 PHE B O 1
ATOM 6080 N N . HIS B 1 349 ? -14.609 17 11.93 1 94.31 349 HIS B N 1
ATOM 6081 C CA . HIS B 1 349 ? -15.031 17.297 10.562 1 94.31 349 HIS B CA 1
ATOM 6082 C C . HIS B 1 349 ? -16.422 17.906 10.523 1 94.31 349 HIS B C 1
ATOM 6084 O O . HIS B 1 349 ? -16.891 18.344 9.469 1 94.31 349 HIS B O 1
ATOM 6090 N N . ARG B 1 350 ? -17.109 17.844 11.656 1 94.94 350 ARG B N 1
ATOM 6091 C CA . ARG B 1 350 ? -18.516 18.203 11.695 1 94.94 350 ARG B CA 1
ATOM 6092 C C . ARG B 1 350 ? -19.312 17.391 10.68 1 94.94 350 ARG B C 1
ATOM 6094 O O . ARG B 1 350 ? -19.266 16.156 10.688 1 94.94 350 ARG B O 1
ATOM 6101 N N . THR B 1 351 ? -19.984 18.094 9.773 1 95.94 351 THR B N 1
ATOM 6102 C CA . THR B 1 351 ? -20.828 17.344 8.852 1 95.94 351 THR B CA 1
ATOM 6103 C C . THR B 1 351 ? -20.188 17.281 7.469 1 95.94 351 THR B C 1
ATOM 6105 O O . THR B 1 351 ? -20.844 16.922 6.488 1 95.94 351 THR B O 1
ATOM 6108 N N . HIS B 1 352 ? -18.922 17.594 7.336 1 93.5 352 HIS B N 1
ATOM 6109 C CA . HIS B 1 352 ? -18.219 17.672 6.055 1 93.5 352 HIS B CA 1
ATOM 6110 C C . HIS B 1 352 ? -18.312 16.359 5.289 1 93.5 352 HIS B C 1
ATOM 6112 O O . HIS B 1 352 ? -18.516 16.359 4.074 1 93.5 352 HIS B O 1
ATOM 6118 N N . PHE B 1 353 ? -18.141 15.25 5.961 1 96.31 353 PHE B N 1
ATOM 6119 C CA . PHE B 1 353 ? -18.109 13.961 5.273 1 96.31 353 PHE B CA 1
ATOM 6120 C C . PHE B 1 353 ? -19.484 13.289 5.316 1 96.31 353 PHE B C 1
ATOM 6122 O O . PHE B 1 353 ? -19.781 12.43 4.488 1 96.31 353 PHE B O 1
ATOM 6129 N N . SER B 1 354 ? -20.281 13.633 6.254 1 97.88 354 SER B N 1
ATOM 6130 C CA . SER B 1 354 ? -21.594 13.008 6.332 1 97.88 354 SER B CA 1
ATOM 6131 C C . SER B 1 354 ? -22.516 13.523 5.234 1 97.88 354 SER B C 1
ATOM 6133 O O . SER B 1 354 ? -23.375 12.789 4.738 1 97.88 354 SER B O 1
ATOM 6135 N N . LYS B 1 355 ? -22.328 14.68 4.797 1 97.38 355 LYS B N 1
ATOM 6136 C CA . LYS B 1 355 ? -23.203 15.289 3.797 1 97.38 355 LYS B CA 1
ATOM 6137 C C . LYS B 1 355 ? -23.062 14.594 2.447 1 97.38 355 LYS B C 1
ATOM 6139 O O . LYS B 1 355 ? -24.047 14.062 1.912 1 97.38 355 LYS B O 1
ATOM 6144 N N . PRO B 1 356 ? -21.859 14.531 1.94 1 97 356 PRO B N 1
ATOM 6145 C CA . PRO B 1 356 ? -21.75 13.922 0.614 1 97 356 PRO B CA 1
ATOM 6146 C C . PRO B 1 356 ? -22.156 12.445 0.609 1 97 356 PRO B C 1
ATOM 6148 O O . PRO B 1 356 ? -22.547 11.914 -0.428 1 97 356 PRO B O 1
ATOM 6151 N N . PHE B 1 357 ? -22.109 11.797 1.727 1 97.69 357 PHE B N 1
ATOM 6152 C CA . PHE B 1 357 ? -22.391 10.359 1.766 1 97.69 357 PHE B CA 1
ATOM 6153 C C . PHE B 1 357 ? -23.703 10.086 2.482 1 97.69 357 PHE B C 1
ATOM 6155 O O . PHE B 1 357 ? -24.047 8.93 2.744 1 97.69 357 PHE B O 1
ATOM 6162 N N . SER B 1 358 ? -24.438 11.094 2.801 1 98.12 358 SER B N 1
ATOM 6163 C CA . SER B 1 358 ? -25.75 11 3.408 1 98.12 358 SER B CA 1
ATOM 6164 C C . SER B 1 358 ? -25.734 10.109 4.641 1 98.12 358 SER B C 1
ATOM 6166 O O . SER B 1 358 ? -26.531 9.172 4.746 1 98.12 358 SER B O 1
ATOM 6168 N N . ILE B 1 359 ? -24.844 10.367 5.527 1 98.5 359 ILE B N 1
ATOM 6169 C CA . ILE B 1 359 ? -24.766 9.68 6.812 1 98.5 359 ILE B CA 1
ATOM 6170 C C . ILE B 1 359 ? -25.609 10.43 7.844 1 98.5 359 ILE B C 1
ATOM 6172 O O . ILE B 1 359 ? -25.266 11.547 8.242 1 98.5 359 ILE B O 1
ATOM 6176 N N . ARG B 1 360 ? -26.656 9.797 8.289 1 98.44 360 ARG B N 1
ATOM 6177 C CA . ARG B 1 360 ? -27.641 10.5 9.109 1 98.44 360 ARG B CA 1
ATOM 6178 C C . ARG B 1 360 ? -28.031 9.672 10.328 1 98.44 360 ARG B C 1
ATOM 6180 O O . ARG B 1 360 ? -27.812 8.453 10.352 1 98.44 360 ARG B O 1
ATOM 6187 N N . ASN B 1 361 ? -28.516 10.391 11.32 1 97.88 361 ASN B N 1
ATOM 6188 C CA . ASN B 1 361 ? -29.109 9.68 12.453 1 97.88 361 ASN B CA 1
ATOM 6189 C C . ASN B 1 361 ? -30.578 9.359 12.211 1 97.88 361 ASN B C 1
ATOM 6191 O O . ASN B 1 361 ? -31.094 9.547 11.102 1 97.88 361 ASN B O 1
ATOM 6195 N N . GLU B 1 362 ? -31.234 8.812 13.25 1 97.06 362 GLU B N 1
ATOM 6196 C CA . GLU B 1 362 ? -32.625 8.383 13.117 1 97.06 362 GLU B CA 1
ATOM 6197 C C . GLU B 1 362 ? -33.562 9.57 12.875 1 97.06 362 GLU B C 1
ATOM 6199 O O . GLU B 1 362 ? -34.594 9.43 12.234 1 97.06 362 GLU B O 1
ATOM 6204 N N . ALA B 1 363 ? -33.219 10.695 13.336 1 97 363 ALA B N 1
ATOM 6205 C CA . ALA B 1 363 ? -34 11.914 13.141 1 97 363 ALA B CA 1
ATOM 6206 C C . ALA B 1 363 ? -33.688 12.547 11.781 1 97 363 ALA B C 1
ATOM 6208 O O . ALA B 1 363 ? -34.219 13.617 11.461 1 97 363 ALA B O 1
ATOM 6209 N N . ARG B 1 364 ? -32.75 11.992 11.07 1 96.69 364 ARG B N 1
ATOM 6210 C CA . ARG B 1 364 ? -32.375 12.375 9.711 1 96.69 364 ARG B CA 1
ATOM 6211 C C . ARG B 1 364 ? -31.453 13.586 9.703 1 96.69 364 ARG B C 1
ATOM 6213 O O . ARG B 1 364 ? -31.297 14.242 8.672 1 96.69 364 ARG B O 1
ATOM 6220 N N . ASP B 1 365 ? -30.953 13.859 10.844 1 97.56 365 ASP B N 1
ATOM 6221 C CA . ASP B 1 365 ? -29.891 14.859 10.875 1 97.56 365 ASP B CA 1
ATOM 6222 C C . ASP B 1 365 ? -28.547 14.25 10.438 1 97.56 365 ASP B C 1
ATOM 6224 O O . ASP B 1 365 ? -28.281 13.078 10.68 1 97.56 365 ASP B O 1
ATOM 6228 N N . TYR B 1 366 ? -27.766 15.07 9.773 1 98.19 366 TYR B N 1
ATOM 6229 C CA . TYR B 1 366 ? -26.438 14.609 9.43 1 98.19 366 TYR B CA 1
ATOM 6230 C C . TYR B 1 366 ? -25.609 14.344 10.68 1 98.19 366 TYR B C 1
ATOM 6232 O O . TYR B 1 366 ? -25.625 15.133 11.625 1 98.19 366 TYR B O 1
ATOM 6240 N N . CYS B 1 367 ? -24.891 13.273 10.672 1 98.38 367 CYS B N 1
ATOM 6241 C CA . CYS B 1 367 ? -24.016 12.938 11.789 1 98.38 367 CYS B CA 1
ATOM 6242 C C . CYS B 1 367 ? -22.734 13.758 11.742 1 98.38 367 CYS B C 1
ATOM 6244 O O . CYS B 1 367 ? -22.328 14.227 10.672 1 98.38 367 CYS B O 1
ATOM 6246 N N . TYR B 1 368 ? -22.156 13.977 12.906 1 97.69 368 TYR B N 1
ATOM 6247 C CA . TYR B 1 368 ? -20.781 14.469 12.977 1 97.69 368 TYR B CA 1
ATOM 6248 C C . TYR B 1 368 ? -19.781 13.336 12.789 1 97.69 368 TYR B C 1
ATOM 6250 O O . TYR B 1 368 ? -20.078 12.188 13.117 1 97.69 368 TYR B O 1
ATOM 6258 N N . THR B 1 369 ? -18.688 13.664 12.195 1 98 369 THR B N 1
ATOM 6259 C CA . THR B 1 369 ? -17.562 12.727 12.102 1 98 369 THR B CA 1
ATOM 6260 C C . THR B 1 369 ? -16.297 13.344 12.68 1 98 369 THR B C 1
ATOM 6262 O O . THR B 1 369 ? -16.141 14.57 12.695 1 98 369 THR B O 1
ATOM 6265 N N . SER B 1 370 ? -15.445 12.57 13.242 1 98 370 SER B N 1
ATOM 6266 C CA . SER B 1 370 ? -14.133 12.953 13.75 1 98 370 SER B CA 1
ATOM 6267 C C . SER B 1 370 ? -13.133 11.812 13.609 1 98 370 SER B C 1
ATOM 6269 O O . SER B 1 370 ? -13.523 10.648 13.484 1 98 370 SER B O 1
ATOM 6271 N N . CYS B 1 371 ? -11.898 12.141 13.492 1 98.25 371 CYS B N 1
ATOM 6272 C CA . CYS B 1 371 ? -10.867 11.109 13.445 1 98.25 371 CYS B CA 1
ATOM 6273 C C . CYS B 1 371 ? -9.641 11.531 14.258 1 98.25 371 CYS B C 1
ATOM 6275 O O . CYS B 1 371 ? -9.32 12.719 14.336 1 98.25 371 CYS B O 1
ATOM 6277 N N . PHE B 1 372 ? -9.086 10.625 14.977 1 98.69 372 PHE B N 1
ATOM 6278 C CA . PHE B 1 372 ? -7.848 10.719 15.734 1 98.69 372 PHE B CA 1
ATOM 6279 C C . PHE B 1 372 ? -6.734 9.93 15.055 1 98.69 372 PHE B C 1
ATOM 6281 O O . PHE B 1 372 ? -6.719 8.703 15.102 1 98.69 372 PHE B O 1
ATOM 6288 N N . ALA B 1 373 ? -5.77 10.664 14.469 1 98.56 373 ALA B N 1
ATOM 6289 C CA . ALA B 1 373 ? -4.836 10.039 13.531 1 98.56 373 ALA B CA 1
ATOM 6290 C C . ALA B 1 373 ? -3.445 9.914 14.148 1 98.56 373 ALA B C 1
ATOM 6292 O O . ALA B 1 373 ? -3.004 10.797 14.883 1 98.56 373 ALA B O 1
ATOM 6293 N N . PHE B 1 374 ? -2.787 8.844 13.805 1 98.81 374 PHE B N 1
ATOM 6294 C CA . PHE B 1 374 ? -1.42 8.57 14.227 1 98.81 374 PHE B CA 1
ATOM 6295 C C . PHE B 1 374 ? -0.515 8.352 13.016 1 98.81 374 PHE B C 1
ATOM 6297 O O . PHE B 1 374 ? -0.737 7.441 12.227 1 98.81 374 PHE B O 1
ATOM 6304 N N . GLY B 1 375 ? 0.472 9.234 12.859 1 98.56 375 GLY B N 1
ATOM 6305 C CA . GLY B 1 375 ? 1.541 8.953 11.922 1 98.56 375 GLY B CA 1
ATOM 6306 C C . GLY B 1 375 ? 2.613 8.039 12.492 1 98.56 375 GLY B C 1
ATOM 6307 O O . GLY B 1 375 ? 3.533 8.508 13.172 1 98.56 375 GLY B O 1
ATOM 6308 N N . VAL B 1 376 ? 2.633 6.871 12.141 1 98.75 376 VAL B N 1
ATOM 6309 C CA . VAL B 1 376 ? 3.398 5.855 12.852 1 98.75 376 VAL B CA 1
ATOM 6310 C C . VAL B 1 376 ? 4.891 6.062 12.602 1 98.75 376 VAL B C 1
ATOM 6312 O O . VAL B 1 376 ? 5.699 5.984 13.531 1 98.75 376 VAL B O 1
ATOM 6315 N N . GLU B 1 377 ? 5.324 6.344 11.406 1 98.69 377 GLU B N 1
ATOM 6316 C CA . GLU B 1 377 ? 6.73 6.602 11.109 1 98.69 377 GLU B CA 1
ATOM 6317 C C . GLU B 1 377 ? 7.242 7.816 11.875 1 98.69 377 GLU B C 1
ATOM 6319 O O . GLU B 1 377 ? 8.352 7.801 12.414 1 98.69 377 GLU B O 1
ATOM 6324 N N . ARG B 1 378 ? 6.398 8.836 11.906 1 98.81 378 ARG B N 1
ATOM 6325 C CA . ARG B 1 378 ? 6.832 10.055 12.578 1 98.81 378 ARG B CA 1
ATOM 6326 C C . ARG B 1 378 ? 6.938 9.836 14.086 1 98.81 378 ARG B C 1
ATOM 6328 O O . ARG B 1 378 ? 7.824 10.391 14.742 1 98.81 378 ARG B O 1
ATOM 6335 N N . LEU B 1 379 ? 6.012 9.039 14.633 1 98.88 379 LEU B N 1
ATOM 6336 C CA . LEU B 1 379 ? 6.109 8.703 16.047 1 98.88 379 LEU B CA 1
ATOM 6337 C C . LEU B 1 379 ? 7.418 7.973 16.344 1 98.88 379 LEU B C 1
ATOM 6339 O O . LEU B 1 379 ? 8.133 8.32 17.281 1 98.88 379 LEU B O 1
ATOM 6343 N N . ALA B 1 380 ? 7.758 7.008 15.539 1 98.94 380 ALA B N 1
ATOM 6344 C CA . ALA B 1 380 ? 8.992 6.25 15.719 1 98.94 380 ALA B CA 1
ATOM 6345 C C . ALA B 1 380 ? 10.219 7.145 15.562 1 98.94 380 ALA B C 1
ATOM 6347 O O . ALA B 1 380 ? 11.141 7.094 16.375 1 98.94 380 ALA B O 1
ATOM 6348 N N . PHE B 1 381 ? 10.219 7.98 14.531 1 98.88 381 PHE B N 1
ATOM 6349 C CA . PHE B 1 381 ? 11.336 8.875 14.25 1 98.88 381 PHE B CA 1
ATOM 6350 C C . PHE B 1 381 ? 11.539 9.867 15.398 1 98.88 381 PHE B C 1
ATOM 6352 O O . PHE B 1 381 ? 12.664 10.086 15.844 1 98.88 381 PHE B O 1
ATOM 6359 N N . ALA B 1 382 ? 10.406 10.398 15.828 1 98.88 382 ALA B N 1
ATOM 6360 C CA . ALA B 1 382 ? 10.469 11.398 16.891 1 98.88 382 ALA B CA 1
ATOM 6361 C C . ALA B 1 382 ? 10.977 10.773 18.188 1 98.88 382 ALA B C 1
ATOM 6363 O O . ALA B 1 382 ? 11.844 11.336 18.859 1 98.88 382 ALA B O 1
ATOM 6364 N N . LEU B 1 383 ? 10.453 9.633 18.562 1 98.94 383 LEU B N 1
ATOM 6365 C CA . LEU B 1 383 ? 10.898 8.953 19.781 1 98.94 383 LEU B CA 1
ATOM 6366 C C . LEU B 1 383 ? 12.398 8.688 19.719 1 98.94 383 LEU B C 1
ATOM 6368 O O . LEU B 1 383 ? 13.133 9.039 20.656 1 98.94 383 LEU B O 1
ATOM 6372 N N . LEU B 1 384 ? 12.836 8.094 18.641 1 98.88 384 LEU B N 1
ATOM 6373 C CA . LEU B 1 384 ? 14.242 7.727 18.547 1 98.88 384 LEU B CA 1
ATOM 6374 C C . LEU B 1 384 ? 15.117 8.969 18.438 1 98.88 384 LEU B C 1
ATOM 6376 O O . LEU B 1 384 ? 16.266 8.961 18.906 1 98.88 384 LEU B O 1
ATOM 6380 N N . SER B 1 385 ? 14.586 10.039 17.812 1 98.88 385 SER B N 1
ATOM 6381 C CA . SER B 1 385 ? 15.336 11.297 17.75 1 98.88 385 SER B CA 1
ATOM 6382 C C . SER B 1 385 ? 15.609 11.844 19.141 1 98.88 385 SER B C 1
ATOM 6384 O O . SER B 1 385 ? 16.641 12.461 19.391 1 98.88 385 SER B O 1
ATOM 6386 N N . GLN B 1 386 ? 14.688 11.656 20.016 1 98.75 386 GLN B N 1
ATOM 6387 C CA . GLN B 1 386 ? 14.828 12.211 21.359 1 98.75 386 GLN B CA 1
ATOM 6388 C C . GLN B 1 386 ? 15.594 11.258 22.266 1 98.75 386 GLN B C 1
ATOM 6390 O O . GLN B 1 386 ? 16.297 11.688 23.188 1 98.75 386 GLN B O 1
ATOM 6395 N N . LYS B 1 387 ? 15.484 9.93 22.031 1 98.69 387 LYS B N 1
ATOM 6396 C CA . LYS B 1 387 ? 16.062 8.93 22.938 1 98.69 387 LYS B CA 1
ATOM 6397 C C . LYS B 1 387 ? 17.438 8.492 22.453 1 98.69 387 LYS B C 1
ATOM 6399 O O . LYS B 1 387 ? 18.266 8.039 23.25 1 98.69 387 LYS B O 1
ATOM 6404 N N . GLY B 1 388 ? 17.656 8.602 21.172 1 98.56 388 GLY B N 1
ATOM 6405 C CA . GLY B 1 388 ? 18.859 8.031 20.594 1 98.56 388 GLY B CA 1
ATOM 6406 C C . GLY B 1 388 ? 18.688 6.586 20.172 1 98.56 388 GLY B C 1
ATOM 6407 O O . GLY B 1 388 ? 17.656 5.977 20.422 1 98.56 388 GLY B O 1
ATOM 6408 N N . LEU B 1 389 ? 19.766 6.066 19.562 1 98.38 389 LEU B N 1
ATOM 6409 C CA . LEU B 1 389 ? 19.672 4.742 18.953 1 98.38 389 LEU B CA 1
ATOM 6410 C C . LEU B 1 389 ? 20.312 3.689 19.844 1 98.38 389 LEU B C 1
ATOM 6412 O O . LEU B 1 389 ? 20.281 2.498 19.531 1 98.38 389 LEU B O 1
ATOM 6416 N N . ASP B 1 390 ? 20.906 4.082 20.969 1 97.94 390 ASP B N 1
ATOM 6417 C CA . ASP B 1 390 ? 21.453 3.145 21.938 1 97.94 390 ASP B CA 1
ATOM 6418 C C . ASP B 1 390 ? 20.422 2.758 22.984 1 97.94 390 ASP B C 1
ATOM 6420 O O . ASP B 1 390 ? 20.266 3.451 24 1 97.94 390 ASP B O 1
ATOM 6424 N N . VAL B 1 391 ? 19.875 1.654 22.812 1 98.06 391 VAL B N 1
ATOM 6425 C CA . VAL B 1 391 ? 18.781 1.179 23.641 1 98.06 391 VAL B CA 1
ATOM 6426 C C . VAL B 1 391 ? 19.234 1.077 25.094 1 98.06 391 VAL B C 1
ATOM 6428 O O . VAL B 1 391 ? 18.453 1.331 26.016 1 98.06 391 VAL B O 1
ATOM 6431 N N . ASP B 1 392 ? 20.406 0.715 25.344 1 96.94 392 ASP B N 1
ATOM 6432 C CA . ASP B 1 392 ? 20.938 0.554 26.703 1 96.94 392 ASP B CA 1
ATOM 6433 C C . ASP B 1 392 ? 21 1.894 27.422 1 96.94 392 ASP B C 1
ATOM 6435 O O . ASP B 1 392 ? 21.047 1.933 28.656 1 96.94 392 ASP B O 1
ATOM 6439 N N . ALA B 1 393 ? 20.984 2.945 26.688 1 97.62 393 ALA B N 1
ATOM 6440 C CA . ALA B 1 393 ? 21.062 4.281 27.281 1 97.62 393 ALA B CA 1
ATOM 6441 C C . ALA B 1 393 ? 19.688 4.852 27.547 1 97.62 393 ALA B C 1
ATOM 6443 O O . ALA B 1 393 ? 19.547 5.906 28.188 1 97.62 393 ALA B O 1
ATOM 6444 N N . TRP B 1 394 ? 18.641 4.184 27.172 1 98.31 394 TRP B N 1
ATOM 6445 C CA . TRP B 1 394 ? 17.297 4.672 27.375 1 98.31 394 TRP B CA 1
ATOM 6446 C C . TRP B 1 394 ? 16.922 4.641 28.859 1 98.31 394 TRP B C 1
ATOM 6448 O O . TRP B 1 394 ? 17.469 3.826 29.625 1 98.31 394 TRP B O 1
ATOM 6458 N N . ASP B 1 395 ? 16.078 5.566 29.281 1 98.12 395 ASP B N 1
ATOM 6459 C CA . ASP B 1 395 ? 15.531 5.496 30.641 1 98.12 395 ASP B CA 1
ATOM 6460 C C . ASP B 1 395 ? 14.656 4.258 30.812 1 98.12 395 ASP B C 1
ATOM 6462 O O . ASP B 1 395 ? 14.133 3.719 29.828 1 98.12 395 ASP B O 1
ATOM 6466 N N . ASP B 1 396 ? 14.398 3.791 31.953 1 97.94 396 ASP B N 1
ATOM 6467 C CA . ASP B 1 396 ? 13.734 2.533 32.281 1 97.94 396 ASP B CA 1
ATOM 6468 C C . ASP B 1 396 ? 12.289 2.525 31.766 1 97.94 396 ASP B C 1
ATOM 6470 O O . ASP B 1 396 ? 11.844 1.542 31.172 1 97.94 396 ASP B O 1
ATOM 6474 N N . PRO B 1 397 ? 11.539 3.561 31.969 1 98.44 397 PRO B N 1
ATOM 6475 C CA . PRO B 1 397 ? 10.148 3.527 31.5 1 98.44 397 PRO B CA 1
ATOM 6476 C C . PRO B 1 397 ? 10.039 3.326 29.984 1 98.44 397 PRO B C 1
ATOM 6478 O O . PRO B 1 397 ? 9.18 2.578 29.531 1 98.44 397 PRO B O 1
ATOM 6481 N N . THR B 1 398 ? 10.953 3.975 29.25 1 98.62 398 THR B N 1
ATOM 6482 C CA . THR B 1 398 ? 10.938 3.834 27.797 1 98.62 398 THR B CA 1
ATOM 6483 C C . THR B 1 398 ? 11.258 2.396 27.391 1 98.62 398 THR B C 1
ATOM 6485 O O . THR B 1 398 ? 10.531 1.792 26.609 1 98.62 398 THR B O 1
ATOM 6488 N N . ARG B 1 399 ? 12.297 1.907 27.938 1 98.25 399 ARG B N 1
ATOM 6489 C CA . ARG B 1 399 ? 12.727 0.552 27.625 1 98.25 399 ARG B CA 1
ATOM 6490 C C . ARG B 1 399 ? 11.664 -0.47 28 1 98.25 399 ARG B C 1
ATOM 6492 O O . ARG B 1 399 ? 11.367 -1.381 27.219 1 98.25 399 ARG B O 1
ATOM 6499 N N . ALA B 1 400 ? 11.078 -0.351 29.172 1 98.38 400 ALA B N 1
ATOM 6500 C CA . ALA B 1 400 ? 10.078 -1.284 29.672 1 98.38 400 ALA B CA 1
ATOM 6501 C C . ALA B 1 400 ? 8.82 -1.258 28.797 1 98.38 400 ALA B C 1
ATOM 6503 O O . ALA B 1 400 ? 8.234 -2.305 28.5 1 98.38 400 ALA B O 1
ATOM 6504 N N . GLU B 1 401 ? 8.445 -0.063 28.406 1 98.69 401 GLU B N 1
ATOM 6505 C CA . GLU B 1 401 ? 7.234 0.076 27.609 1 98.69 401 GLU B CA 1
ATOM 6506 C C . GLU B 1 401 ? 7.395 -0.598 26.25 1 98.69 401 GLU B C 1
ATOM 6508 O O . GLU B 1 401 ? 6.527 -1.365 25.828 1 98.69 401 GLU B O 1
ATOM 6513 N N . LEU B 1 402 ? 8.492 -0.324 25.578 1 98.62 402 LEU B N 1
ATOM 6514 C CA . LEU B 1 402 ? 8.695 -0.927 24.266 1 98.62 402 LEU B CA 1
ATOM 6515 C C . LEU B 1 402 ? 8.891 -2.434 24.375 1 98.62 402 LEU B C 1
ATOM 6517 O O . LEU B 1 402 ? 8.398 -3.197 23.547 1 98.62 402 LEU B O 1
ATOM 6521 N N . ALA B 1 403 ? 9.531 -2.875 25.406 1 97.81 403 ALA B N 1
ATOM 6522 C CA . ALA B 1 403 ? 9.859 -4.285 25.594 1 97.81 403 ALA B CA 1
ATOM 6523 C C . ALA B 1 403 ? 8.602 -5.121 25.797 1 97.81 403 ALA B C 1
ATOM 6525 O O . ALA B 1 403 ? 8.625 -6.344 25.641 1 97.81 403 ALA B O 1
ATOM 6526 N N . ARG B 1 404 ? 7.559 -4.512 26.156 1 97.38 404 ARG B N 1
ATOM 6527 C CA . ARG B 1 404 ? 6.289 -5.215 26.312 1 97.38 404 ARG B CA 1
ATOM 6528 C C . ARG B 1 404 ? 5.766 -5.695 24.953 1 97.38 404 ARG B C 1
ATOM 6530 O O . ARG B 1 404 ? 4.969 -6.633 24.891 1 97.38 404 ARG B O 1
ATOM 6537 N N . TYR B 1 405 ? 6.242 -5.051 23.922 1 96.81 405 TYR B N 1
ATOM 6538 C CA . TYR B 1 405 ? 5.629 -5.301 22.609 1 96.81 405 TYR B CA 1
ATOM 6539 C C . TYR B 1 405 ? 6.648 -5.875 21.641 1 96.81 405 TYR B C 1
ATOM 6541 O O . TYR B 1 405 ? 6.281 -6.59 20.703 1 96.81 405 TYR B O 1
ATOM 6549 N N . VAL B 1 406 ? 7.914 -5.512 21.797 1 96.12 406 VAL B N 1
ATOM 6550 C CA . VAL B 1 406 ? 8.93 -5.93 20.844 1 96.12 406 VAL B CA 1
ATOM 6551 C C . VAL B 1 406 ? 10.18 -6.398 21.578 1 96.12 406 VAL B C 1
ATOM 6553 O O . VAL B 1 406 ? 10.445 -5.969 22.703 1 96.12 406 VAL B O 1
ATOM 6556 N N . GLU B 1 407 ? 10.938 -7.254 20.906 1 92.19 407 GLU B N 1
ATOM 6557 C CA . GLU B 1 407 ? 12.219 -7.691 21.453 1 92.19 407 GLU B CA 1
ATOM 6558 C C . GLU B 1 407 ? 13.32 -6.668 21.188 1 92.19 407 GLU B C 1
ATOM 6560 O O . GLU B 1 407 ? 13.734 -6.492 20.031 1 92.19 407 GLU B O 1
ATOM 6565 N N . LEU B 1 408 ? 13.781 -6.066 22.234 1 93.44 408 LEU B N 1
ATOM 6566 C CA . LEU B 1 408 ? 14.797 -5.035 22.094 1 93.44 408 LEU B CA 1
ATOM 6567 C C . LEU B 1 408 ? 16.203 -5.633 22.188 1 93.44 408 LEU B C 1
ATOM 6569 O O . LEU B 1 408 ? 16.406 -6.59 22.938 1 93.44 408 LEU B O 1
#

Secondary structure (DSSP, 8-state):
-----EE-TTS-EE-EEEEE--GGGSGGGHHHHHHHGGGT-TTEEEEEEETTEEEEEEEGGGHHHHHHHHHHHHHHHHH-----------EEEE-TTS--S--S--HHHHHHHTSEEEEETTEEEEEHHHHHHHHHHHHHHHHHHHHH-TTPEEEE--SEEEHHHHHHHTHHHH-GGG-EEEE-B-S-HHHHHHHHHHTTTTTGGGGGBPPP-EEEPSSTTHHHHHHTTTPEEPSSS-EEEEEEEEEE---GGG-BTTTB-SEEEEEEEEEEE-HHHHHHHHHHHHHHHHHHHHHTT--EEEEE------HHHHHHHHHHHHHTT-EEEEEEEEGGGTEEEEEEEEEEEETTTHHHHT-EETT-PBPEEEEEEEEHHHHHHHHHHHH-S-GGGS-HHHHHHHHTTS--/-----EE-TTS-EE-EEEEE--GGGSGGGHHHHHHHGGGT-TTEEEEEEETTEEEEEEEGGGHHHHHHHHHHHHHHHHH-----------EEEE-TTS--S--S--HHHHHHHTSEEEEETTEEEEEHHHHHHHHHHHHHHHHHHHHH-TTPEEEE--SEEEHHHHHHHTHHHH-GGG-EEEE-B-S-HHHHHHHHHHTTTTTGGGGGBPPP-EEEPSSTTHHHHHHTTTPEEPSSS-EEEEEEEEEE---GGG-BTTTB-SEEEEEEEEEEE-HHHHHHHHHHHHHHHHHHHHHTT--EEEEE------HHHHHHHHHHHHHTT-EEEEEEEEGGGTEEEEEEEEEEEETTTHHHHT-EETTSPBPEEEEEEEEHHHHHHHHHHHH-S-GGGS-HHHHHHHHTTS--

Organism: Slackia exigua (strain ATCC 700122 / DSM 15923 / CIP 105133 / JCM 11022 / KCTC 5966 / S-7) (NCBI:txid649764)

Solvent-accessible surface area (backbone atoms only — not comparable to full-atom values): 42375 Å² total; per-residue (Å²): 128,84,56,69,60,43,64,45,97,83,68,47,76,43,54,43,38,73,50,72,60,68,59,84,72,31,67,94,44,44,70,60,50,61,70,45,49,52,39,33,32,77,63,53,72,46,75,46,78,55,95,92,39,48,33,42,26,27,40,51,91,46,42,69,61,49,51,54,42,50,49,51,52,47,45,37,69,56,55,50,65,67,78,62,71,79,75,71,78,45,75,76,41,81,35,71,80,44,69,64,77,21,58,57,72,47,65,67,53,33,44,75,71,53,21,33,41,80,62,30,91,41,24,48,27,30,12,63,68,54,36,44,40,32,51,30,51,54,49,49,54,50,53,50,46,54,72,73,36,81,75,48,44,55,36,44,47,55,44,59,32,39,44,68,58,41,56,59,68,45,47,37,50,41,35,41,70,29,48,31,30,35,34,31,63,45,34,24,45,67,56,34,50,48,34,26,73,58,48,56,76,91,49,66,58,63,76,46,42,42,79,63,58,28,26,40,32,65,52,54,62,61,62,57,48,63,73,38,47,66,37,72,43,56,82,88,50,59,50,40,31,39,31,33,30,62,24,30,33,53,48,67,76,63,45,42,88,70,79,31,50,25,48,48,49,30,39,30,43,37,32,39,23,49,68,65,56,36,51,54,52,47,56,59,57,48,48,56,58,53,47,49,36,61,53,55,49,44,33,30,37,32,27,47,41,70,78,86,48,34,61,88,48,26,57,65,51,43,50,54,30,54,74,58,67,20,27,34,29,42,26,32,39,34,50,56,70,74,41,67,44,73,27,25,36,42,38,51,51,42,49,66,59,19,58,72,25,46,22,18,27,83,87,64,44,68,24,24,37,29,40,42,38,35,35,39,59,32,44,31,51,32,52,38,24,26,48,40,89,51,70,88,72,42,57,65,58,45,50,54,60,45,50,74,69,35,91,124,130,85,57,66,60,42,65,45,99,84,68,46,76,43,54,41,39,72,48,71,59,68,61,85,75,30,66,94,44,45,70,59,51,60,70,45,50,53,39,32,32,78,64,55,72,45,74,46,78,57,96,91,40,47,33,42,27,26,40,50,92,45,40,69,61,51,51,54,41,50,49,51,52,47,45,37,71,57,53,52,67,68,80,60,74,78,75,70,77,45,75,77,40,82,35,72,80,42,69,64,77,23,56,56,71,47,66,68,55,33,45,74,71,54,21,34,40,80,61,29,91,41,23,48,27,31,12,64,68,55,35,43,40,33,51,32,52,55,50,50,53,51,53,49,46,54,72,71,35,81,75,48,43,55,36,44,48,54,44,58,32,38,43,70,56,41,55,58,68,46,46,37,51,42,35,40,69,29,49,32,30,35,33,32,63,46,34,24,45,67,58,35,51,48,33,26,74,58,47,56,75,93,48,65,60,63,77,46,42,42,80,65,56,29,27,40,33,64,52,53,63,62,63,57,47,62,73,36,46,67,35,70,43,57,82,88,52,60,52,39,33,39,30,34,29,60,22,29,34,52,48,68,74,62,44,42,88,69,79,33,50,25,48,49,49,30,40,31,42,35,31,39,22,50,69,66,56,35,52,54,52,50,56,59,56,47,49,56,57,51,48,49,35,61,52,56,51,43,32,31,36,32,26,45,43,70,78,86,47,33,62,86,49,26,58,65,51,42,49,54,30,52,74,58,68,19,29,33,28,40,24,32,40,34,47,56,72,74,40,68,45,72,26,26,35,41,38,52,51,44,47,64,60,20,57,72,27,46,22,18,27,82,87,63,44,69,23,23,36,30,39,41,38,36,34,40,58,31,43,31,51,31,51,39,25,26,48,39,88,52,70,87,72,42,57,65,58,43,50,54,58,45,50,74,69,34,91,123

Nearest PDB structures (foldseek):
  3mf2-assembly1_B  TM=9.159E-01  e=6.798E-25  Bradyrhizobium diazoefficiens USDA 110
  4h2x-assembly1_A  TM=9.165E-01  e=1.836E-24  Bradyrhizobium diazoefficiens USDA 110
  3mf1-assembly1_B  TM=9.084E-01  e=8.688E-23  Bradyrhizobium diazoefficiens USDA 110
  2cj9-assembly1_B  TM=7.906E-01  e=8.588E-25  Methanosarcina barkeri str. Fusaro
  2cja-assembly1_B  TM=7.511E-01  e=3.924E-24  Methanosarcina barkeri str. Fusaro

Radius of gyration: 27.53 Å; Cα contacts (8 Å, |Δi|>4): 1665; chains: 2; bounding box: 69×79×68 Å

Sequence (816 aa):
MMEKDYTNDQGVVVQMVTFLCDEERISSDRQFFYEMLPYVSPKIVSVDKDDRGIAVACRACDEGEVRAQIEILYGMVEGGGLKGREVPVKTLEDYSGVPVANEESIFEQLLARGDVREMAHGSYAYSGLFLKALQYFDAKIEDYGRATFPSICEHDFPVLHPISRYEQGGYFENFPHYMMFQTSLKNDIQVLDRFAREGVGDGSVFEQTRTPENVLRHAACVPVYEMLEGATVPSDAPLEFLVSGTCFRNEGANVFELARINEFHMKEYVFVGSPEQCSERMVKAKLLWDFWRETFSANTKLDTANDSFFASNYKKLKFFQVLGDSKREFKWKIPAHSSYISCGSMNFHRTHFSKPFSIRNEARDYCYTSCFAFGVERLAFALLSQKGLDVDAWDDPTRAELARYVELMMEKDYTNDQGVVVQMVTFLCDEERISSDRQFFYEMLPYVSPKIVSVDKDDRGIAVACRACDEGEVRAQIEILYGMVEGGGLKGREVPVKTLEDYSGVPVANEESIFEQLLARGDVREMAHGSYAYSGLFLKALQYFDAKIEDYGRATFPSICEHDFPVLHPISRYEQGGYFENFPHYMMFQTSLKNDIQVLDRFAREGVGDGSVFEQTRTPENVLRHAACVPVYEMLEGATVPSDAPLEFLVSGTCFRNEGANVFELARINEFHMKEYVFVGSPEQCSERMVKAKLLWDFWRETFSANTKLDTANDSFFASNYKKLKFFQVLGDSKREFKWKIPAHSSYISCGSMNFHRTHFSKPFSIRNEARDYCYTSCFAFGVERLAFALLSQKGLDVDAWDDPTRAELARYVEL

pLDDT: mean 92.7, std 10.77, range [31.58, 98.94]

InterPro domains:
  IPR002314 Aminoacyl-tRNA synthetase, class II (G/ P/ S/T) [PF00587] (209-386)
  IPR006195 Aminoacyl-tRNA synthetase, class II [PS50862] (135-397)
  IPR045864 Class II Aminoacyl-tRNA synthetase/Biotinyl protein ligase (BPL) and lipoyl protein ligase (LPL) [G3DSA:3.30.930.10] (106-407)
  IPR045864 Class II Aminoacyl-tRNA synthetase/Biotinyl protein ligase (BPL) and lipoyl protein ligase (LPL) [SSF55681] (106-390)